Protein AF-0000000075077431 (afdb_homodimer)

Foldseek 3Di:
DPDFPFAEEEEAQALLRLLLQLVLLLLVGAYEYEDADFHHPCCLQQHVQLLVLLLVVLCVLLVQLLVVLVPDDDDDDDDDPVVSLVVSVVVSVVVSVVSVVSCVVSNYHYHHAHWADPELFWIDGVHDIGGYQAYEYEHAWFFDQDDAAASVQAAERSCVSPDPDQWQEEEEEAQALSRQSVLQSSVSVPHQYEYEYLAPWGHPPAAPVQRVLSVVLSVLSRYHYHYNKDFHYWDQDPQAIWTQIPVRDTDGTNHYYYHHDIAAPQPRRCCVVHVQDADPRQAGDADQLQATPSRRYGYFANSNPPPRDSVRSSVSSVQNSCCPSHPDRDGDDPAFPWDWRSGVQIKIKTFDHPVRCVVVDVAKWKFKDKAQPPSCVRSVDPRIKMKMWIARDVLQQTGMIIMTHPCNVVLVVVVSVCNVVGHGLVNLCPDQADPPDPSSCSSPGDDTPD/DPDFPFAEEEEAQALLRLLLQLVLLLLVGAYEYEDADFHHPCCLQQHVQLLVLLLVVLCVLLVQLLVVLVPDDDDDDDDDPVVSLVVSVVVSVVVSVVSVVSCVVSNYHYHHAHWADPELFWIDGVHDIGGYQAYEYEHAWFFDQDDAAASVQAAERSCVSPDPDQWQEEEEEAQALSRQSVLQSSVSVPHQYEYEYLAPWGHPPAAPVQRVLSVVLSVLSPYHYHYNKDFHYWDADPQAIWTQIPVRDTDGTNHYYYHHDIAAPQPRRCCVVHVQDADPRQAGDADQLQATPSRRYGYFANSNPPPRDSVRSSVSSVQNSCCPSHPDRDGDDPAFDWDWRSGVQIKIKTFDHPVRCVVVAVAKWKFKDKAQPPSCVRSVDPRIKMKMWIARDVLQQTGMIIMTHPCNVVLVVVVSVCNVVGHGLVNLCPDQADPPDPSSCSSPGDDTPD

Sequence (900 aa):
MTDYDFELFVIGAGSGGVRAARTAANLGIRVAIAEDRHLGGTCVNVGCVPKKLFVYASHFREDFEAAKGFGWSMTKPDFDWQRLLSQKDRELERLQGIYGSLLDKSGVTLIEGRATLLDAHTAQVGETRYRSERILIATGGKPFIPDFPGNEHVVNSDDMFALDNLPKRLLIVGGGYIAVEFAGIMHGLGVNTTLCYRGEQILRGFDHDIRAFADQEMRKKGIDILLNTNIKSVTRTENGCEAHTDRNQIIEADLILYATGRKPNTAGLGLSELGVALTENGEIVVDDRYQSNIPSIYALGDVTGGLNLTPVATAEAMALVNTLYTDKPTSVDYDYIPTAVFSQPNIGTVGLTESEAKERYSDIEIYKSVFTPMKHTLSGFDEKTMMKMIVRKSTDRVLGIHMVGPEAGEIIQGMAVAIRAGATKAVFDSTIGIHPTAAEELVTMRKSVGMTDYDFELFVIGAGSGGVRAARTAANLGIRVAIAEDRHLGGTCVNVGCVPKKLFVYASHFREDFEAAKGFGWSMTKPDFDWQRLLSQKDRELERLQGIYGSLLDKSGVTLIEGRATLLDAHTAQVGETRYRSERILIATGGKPFIPDFPGNEHVVNSDDMFALDNLPKRLLIVGGGYIAVEFAGIMHGLGVNTTLCYRGEQILRGFDHDIRAFADQEMRKKGIDILLNTNIKSVTRTENGCEAHTDRNQIIEADLILYATGRKPNTAGLGLSELGVALTENGEIVVDDRYQSNIPSIYALGDVTGGLNLTPVATAEAMALVNTLYTDKPTSVDYDYIPTAVFSQPNIGTVGLTESEAKERYSDIEIYKSVFTPMKHTLSGFDEKTMMKMIVRKSTDRVLGIHMVGPEAGEIIQGMAVAIRAGATKAVFDSTIGIHPTAAEELVTMRKSVG

Secondary structure (DSSP, 8-state):
----SEEEEEE--SHHHHHHHHHHHHTT--EEEEESS-TTHHHHHHSHHHHHHHHHHHHHHHHHHHHGGGTEE-PPPEE-HHHHHHHHHHHHHHHHHHHHHHHHHTT-EEEES-EEEEETTEEEETTEEEEEEEEEE---EEE-----TTGGG-B-GGGGGG-SS--SEEEEE--SHHHHHHHHHHHHTT-EEEEE-SSSSSSTTS-HHHHHHHHHHHHHHT-EEE-S--EEEEEEETTEEEEEETTS-EEEESEEEE---EEES-TTSSHHHHT--B-TTSPBP--TTSB-SSTTEEE-GGGGTS---HHHHHHHHHHHHHHHHSS-------TT--EEE--SS-EEEEE--HHHHHHH-S-EEEEEEEE--TTHHHH-----EEEEEEEETTTTEEEEEEEESTTHHHHHHHHHHHHHTT-BHHHHHHSPPPSS-SGGGGGT---B--/----SEEEEEE--SHHHHHHHHHHHHTT--EEEEESS-TTHHHHHHSHHHHHHHHHHHHHHHHHHHHHTTTEE-PPPEE-HHHHHHHHHHHHHHHHHHHHHHHHHTT-EEEES-EEEEETTEEEETTEEEEEEEEEE---EEE-----TTGGG-B-GGGGGG-SS--SEEEEE--SHHHHHHHHHHHHTT-EEEEE-SSSSSSTTS-HHHHHHHHHHHHHHT-EEE-S--EEEEEEETTEEEEEETTS-EEEESEEEE---EEES-TTSSHHHHT--B-TTSPBP--TTSB-SSTTEEE-GGGGTS---HHHHHHHHHHHHHHHHSS-------TT--EEE--SS-EEEEE--HHHHHHH-S-EEEEEEEE--TTHHHH-----EEEEEEEETTTTEEEEEEEESTTHHHHHHHHHHHHHTT-BHHHHHHSPPPSS-SGGGGGT---B--

Radius of gyration: 30.22 Å; Cα contacts (8 Å, |Δi|>4): 2165; chains: 2; bounding box: 62×102×77 Å

Structure (mmCIF, N/CA/C/O backbone):
data_AF-0000000075077431-model_v1
#
loop_
_entity.id
_entity.type
_entity.pdbx_description
1 polymer 'Glutathione reductase'
#
loop_
_atom_site.group_PDB
_atom_site.id
_atom_site.type_symbol
_atom_site.label_atom_id
_atom_site.label_alt_id
_atom_site.label_comp_id
_atom_site.label_asym_id
_atom_site.label_entity_id
_atom_site.label_seq_id
_atom_site.pdbx_PDB_ins_code
_atom_site.Cartn_x
_atom_site.Cartn_y
_atom_site.Cartn_z
_atom_site.occupancy
_atom_site.B_iso_or_equiv
_atom_site.auth_seq_id
_atom_site.auth_comp_id
_atom_site.auth_asym_id
_atom_site.auth_atom_id
_atom_site.pdbx_PDB_model_num
ATOM 1 N N . MET A 1 1 ? -14.953 -53.656 7.078 1 39.5 1 MET A N 1
ATOM 2 C CA . MET A 1 1 ? -14.445 -52.312 7.449 1 39.5 1 MET A CA 1
ATOM 3 C C . MET A 1 1 ? -13.289 -51.906 6.539 1 39.5 1 MET A C 1
ATOM 5 O O . MET A 1 1 ? -12.266 -52.594 6.477 1 39.5 1 MET A O 1
ATOM 9 N N . THR A 1 2 ? -13.555 -51.562 5.324 1 54.56 2 THR A N 1
ATOM 10 C CA . THR A 1 2 ? -12.555 -51.438 4.277 1 54.56 2 THR A CA 1
ATOM 11 C C . THR A 1 2 ? -11.289 -50.75 4.816 1 54.56 2 THR A C 1
ATOM 13 O O . THR A 1 2 ? -11.359 -49.75 5.527 1 54.56 2 THR A O 1
ATOM 16 N N . ASP A 1 3 ? -10.203 -51.5 4.953 1 83.12 3 ASP A N 1
ATOM 17 C CA . ASP A 1 3 ? -8.953 -51.188 5.629 1 83.12 3 ASP A CA 1
ATOM 18 C C . ASP A 1 3 ? -8.125 -50.188 4.789 1 83.12 3 ASP A C 1
ATOM 20 O O . ASP A 1 3 ? -7.578 -50.594 3.752 1 83.12 3 ASP A O 1
ATOM 24 N N . TYR A 1 4 ? -8.5 -48.969 4.801 1 96.38 4 TYR A N 1
ATOM 25 C CA . TYR A 1 4 ? -7.711 -47.938 4.125 1 96.38 4 TYR A CA 1
ATOM 26 C C . TYR A 1 4 ? -6.461 -47.594 4.93 1 96.38 4 TYR A C 1
ATOM 28 O O . TYR A 1 4 ? -6.508 -47.531 6.16 1 96.38 4 TYR A O 1
ATOM 36 N N . ASP A 1 5 ? -5.34 -47.531 4.203 1 98 5 ASP A N 1
ATOM 37 C CA . ASP A 1 5 ? -4.117 -47.062 4.832 1 98 5 ASP A CA 1
ATOM 38 C C . ASP A 1 5 ? -4.281 -45.625 5.328 1 98 5 ASP A C 1
ATOM 40 O O . ASP A 1 5 ? -3.77 -45.25 6.387 1 98 5 ASP A O 1
ATOM 44 N N . PHE A 1 6 ? -4.977 -44.844 4.555 1 98.56 6 PHE A N 1
ATOM 45 C CA . PHE A 1 6 ? -5.215 -43.438 4.852 1 98.56 6 PHE A CA 1
ATOM 46 C C . PHE A 1 6 ? -6.68 -43.062 4.637 1 98.56 6 PHE A C 1
ATOM 48 O O . PHE A 1 6 ? -7.387 -43.75 3.896 1 98.56 6 PHE A O 1
ATOM 55 N N . GLU A 1 7 ? -7.109 -42.094 5.34 1 98.5 7 GLU A N 1
ATOM 56 C CA . GLU A 1 7 ? -8.445 -41.531 5.105 1 98.5 7 GLU A CA 1
ATOM 57 C C . GLU A 1 7 ? -8.438 -40.531 3.959 1 98.5 7 GLU A C 1
ATOM 59 O O . GLU A 1 7 ? -9.438 -40.375 3.26 1 98.5 7 GLU A O 1
ATOM 64 N N . LEU A 1 8 ? -7.34 -39.844 3.795 1 98.75 8 LEU A N 1
ATOM 65 C CA . LEU A 1 8 ? -7.141 -38.906 2.701 1 98.75 8 LEU A CA 1
ATOM 66 C C . LEU A 1 8 ? -5.742 -39.031 2.113 1 98.75 8 LEU A C 1
ATOM 68 O O . LEU A 1 8 ? -4.75 -38.969 2.844 1 98.75 8 LEU A O 1
ATOM 72 N N . PHE A 1 9 ? -5.645 -39.312 0.849 1 98.88 9 PHE A N 1
ATOM 73 C CA . PHE A 1 9 ? -4.395 -39.312 0.097 1 98.88 9 PHE A CA 1
ATOM 74 C C . PHE A 1 9 ? -4.34 -38.156 -0.884 1 98.88 9 PHE A C 1
ATOM 76 O O . PHE A 1 9 ? -5.156 -38.062 -1.806 1 98.88 9 PHE A O 1
ATOM 83 N N . VAL A 1 10 ? -3.396 -37.25 -0.665 1 98.94 10 VAL A N 1
ATOM 84 C CA . VAL A 1 10 ? -3.26 -36.031 -1.493 1 98.94 10 VAL A CA 1
ATOM 85 C C . VAL A 1 10 ? -2.154 -36.25 -2.527 1 98.94 10 VAL A C 1
ATOM 87 O O . VAL A 1 10 ? -1.062 -36.719 -2.191 1 98.94 10 VAL A O 1
ATOM 90 N N . ILE A 1 11 ? -2.457 -36 -3.768 1 98.81 11 ILE A N 1
ATOM 91 C CA . ILE A 1 11 ? -1.461 -36.031 -4.832 1 98.81 11 ILE A CA 1
ATOM 92 C C . ILE A 1 11 ? -1.093 -34.594 -5.234 1 98.81 11 ILE A C 1
ATOM 94 O O . ILE A 1 11 ? -1.903 -33.906 -5.832 1 98.81 11 ILE A O 1
ATOM 98 N N . GLY A 1 12 ? 0.161 -34.219 -4.977 1 98.31 12 GLY A N 1
ATOM 99 C CA . GLY A 1 12 ? 0.636 -32.844 -5.211 1 98.31 12 GLY A CA 1
ATOM 100 C C . GLY A 1 12 ? 0.791 -32.062 -3.938 1 98.31 12 GLY A C 1
ATOM 101 O O . GLY A 1 12 ? -0.19 -31.781 -3.238 1 98.31 12 GLY A O 1
ATOM 102 N N . ALA A 1 13 ? 2.018 -31.625 -3.68 1 98.06 13 ALA A N 1
ATOM 103 C CA . ALA A 1 13 ? 2.314 -30.875 -2.463 1 98.06 13 ALA A CA 1
ATOM 104 C C . ALA A 1 13 ? 2.557 -29.406 -2.773 1 98.06 13 ALA A C 1
ATOM 106 O O . ALA A 1 13 ? 3.523 -28.812 -2.289 1 98.06 13 ALA A O 1
ATOM 107 N N . GLY A 1 14 ? 1.705 -28.875 -3.691 1 96.56 14 GLY A N 1
ATOM 108 C CA . GLY A 1 14 ? 1.629 -27.422 -3.863 1 96.56 14 GLY A CA 1
ATOM 109 C C . GLY A 1 14 ? 0.828 -26.734 -2.773 1 96.56 14 GLY A C 1
ATOM 110 O O . GLY A 1 14 ? 0.534 -27.344 -1.738 1 96.56 14 GLY A O 1
ATOM 111 N N . SER A 1 15 ? 0.446 -25.531 -3.002 1 95.62 15 SER A N 1
ATOM 112 C CA . SER A 1 15 ? -0.211 -24.719 -1.987 1 95.62 15 SER A CA 1
ATOM 113 C C . SER A 1 15 ? -1.521 -25.359 -1.528 1 95.62 15 SER A C 1
ATOM 115 O O . SER A 1 15 ? -1.75 -25.516 -0.328 1 95.62 15 SER A O 1
ATOM 117 N N . GLY A 1 16 ? -2.354 -25.688 -2.477 1 97.5 16 GLY A N 1
ATOM 118 C CA . GLY A 1 16 ? -3.629 -26.297 -2.135 1 97.5 16 GLY A CA 1
ATOM 119 C C . GLY A 1 16 ? -3.48 -27.656 -1.471 1 97.5 16 GLY A C 1
ATOM 120 O O . GLY A 1 16 ? -4.152 -27.938 -0.476 1 97.5 16 GLY A O 1
ATOM 121 N N . GLY A 1 17 ? -2.607 -28.484 -2.014 1 98.44 17 GLY A N 1
ATOM 122 C CA . GLY A 1 17 ? -2.395 -29.812 -1.467 1 98.44 17 GLY A CA 1
ATOM 123 C C . GLY A 1 17 ? -1.866 -29.797 -0.045 1 98.44 17 GLY A C 1
ATOM 124 O O . GLY A 1 17 ? -2.379 -30.5 0.822 1 98.44 17 GLY A O 1
ATOM 125 N N . VAL A 1 18 ? -0.861 -29 0.189 1 98.12 18 VAL A N 1
ATOM 126 C CA . VAL A 1 18 ? -0.259 -28.922 1.516 1 98.12 18 VAL A CA 1
ATOM 127 C C . VAL A 1 18 ? -1.282 -28.406 2.518 1 98.12 18 VAL A C 1
ATOM 129 O O . VAL A 1 18 ? -1.396 -28.922 3.631 1 98.12 18 VAL A O 1
ATOM 132 N N . ARG A 1 19 ? -2.004 -27.359 2.127 1 97.5 19 ARG A N 1
ATOM 133 C CA . ARG A 1 19 ? -3.023 -26.812 3.016 1 97.5 19 ARG A CA 1
ATOM 134 C C . ARG A 1 19 ? -4.07 -27.859 3.363 1 97.5 19 ARG A C 1
ATOM 136 O O . ARG A 1 19 ? -4.445 -28 4.531 1 97.5 19 ARG A O 1
ATOM 143 N N . ALA A 1 20 ? -4.547 -28.578 2.367 1 98.56 20 ALA A N 1
ATOM 144 C CA . ALA A 1 20 ? -5.555 -29.609 2.592 1 98.56 20 ALA A CA 1
ATOM 145 C C . ALA A 1 20 ? -5.023 -30.703 3.512 1 98.56 20 ALA A C 1
ATOM 147 O O . ALA A 1 20 ? -5.695 -31.094 4.473 1 98.56 20 ALA A O 1
ATOM 148 N N . ALA A 1 21 ? -3.844 -31.125 3.225 1 98.69 21 ALA A N 1
ATOM 149 C CA . ALA A 1 21 ? -3.236 -32.219 3.99 1 98.69 21 ALA A CA 1
ATOM 150 C C . ALA A 1 21 ? -3.053 -31.812 5.453 1 98.69 21 ALA A C 1
ATOM 152 O O . ALA A 1 21 ? -3.469 -32.562 6.355 1 98.69 21 ALA A O 1
ATOM 153 N N . ARG A 1 22 ? -2.463 -30.672 5.684 1 97.94 22 ARG A N 1
ATOM 154 C CA . ARG A 1 22 ? -2.168 -30.219 7.039 1 97.94 22 ARG A CA 1
ATOM 155 C C . ARG A 1 22 ? -3.453 -29.984 7.828 1 97.94 22 ARG A C 1
ATOM 157 O O . ARG A 1 22 ? -3.553 -30.359 8.992 1 97.94 22 ARG A O 1
ATOM 164 N N . THR A 1 23 ? -4.387 -29.297 7.176 1 97.06 23 THR A N 1
ATOM 165 C CA . THR A 1 23 ? -5.641 -28.984 7.852 1 97.06 23 THR A CA 1
ATOM 166 C C . THR A 1 23 ? -6.395 -30.25 8.219 1 97.06 23 THR A C 1
ATOM 168 O O . THR A 1 23 ? -6.91 -30.375 9.336 1 97.06 23 THR A O 1
ATOM 171 N N . ALA A 1 24 ? -6.488 -31.203 7.352 1 98.5 24 ALA A N 1
ATOM 172 C CA . ALA A 1 24 ? -7.152 -32.469 7.625 1 98.5 24 ALA A CA 1
ATOM 173 C C . ALA A 1 24 ? -6.445 -33.219 8.742 1 98.5 24 ALA A C 1
ATOM 175 O O . ALA A 1 24 ? -7.09 -33.75 9.664 1 98.5 24 ALA A O 1
ATOM 176 N N . ALA A 1 25 ? -5.137 -33.281 8.641 1 98.5 25 ALA A N 1
ATOM 177 C CA . ALA A 1 25 ? -4.359 -33.969 9.656 1 98.5 25 ALA A CA 1
ATOM 178 C C . ALA A 1 25 ? -4.574 -33.375 11.039 1 98.5 25 ALA A C 1
ATOM 180 O O . ALA A 1 25 ? -4.66 -34.094 12.031 1 98.5 25 ALA A O 1
ATOM 181 N N . ASN A 1 26 ? -4.629 -32.094 11.094 1 97.06 26 ASN A N 1
ATOM 182 C CA . ASN A 1 26 ? -4.855 -31.406 12.352 1 97.06 26 ASN A CA 1
ATOM 183 C C . ASN A 1 26 ? -6.219 -31.75 12.945 1 97.06 26 ASN A C 1
ATOM 185 O O . ASN A 1 26 ? -6.453 -31.531 14.141 1 97.06 26 ASN A O 1
ATOM 189 N N . LEU A 1 27 ? -7.145 -32.281 12.156 1 97.19 27 LEU A N 1
ATOM 190 C CA . LEU A 1 27 ? -8.461 -32.719 12.617 1 97.19 27 LEU A CA 1
ATOM 191 C C . LEU A 1 27 ? -8.438 -34.156 13.039 1 97.19 27 LEU A C 1
ATOM 193 O O . LEU A 1 27 ? -9.477 -34.75 13.375 1 97.19 27 LEU A O 1
ATOM 197 N N . GLY A 1 28 ? -7.27 -34.781 12.953 1 97.69 28 GLY A N 1
ATOM 198 C CA . GLY A 1 28 ? -7.129 -36.156 13.383 1 97.69 28 GLY A CA 1
ATOM 199 C C . GLY A 1 28 ? -7.27 -37.156 12.242 1 97.69 28 GLY A C 1
ATOM 200 O O . GLY A 1 28 ? -7.285 -38.375 12.477 1 97.69 28 GLY A O 1
ATOM 201 N N . ILE A 1 29 ? -7.352 -36.688 11.047 1 98.19 29 ILE A N 1
ATOM 202 C CA . ILE A 1 29 ? -7.5 -37.531 9.883 1 98.19 29 ILE A CA 1
ATOM 203 C C . ILE A 1 29 ? -6.145 -38.156 9.516 1 98.19 29 ILE A C 1
ATOM 205 O O . ILE A 1 29 ? -5.121 -37.469 9.531 1 98.19 29 ILE A O 1
ATOM 209 N N . ARG A 1 30 ? -6.105 -39.375 9.188 1 98.44 30 ARG A N 1
ATOM 210 C CA . ARG A 1 30 ? -4.887 -40 8.688 1 98.44 30 ARG A CA 1
ATOM 211 C C . ARG A 1 30 ? -4.625 -39.625 7.238 1 98.44 30 ARG A C 1
ATOM 213 O O . ARG A 1 30 ? -5.336 -40.062 6.336 1 98.44 30 ARG A O 1
ATOM 220 N N . VAL A 1 31 ? -3.586 -38.812 7.039 1 98.75 31 VAL A N 1
ATOM 221 C CA . VAL A 1 31 ? -3.381 -38.188 5.734 1 98.75 31 VAL A CA 1
ATOM 222 C C . VAL A 1 31 ? -1.997 -38.562 5.199 1 98.75 31 VAL A C 1
ATOM 224 O O . VAL A 1 31 ? -1.022 -38.594 5.957 1 98.75 31 VAL A O 1
ATOM 227 N N . ALA A 1 32 ? -1.892 -38.844 3.895 1 98.81 32 ALA A N 1
ATOM 228 C CA . ALA A 1 32 ? -0.637 -38.906 3.15 1 98.81 32 ALA A CA 1
ATOM 229 C C . ALA A 1 32 ? -0.63 -37.875 2.014 1 98.81 32 ALA A C 1
ATOM 231 O O . ALA A 1 32 ? -1.686 -37.531 1.484 1 98.81 32 ALA A O 1
ATOM 232 N N . ILE A 1 33 ? 0.506 -37.406 1.688 1 98.81 33 ILE A N 1
ATOM 233 C CA . ILE A 1 33 ? 0.683 -36.531 0.548 1 98.81 33 ILE A CA 1
ATOM 234 C C . ILE A 1 33 ? 1.872 -37 -0.29 1 98.81 33 ILE A C 1
ATOM 236 O O . ILE A 1 33 ? 2.947 -37.25 0.245 1 98.81 33 ILE A O 1
ATOM 240 N N . ALA A 1 34 ? 1.67 -37.156 -1.582 1 98.69 34 ALA A N 1
ATOM 241 C CA . ALA A 1 34 ? 2.725 -37.594 -2.502 1 98.69 34 ALA A CA 1
ATOM 242 C C . ALA A 1 34 ? 3.209 -36.406 -3.348 1 98.69 34 ALA A C 1
ATOM 244 O O . ALA A 1 34 ? 2.402 -35.625 -3.846 1 98.69 34 ALA A O 1
ATOM 245 N N . GLU A 1 35 ? 4.41 -36.219 -3.459 1 97.94 35 GLU A N 1
ATOM 246 C CA . GLU A 1 35 ? 5.039 -35.188 -4.281 1 97.94 35 GLU A CA 1
ATOM 247 C C . GLU A 1 35 ? 6.273 -35.719 -4.992 1 97.94 35 GLU A C 1
ATOM 249 O O . GLU A 1 35 ? 7.109 -36.406 -4.379 1 97.94 35 GLU A O 1
ATOM 254 N N . ASP A 1 36 ? 6.402 -35.5 -6.266 1 95.06 36 ASP A N 1
ATOM 255 C CA . ASP A 1 36 ? 7.52 -36.062 -7.02 1 95.06 36 ASP A CA 1
ATOM 256 C C . ASP A 1 36 ? 8.578 -35 -7.309 1 95.06 36 ASP A C 1
ATOM 258 O O . ASP A 1 36 ? 9.617 -35.312 -7.898 1 95.06 36 ASP A O 1
ATOM 262 N N . ARG A 1 37 ? 8.398 -33.75 -6.961 1 92.44 37 ARG A N 1
ATOM 263 C CA . ARG A 1 37 ? 9.359 -32.656 -7.172 1 92.44 37 ARG A CA 1
ATOM 264 C C . ARG A 1 37 ? 9.695 -31.969 -5.855 1 92.44 37 ARG A C 1
ATOM 266 O O . ARG A 1 37 ? 10.086 -32.625 -4.887 1 92.44 37 ARG A O 1
ATOM 273 N N . HIS A 1 38 ? 9.469 -30.641 -5.789 1 92.06 38 HIS A N 1
ATOM 274 C CA . HIS A 1 38 ? 9.766 -29.875 -4.586 1 92.06 38 HIS A CA 1
ATOM 275 C C . HIS A 1 38 ? 8.492 -29.5 -3.84 1 92.06 38 HIS A C 1
ATOM 277 O O . HIS A 1 38 ? 7.453 -29.25 -4.457 1 92.06 38 HIS A O 1
ATOM 283 N N . LEU A 1 39 ? 8.617 -29.531 -2.52 1 95 39 LEU A N 1
ATOM 284 C CA . LEU A 1 39 ? 7.488 -29.109 -1.691 1 95 39 LEU A CA 1
ATOM 285 C C . LEU A 1 39 ? 7.168 -27.641 -1.911 1 95 39 LEU A C 1
ATOM 287 O O . LEU A 1 39 ? 8.07 -26.828 -2.158 1 95 39 LEU A O 1
ATOM 291 N N . GLY A 1 40 ? 5.891 -27.312 -1.841 1 94 40 GLY A N 1
ATOM 292 C CA . GLY A 1 40 ? 5.465 -25.922 -1.962 1 94 40 GLY A CA 1
ATOM 293 C C . GLY A 1 40 ? 4.938 -25.594 -3.342 1 94 40 GLY A C 1
ATOM 294 O O . GLY A 1 40 ? 4.336 -24.531 -3.539 1 94 40 GLY A O 1
ATOM 295 N N . GLY A 1 41 ? 5.184 -26.5 -4.297 1 93.62 41 GLY A N 1
ATOM 296 C CA . GLY A 1 41 ? 4.613 -26.344 -5.625 1 93.62 41 GLY A CA 1
ATOM 297 C C . GLY A 1 41 ? 5.184 -25.172 -6.395 1 93.62 41 GLY A C 1
ATOM 298 O O . GLY A 1 41 ? 6.332 -24.781 -6.176 1 93.62 41 GLY A O 1
ATOM 299 N N . THR A 1 42 ? 4.453 -24.656 -7.367 1 91.31 42 THR A N 1
ATOM 300 C CA . THR A 1 42 ? 4.879 -23.578 -8.25 1 91.31 42 THR A CA 1
ATOM 301 C C . THR A 1 42 ? 5.156 -22.297 -7.457 1 91.31 42 THR A C 1
ATOM 303 O O . THR A 1 42 ? 6.195 -21.656 -7.641 1 91.31 42 THR A O 1
ATOM 306 N N . CYS A 1 43 ? 4.336 -21.969 -6.562 1 92.75 43 CYS A N 1
ATOM 307 C CA . CYS A 1 43 ? 4.418 -20.703 -5.848 1 92.75 43 CYS A CA 1
ATOM 308 C C . CYS A 1 43 ? 5.777 -20.547 -5.168 1 92.75 43 CYS A C 1
ATOM 310 O O . CYS A 1 43 ? 6.441 -19.516 -5.328 1 92.75 43 CYS A O 1
ATOM 312 N N . VAL A 1 44 ? 6.219 -21.516 -4.465 1 93.12 44 VAL A N 1
ATOM 313 C CA . VAL A 1 44 ? 7.445 -21.453 -3.674 1 93.12 44 VAL A CA 1
ATOM 314 C C . VAL A 1 44 ? 8.656 -21.578 -4.594 1 93.12 44 VAL A C 1
ATOM 316 O O . VAL A 1 44 ? 9.656 -20.875 -4.41 1 93.12 44 VAL A O 1
ATOM 319 N N . ASN A 1 45 ? 8.531 -22.344 -5.617 1 95.44 45 ASN A N 1
ATOM 320 C CA . ASN A 1 45 ? 9.727 -22.828 -6.297 1 95.44 45 ASN A CA 1
ATOM 321 C C . ASN A 1 45 ? 9.953 -22.109 -7.625 1 95.44 45 ASN A C 1
ATOM 323 O O . ASN A 1 45 ? 11.086 -21.781 -7.98 1 95.44 45 ASN A O 1
ATOM 327 N N . VAL A 1 46 ? 8.891 -21.828 -8.367 1 95.5 46 VAL A N 1
ATOM 328 C CA . VAL A 1 46 ? 9.062 -21.25 -9.703 1 95.5 46 VAL A CA 1
ATOM 329 C C . VAL A 1 46 ? 7.906 -20.297 -10 1 95.5 46 VAL A C 1
ATOM 331 O O . VAL A 1 46 ? 7.449 -20.219 -11.141 1 95.5 46 VAL A O 1
ATOM 334 N N . GLY A 1 47 ? 7.434 -19.672 -8.977 1 95.25 47 GLY A N 1
ATOM 335 C CA . GLY A 1 47 ? 6.285 -18.797 -9.156 1 95.25 47 GLY A CA 1
ATOM 336 C C . GLY A 1 47 ? 6.324 -17.578 -8.258 1 95.25 47 GLY A C 1
ATOM 337 O O . GLY A 1 47 ? 7.293 -16.812 -8.281 1 95.25 47 GLY A O 1
ATOM 338 N N . CYS A 1 48 ? 5.359 -17.5 -7.355 1 95.31 48 CYS A N 1
ATOM 339 C CA . CYS A 1 48 ? 5.047 -16.297 -6.59 1 95.31 48 CYS A CA 1
ATOM 340 C C . CYS A 1 48 ? 6.27 -15.797 -5.824 1 95.31 48 CYS A C 1
ATOM 342 O O . CYS A 1 48 ? 6.602 -14.617 -5.867 1 95.31 48 CYS A O 1
ATOM 344 N N . VAL A 1 49 ? 6.988 -16.656 -5.152 1 96.62 49 VAL A N 1
ATOM 345 C CA . VAL A 1 49 ? 8.031 -16.25 -4.219 1 96.62 49 VAL A CA 1
ATOM 346 C C . VAL A 1 49 ? 9.273 -15.805 -4.996 1 96.62 49 VAL A C 1
ATOM 348 O O . VAL A 1 49 ? 9.703 -14.656 -4.883 1 96.62 49 VAL A O 1
ATOM 351 N N . PRO A 1 50 ? 9.867 -16.688 -5.828 1 98.06 50 PRO A N 1
ATOM 352 C CA . PRO A 1 50 ? 11.055 -16.219 -6.555 1 98.06 50 PRO A CA 1
ATOM 353 C C . PRO A 1 50 ? 10.742 -15.047 -7.488 1 98.06 50 PRO A C 1
ATOM 355 O O . PRO A 1 50 ? 11.586 -14.172 -7.68 1 98.06 50 PRO A O 1
ATOM 358 N N . LYS A 1 51 ? 9.617 -15.094 -8.078 1 98 51 LYS A N 1
ATOM 359 C CA . LYS A 1 51 ? 9.234 -13.992 -8.953 1 98 51 LYS A CA 1
ATOM 360 C C . LYS A 1 51 ? 9.234 -12.664 -8.203 1 98 51 LYS A C 1
ATOM 362 O O . LYS A 1 51 ? 9.75 -11.664 -8.695 1 98 51 LYS A O 1
ATOM 367 N N . LYS A 1 52 ? 8.625 -12.617 -7.02 1 98.25 52 LYS A N 1
ATOM 368 C CA . LYS A 1 52 ? 8.57 -11.391 -6.234 1 98.25 52 LYS A CA 1
ATOM 369 C C . LYS A 1 52 ? 9.969 -10.953 -5.805 1 98.25 52 LYS A C 1
ATOM 371 O O . LYS A 1 52 ? 10.258 -9.758 -5.758 1 98.25 52 LYS A O 1
ATOM 376 N N . LEU A 1 53 ? 10.797 -11.859 -5.469 1 98.5 53 LEU A N 1
ATOM 377 C CA . LEU A 1 53 ? 12.18 -11.539 -5.145 1 98.5 53 LEU A CA 1
ATOM 378 C C . LEU A 1 53 ? 12.883 -10.891 -6.332 1 98.5 53 LEU A C 1
ATOM 380 O O . LEU A 1 53 ? 13.625 -9.922 -6.168 1 98.5 53 LEU A O 1
ATOM 384 N N . PHE A 1 54 ? 12.602 -11.414 -7.527 1 98.75 54 PHE A N 1
ATOM 385 C CA . PHE A 1 54 ? 13.188 -10.828 -8.727 1 98.75 54 PHE A CA 1
ATOM 386 C C . PHE A 1 54 ? 12.609 -9.445 -9 1 98.75 54 PHE A C 1
ATOM 388 O O . PHE A 1 54 ? 13.305 -8.562 -9.5 1 98.75 54 PHE A O 1
ATOM 395 N N . VAL A 1 55 ? 11.352 -9.289 -8.672 1 98.56 55 VAL A N 1
ATOM 396 C CA . VAL A 1 55 ? 10.734 -7.969 -8.789 1 98.56 55 VAL A CA 1
ATOM 397 C C . VAL A 1 55 ? 11.492 -6.965 -7.918 1 98.56 55 VAL A C 1
ATOM 399 O O . VAL A 1 55 ? 11.852 -5.879 -8.375 1 98.56 55 VAL A O 1
ATOM 402 N N . TYR A 1 56 ? 11.773 -7.355 -6.656 1 98.31 56 TYR A N 1
ATOM 403 C CA . TYR A 1 56 ? 12.539 -6.484 -5.762 1 98.31 56 TYR A CA 1
ATOM 404 C C . TYR A 1 56 ? 13.906 -6.172 -6.344 1 98.31 56 TYR A C 1
ATOM 406 O O . TYR A 1 56 ? 14.328 -5.016 -6.371 1 98.31 56 TYR A O 1
ATOM 414 N N . ALA A 1 57 ? 14.547 -7.203 -6.828 1 98.62 57 ALA A N 1
ATOM 415 C CA . ALA A 1 57 ? 15.883 -7.039 -7.383 1 98.62 57 ALA A CA 1
ATOM 416 C C . ALA A 1 57 ? 15.883 -6.039 -8.539 1 98.62 57 ALA A C 1
ATOM 418 O O . ALA A 1 57 ? 16.766 -5.184 -8.625 1 98.62 57 ALA A O 1
ATOM 419 N N . SER A 1 58 ? 14.891 -6.195 -9.359 1 98.31 58 SER A N 1
ATOM 420 C CA . SER A 1 58 ? 14.828 -5.395 -10.578 1 98.31 58 SER A CA 1
ATOM 421 C C . SER A 1 58 ? 14.461 -3.947 -10.266 1 98.31 58 SER A C 1
ATOM 423 O O . SER A 1 58 ? 14.812 -3.039 -11.016 1 98.31 58 SER A O 1
ATOM 425 N N . HIS A 1 59 ? 13.852 -3.729 -9.156 1 97.12 59 HIS A N 1
ATOM 426 C CA . HIS A 1 59 ? 13.359 -2.398 -8.812 1 97.12 59 HIS A CA 1
ATOM 427 C C . HIS A 1 59 ? 14.5 -1.491 -8.359 1 97.12 59 HIS A C 1
ATOM 429 O O . HIS A 1 59 ? 14.406 -0.266 -8.461 1 97.12 59 HIS A O 1
ATOM 435 N N . PHE A 1 60 ? 15.648 -2.023 -7.859 1 97.88 60 PHE A N 1
ATOM 436 C CA . PHE A 1 60 ? 16.734 -1.236 -7.301 1 97.88 60 PHE A CA 1
ATOM 437 C C . PHE A 1 60 ? 17.359 -0.336 -8.367 1 97.88 60 PHE A C 1
ATOM 439 O O . PHE A 1 60 ? 17.797 0.778 -8.07 1 97.88 60 PHE A O 1
ATOM 446 N N . ARG A 1 61 ? 17.359 -0.794 -9.578 1 96.25 61 ARG A N 1
ATOM 447 C CA . ARG A 1 61 ? 17.922 0.031 -10.641 1 96.25 61 ARG A CA 1
ATOM 448 C C . ARG A 1 61 ? 17.156 1.347 -10.773 1 96.25 61 ARG A C 1
ATOM 450 O O . ARG A 1 61 ? 17.766 2.408 -10.93 1 96.25 61 ARG A O 1
ATOM 457 N N . GLU A 1 62 ? 15.891 1.254 -10.695 1 95.38 62 GLU A N 1
ATOM 458 C CA . GLU A 1 62 ? 15.07 2.461 -10.719 1 95.38 62 GLU A CA 1
ATOM 459 C C . GLU A 1 62 ? 15.32 3.318 -9.484 1 95.38 62 GLU A C 1
ATOM 461 O O . GLU A 1 62 ? 15.312 4.547 -9.562 1 95.38 62 GLU A O 1
ATOM 466 N N . ASP A 1 63 ? 15.516 2.674 -8.352 1 96.75 63 ASP A N 1
ATOM 467 C CA . ASP A 1 63 ? 15.797 3.4 -7.117 1 96.75 63 ASP A CA 1
ATOM 468 C C . ASP A 1 63 ? 17.109 4.176 -7.23 1 96.75 63 ASP A C 1
ATOM 470 O O . ASP A 1 63 ? 17.203 5.32 -6.777 1 96.75 63 ASP A O 1
ATOM 474 N N . PHE A 1 64 ? 18.094 3.523 -7.84 1 97.31 64 PHE A N 1
ATOM 475 C CA . PHE A 1 64 ? 19.375 4.176 -8.031 1 97.31 64 PHE A CA 1
ATOM 476 C C . PHE A 1 64 ? 19.234 5.445 -8.859 1 97.31 64 PHE A C 1
ATOM 478 O O . PHE A 1 64 ? 19.797 6.484 -8.523 1 97.31 64 PHE A O 1
ATOM 485 N N . GLU A 1 65 ? 18.406 5.352 -9.859 1 96.38 65 GLU A N 1
ATOM 486 C CA . GLU A 1 65 ? 18.188 6.496 -10.742 1 96.38 65 GLU A CA 1
ATOM 487 C C . GLU A 1 65 ? 17.359 7.578 -10.047 1 96.38 65 GLU A C 1
ATOM 489 O O . GLU A 1 65 ? 17.672 8.766 -10.156 1 96.38 65 GLU A O 1
ATOM 494 N N . ALA A 1 66 ? 16.391 7.191 -9.328 1 97.31 66 ALA A N 1
ATOM 495 C CA . ALA A 1 66 ? 15.5 8.125 -8.641 1 97.31 66 ALA A CA 1
ATOM 496 C C . ALA A 1 66 ? 16.266 8.898 -7.562 1 97.31 66 ALA A C 1
ATOM 498 O O . ALA A 1 66 ? 15.969 10.07 -7.309 1 97.31 66 ALA A O 1
ATOM 499 N N . ALA A 1 67 ? 17.172 8.25 -6.918 1 98.06 67 ALA A N 1
ATOM 500 C CA . ALA A 1 67 ? 17.906 8.812 -5.785 1 98.06 67 ALA A CA 1
ATOM 501 C C . ALA A 1 67 ? 18.641 10.094 -6.184 1 98.06 67 ALA A C 1
ATOM 503 O O . ALA A 1 67 ? 18.812 10.992 -5.359 1 98.06 67 ALA A O 1
ATOM 504 N N . LYS A 1 68 ? 18.938 10.18 -7.457 1 97.38 68 LYS A N 1
ATOM 505 C CA . LYS A 1 68 ? 19.641 11.352 -7.953 1 97.38 68 LYS A CA 1
ATOM 506 C C . LYS A 1 68 ? 18.828 12.617 -7.75 1 97.38 68 LYS A C 1
ATOM 508 O O . LYS A 1 68 ? 19.359 13.664 -7.367 1 97.38 68 LYS A O 1
ATOM 513 N N . GLY A 1 69 ? 17.547 12.484 -7.949 1 97.88 69 GLY A N 1
ATOM 514 C CA . GLY A 1 69 ? 16.656 13.617 -7.777 1 97.88 69 GLY A CA 1
ATOM 515 C C . GLY A 1 69 ? 16.5 14.039 -6.328 1 97.88 69 GLY A C 1
ATOM 516 O O . GLY A 1 69 ? 16.016 15.141 -6.047 1 97.88 69 GLY A O 1
ATOM 517 N N . PHE A 1 70 ? 17.016 13.211 -5.41 1 98.56 70 PHE A N 1
ATOM 518 C CA . PHE A 1 70 ? 16.859 13.469 -3.986 1 98.56 70 PHE A CA 1
ATOM 519 C C . PHE A 1 70 ? 18.188 13.836 -3.354 1 98.56 70 PHE A C 1
ATOM 521 O O . PHE A 1 70 ? 18.328 13.859 -2.127 1 98.56 70 PHE A O 1
ATOM 528 N N . GLY A 1 71 ? 19.156 14.008 -4.164 1 98 71 GLY A N 1
ATOM 529 C CA . GLY A 1 71 ? 20.422 14.539 -3.682 1 98 71 GLY A CA 1
ATOM 530 C C . GLY A 1 71 ? 21.5 13.484 -3.541 1 98 71 GLY A C 1
ATOM 531 O O . GLY A 1 71 ? 22.594 13.773 -3.086 1 98 71 GLY A O 1
ATOM 532 N N . TRP A 1 72 ? 21.234 12.234 -3.99 1 98 72 TRP A N 1
ATOM 533 C CA . TRP A 1 72 ? 22.234 11.172 -3.92 1 98 72 TRP A CA 1
ATOM 534 C C . TRP A 1 72 ? 23 11.062 -5.227 1 98 72 TRP A C 1
ATOM 536 O O . TRP A 1 72 ? 22.453 11.305 -6.305 1 98 72 TRP A O 1
ATOM 546 N N . SER A 1 73 ? 24.234 10.727 -5.113 1 96.38 73 SER A N 1
ATOM 547 C CA . SER A 1 73 ? 25.078 10.461 -6.273 1 96.38 73 SER A CA 1
ATOM 548 C C . SER A 1 73 ? 25.938 9.211 -6.07 1 96.38 73 SER A C 1
ATOM 550 O O . SER A 1 73 ? 26.391 8.938 -4.957 1 96.38 73 SER A O 1
ATOM 552 N N . MET A 1 74 ? 26 8.445 -7.102 1 94.19 74 MET A N 1
ATOM 553 C CA . MET A 1 74 ? 26.812 7.234 -7.043 1 94.19 74 MET A CA 1
ATOM 554 C C . MET A 1 74 ? 27.328 6.848 -8.43 1 94.19 74 MET A C 1
ATOM 556 O O . MET A 1 74 ? 26.766 7.277 -9.438 1 94.19 74 MET A O 1
ATOM 560 N N . THR A 1 75 ? 28.391 6.082 -8.43 1 93.75 75 THR A N 1
ATOM 561 C CA . THR A 1 75 ? 28.797 5.445 -9.68 1 93.75 75 THR A CA 1
ATOM 562 C C . THR A 1 75 ? 27.812 4.363 -10.086 1 93.75 75 THR A C 1
ATOM 564 O O . THR A 1 75 ? 27.047 3.867 -9.25 1 93.75 75 THR A O 1
ATOM 567 N N . LYS A 1 76 ? 27.812 4.035 -11.336 1 92.62 76 LYS A N 1
ATOM 568 C CA . LYS A 1 76 ? 26.891 3.016 -11.836 1 92.62 76 LYS A CA 1
ATOM 569 C C . LYS A 1 76 ? 27.062 1.701 -11.078 1 92.62 76 LYS A C 1
ATOM 571 O O . LYS A 1 76 ? 28.156 1.123 -11.07 1 92.62 76 LYS A O 1
ATOM 576 N N . PRO A 1 77 ? 26 1.21 -10.477 1 95.88 77 PRO A N 1
ATOM 577 C CA . PRO A 1 77 ? 26.094 -0.052 -9.734 1 95.88 77 PRO A CA 1
ATOM 578 C C . PRO A 1 77 ? 26.281 -1.258 -10.656 1 95.88 77 PRO A C 1
ATOM 580 O O . PRO A 1 77 ? 25.812 -1.257 -11.789 1 95.88 77 PRO A O 1
ATOM 583 N N . ASP A 1 78 ? 26.969 -2.232 -10.125 1 96.69 78 ASP A N 1
ATOM 584 C CA . ASP A 1 78 ? 27.141 -3.506 -10.812 1 96.69 78 ASP A CA 1
ATOM 585 C C . ASP A 1 78 ? 26.109 -4.531 -10.336 1 96.69 78 ASP A C 1
ATOM 587 O O . ASP A 1 78 ? 25.75 -4.543 -9.156 1 96.69 78 ASP A O 1
ATOM 591 N N . PHE A 1 79 ? 25.766 -5.355 -11.281 1 97.69 79 PHE A N 1
ATOM 592 C CA . PHE A 1 79 ? 24.812 -6.395 -10.938 1 97.69 79 PHE A CA 1
ATOM 593 C C . PHE A 1 79 ? 25.406 -7.781 -11.148 1 97.69 79 PHE A C 1
ATOM 595 O O . PHE A 1 79 ? 25.938 -8.078 -12.219 1 97.69 79 PHE A O 1
ATOM 602 N N . ASP A 1 80 ? 25.25 -8.586 -10.07 1 98.25 80 ASP A N 1
ATOM 603 C CA . ASP A 1 80 ? 25.719 -9.969 -10.086 1 98.25 80 ASP A CA 1
ATOM 604 C C . ASP A 1 80 ? 24.547 -10.945 -10.102 1 98.25 80 ASP A C 1
ATOM 606 O O . ASP A 1 80 ? 23.984 -11.273 -9.055 1 98.25 80 ASP A O 1
ATOM 610 N N . TRP A 1 81 ? 24.281 -11.461 -11.297 1 98.19 81 TRP A N 1
ATOM 611 C CA . TRP A 1 81 ? 23.172 -12.375 -11.516 1 98.19 81 TRP A CA 1
ATOM 612 C C . TRP A 1 81 ? 23.344 -13.648 -10.695 1 98.19 81 TRP A C 1
ATOM 614 O O . TRP A 1 81 ? 22.406 -14.125 -10.062 1 98.19 81 TRP A O 1
ATOM 624 N N . GLN A 1 82 ? 24.516 -14.141 -10.609 1 98 82 GLN A N 1
ATOM 625 C CA . GLN A 1 82 ? 24.781 -15.383 -9.891 1 98 82 GLN A CA 1
ATOM 626 C C . GLN A 1 82 ? 24.562 -15.211 -8.391 1 98 82 GLN A C 1
ATOM 628 O O . GLN A 1 82 ? 24.094 -16.125 -7.719 1 98 82 GLN A O 1
ATOM 633 N N . ARG A 1 83 ? 24.938 -14.094 -7.973 1 97.62 83 ARG A N 1
ATOM 634 C CA . ARG A 1 83 ? 24.703 -13.82 -6.559 1 97.62 83 ARG A CA 1
ATOM 635 C C . ARG A 1 83 ? 23.203 -13.789 -6.246 1 97.62 83 ARG A C 1
ATOM 637 O O . ARG A 1 83 ? 22.766 -14.352 -5.242 1 97.62 83 ARG A O 1
ATOM 644 N N . LEU A 1 84 ? 22.406 -13.117 -7.059 1 98.31 84 LEU A N 1
ATOM 645 C CA . LEU A 1 84 ? 20.953 -13.117 -6.875 1 98.31 84 LEU A CA 1
ATOM 646 C C . LEU A 1 84 ? 20.406 -14.531 -6.859 1 98.31 84 LEU A C 1
ATOM 648 O O . LEU A 1 84 ? 19.625 -14.891 -5.98 1 98.31 84 LEU A O 1
ATOM 652 N N . LEU A 1 85 ? 20.844 -15.352 -7.805 1 98.25 85 LEU A N 1
ATOM 653 C CA . LEU A 1 85 ? 20.359 -16.719 -7.91 1 98.25 85 LEU A CA 1
ATOM 654 C C . LEU A 1 85 ? 20.703 -17.516 -6.652 1 98.25 85 LEU A C 1
ATOM 656 O O . LEU A 1 85 ? 19.859 -18.25 -6.125 1 98.25 85 LEU A O 1
ATOM 660 N N . SER A 1 86 ? 21.938 -17.328 -6.223 1 98 86 SER A N 1
ATOM 661 C CA . SER A 1 86 ? 22.391 -18.078 -5.051 1 98 86 SER A CA 1
ATOM 662 C C . SER A 1 86 ? 21.578 -17.703 -3.812 1 98 86 SER A C 1
ATOM 664 O O . SER A 1 86 ? 21.203 -18.562 -3.023 1 98 86 SER A O 1
ATOM 666 N N . GLN A 1 87 ? 21.359 -16.422 -3.615 1 97.75 87 GLN A N 1
ATOM 667 C CA . GLN A 1 87 ? 20.594 -15.953 -2.471 1 97.75 87 GLN A CA 1
ATOM 668 C C . GLN A 1 87 ? 19.141 -16.422 -2.555 1 97.75 87 GLN A C 1
ATOM 670 O O . GLN A 1 87 ? 18.562 -16.844 -1.552 1 97.75 87 GLN A O 1
ATOM 675 N N . LYS A 1 88 ? 18.547 -16.281 -3.74 1 97.94 88 LYS A N 1
ATOM 676 C CA . LYS A 1 88 ? 17.203 -16.781 -3.977 1 97.94 88 LYS A CA 1
ATOM 677 C C . LYS A 1 88 ? 17.094 -18.266 -3.666 1 97.94 88 LYS A C 1
ATOM 679 O O . LYS A 1 88 ? 16.172 -18.703 -2.982 1 97.94 88 LYS A O 1
ATOM 684 N N . ASP A 1 89 ? 18.047 -19.031 -4.141 1 97.75 89 ASP A N 1
ATOM 685 C CA . ASP A 1 89 ? 18.016 -20.484 -3.959 1 97.75 89 ASP A CA 1
ATOM 686 C C . ASP A 1 89 ? 18.125 -20.844 -2.482 1 97.75 89 ASP A C 1
ATOM 688 O O . ASP A 1 89 ? 17.469 -21.797 -2.025 1 97.75 89 ASP A O 1
ATOM 692 N N . ARG A 1 90 ? 18.922 -20.141 -1.769 1 97.19 90 ARG A N 1
ATOM 693 C CA . ARG A 1 90 ? 19.031 -20.375 -0.332 1 97.19 90 ARG A CA 1
ATOM 694 C C . ARG A 1 90 ? 17.703 -20.141 0.365 1 97.19 90 ARG A C 1
ATOM 696 O O . ARG A 1 90 ? 17.312 -20.922 1.235 1 97.19 90 ARG A O 1
ATOM 703 N N . GLU A 1 91 ? 17.078 -19.109 -0.031 1 96.56 91 GLU A N 1
ATOM 704 C CA . GLU A 1 91 ? 15.766 -18.812 0.55 1 96.56 91 GLU A CA 1
ATOM 705 C C . GLU A 1 91 ? 14.742 -19.875 0.188 1 96.56 91 GLU A C 1
ATOM 707 O O . GLU A 1 91 ? 13.93 -20.281 1.025 1 96.56 91 GLU A O 1
ATOM 712 N N . LEU A 1 92 ? 14.727 -20.344 -1.028 1 96.94 92 LEU A N 1
ATOM 713 C CA . LEU A 1 92 ? 13.789 -21.375 -1.464 1 96.94 92 LEU A CA 1
ATOM 714 C C . LEU A 1 92 ? 14.031 -22.672 -0.705 1 96.94 92 LEU A C 1
ATOM 716 O O . LEU A 1 92 ? 13.078 -23.359 -0.327 1 96.94 92 LEU A O 1
ATOM 720 N N . GLU A 1 93 ? 15.289 -22.969 -0.519 1 96.31 93 GLU A N 1
ATOM 721 C CA . GLU A 1 93 ? 15.625 -24.156 0.258 1 96.31 93 GLU A CA 1
ATOM 722 C C . GLU A 1 93 ? 15.086 -24.062 1.681 1 96.31 93 GLU A C 1
ATOM 724 O O . GLU A 1 93 ? 14.555 -25.031 2.217 1 96.31 93 GLU A O 1
ATOM 729 N N . ARG A 1 94 ? 15.281 -22.922 2.23 1 95.19 94 ARG A N 1
ATOM 730 C CA . ARG A 1 94 ? 14.734 -22.688 3.562 1 95.19 94 ARG A CA 1
ATOM 731 C C . ARG A 1 94 ? 13.227 -22.891 3.58 1 95.19 94 ARG A C 1
ATOM 733 O O . ARG A 1 94 ? 12.695 -23.562 4.469 1 95.19 94 ARG A O 1
ATOM 740 N N . LEU A 1 95 ? 12.531 -22.422 2.607 1 95.06 95 LEU A N 1
ATOM 741 C CA . LEU A 1 95 ? 11.078 -22.516 2.529 1 95.06 95 LEU A CA 1
ATOM 742 C C . LEU A 1 95 ? 10.641 -23.969 2.322 1 95.06 95 LEU A C 1
ATOM 744 O O . LEU A 1 95 ? 9.656 -24.406 2.916 1 95.06 95 LEU A O 1
ATOM 748 N N . GLN A 1 96 ? 11.32 -24.625 1.478 1 94.56 96 GLN A N 1
ATOM 749 C CA . GLN A 1 96 ? 11.031 -26.047 1.284 1 94.56 96 GLN A CA 1
ATOM 750 C C . GLN A 1 96 ? 11.148 -26.812 2.598 1 94.56 96 GLN A C 1
ATOM 752 O O . GLN A 1 96 ? 10.305 -27.672 2.896 1 94.56 96 GLN A O 1
ATOM 757 N N . GLY A 1 97 ? 12.195 -26.484 3.354 1 94 97 GLY A N 1
ATOM 758 C CA . GLY A 1 97 ? 12.352 -27.078 4.668 1 94 97 GLY A CA 1
ATOM 759 C C . GLY A 1 97 ? 11.203 -26.781 5.609 1 94 97 GLY A C 1
ATOM 760 O O . GLY A 1 97 ? 10.758 -27.656 6.352 1 94 97 GLY A O 1
ATOM 761 N N . ILE A 1 98 ? 10.758 -25.641 5.531 1 93.44 98 ILE A N 1
ATOM 762 C CA . ILE A 1 98 ? 9.641 -25.234 6.375 1 93.44 98 ILE A CA 1
ATOM 763 C C . ILE A 1 98 ? 8.391 -26.031 6.004 1 93.44 98 ILE A C 1
ATOM 765 O O . ILE A 1 98 ? 7.664 -26.5 6.883 1 93.44 98 ILE A O 1
ATOM 769 N N . TYR A 1 99 ? 8.125 -26.172 4.715 1 93.69 99 TYR A N 1
ATOM 770 C CA . TYR A 1 99 ? 6.992 -26.953 4.254 1 93.69 99 TYR A CA 1
ATOM 771 C C . TYR A 1 99 ? 7.102 -28.406 4.734 1 93.69 99 TYR A C 1
ATOM 773 O O . TYR A 1 99 ? 6.113 -29 5.172 1 93.69 99 TYR A O 1
ATOM 781 N N . GLY A 1 100 ? 8.25 -28.938 4.648 1 94.75 100 GLY A N 1
ATOM 782 C CA . GLY A 1 100 ? 8.469 -30.281 5.172 1 94.75 100 GLY A CA 1
ATOM 783 C C . GLY A 1 100 ? 8.188 -30.391 6.656 1 94.75 100 GLY A C 1
ATOM 784 O O . GLY A 1 100 ? 7.512 -31.328 7.098 1 94.75 100 GLY A O 1
ATOM 785 N N . SER A 1 101 ? 8.672 -29.438 7.379 1 95.44 101 SER A N 1
ATOM 786 C CA . SER A 1 101 ? 8.469 -29.406 8.82 1 95.44 101 SER A CA 1
ATOM 787 C C . SER A 1 101 ? 6.992 -29.266 9.172 1 95.44 101 SER A C 1
ATOM 789 O O . SER A 1 101 ? 6.508 -29.891 10.125 1 95.44 101 SER A O 1
ATOM 791 N N . LEU A 1 102 ? 6.324 -28.453 8.422 1 94.56 102 LEU A N 1
ATOM 792 C CA . LEU A 1 102 ? 4.895 -28.25 8.648 1 94.56 102 LEU A CA 1
ATOM 793 C C . LEU A 1 102 ? 4.121 -29.547 8.469 1 94.56 102 LEU A C 1
ATOM 795 O O . LEU A 1 102 ? 3.238 -29.859 9.266 1 94.56 102 LEU A O 1
ATOM 799 N N . LEU A 1 103 ? 4.402 -30.203 7.395 1 96.75 103 LEU A N 1
ATOM 800 C CA . LEU A 1 103 ? 3.748 -31.469 7.117 1 96.75 103 LEU A CA 1
ATOM 801 C C . LEU A 1 103 ? 4.059 -32.5 8.211 1 96.75 103 LEU A C 1
ATOM 803 O O . LEU A 1 103 ? 3.154 -33.156 8.727 1 96.75 103 LEU A O 1
ATOM 807 N N . ASP A 1 104 ? 5.301 -32.5 8.609 1 96.69 104 ASP A N 1
ATOM 808 C CA . ASP A 1 104 ? 5.738 -33.438 9.641 1 96.69 104 ASP A CA 1
ATOM 809 C C . ASP A 1 104 ? 5.059 -33.156 10.977 1 96.69 104 ASP A C 1
ATOM 811 O O . ASP A 1 104 ? 4.52 -34.062 11.617 1 96.69 104 ASP A O 1
ATOM 815 N N . LYS A 1 105 ? 5.059 -31.953 11.328 1 97.06 105 LYS A N 1
ATOM 816 C CA . LYS A 1 105 ? 4.5 -31.547 12.617 1 97.06 105 LYS A CA 1
ATOM 817 C C . LYS A 1 105 ? 2.994 -31.797 12.664 1 97.06 105 LYS A C 1
ATOM 819 O O . LYS A 1 105 ? 2.43 -32.031 13.734 1 97.06 105 LYS A O 1
ATOM 824 N N . SER A 1 106 ? 2.35 -31.781 11.523 1 97.56 106 SER A N 1
ATOM 825 C CA . SER A 1 106 ? 0.908 -31.984 11.453 1 97.56 106 SER A CA 1
ATOM 826 C C . SER A 1 106 ? 0.569 -33.469 11.453 1 97.56 106 SER A C 1
ATOM 828 O O . SER A 1 106 ? -0.604 -33.844 11.508 1 97.56 106 SER A O 1
ATOM 830 N N . GLY A 1 107 ? 1.588 -34.312 11.273 1 97.88 107 GLY A N 1
ATOM 831 C CA . GLY A 1 107 ? 1.36 -35.75 11.281 1 97.88 107 GLY A CA 1
ATOM 832 C C . GLY A 1 107 ? 1.035 -36.281 9.906 1 97.88 107 GLY A C 1
ATOM 833 O O . GLY A 1 107 ? 0.499 -37.406 9.789 1 97.88 107 GLY A O 1
ATOM 834 N N . VAL A 1 108 ? 1.321 -35.562 8.875 1 98.69 108 VAL A N 1
ATOM 835 C CA . VAL A 1 108 ? 1.077 -36 7.508 1 98.69 108 VAL A CA 1
ATOM 836 C C . VAL A 1 108 ? 2.193 -36.969 7.062 1 98.69 108 VAL A C 1
ATOM 838 O O . VAL A 1 108 ? 3.371 -36.719 7.332 1 98.69 108 VAL A O 1
ATOM 841 N N . THR A 1 109 ? 1.824 -38.094 6.469 1 98.5 109 THR A N 1
ATOM 842 C CA . THR A 1 109 ? 2.828 -38.969 5.875 1 98.5 109 THR A CA 1
ATOM 843 C C . THR A 1 109 ? 3.271 -38.438 4.516 1 98.5 109 THR A C 1
ATOM 845 O O . THR A 1 109 ? 2.484 -38.406 3.566 1 98.5 109 THR A O 1
ATOM 848 N N . LEU A 1 110 ? 4.469 -38 4.469 1 98.12 110 LEU A N 1
ATOM 849 C CA . LEU A 1 110 ? 5.023 -37.5 3.215 1 98.12 110 LEU A CA 1
ATOM 850 C C . LEU A 1 110 ? 5.617 -38.656 2.395 1 98.12 110 LEU A C 1
ATOM 852 O O . LEU A 1 110 ? 6.461 -39.406 2.887 1 98.12 110 LEU A O 1
ATOM 856 N N . ILE A 1 111 ? 5.152 -38.812 1.192 1 98.31 111 ILE A N 1
ATOM 857 C CA . ILE A 1 111 ? 5.637 -39.844 0.275 1 98.31 111 ILE A CA 1
ATOM 858 C C . ILE A 1 111 ? 6.316 -39.188 -0.923 1 98.31 111 ILE A C 1
ATOM 860 O O . ILE A 1 111 ? 5.684 -38.438 -1.678 1 98.31 111 ILE A O 1
ATOM 864 N N . GLU A 1 112 ? 7.57 -39.469 -1.124 1 96.81 112 GLU A N 1
ATOM 865 C CA . GLU A 1 112 ? 8.305 -38.906 -2.252 1 96.81 112 GLU A CA 1
ATOM 866 C C . GLU A 1 112 ? 8.141 -39.75 -3.504 1 96.81 112 GLU A C 1
ATOM 868 O O . GLU A 1 112 ? 8.484 -40.938 -3.504 1 96.81 112 GLU A O 1
ATOM 873 N N . GLY A 1 113 ? 7.59 -39.188 -4.504 1 97.5 113 GLY A N 1
ATOM 874 C CA . GLY A 1 113 ? 7.434 -39.875 -5.77 1 97.5 113 GLY A CA 1
ATOM 875 C C . GLY A 1 113 ? 6.168 -39.5 -6.512 1 97.5 113 GLY A C 1
ATOM 876 O O . GLY A 1 113 ? 5.293 -38.812 -5.957 1 97.5 113 GLY A O 1
ATOM 877 N N . ARG A 1 114 ? 6.141 -39.906 -7.758 1 97.31 114 ARG A N 1
ATOM 878 C CA . ARG A 1 114 ? 4.98 -39.656 -8.602 1 97.31 114 ARG A CA 1
ATOM 879 C C . ARG A 1 114 ? 3.867 -40.656 -8.32 1 97.31 114 ARG A C 1
ATOM 881 O O . ARG A 1 114 ? 4.086 -41.844 -8.375 1 97.31 114 ARG A O 1
ATOM 888 N N . ALA A 1 115 ? 2.73 -40.188 -8.016 1 98.19 115 ALA A N 1
ATOM 889 C CA . ALA A 1 115 ? 1.587 -41.031 -7.73 1 98.19 115 ALA A CA 1
ATOM 890 C C . ALA A 1 115 ? 0.766 -41.281 -8.992 1 98.19 115 ALA A C 1
ATOM 892 O O . ALA A 1 115 ? 0.584 -40.375 -9.812 1 98.19 115 ALA A O 1
ATOM 893 N N . THR A 1 116 ? 0.291 -42.5 -9.164 1 98.06 116 THR A N 1
ATOM 894 C CA . THR A 1 116 ? -0.643 -42.906 -10.211 1 98.06 116 THR A CA 1
ATOM 895 C C . THR A 1 116 ? -1.834 -43.625 -9.617 1 98.06 116 THR A C 1
ATOM 897 O O . THR A 1 116 ? -1.667 -44.469 -8.734 1 98.06 116 THR A O 1
ATOM 900 N N . LEU A 1 117 ? -2.992 -43.312 -10.125 1 98.5 117 LEU A N 1
ATOM 901 C CA . LEU A 1 117 ? -4.188 -43.969 -9.617 1 98.5 117 LEU A CA 1
ATOM 902 C C . LEU A 1 117 ? -4.426 -45.312 -10.344 1 98.5 117 LEU A C 1
ATOM 904 O O . LEU A 1 117 ? -4.445 -45.344 -11.578 1 98.5 117 LEU A O 1
ATOM 908 N N . LEU A 1 118 ? -4.629 -46.344 -9.57 1 97.88 118 LEU A N 1
ATOM 909 C CA . LEU A 1 118 ? -4.895 -47.656 -10.133 1 97.88 118 LEU A CA 1
ATOM 910 C C . LEU A 1 118 ? -6.391 -47.938 -10.148 1 97.88 118 LEU A C 1
ATOM 912 O O . LEU A 1 118 ? -6.871 -48.719 -10.992 1 97.88 118 LEU A O 1
ATOM 916 N N . ASP A 1 119 ? -7.082 -47.5 -9.219 1 97.25 119 ASP A N 1
ATOM 917 C CA . ASP A 1 119 ? -8.539 -47.562 -9.109 1 97.25 119 ASP A CA 1
ATOM 918 C C . ASP A 1 119 ? -9.062 -46.406 -8.234 1 97.25 119 ASP A C 1
ATOM 920 O O . ASP A 1 119 ? -8.328 -45.469 -7.926 1 97.25 119 ASP A O 1
ATOM 924 N N . ALA A 1 120 ? -10.281 -46.438 -7.867 1 97.75 120 ALA A N 1
ATOM 925 C CA . ALA A 1 120 ? -10.969 -45.312 -7.215 1 97.75 120 ALA A CA 1
ATOM 926 C C . ALA A 1 120 ? -10.398 -45.062 -5.824 1 97.75 120 ALA A C 1
ATOM 928 O O . ALA A 1 120 ? -10.641 -44.031 -5.23 1 97.75 120 ALA A O 1
ATOM 929 N N . HIS A 1 121 ? -9.648 -46 -5.234 1 98.31 121 HIS A N 1
ATOM 930 C CA . HIS A 1 121 ? -9.219 -45.875 -3.846 1 98.31 121 HIS A CA 1
ATOM 931 C C . HIS A 1 121 ? -7.746 -46.25 -3.691 1 98.31 121 HIS A C 1
ATOM 933 O O . HIS A 1 121 ? -7.254 -46.375 -2.572 1 98.31 121 HIS A O 1
ATOM 939 N N . THR A 1 122 ? -6.996 -46.406 -4.82 1 98.31 122 THR A N 1
ATOM 940 C CA . THR A 1 122 ? -5.621 -46.906 -4.715 1 98.31 122 THR A CA 1
ATOM 941 C C . THR A 1 122 ? -4.676 -46 -5.516 1 98.31 122 THR A C 1
ATOM 943 O O . THR A 1 122 ? -4.844 -45.844 -6.723 1 98.31 122 THR A O 1
ATOM 946 N N . ALA A 1 123 ? -3.707 -45.438 -4.84 1 98.38 123 ALA A N 1
ATOM 947 C CA . ALA A 1 123 ? -2.607 -44.719 -5.473 1 98.38 123 ALA A CA 1
ATOM 948 C C . ALA A 1 123 ? -1.309 -45.531 -5.395 1 98.38 123 ALA A C 1
ATOM 950 O O . ALA A 1 123 ? -1.017 -46.125 -4.371 1 98.38 123 ALA A O 1
ATOM 951 N N . GLN A 1 124 ? -0.612 -45.5 -6.445 1 98.44 124 GLN A N 1
ATOM 952 C CA . GLN A 1 124 ? 0.683 -46.156 -6.492 1 98.44 124 GLN A CA 1
ATOM 953 C C . GLN A 1 124 ? 1.82 -45.156 -6.621 1 98.44 124 GLN A C 1
ATOM 955 O O . GLN A 1 124 ? 1.764 -44.25 -7.453 1 98.44 124 GLN A O 1
ATOM 960 N N . VAL A 1 125 ? 2.793 -45.281 -5.762 1 98.31 125 VAL A N 1
ATOM 961 C CA . VAL A 1 125 ? 4.043 -44.531 -5.836 1 98.31 125 VAL A CA 1
ATOM 962 C C . VAL A 1 125 ? 5.223 -45.5 -5.875 1 98.31 125 VAL A C 1
ATOM 964 O O . VAL A 1 125 ? 5.48 -46.219 -4.902 1 98.31 125 VAL A O 1
ATOM 967 N N . GLY A 1 126 ? 5.922 -45.438 -6.977 1 96.62 126 GLY A N 1
ATOM 968 C CA . GLY A 1 126 ? 6.91 -46.5 -7.148 1 96.62 126 GLY A CA 1
ATOM 969 C C . GLY A 1 126 ? 6.301 -47.906 -7.156 1 96.62 126 GLY A C 1
ATOM 970 O O . GLY A 1 126 ? 5.379 -48.188 -7.926 1 96.62 126 GLY A O 1
ATOM 971 N N . GLU A 1 127 ? 6.781 -48.688 -6.203 1 96.69 127 GLU A N 1
ATOM 972 C CA . GLU A 1 127 ? 6.289 -50.062 -6.133 1 96.69 127 GLU A CA 1
ATOM 973 C C . GLU A 1 127 ? 5.262 -50.219 -5.016 1 96.69 127 GLU A C 1
ATOM 975 O O . GLU A 1 127 ? 4.672 -51.312 -4.855 1 96.69 127 GLU A O 1
ATOM 980 N N . THR A 1 128 ? 5.039 -49.188 -4.348 1 98.25 128 THR A N 1
ATOM 981 C CA . THR A 1 128 ? 4.168 -49.281 -3.18 1 98.25 128 THR A CA 1
ATOM 982 C C . THR A 1 128 ? 2.758 -48.812 -3.518 1 98.25 128 THR A C 1
ATOM 984 O O . THR A 1 128 ? 2.588 -47.781 -4.184 1 98.25 128 THR A O 1
ATOM 987 N N . ARG A 1 129 ? 1.803 -49.5 -3.107 1 98.25 129 ARG A N 1
ATOM 988 C CA . ARG A 1 129 ? 0.395 -49.156 -3.262 1 98.25 129 ARG A CA 1
ATOM 989 C C . ARG A 1 129 ? -0.193 -48.656 -1.941 1 98.25 129 ARG A C 1
ATOM 991 O O . ARG A 1 129 ? 0.089 -49.25 -0.883 1 98.25 129 ARG A O 1
ATOM 998 N N . TYR A 1 130 ? -0.921 -47.625 -2.012 1 98.31 130 TYR A N 1
ATOM 999 C CA . TYR A 1 130 ? -1.6 -47.062 -0.853 1 98.31 130 TYR A CA 1
ATOM 1000 C C . TYR A 1 130 ? -3.104 -46.969 -1.083 1 98.31 130 TYR A C 1
ATOM 1002 O O . TYR A 1 130 ? -3.561 -46.375 -2.057 1 98.31 130 TYR A O 1
ATOM 1010 N N . ARG A 1 131 ? -3.857 -47.594 -0.264 1 98.31 131 ARG A N 1
ATOM 1011 C CA . ARG A 1 131 ? -5.312 -47.5 -0.332 1 98.31 131 ARG A CA 1
ATOM 1012 C C . ARG A 1 131 ? -5.824 -46.375 0.58 1 98.31 131 ARG A C 1
ATOM 1014 O O . ARG A 1 131 ? -5.34 -46.219 1.702 1 98.31 131 ARG A O 1
ATOM 1021 N N . SER A 1 132 ? -6.723 -45.625 0.023 1 98.31 132 SER A N 1
ATOM 1022 C CA . SER A 1 132 ? -7.27 -44.531 0.804 1 98.31 132 SER A CA 1
ATOM 1023 C C . SER A 1 132 ? -8.773 -44.375 0.584 1 98.31 132 SER A C 1
ATOM 1025 O O . SER A 1 132 ? -9.289 -44.75 -0.47 1 98.31 132 SER A O 1
ATOM 1027 N N . GLU A 1 133 ? -9.453 -43.906 1.642 1 98.5 133 GLU A N 1
ATOM 1028 C CA . GLU A 1 133 ? -10.891 -43.656 1.547 1 98.5 133 GLU A CA 1
ATOM 1029 C C . GLU A 1 133 ? -11.203 -42.594 0.495 1 98.5 133 GLU A C 1
ATOM 1031 O O . GLU A 1 133 ? -12.156 -42.75 -0.278 1 98.5 133 GLU A O 1
ATOM 1036 N N . ARG A 1 134 ? -10.445 -41.531 0.504 1 98.75 134 ARG A N 1
ATOM 1037 C CA . ARG A 1 134 ? -10.586 -40.438 -0.442 1 98.75 134 ARG A CA 1
ATOM 1038 C C . ARG A 1 134 ? -9.227 -40.031 -1.01 1 98.75 134 ARG A C 1
ATOM 1040 O O . ARG A 1 134 ? -8.195 -40.188 -0.352 1 98.75 134 ARG A O 1
ATOM 1047 N N . ILE A 1 135 ? -9.258 -39.562 -2.221 1 98.88 135 ILE A N 1
ATOM 1048 C CA . ILE A 1 135 ? -8.062 -39.094 -2.908 1 98.88 135 ILE A CA 1
ATOM 1049 C C . ILE A 1 135 ? -8.281 -37.656 -3.377 1 98.88 135 ILE A C 1
ATOM 1051 O O . ILE A 1 135 ? -9.328 -37.312 -3.934 1 98.88 135 ILE A O 1
ATOM 1055 N N . LEU A 1 136 ? -7.363 -36.75 -3.066 1 98.94 136 LEU A N 1
ATOM 1056 C CA . LEU A 1 136 ? -7.379 -35.375 -3.547 1 98.94 136 LEU A CA 1
ATOM 1057 C C . LEU A 1 136 ? -6.262 -35.125 -4.559 1 98.94 136 LEU A C 1
ATOM 1059 O O . LEU A 1 136 ? -5.09 -35.375 -4.266 1 98.94 136 LEU A O 1
ATOM 1063 N N . ILE A 1 137 ? -6.668 -34.75 -5.723 1 98.88 137 ILE A N 1
ATOM 1064 C CA . ILE A 1 137 ? -5.703 -34.375 -6.758 1 98.88 137 ILE A CA 1
ATOM 1065 C C . ILE A 1 137 ? -5.48 -32.875 -6.758 1 98.88 137 ILE A C 1
ATOM 1067 O O . ILE A 1 137 ? -6.398 -32.094 -7.059 1 98.88 137 ILE A O 1
ATOM 1071 N N . ALA A 1 138 ? -4.309 -32.375 -6.426 1 98.62 138 ALA A N 1
ATOM 1072 C CA . ALA A 1 138 ? -3.895 -30.984 -6.391 1 98.62 138 ALA A CA 1
ATOM 1073 C C . ALA A 1 138 ? -2.539 -30.797 -7.066 1 98.62 138 ALA A C 1
ATOM 1075 O O . ALA A 1 138 ? -1.631 -30.188 -6.492 1 98.62 138 ALA A O 1
ATOM 1076 N N . THR A 1 139 ? -2.414 -31.25 -8.289 1 98.12 139 THR A N 1
ATOM 1077 C CA . THR A 1 139 ? -1.13 -31.375 -8.969 1 98.12 139 THR A CA 1
ATOM 1078 C C . THR A 1 139 ? -0.782 -30.078 -9.703 1 98.12 139 THR A C 1
ATOM 1080 O O . THR A 1 139 ? 0.317 -29.953 -10.242 1 98.12 139 THR A O 1
ATOM 1083 N N . GLY A 1 140 ? -1.695 -29.141 -9.734 1 96.88 140 GLY A N 1
ATOM 1084 C CA . GLY A 1 140 ? -1.433 -27.844 -10.328 1 96.88 140 GLY A CA 1
ATOM 1085 C C . GLY A 1 140 ? -1.295 -27.891 -11.836 1 96.88 140 GLY A C 1
ATOM 1086 O O . GLY A 1 140 ? -2.021 -28.625 -12.508 1 96.88 140 GLY A O 1
ATOM 1087 N N . GLY A 1 141 ? -0.551 -27.016 -12.367 1 95.88 141 GLY A N 1
ATOM 1088 C CA . GLY A 1 141 ? -0.336 -26.906 -13.797 1 95.88 141 GLY A CA 1
ATOM 1089 C C . GLY A 1 141 ? 1.12 -26.703 -14.172 1 95.88 141 GLY A C 1
ATOM 1090 O O . GLY A 1 141 ? 1.976 -26.547 -13.297 1 95.88 141 GLY A O 1
ATOM 1091 N N . LYS A 1 142 ? 1.398 -26.766 -15.398 1 95.38 142 LYS A N 1
ATOM 1092 C CA . LYS A 1 142 ? 2.74 -26.547 -15.938 1 95.38 142 LYS A CA 1
ATOM 1093 C C . LYS A 1 142 ? 2.711 -25.609 -17.141 1 95.38 142 LYS A C 1
ATOM 1095 O O . LYS A 1 142 ? 1.69 -25.5 -17.812 1 95.38 142 LYS A O 1
ATOM 1100 N N . PRO A 1 143 ? 3.842 -24.922 -17.422 1 96.62 143 PRO A N 1
ATOM 1101 C CA . PRO A 1 143 ? 3.865 -24.016 -18.578 1 96.62 143 PRO A CA 1
ATOM 1102 C C . PRO A 1 143 ? 3.619 -24.75 -19.891 1 96.62 143 PRO A C 1
ATOM 1104 O O . PRO A 1 143 ? 3.998 -25.906 -20.047 1 96.62 143 PRO A O 1
ATOM 1107 N N . PHE A 1 144 ? 3.018 -24.062 -20.828 1 95.69 144 PHE A N 1
ATOM 1108 C CA . PHE A 1 144 ? 2.689 -24.594 -22.141 1 95.69 144 PHE A CA 1
ATOM 1109 C C . PHE A 1 144 ? 3.475 -23.875 -23.234 1 95.69 144 PHE A C 1
ATOM 1111 O O . PHE A 1 144 ? 3.537 -22.641 -23.25 1 95.69 144 PHE A O 1
ATOM 1118 N N . ILE A 1 145 ? 4.188 -24.547 -24.047 1 97.5 145 ILE A N 1
ATOM 1119 C CA . ILE A 1 145 ? 4.812 -24.031 -25.266 1 97.5 145 ILE A CA 1
ATOM 1120 C C . ILE A 1 145 ? 4.137 -24.641 -26.484 1 97.5 145 ILE A C 1
ATOM 1122 O O . ILE A 1 145 ? 4.109 -25.859 -26.656 1 97.5 145 ILE A O 1
ATOM 1126 N N . PRO A 1 146 ? 3.574 -23.859 -27.344 1 96.94 146 PRO A N 1
ATOM 1127 C CA . PRO A 1 146 ? 2.953 -24.406 -28.562 1 96.94 146 PRO A CA 1
ATOM 1128 C C . PRO A 1 146 ? 3.965 -25.062 -29.5 1 96.94 146 PRO A C 1
ATOM 1130 O O . PRO A 1 146 ? 5.168 -24.828 -29.375 1 96.94 146 PRO A O 1
ATOM 1133 N N . ASP A 1 147 ? 3.367 -25.891 -30.344 1 96.62 147 ASP A N 1
ATOM 1134 C CA . ASP A 1 147 ? 4.203 -26.531 -31.375 1 96.62 147 ASP A CA 1
ATOM 1135 C C . ASP A 1 147 ? 4.406 -25.594 -32.562 1 96.62 147 ASP A C 1
ATOM 1137 O O . ASP A 1 147 ? 3.438 -25.078 -33.125 1 96.62 147 ASP A O 1
ATOM 1141 N N . PHE A 1 148 ? 5.625 -25.266 -32.906 1 97.31 148 PHE A N 1
ATOM 1142 C CA . PHE A 1 148 ? 6.02 -24.484 -34.094 1 97.31 148 PHE A CA 1
ATOM 1143 C C . PHE A 1 148 ? 7.477 -24.766 -34.438 1 97.31 148 PHE A C 1
ATOM 1145 O O . PHE A 1 148 ? 8.25 -25.234 -33.625 1 97.31 148 PHE A O 1
ATOM 1152 N N . PRO A 1 149 ? 7.848 -24.531 -35.719 1 98.12 149 PRO A N 1
ATOM 1153 C CA . PRO A 1 149 ? 9.242 -24.781 -36.094 1 98.12 149 PRO A CA 1
ATOM 1154 C C . PRO A 1 149 ? 10.234 -23.984 -35.219 1 98.12 149 PRO A C 1
ATOM 1156 O O . PRO A 1 149 ? 10.195 -22.75 -35.219 1 98.12 149 PRO A O 1
ATOM 1159 N N . GLY A 1 150 ? 11.07 -24.719 -34.5 1 98.12 150 GLY A N 1
ATOM 1160 C CA . GLY A 1 150 ? 12.109 -24.062 -33.688 1 98.12 150 GLY A CA 1
ATOM 1161 C C . GLY A 1 150 ? 11.727 -23.891 -32.25 1 98.12 150 GLY A C 1
ATOM 1162 O O . GLY A 1 150 ? 12.438 -23.234 -31.484 1 98.12 150 GLY A O 1
ATOM 1163 N N . ASN A 1 151 ? 10.57 -24.469 -31.766 1 97.75 151 ASN A N 1
ATOM 1164 C CA . ASN A 1 151 ? 10.109 -24.266 -30.391 1 97.75 151 ASN A CA 1
ATOM 1165 C C . ASN A 1 151 ? 11.039 -24.922 -29.375 1 97.75 151 ASN A C 1
ATOM 1167 O O . ASN A 1 151 ? 10.977 -24.625 -28.188 1 97.75 151 ASN A O 1
ATOM 1171 N N . GLU A 1 152 ? 11.984 -25.797 -29.812 1 97 152 GLU A N 1
ATOM 1172 C CA . GLU A 1 152 ? 12.969 -26.391 -28.922 1 97 152 GLU A CA 1
ATOM 1173 C C . GLU A 1 152 ? 13.992 -25.375 -28.438 1 97 152 GLU A C 1
ATOM 1175 O O . GLU A 1 152 ? 14.734 -25.625 -27.5 1 97 152 GLU A O 1
ATOM 1180 N N . HIS A 1 153 ? 14.008 -24.172 -29.125 1 97.62 153 HIS A N 1
ATOM 1181 C CA . HIS A 1 153 ? 15.023 -23.172 -28.828 1 97.62 153 HIS A CA 1
ATOM 1182 C C . HIS A 1 153 ? 14.508 -22.141 -27.828 1 97.62 153 HIS A C 1
ATOM 1184 O O . HIS A 1 153 ? 15.203 -21.172 -27.516 1 97.62 153 HIS A O 1
ATOM 1190 N N . VAL A 1 154 ? 13.297 -22.312 -27.312 1 98.31 154 VAL A N 1
ATOM 1191 C CA . VAL A 1 154 ? 12.703 -21.312 -26.422 1 98.31 154 VAL A CA 1
ATOM 1192 C C . VAL A 1 154 ? 12.625 -21.859 -25 1 98.31 154 VAL A C 1
ATOM 1194 O O . VAL A 1 154 ? 12.789 -23.047 -24.781 1 98.31 154 VAL A O 1
ATOM 1197 N N . VAL A 1 155 ? 12.492 -20.984 -24.047 1 98.12 155 VAL A N 1
ATOM 1198 C CA . VAL A 1 155 ? 12.336 -21.375 -22.656 1 98.12 155 VAL A CA 1
ATOM 1199 C C . VAL A 1 155 ? 10.93 -21.031 -22.172 1 98.12 155 VAL A C 1
ATOM 1201 O O . VAL A 1 155 ? 10.18 -20.344 -22.875 1 98.12 155 VAL A O 1
ATOM 1204 N N . ASN A 1 156 ? 10.5 -21.562 -21.062 1 97.88 156 ASN A N 1
ATOM 1205 C CA . ASN A 1 156 ? 9.242 -21.203 -20.422 1 97.88 156 ASN A CA 1
ATOM 1206 C C . ASN A 1 156 ? 9.477 -20.516 -19.062 1 97.88 156 ASN A C 1
ATOM 1208 O O . ASN A 1 156 ? 10.625 -20.25 -18.688 1 97.88 156 ASN A O 1
ATOM 1212 N N . SER A 1 157 ? 8.398 -20.219 -18.312 1 97.12 157 SER A N 1
ATOM 1213 C CA . SER A 1 157 ? 8.477 -19.422 -17.094 1 97.12 157 SER A CA 1
ATOM 1214 C C . SER A 1 157 ? 9.297 -20.125 -16.016 1 97.12 157 SER A C 1
ATOM 1216 O O . SER A 1 157 ? 10 -19.469 -15.234 1 97.12 157 SER A O 1
ATOM 1218 N N . ASP A 1 158 ? 9.219 -21.438 -15.906 1 96.69 158 ASP A N 1
ATOM 1219 C CA . ASP A 1 158 ? 9.945 -22.188 -14.883 1 96.69 158 ASP A CA 1
ATOM 1220 C C . ASP A 1 158 ? 11.453 -22.031 -15.047 1 96.69 158 ASP A C 1
ATOM 1222 O O . ASP A 1 158 ? 12.195 -22.078 -14.07 1 96.69 158 ASP A O 1
ATOM 1226 N N . ASP A 1 159 ? 11.891 -21.797 -16.281 1 97.44 159 ASP A N 1
ATOM 1227 C CA . ASP A 1 159 ? 13.312 -21.766 -16.609 1 97.44 159 ASP A CA 1
ATOM 1228 C C . ASP A 1 159 ? 13.922 -20.422 -16.203 1 97.44 159 ASP A C 1
ATOM 1230 O O . ASP A 1 159 ? 15.141 -20.312 -16.047 1 97.44 159 ASP A O 1
ATOM 1234 N N . MET A 1 160 ? 13.117 -19.453 -16.078 1 98.19 160 MET A N 1
ATOM 1235 C CA . MET A 1 160 ? 13.586 -18.062 -15.961 1 98.19 160 MET A CA 1
ATOM 1236 C C . MET A 1 160 ? 14.32 -17.844 -14.641 1 98.19 160 MET A C 1
ATOM 1238 O O . MET A 1 160 ? 15.133 -16.938 -14.523 1 98.19 160 MET A O 1
ATOM 1242 N N . PHE A 1 161 ? 14.055 -18.703 -13.648 1 97.5 161 PHE A N 1
ATOM 1243 C CA . PHE A 1 161 ? 14.594 -18.5 -12.312 1 97.5 161 PHE A CA 1
ATOM 1244 C C . PHE A 1 161 ? 15.938 -19.203 -12.148 1 97.5 161 PHE A C 1
ATOM 1246 O O . PHE A 1 161 ? 16.547 -19.172 -11.078 1 97.5 161 PHE A O 1
ATOM 1253 N N . ALA A 1 162 ? 16.375 -19.844 -13.25 1 96.75 162 ALA A N 1
ATOM 1254 C CA . ALA A 1 162 ? 17.609 -20.625 -13.148 1 96.75 162 ALA A CA 1
ATOM 1255 C C . ALA A 1 162 ? 18.469 -20.438 -14.398 1 96.75 162 ALA A C 1
ATOM 1257 O O . ALA A 1 162 ? 19.188 -21.359 -14.805 1 96.75 162 ALA A O 1
ATOM 1258 N N . LEU A 1 163 ? 18.344 -19.297 -15.039 1 97.88 163 LEU A N 1
ATOM 1259 C CA . LEU A 1 163 ? 19.172 -19.016 -16.203 1 97.88 163 LEU A CA 1
ATOM 1260 C C . LEU A 1 163 ? 20.641 -18.953 -15.836 1 97.88 163 LEU A C 1
ATOM 1262 O O . LEU A 1 163 ? 21 -18.344 -14.82 1 97.88 163 LEU A O 1
ATOM 1266 N N . ASP A 1 164 ? 21.438 -19.484 -16.641 1 96.56 164 ASP A N 1
ATOM 1267 C CA . ASP A 1 164 ? 22.875 -19.469 -16.359 1 96.56 164 ASP A CA 1
ATOM 1268 C C . ASP A 1 164 ? 23.422 -18.031 -16.391 1 96.56 164 ASP A C 1
ATOM 1270 O O . ASP A 1 164 ? 24.297 -17.688 -15.602 1 96.56 164 ASP A O 1
ATOM 1274 N N . ASN A 1 165 ? 22.953 -17.297 -17.375 1 96.62 165 ASN A N 1
ATOM 1275 C CA . ASN A 1 165 ? 23.344 -15.906 -17.531 1 96.62 165 ASN A CA 1
ATOM 1276 C C . ASN A 1 165 ? 22.156 -15.008 -17.828 1 96.62 165 ASN A C 1
ATOM 1278 O O . ASN A 1 165 ? 21.156 -15.469 -18.391 1 96.62 165 ASN A O 1
ATOM 1282 N N . LEU A 1 166 ? 22.328 -13.828 -17.438 1 97.25 166 LEU A N 1
ATOM 1283 C CA . LEU A 1 166 ? 21.359 -12.82 -17.844 1 97.25 166 LEU A CA 1
ATOM 1284 C C . LEU A 1 166 ? 21.516 -12.477 -19.312 1 97.25 166 LEU A C 1
ATOM 1286 O O . LEU A 1 166 ? 22.594 -12.086 -19.766 1 97.25 166 LEU A O 1
ATOM 1290 N N . PRO A 1 167 ? 20.484 -12.625 -20.094 1 98.06 167 PRO A N 1
ATOM 1291 C CA . PRO A 1 167 ? 20.625 -12.281 -21.5 1 98.06 167 PRO A CA 1
ATOM 1292 C C . PRO A 1 167 ? 20.734 -10.773 -21.734 1 98.06 167 PRO A C 1
ATOM 1294 O O . PRO A 1 167 ? 20.344 -9.984 -20.875 1 98.06 167 PRO A O 1
ATOM 1297 N N . LYS A 1 168 ? 21.328 -10.391 -22.938 1 98.06 168 LYS A N 1
ATOM 1298 C CA . LYS A 1 168 ? 21.359 -8.977 -23.312 1 98.06 168 LYS A CA 1
ATOM 1299 C C . LYS A 1 168 ? 20.047 -8.57 -24 1 98.06 168 LYS A C 1
ATOM 1301 O O . LYS A 1 168 ? 19.547 -7.469 -23.781 1 98.06 168 LYS A O 1
ATOM 1306 N N . ARG A 1 169 ? 19.703 -9.43 -24.922 1 98.38 169 ARG A N 1
ATOM 1307 C CA . ARG A 1 169 ? 18.453 -9.234 -25.672 1 98.38 169 ARG A CA 1
ATOM 1308 C C . ARG A 1 169 ? 17.453 -10.359 -25.375 1 98.38 169 ARG A C 1
ATOM 1310 O O . ARG A 1 169 ? 17.781 -11.531 -25.562 1 98.38 169 ARG A O 1
ATOM 1317 N N . LEU A 1 170 ? 16.062 -10.016 -24.812 1 98.81 170 LEU A N 1
ATOM 1318 C CA . LEU A 1 170 ? 15.023 -10.984 -24.469 1 98.81 170 LEU A CA 1
ATOM 1319 C C . LEU A 1 170 ? 13.758 -10.727 -25.281 1 98.81 170 LEU A C 1
ATOM 1321 O O . LEU A 1 170 ? 13.273 -9.594 -25.344 1 98.81 170 LEU A O 1
ATOM 1325 N N . LEU A 1 171 ? 13.297 -11.719 -25.953 1 98.81 171 LEU A N 1
ATOM 1326 C CA . LEU A 1 171 ? 11.961 -11.703 -26.531 1 98.81 171 LEU A CA 1
ATOM 1327 C C . LEU A 1 171 ? 10.984 -12.516 -25.703 1 98.81 171 LEU A C 1
ATOM 1329 O O . LEU A 1 171 ? 11.242 -13.68 -25.391 1 98.81 171 LEU A O 1
ATOM 1333 N N . ILE A 1 172 ? 9.945 -11.906 -25.25 1 98.88 172 ILE A N 1
ATOM 1334 C CA . ILE A 1 172 ? 8.875 -12.57 -24.516 1 98.88 172 ILE A CA 1
ATOM 1335 C C . ILE A 1 172 ? 7.645 -12.711 -25.406 1 98.88 172 ILE A C 1
ATOM 1337 O O . ILE A 1 172 ? 7.188 -11.727 -26 1 98.88 172 ILE A O 1
ATOM 1341 N N . VAL A 1 173 ? 7.16 -13.875 -25.516 1 98.75 173 VAL A N 1
ATOM 1342 C CA . VAL A 1 173 ? 5.945 -14.133 -26.281 1 98.75 173 VAL A CA 1
ATOM 1343 C C . VAL A 1 173 ? 4.789 -14.43 -25.328 1 98.75 173 VAL A C 1
ATOM 1345 O O . VAL A 1 173 ? 4.832 -15.398 -24.578 1 98.75 173 VAL A O 1
ATOM 1348 N N . GLY A 1 174 ? 3.74 -13.648 -25.359 1 98.19 174 GLY A N 1
ATOM 1349 C CA . GLY A 1 174 ? 2.584 -13.727 -24.484 1 98.19 174 GLY A CA 1
ATOM 1350 C C . GLY A 1 174 ? 2.127 -12.367 -23.984 1 98.19 174 GLY A C 1
ATOM 1351 O O . GLY A 1 174 ? 2.83 -11.367 -24.141 1 98.19 174 GLY A O 1
ATOM 1352 N N . GLY A 1 175 ? 0.969 -12.297 -23.391 1 97.81 175 GLY A N 1
ATOM 1353 C CA . GLY A 1 175 ? 0.438 -11.023 -22.953 1 97.81 175 GLY A CA 1
ATOM 1354 C C . GLY A 1 175 ? -0.239 -11.094 -21.594 1 97.81 175 GLY A C 1
ATOM 1355 O O . GLY A 1 175 ? -0.87 -10.133 -21.156 1 97.81 175 GLY A O 1
ATOM 1356 N N . GLY A 1 176 ? -0.127 -12.211 -20.891 1 96.75 176 GLY A N 1
ATOM 1357 C CA . GLY A 1 176 ? -0.747 -12.391 -19.578 1 96.75 176 GLY A CA 1
ATOM 1358 C C . GLY A 1 176 ? 0.146 -11.961 -18.438 1 96.75 176 GLY A C 1
ATOM 1359 O O . GLY A 1 176 ? 1.087 -11.188 -18.625 1 96.75 176 GLY A O 1
ATOM 1360 N N . TYR A 1 177 ? -0.131 -12.438 -17.188 1 93.81 177 TYR A N 1
ATOM 1361 C CA . TYR A 1 177 ? 0.568 -12.094 -15.953 1 93.81 177 TYR A CA 1
ATOM 1362 C C . TYR A 1 177 ? 2.066 -12.336 -16.094 1 93.81 177 TYR A C 1
ATOM 1364 O O . TYR A 1 177 ? 2.869 -11.43 -15.859 1 93.81 177 TYR A O 1
ATOM 1372 N N . ILE A 1 178 ? 2.301 -13.508 -16.469 1 97.12 178 ILE A N 1
ATOM 1373 C CA . ILE A 1 178 ? 3.684 -13.977 -16.469 1 97.12 178 ILE A CA 1
ATOM 1374 C C . ILE A 1 178 ? 4.504 -13.172 -17.469 1 97.12 178 ILE A C 1
ATOM 1376 O O . ILE A 1 178 ? 5.621 -12.742 -17.172 1 97.12 178 ILE A O 1
ATOM 1380 N N . ALA A 1 179 ? 3.902 -12.867 -18.625 1 98.5 179 ALA A N 1
ATOM 1381 C CA . ALA A 1 179 ? 4.594 -12.125 -19.672 1 98.5 179 ALA A CA 1
ATOM 1382 C C . ALA A 1 179 ? 4.934 -10.711 -19.219 1 98.5 179 ALA A C 1
ATOM 1384 O O . ALA A 1 179 ? 6.082 -10.281 -19.312 1 98.5 179 ALA A O 1
ATOM 1385 N N . VAL A 1 180 ? 4.004 -10.008 -18.672 1 98.56 180 VAL A N 1
ATOM 1386 C CA . VAL A 1 180 ? 4.195 -8.594 -18.344 1 98.56 180 VAL A CA 1
ATOM 1387 C C . VAL A 1 180 ? 5.078 -8.469 -17.109 1 98.56 180 VAL A C 1
ATOM 1389 O O . VAL A 1 180 ? 5.859 -7.523 -16.984 1 98.56 180 VAL A O 1
ATOM 1392 N N . GLU A 1 181 ? 4.938 -9.414 -16.156 1 98.56 181 GLU A N 1
ATOM 1393 C CA . GLU A 1 181 ? 5.785 -9.398 -14.969 1 98.56 181 GLU A CA 1
ATOM 1394 C C . GLU A 1 181 ? 7.254 -9.602 -15.336 1 98.56 181 GLU A C 1
ATOM 1396 O O . GLU A 1 181 ? 8.117 -8.836 -14.898 1 98.56 181 GLU A O 1
ATOM 1401 N N . PHE A 1 182 ? 7.52 -10.562 -16.188 1 98.81 182 PHE A N 1
ATOM 1402 C CA . PHE A 1 182 ? 8.906 -10.82 -16.562 1 98.81 182 PHE A CA 1
ATOM 1403 C C . PHE A 1 182 ? 9.438 -9.711 -17.469 1 98.81 182 PHE A C 1
ATOM 1405 O O . PHE A 1 182 ? 10.633 -9.406 -17.422 1 98.81 182 PHE A O 1
ATOM 1412 N N . ALA A 1 183 ? 8.531 -9.102 -18.281 1 98.88 183 ALA A N 1
ATOM 1413 C CA . ALA A 1 183 ? 8.984 -7.941 -19.047 1 98.88 183 ALA A CA 1
ATOM 1414 C C . ALA A 1 183 ? 9.531 -6.855 -18.125 1 98.88 183 ALA A C 1
ATOM 1416 O O . ALA A 1 183 ? 10.617 -6.312 -18.375 1 98.88 183 ALA A O 1
ATOM 1417 N N . GLY A 1 184 ? 8.836 -6.617 -17.062 1 98.56 184 GLY A N 1
ATOM 1418 C CA . GLY A 1 184 ? 9.281 -5.629 -16.094 1 98.56 184 GLY A CA 1
ATOM 1419 C C . GLY A 1 184 ? 10.539 -6.039 -15.352 1 98.56 184 GLY A C 1
ATOM 1420 O O . GLY A 1 184 ? 11.461 -5.234 -15.188 1 98.56 184 GLY A O 1
ATOM 1421 N N . ILE A 1 185 ? 10.578 -7.281 -14.898 1 98.69 185 ILE A N 1
ATOM 1422 C CA . ILE A 1 185 ? 11.711 -7.801 -14.133 1 98.69 185 ILE A CA 1
ATOM 1423 C C . ILE A 1 185 ? 12.984 -7.711 -14.969 1 98.69 185 ILE A C 1
ATOM 1425 O O . ILE A 1 185 ? 13.977 -7.113 -14.531 1 98.69 185 ILE A O 1
ATOM 1429 N N . MET A 1 186 ? 12.938 -8.25 -16.188 1 98.81 186 MET A N 1
ATOM 1430 C CA . MET A 1 186 ? 14.141 -8.367 -17 1 98.81 186 MET A CA 1
ATOM 1431 C C . MET A 1 186 ? 14.594 -7 -17.516 1 98.81 186 MET A C 1
ATOM 1433 O O . MET A 1 186 ? 15.781 -6.699 -17.516 1 98.81 186 MET A O 1
ATOM 1437 N N . HIS A 1 187 ? 13.625 -6.18 -17.906 1 98.69 187 HIS A N 1
ATOM 1438 C CA . HIS A 1 187 ? 13.984 -4.812 -18.266 1 98.69 187 HIS A CA 1
ATOM 1439 C C . HIS A 1 187 ? 14.633 -4.086 -17.094 1 98.69 187 HIS A C 1
ATOM 1441 O O . HIS A 1 187 ? 15.633 -3.385 -17.266 1 98.69 187 HIS A O 1
ATOM 1447 N N . GLY A 1 188 ? 14.062 -4.258 -15.922 1 97.94 188 GLY A N 1
ATOM 1448 C CA . GLY A 1 188 ? 14.578 -3.613 -14.727 1 97.94 188 GLY A CA 1
ATOM 1449 C C . GLY A 1 188 ? 15.984 -4.059 -14.375 1 97.94 188 GLY A C 1
ATOM 1450 O O . GLY A 1 188 ? 16.719 -3.328 -13.711 1 97.94 188 GLY A O 1
ATOM 1451 N N . LEU A 1 189 ? 16.312 -5.234 -14.797 1 98.25 189 LEU A N 1
ATOM 1452 C CA . LEU A 1 189 ? 17.641 -5.758 -14.523 1 98.25 189 LEU A CA 1
ATOM 1453 C C . LEU A 1 189 ? 18.625 -5.352 -15.625 1 98.25 189 LEU A C 1
ATOM 1455 O O . LEU A 1 189 ? 19.781 -5.758 -15.602 1 98.25 189 LEU A O 1
ATOM 1459 N N . GLY A 1 190 ? 18.141 -4.594 -16.641 1 97.31 190 GLY A N 1
ATOM 1460 C CA . GLY A 1 190 ? 19.031 -4.023 -17.656 1 97.31 190 GLY A CA 1
ATOM 1461 C C . GLY A 1 190 ? 18.969 -4.75 -18.984 1 97.31 190 GLY A C 1
ATOM 1462 O O . GLY A 1 190 ? 19.75 -4.473 -19.891 1 97.31 190 GLY A O 1
ATOM 1463 N N . VAL A 1 191 ? 18.062 -5.68 -19.141 1 98.5 191 VAL A N 1
ATOM 1464 C CA . VAL A 1 191 ? 17.938 -6.48 -20.359 1 98.5 191 VAL A CA 1
ATOM 1465 C C . VAL A 1 191 ? 17.125 -5.715 -21.391 1 98.5 191 VAL A C 1
ATOM 1467 O O . VAL A 1 191 ? 16.094 -5.102 -21.062 1 98.5 191 VAL A O 1
ATOM 1470 N N . ASN A 1 192 ? 17.625 -5.645 -22.641 1 98.69 192 ASN A N 1
ATOM 1471 C CA . ASN A 1 192 ? 16.797 -5.141 -23.734 1 98.69 192 ASN A CA 1
ATOM 1472 C C . ASN A 1 192 ? 15.617 -6.062 -24.016 1 98.69 192 ASN A C 1
ATOM 1474 O O . ASN A 1 192 ? 15.789 -7.145 -24.594 1 98.69 192 ASN A O 1
ATOM 1478 N N . THR A 1 193 ? 14.367 -5.648 -23.656 1 98.81 193 THR A N 1
ATOM 1479 C CA . THR A 1 193 ? 13.227 -6.551 -23.562 1 98.81 193 THR A CA 1
ATOM 1480 C C . THR A 1 193 ? 12.164 -6.184 -24.609 1 98.81 193 THR A C 1
ATOM 1482 O O . THR A 1 193 ? 11.75 -5.027 -24.688 1 98.81 193 THR A O 1
ATOM 1485 N N . THR A 1 194 ? 11.758 -7.121 -25.391 1 98.75 194 THR A N 1
ATOM 1486 C CA . THR A 1 194 ? 10.641 -7.016 -26.328 1 98.75 194 THR A CA 1
ATOM 1487 C C . THR A 1 194 ? 9.539 -8 -25.969 1 98.75 194 THR A C 1
ATOM 1489 O O . THR A 1 194 ? 9.805 -9.18 -25.734 1 98.75 194 THR A O 1
ATOM 1492 N N . LEU A 1 195 ? 8.359 -7.508 -25.828 1 98.75 195 LEU A N 1
ATOM 1493 C CA . LEU A 1 195 ? 7.176 -8.336 -25.594 1 98.75 195 LEU A CA 1
ATOM 1494 C C . LEU A 1 195 ? 6.316 -8.422 -26.859 1 98.75 195 LEU A C 1
ATOM 1496 O O . LEU A 1 195 ? 5.895 -7.402 -27.391 1 98.75 195 LEU A O 1
ATOM 1500 N N . CYS A 1 196 ? 6.152 -9.617 -27.359 1 98.25 196 CYS A N 1
ATOM 1501 C CA . CYS A 1 196 ? 5.328 -9.898 -28.531 1 98.25 196 CYS A CA 1
ATOM 1502 C C . CYS A 1 196 ? 4.031 -10.594 -28.141 1 98.25 196 CYS A C 1
ATOM 1504 O O . CYS A 1 196 ? 4.059 -11.625 -27.453 1 98.25 196 CYS A O 1
ATOM 1506 N N . TYR A 1 197 ? 2.941 -10.055 -28.562 1 98.12 197 TYR A N 1
ATOM 1507 C CA . TYR A 1 197 ? 1.639 -10.594 -28.203 1 98.12 197 TYR A CA 1
ATOM 1508 C C . TYR A 1 197 ? 0.712 -10.656 -29.406 1 98.12 197 TYR A C 1
ATOM 1510 O O . TYR A 1 197 ? 0.593 -9.68 -30.156 1 98.12 197 TYR A O 1
ATOM 1518 N N . ARG A 1 198 ? 0.079 -11.734 -29.547 1 96.94 198 ARG A N 1
ATOM 1519 C CA . ARG A 1 198 ? -0.761 -11.969 -30.719 1 96.94 198 ARG A CA 1
ATOM 1520 C C . ARG A 1 198 ? -2.029 -11.125 -30.656 1 96.94 198 ARG A C 1
ATOM 1522 O O . ARG A 1 198 ? -2.674 -10.898 -31.688 1 96.94 198 ARG A O 1
ATOM 1529 N N . GLY A 1 199 ? -2.418 -10.703 -29.469 1 96.81 199 GLY A N 1
ATOM 1530 C CA . GLY A 1 199 ? -3.662 -9.969 -29.312 1 96.81 199 GLY A CA 1
ATOM 1531 C C . GLY A 1 199 ? -3.496 -8.469 -29.5 1 96.81 199 GLY A C 1
ATOM 1532 O O . GLY A 1 199 ? -2.398 -7.996 -29.797 1 96.81 199 GLY A O 1
ATOM 1533 N N . GLU A 1 200 ? -4.629 -7.703 -29.312 1 97.38 200 GLU A N 1
ATOM 1534 C CA . GLU A 1 200 ? -4.668 -6.27 -29.562 1 97.38 200 GLU A CA 1
ATOM 1535 C C . GLU A 1 200 ? -4.184 -5.473 -28.359 1 97.38 200 GLU A C 1
ATOM 1537 O O . GLU A 1 200 ? -3.814 -4.305 -28.484 1 97.38 200 GLU A O 1
ATOM 1542 N N . GLN A 1 201 ? -4.27 -6.109 -27.172 1 97.69 201 GLN A N 1
ATOM 1543 C CA . GLN A 1 201 ? -3.881 -5.461 -25.938 1 97.69 201 GLN A CA 1
ATOM 1544 C C . GLN A 1 201 ? -3.473 -6.488 -24.875 1 97.69 201 GLN A C 1
ATOM 1546 O O . GLN A 1 201 ? -4.098 -7.543 -24.766 1 97.69 201 GLN A O 1
ATOM 1551 N N . ILE A 1 202 ? -2.41 -6.258 -24.219 1 98.31 202 ILE A N 1
ATOM 1552 C CA . ILE A 1 202 ? -1.935 -7.172 -23.188 1 98.31 202 ILE A CA 1
ATOM 1553 C C . ILE A 1 202 ? -2.951 -7.242 -22.047 1 98.31 202 ILE A C 1
ATOM 1555 O O . ILE A 1 202 ? -3.83 -6.383 -21.938 1 98.31 202 ILE A O 1
ATOM 1559 N N . LEU A 1 203 ? -2.879 -8.297 -21.219 1 98.12 203 LEU A N 1
ATOM 1560 C CA . LEU A 1 203 ? -3.619 -8.484 -19.984 1 98.12 203 LEU A CA 1
ATOM 1561 C C . LEU A 1 203 ? -5.113 -8.633 -20.25 1 98.12 203 LEU A C 1
ATOM 1563 O O . LEU A 1 203 ? -5.934 -7.973 -19.609 1 98.12 203 LEU A O 1
ATOM 1567 N N . ARG A 1 204 ? -5.352 -9.469 -21.172 1 96.19 204 ARG A N 1
ATOM 1568 C CA . ARG A 1 204 ? -6.742 -9.805 -21.438 1 96.19 204 ARG A CA 1
ATOM 1569 C C . ARG A 1 204 ? -7.473 -10.188 -20.156 1 96.19 204 ARG A C 1
ATOM 1571 O O . ARG A 1 204 ? -6.93 -10.922 -19.328 1 96.19 204 ARG A O 1
ATOM 1578 N N . GLY A 1 205 ? -8.664 -9.68 -19.969 1 94.62 205 GLY A N 1
ATOM 1579 C CA . GLY A 1 205 ? -9.461 -9.977 -18.797 1 94.62 205 GLY A CA 1
ATOM 1580 C C . GLY A 1 205 ? -9.453 -8.852 -17.766 1 94.62 205 GLY A C 1
ATOM 1581 O O . GLY A 1 205 ? -10.32 -8.797 -16.906 1 94.62 205 GLY A O 1
ATOM 1582 N N . PHE A 1 206 ? -8.477 -7.953 -17.828 1 97.75 206 PHE A N 1
ATOM 1583 C CA . PHE A 1 206 ? -8.43 -6.793 -16.938 1 97.75 206 PHE A CA 1
ATOM 1584 C C . PHE A 1 206 ? -9.211 -5.629 -17.531 1 97.75 206 PHE A C 1
ATOM 1586 O O . PHE A 1 206 ? -9.609 -5.668 -18.688 1 97.75 206 PHE A O 1
ATOM 1593 N N . ASP A 1 207 ? -9.492 -4.645 -16.734 1 98.5 207 ASP A N 1
ATOM 1594 C CA . ASP A 1 207 ? -10.188 -3.439 -17.172 1 98.5 207 ASP A CA 1
ATOM 1595 C C . ASP A 1 207 ? -9.43 -2.76 -18.312 1 98.5 207 ASP A C 1
ATOM 1597 O O . ASP A 1 207 ? -8.211 -2.623 -18.266 1 98.5 207 ASP A O 1
ATOM 1601 N N . HIS A 1 208 ? -10.18 -2.336 -19.266 1 98.06 208 HIS A N 1
ATOM 1602 C CA . HIS A 1 208 ? -9.594 -1.816 -20.484 1 98.06 208 HIS A CA 1
ATOM 1603 C C . HIS A 1 208 ? -8.68 -0.632 -20.203 1 98.06 208 HIS A C 1
ATOM 1605 O O . HIS A 1 208 ? -7.586 -0.539 -20.781 1 98.06 208 HIS A O 1
ATOM 1611 N N . ASP A 1 209 ? -9.07 0.334 -19.406 1 98.31 209 ASP A N 1
ATOM 1612 C CA . ASP A 1 209 ? -8.258 1.504 -19.094 1 98.31 209 ASP A CA 1
ATOM 1613 C C . ASP A 1 209 ? -6.949 1.098 -18.422 1 98.31 209 ASP A C 1
ATOM 1615 O O . ASP A 1 209 ? -5.898 1.678 -18.688 1 98.31 209 ASP A O 1
ATOM 1619 N N . ILE A 1 210 ? -7.043 0.094 -17.578 1 98.38 210 ILE A N 1
ATOM 1620 C CA . ILE A 1 210 ? -5.887 -0.392 -16.844 1 98.38 210 ILE A CA 1
ATOM 1621 C C . ILE A 1 210 ? -4.891 -1.038 -17.797 1 98.38 210 ILE A C 1
ATOM 1623 O O . ILE A 1 210 ? -3.684 -0.8 -17.703 1 98.38 210 ILE A O 1
ATOM 1627 N N . ARG A 1 211 ? -5.395 -1.838 -18.703 1 98.44 211 ARG A N 1
ATOM 1628 C CA . ARG A 1 211 ? -4.555 -2.508 -19.703 1 98.44 211 ARG A CA 1
ATOM 1629 C C . ARG A 1 211 ? -3.824 -1.495 -20.578 1 98.44 211 ARG A C 1
ATOM 1631 O O . ARG A 1 211 ? -2.607 -1.585 -20.75 1 98.44 211 ARG A O 1
ATOM 1638 N N . ALA A 1 212 ? -4.555 -0.525 -21.047 1 98.62 212 ALA A N 1
ATOM 1639 C CA . ALA A 1 212 ? -3.996 0.503 -21.922 1 98.62 212 ALA A CA 1
ATOM 1640 C C . ALA A 1 212 ? -2.961 1.346 -21.188 1 98.62 212 ALA A C 1
ATOM 1642 O O . ALA A 1 212 ? -1.898 1.653 -21.734 1 98.62 212 ALA A O 1
ATOM 1643 N N . PHE A 1 213 ? -3.314 1.717 -20.016 1 98.75 213 PHE A N 1
ATOM 1644 C CA . PHE A 1 213 ? -2.426 2.555 -19.219 1 98.75 213 PHE A CA 1
ATOM 1645 C C . PHE A 1 213 ? -1.137 1.812 -18.891 1 98.75 213 PHE A C 1
ATOM 1647 O O . PHE A 1 213 ? -0.047 2.383 -18.969 1 98.75 213 PHE A O 1
ATOM 1654 N N . ALA A 1 214 ? -1.252 0.536 -18.469 1 98.62 214 ALA A N 1
ATOM 1655 C CA . ALA A 1 214 ? -0.076 -0.281 -18.172 1 98.62 214 ALA A CA 1
ATOM 1656 C C . ALA A 1 214 ? 0.825 -0.396 -19.406 1 98.62 214 ALA A C 1
ATOM 1658 O O . ALA A 1 214 ? 2.045 -0.245 -19.297 1 98.62 214 ALA A O 1
ATOM 1659 N N . ASP A 1 215 ? 0.198 -0.67 -20.531 1 98.5 215 ASP A N 1
ATOM 1660 C CA . ASP A 1 215 ? 0.915 -0.743 -21.797 1 98.5 215 ASP A CA 1
ATOM 1661 C C . ASP A 1 215 ? 1.709 0.536 -22.047 1 98.5 215 ASP A C 1
ATOM 1663 O O . ASP A 1 215 ? 2.902 0.481 -22.359 1 98.5 215 ASP A O 1
ATOM 1667 N N . GLN A 1 216 ? 1.084 1.66 -21.859 1 98.5 216 GLN A N 1
ATOM 1668 C CA . GLN A 1 216 ? 1.693 2.965 -22.094 1 98.5 216 GLN A CA 1
ATOM 1669 C C . GLN A 1 216 ? 2.875 3.195 -21.156 1 98.5 216 GLN A C 1
ATOM 1671 O O . GLN A 1 216 ? 3.947 3.621 -21.594 1 98.5 216 GLN A O 1
ATOM 1676 N N . GLU A 1 217 ? 2.688 2.924 -19.922 1 98.56 217 GLU A N 1
ATOM 1677 C CA . GLU A 1 217 ? 3.73 3.189 -18.938 1 98.56 217 GLU A CA 1
ATOM 1678 C C . GLU A 1 217 ? 4.91 2.24 -19.109 1 98.56 217 GLU A C 1
ATOM 1680 O O . GLU A 1 217 ? 6.059 2.619 -18.875 1 98.56 217 GLU A O 1
ATOM 1685 N N . MET A 1 218 ? 4.676 0.976 -19.516 1 98.38 218 MET A N 1
ATOM 1686 C CA . MET A 1 218 ? 5.75 0.024 -19.781 1 98.38 218 MET A CA 1
ATOM 1687 C C . MET A 1 218 ? 6.59 0.47 -20.969 1 98.38 218 MET A C 1
ATOM 1689 O O . MET A 1 218 ? 7.82 0.393 -20.938 1 98.38 218 MET A O 1
ATOM 1693 N N . ARG A 1 219 ? 5.906 0.955 -22.016 1 98.38 219 ARG A N 1
ATOM 1694 C CA . ARG A 1 219 ? 6.617 1.472 -23.188 1 98.38 219 ARG A CA 1
ATOM 1695 C C . ARG A 1 219 ? 7.465 2.684 -22.812 1 98.38 219 ARG A C 1
ATOM 1697 O O . ARG A 1 219 ? 8.602 2.82 -23.281 1 98.38 219 ARG A O 1
ATOM 1704 N N . LYS A 1 220 ? 6.906 3.553 -21.984 1 97.25 220 LYS A N 1
ATOM 1705 C CA . LYS A 1 220 ? 7.621 4.742 -21.531 1 97.25 220 LYS A CA 1
ATOM 1706 C C . LYS A 1 220 ? 8.922 4.367 -20.828 1 97.25 220 LYS A C 1
ATOM 1708 O O . LYS A 1 220 ? 9.906 5.102 -20.891 1 97.25 220 LYS A O 1
ATOM 1713 N N . LYS A 1 221 ? 8.953 3.205 -20.188 1 95.94 221 LYS A N 1
ATOM 1714 C CA . LYS A 1 221 ? 10.125 2.752 -19.453 1 95.94 221 LYS A CA 1
ATOM 1715 C C . LYS A 1 221 ? 11.18 2.174 -20.375 1 95.94 221 LYS A C 1
ATOM 1717 O O . LYS A 1 221 ? 12.344 2.025 -19.984 1 95.94 221 LYS A O 1
ATOM 1722 N N . GLY A 1 222 ? 10.719 1.775 -21.578 1 97.38 222 GLY A N 1
ATOM 1723 C CA . GLY A 1 222 ? 11.703 1.3 -22.531 1 97.38 222 GLY A CA 1
ATOM 1724 C C . GLY A 1 222 ? 11.445 -0.125 -23 1 97.38 222 GLY A C 1
ATOM 1725 O O . GLY A 1 222 ? 12.266 -0.706 -23.719 1 97.38 222 GLY A O 1
ATOM 1726 N N . ILE A 1 223 ? 10.344 -0.742 -22.625 1 98.56 223 ILE A N 1
ATOM 1727 C CA . ILE A 1 223 ? 9.984 -2.078 -23.078 1 98.56 223 ILE A CA 1
ATOM 1728 C C . ILE A 1 223 ? 9.289 -1.987 -24.438 1 98.56 223 ILE A C 1
ATOM 1730 O O . ILE A 1 223 ? 8.32 -1.24 -24.594 1 98.56 223 ILE A O 1
ATOM 1734 N N . ASP A 1 224 ? 9.789 -2.646 -25.406 1 98.5 224 ASP A N 1
ATOM 1735 C CA . ASP A 1 224 ? 9.141 -2.705 -26.703 1 98.5 224 ASP A CA 1
ATOM 1736 C C . ASP A 1 224 ? 7.98 -3.705 -26.688 1 98.5 224 ASP A C 1
ATOM 1738 O O . ASP A 1 224 ? 8.172 -4.883 -26.391 1 98.5 224 ASP A O 1
ATOM 1742 N N . ILE A 1 225 ? 6.809 -3.227 -27 1 98.69 225 ILE A N 1
ATOM 1743 C CA . ILE A 1 225 ? 5.633 -4.09 -27 1 98.69 225 ILE A CA 1
ATOM 1744 C C . ILE A 1 225 ? 5.059 -4.164 -28.422 1 98.69 225 ILE A C 1
ATOM 1746 O O . ILE A 1 225 ? 4.617 -3.15 -28.969 1 98.69 225 ILE A O 1
ATOM 1750 N N . LEU A 1 226 ? 5.125 -5.34 -29 1 98.38 226 LEU A N 1
ATOM 1751 C CA . LEU A 1 226 ? 4.586 -5.602 -30.328 1 98.38 226 LEU A CA 1
ATOM 1752 C C . LEU A 1 226 ? 3.252 -6.336 -30.234 1 98.38 226 LEU A C 1
ATOM 1754 O O . LEU A 1 226 ? 3.217 -7.539 -29.969 1 98.38 226 LEU A O 1
ATOM 1758 N N . LEU A 1 227 ? 2.195 -5.656 -30.547 1 98.19 227 LEU A N 1
ATOM 1759 C CA . LEU A 1 227 ? 0.859 -6.242 -30.531 1 98.19 227 LEU A CA 1
ATOM 1760 C C . LEU A 1 227 ? 0.486 -6.805 -31.891 1 98.19 227 LEU A C 1
ATOM 1762 O O . LEU A 1 227 ? 1.16 -6.527 -32.875 1 98.19 227 LEU A O 1
ATOM 1766 N N . ASN A 1 228 ? -0.51 -7.633 -31.891 1 97.81 228 ASN A N 1
ATOM 1767 C CA . ASN A 1 228 ? -0.979 -8.25 -33.125 1 97.81 228 ASN A CA 1
ATOM 1768 C C . ASN A 1 228 ? 0.165 -8.914 -33.875 1 97.81 228 ASN A C 1
ATOM 1770 O O . ASN A 1 228 ? 0.264 -8.773 -35.125 1 97.81 228 ASN A O 1
ATOM 1774 N N . THR A 1 229 ? 1.054 -9.5 -33.188 1 97.19 229 THR A N 1
ATOM 1775 C CA . THR A 1 229 ? 2.248 -10.125 -33.75 1 97.19 229 THR A CA 1
ATOM 1776 C C . THR A 1 229 ? 2.459 -11.508 -33.156 1 97.19 229 THR A C 1
ATOM 1778 O O . THR A 1 229 ? 2.432 -11.68 -31.922 1 97.19 229 THR A O 1
ATOM 1781 N N . ASN A 1 230 ? 2.586 -12.469 -33.938 1 95.94 230 ASN A N 1
ATOM 1782 C CA . ASN A 1 230 ? 2.848 -13.836 -33.531 1 95.94 230 ASN A CA 1
ATOM 1783 C C . ASN A 1 230 ? 4.148 -14.375 -34.125 1 95.94 230 ASN A C 1
ATOM 1785 O O . ASN A 1 230 ? 4.598 -13.898 -35.156 1 95.94 230 ASN A O 1
ATOM 1789 N N . ILE A 1 231 ? 4.738 -15.352 -33.469 1 97.88 231 ILE A N 1
ATOM 1790 C CA . ILE A 1 231 ? 5.98 -15.953 -33.938 1 97.88 231 ILE A CA 1
ATOM 1791 C C . ILE A 1 231 ? 5.66 -17.172 -34.812 1 97.88 231 ILE A C 1
ATOM 1793 O O . ILE A 1 231 ? 4.914 -18.062 -34.375 1 97.88 231 ILE A O 1
ATOM 1797 N N . LYS A 1 232 ? 6.293 -17.281 -35.906 1 97.94 232 LYS A N 1
ATOM 1798 C CA . LYS A 1 232 ? 6.074 -18.391 -36.844 1 97.94 232 LYS A CA 1
ATOM 1799 C C . LYS A 1 232 ? 7.16 -19.453 -36.688 1 97.94 232 LYS A C 1
ATOM 1801 O O . LYS A 1 232 ? 6.895 -20.656 -36.812 1 97.94 232 LYS A O 1
ATOM 1806 N N . SER A 1 233 ? 8.281 -19 -36.5 1 98.25 233 SER A N 1
ATOM 1807 C CA . SER A 1 233 ? 9.414 -19.922 -36.344 1 98.25 233 SER A CA 1
ATOM 1808 C C . SER A 1 233 ? 10.578 -19.25 -35.625 1 98.25 233 SER A C 1
ATOM 1810 O O . SER A 1 233 ? 10.648 -18.016 -35.562 1 98.25 233 SER A O 1
ATOM 1812 N N . VAL A 1 234 ? 11.422 -20.047 -35.062 1 98.5 234 VAL A N 1
ATOM 1813 C CA . VAL A 1 234 ? 12.641 -19.594 -34.406 1 98.5 234 VAL A CA 1
ATOM 1814 C C . VAL A 1 234 ? 13.844 -20.375 -34.938 1 98.5 234 VAL A C 1
ATOM 1816 O O . VAL A 1 234 ? 13.781 -21.594 -35.094 1 98.5 234 VAL A O 1
ATOM 1819 N N . THR A 1 235 ? 14.844 -19.703 -35.312 1 97.81 235 THR A N 1
ATOM 1820 C CA . THR A 1 235 ? 16.078 -20.344 -35.719 1 97.81 235 THR A CA 1
ATOM 1821 C C . THR A 1 235 ? 17.234 -19.953 -34.812 1 97.81 235 THR A C 1
ATOM 1823 O O . THR A 1 235 ? 17.344 -18.797 -34.406 1 97.81 235 THR A O 1
ATOM 1826 N N . ARG A 1 236 ? 18.016 -20.969 -34.469 1 97 236 ARG A N 1
ATOM 1827 C CA . ARG A 1 236 ? 19.234 -20.688 -33.688 1 97 236 ARG A CA 1
ATOM 1828 C C . ARG A 1 236 ? 20.344 -20.188 -34.594 1 97 236 ARG A C 1
ATOM 1830 O O . ARG A 1 236 ? 20.531 -20.688 -35.719 1 97 236 ARG A O 1
ATOM 1837 N N . THR A 1 237 ? 20.953 -19.125 -34.156 1 95.38 237 THR A N 1
ATOM 1838 C CA . THR A 1 237 ? 22.078 -18.578 -34.906 1 95.38 237 THR A CA 1
ATOM 1839 C C . THR A 1 237 ? 23.328 -18.516 -34 1 95.38 237 THR A C 1
ATOM 1841 O O . THR A 1 237 ? 23.297 -18.953 -32.844 1 95.38 237 THR A O 1
ATOM 1844 N N . GLU A 1 238 ? 24.469 -18.047 -34.531 1 92.31 238 GLU A N 1
ATOM 1845 C CA . GLU A 1 238 ? 25.719 -17.906 -33.781 1 92.31 238 GLU A CA 1
ATOM 1846 C C . GLU A 1 238 ? 25.562 -16.844 -32.688 1 92.31 238 GLU A C 1
ATOM 1848 O O . GLU A 1 238 ? 26.234 -16.938 -31.641 1 92.31 238 GLU A O 1
ATOM 1853 N N . ASN A 1 239 ? 24.688 -15.945 -32.875 1 91.5 239 ASN A N 1
ATOM 1854 C CA . ASN A 1 239 ? 24.562 -14.797 -31.969 1 91.5 239 ASN A CA 1
ATOM 1855 C C . ASN A 1 239 ? 23.297 -14.883 -31.125 1 91.5 239 ASN A C 1
ATOM 1857 O O . ASN A 1 239 ? 22.891 -13.898 -30.5 1 91.5 239 ASN A O 1
ATOM 1861 N N . GLY A 1 240 ? 22.656 -16.031 -31.078 1 95 240 GLY A N 1
ATOM 1862 C CA . GLY A 1 240 ? 21.422 -16.172 -30.328 1 95 240 GLY A CA 1
ATOM 1863 C C . GLY A 1 240 ? 20.328 -16.859 -31.125 1 95 240 GLY A C 1
ATOM 1864 O O . GLY A 1 240 ? 20.516 -17.969 -31.641 1 95 240 GLY A O 1
ATOM 1865 N N . CYS A 1 241 ? 19.078 -16.172 -31.156 1 97.69 241 CYS A N 1
ATOM 1866 C CA . CYS A 1 241 ? 17.922 -16.688 -31.875 1 97.69 241 CYS A CA 1
ATOM 1867 C C . CYS A 1 241 ? 17.344 -15.633 -32.781 1 97.69 241 CYS A C 1
ATOM 1869 O O . CYS A 1 241 ? 17.422 -14.438 -32.5 1 97.69 241 CYS A O 1
ATOM 1871 N N . GLU A 1 242 ? 16.875 -16.094 -33.906 1 98.06 242 GLU A N 1
ATOM 1872 C CA . GLU A 1 242 ? 16.047 -15.273 -34.812 1 98.06 242 GLU A CA 1
ATOM 1873 C C . GLU A 1 242 ? 14.594 -15.742 -34.781 1 98.06 242 GLU A C 1
ATOM 1875 O O . GLU A 1 242 ? 14.305 -16.875 -35.156 1 98.06 242 GLU A O 1
ATOM 1880 N N . ALA A 1 243 ? 13.742 -14.875 -34.312 1 98.38 243 ALA A N 1
ATOM 1881 C CA . ALA A 1 243 ? 12.312 -15.156 -34.344 1 98.38 243 ALA A CA 1
ATOM 1882 C C . ALA A 1 243 ? 11.648 -14.523 -35.562 1 98.38 243 ALA A C 1
ATOM 1884 O O . ALA A 1 243 ? 11.773 -13.32 -35.781 1 98.38 243 ALA A O 1
ATOM 1885 N N . HIS A 1 244 ? 11.031 -15.328 -36.344 1 98.25 244 HIS A N 1
ATOM 1886 C CA . HIS A 1 244 ? 10.305 -14.852 -37.5 1 98.25 244 HIS A CA 1
ATOM 1887 C C . HIS A 1 244 ? 8.828 -14.641 -37.188 1 98.25 244 HIS A C 1
ATOM 1889 O O . HIS A 1 244 ? 8.125 -15.586 -36.812 1 98.25 244 HIS A O 1
ATOM 1895 N N . THR A 1 245 ? 8.398 -13.383 -37.438 1 97.81 245 THR A N 1
ATOM 1896 C CA . THR A 1 245 ? 7.027 -13.055 -37.062 1 97.81 245 THR A CA 1
ATOM 1897 C C . THR A 1 245 ? 6.094 -13.266 -38.25 1 97.81 245 THR A C 1
ATOM 1899 O O . THR A 1 245 ? 6.551 -13.469 -39.375 1 97.81 245 THR A O 1
ATOM 1902 N N . ASP A 1 246 ? 4.805 -13.297 -38 1 96.94 246 ASP A N 1
ATOM 1903 C CA . ASP A 1 246 ? 3.795 -13.414 -39.031 1 96.94 246 ASP A CA 1
ATOM 1904 C C . ASP A 1 246 ? 3.625 -12.094 -39.781 1 96.94 246 ASP A C 1
ATOM 1906 O O . ASP A 1 246 ? 2.787 -11.992 -40.688 1 96.94 246 ASP A O 1
ATOM 1910 N N . ARG A 1 247 ? 4.398 -11.117 -39.406 1 94.94 247 ARG A N 1
ATOM 1911 C CA . ARG A 1 247 ? 4.395 -9.828 -40.125 1 94.94 247 ARG A CA 1
ATOM 1912 C C . ARG A 1 247 ? 5.684 -9.625 -40.906 1 94.94 247 ARG A C 1
ATOM 1914 O O . ARG A 1 247 ? 6.066 -8.492 -41.188 1 94.94 247 ARG A O 1
ATOM 1921 N N . ASN A 1 248 ? 6.383 -10.609 -41.062 1 93.44 248 ASN A N 1
ATOM 1922 C CA . ASN A 1 248 ? 7.605 -10.648 -41.875 1 93.44 248 ASN A CA 1
ATOM 1923 C C . ASN A 1 248 ? 8.727 -9.836 -41.219 1 93.44 248 ASN A C 1
ATOM 1925 O O . ASN A 1 248 ? 9.523 -9.203 -41.906 1 93.44 248 ASN A O 1
ATOM 1929 N N . GLN A 1 249 ? 8.609 -9.773 -39.969 1 95.94 249 GLN A N 1
ATOM 1930 C CA . GLN A 1 249 ? 9.688 -9.164 -39.188 1 95.94 249 GLN A CA 1
ATOM 1931 C C . GLN A 1 249 ? 10.555 -10.219 -38.531 1 95.94 249 GLN A C 1
ATOM 1933 O O . GLN A 1 249 ? 10.07 -11.289 -38.156 1 95.94 249 GLN A O 1
ATOM 1938 N N . ILE A 1 250 ? 11.836 -9.906 -38.5 1 97.44 250 ILE A N 1
ATOM 1939 C CA . ILE A 1 250 ? 12.773 -10.766 -37.781 1 97.44 250 ILE A CA 1
ATOM 1940 C C . ILE A 1 250 ? 13.234 -10.07 -36.5 1 97.44 250 ILE A C 1
ATOM 1942 O O . ILE A 1 250 ? 13.695 -8.93 -36.531 1 97.44 250 ILE A O 1
ATOM 1946 N N . ILE A 1 251 ? 13.039 -10.727 -35.406 1 97.75 251 ILE A N 1
ATOM 1947 C CA . ILE A 1 251 ? 13.477 -10.203 -34.125 1 97.75 251 ILE A CA 1
ATOM 1948 C C . ILE A 1 251 ? 14.648 -11.039 -33.594 1 97.75 251 ILE A C 1
ATOM 1950 O O . ILE A 1 251 ? 14.516 -12.25 -33.406 1 97.75 251 ILE A O 1
ATOM 1954 N N . GLU A 1 252 ? 15.766 -10.438 -33.406 1 97.88 252 GLU A N 1
ATOM 1955 C CA . GLU A 1 252 ? 16.922 -11.102 -32.812 1 97.88 252 GLU A CA 1
ATOM 1956 C C . GLU A 1 252 ? 16.906 -11.016 -31.297 1 97.88 252 GLU A C 1
ATOM 1958 O O . GLU A 1 252 ? 16.578 -9.977 -30.719 1 97.88 252 GLU A O 1
ATOM 1963 N N . ALA A 1 253 ? 17.188 -12.164 -30.609 1 98.25 253 ALA A N 1
ATOM 1964 C CA . ALA A 1 253 ? 17.234 -12.211 -29.156 1 98.25 253 ALA A CA 1
ATOM 1965 C C . ALA A 1 253 ? 18.219 -13.266 -28.672 1 98.25 253 ALA A C 1
ATOM 1967 O O . ALA A 1 253 ? 18.547 -14.203 -29.406 1 98.25 253 ALA A O 1
ATOM 1968 N N . ASP A 1 254 ? 18.781 -13.07 -27.516 1 98.38 254 ASP A N 1
ATOM 1969 C CA . ASP A 1 254 ? 19.641 -14.07 -26.891 1 98.38 254 ASP A CA 1
ATOM 1970 C C . ASP A 1 254 ? 18.797 -15.18 -26.25 1 98.38 254 ASP A C 1
ATOM 1972 O O . ASP A 1 254 ? 19.25 -16.312 -26.125 1 98.38 254 ASP A O 1
ATOM 1976 N N . LEU A 1 255 ? 17.641 -14.836 -25.844 1 98.31 255 LEU A N 1
ATOM 1977 C CA . LEU A 1 255 ? 16.703 -15.734 -25.172 1 98.31 255 LEU A CA 1
ATOM 1978 C C . LEU A 1 255 ? 15.266 -15.43 -25.578 1 98.31 255 LEU A C 1
ATOM 1980 O O . LEU A 1 255 ? 14.906 -14.266 -25.766 1 98.31 255 LEU A O 1
ATOM 1984 N N . ILE A 1 256 ? 14.469 -16.406 -25.781 1 98.75 256 ILE A N 1
ATOM 1985 C CA . ILE A 1 256 ? 13.055 -16.25 -26.094 1 98.75 256 ILE A CA 1
ATOM 1986 C C . ILE A 1 256 ? 12.219 -16.984 -25.031 1 98.75 256 ILE A C 1
ATOM 1988 O O . ILE A 1 256 ? 12.32 -18.203 -24.875 1 98.75 256 ILE A O 1
ATOM 1992 N N . LEU A 1 257 ? 11.438 -16.25 -24.25 1 98.81 257 LEU A N 1
ATOM 1993 C CA . LEU A 1 257 ? 10.523 -16.797 -23.25 1 98.81 257 LEU A CA 1
ATOM 1994 C C . LEU A 1 257 ? 9.117 -16.953 -23.812 1 98.81 257 LEU A C 1
ATOM 1996 O O . LEU A 1 257 ? 8.531 -15.984 -24.312 1 98.81 257 LEU A O 1
ATOM 2000 N N . TYR A 1 258 ? 8.648 -18.109 -23.781 1 98.69 258 TYR A N 1
ATOM 2001 C CA . TYR A 1 258 ? 7.242 -18.312 -24.094 1 98.69 258 TYR A CA 1
ATOM 2002 C C . TYR A 1 258 ? 6.402 -18.344 -22.812 1 98.69 258 TYR A C 1
ATOM 2004 O O . TYR A 1 258 ? 6.477 -19.297 -22.031 1 98.69 258 TYR A O 1
ATOM 2012 N N . ALA A 1 259 ? 5.648 -17.312 -22.625 1 98 259 ALA A N 1
ATOM 2013 C CA . ALA A 1 259 ? 4.684 -17.156 -21.547 1 98 259 ALA A CA 1
ATOM 2014 C C . ALA A 1 259 ? 3.252 -17.203 -22.078 1 98 259 ALA A C 1
ATOM 2016 O O . ALA A 1 259 ? 2.496 -16.25 -21.922 1 98 259 ALA A O 1
ATOM 2017 N N . THR A 1 260 ? 2.881 -18.328 -22.594 1 96.31 260 THR A N 1
ATOM 2018 C CA . THR A 1 260 ? 1.643 -18.438 -23.359 1 96.31 260 THR A CA 1
ATOM 2019 C C . THR A 1 260 ? 0.612 -19.266 -22.594 1 96.31 260 THR A C 1
ATOM 2021 O O . THR A 1 260 ? -0.307 -19.828 -23.203 1 96.31 260 THR A O 1
ATOM 2024 N N . GLY A 1 261 ? 0.813 -19.375 -21.328 1 94.06 261 GLY A N 1
ATOM 2025 C CA . GLY A 1 261 ? -0.179 -20.047 -20.516 1 94.06 261 GLY A CA 1
ATOM 2026 C C . GLY A 1 261 ? 0.35 -21.312 -19.859 1 94.06 261 GLY A C 1
ATOM 2027 O O . GLY A 1 261 ? 1.531 -21.641 -20 1 94.06 261 GLY A O 1
ATOM 2028 N N . ARG A 1 262 ? -0.521 -21.922 -19.062 1 95.31 262 ARG A N 1
ATOM 2029 C CA . ARG A 1 262 ? -0.235 -23.172 -18.359 1 95.31 262 ARG A CA 1
ATOM 2030 C C . ARG A 1 262 ? -1.318 -24.203 -18.609 1 95.31 262 ARG A C 1
ATOM 2032 O O . ARG A 1 262 ? -2.445 -23.859 -18.969 1 95.31 262 ARG A O 1
ATOM 2039 N N . LYS A 1 263 ? -0.979 -25.453 -18.516 1 96.19 263 LYS A N 1
ATOM 2040 C CA . LYS A 1 263 ? -1.907 -26.562 -18.641 1 96.19 263 LYS A CA 1
ATOM 2041 C C . LYS A 1 263 ? -1.938 -27.406 -17.359 1 96.19 263 LYS A C 1
ATOM 2043 O O . LYS A 1 263 ? -0.924 -27.516 -16.672 1 96.19 263 LYS A O 1
ATOM 2048 N N . PRO A 1 264 ? -3.131 -28 -17.047 1 97.5 264 PRO A N 1
ATOM 2049 C CA . PRO A 1 264 ? -3.215 -28.828 -15.852 1 97.5 264 PRO A CA 1
ATOM 2050 C C . PRO A 1 264 ? -2.285 -30.031 -15.898 1 97.5 264 PRO A C 1
ATOM 2052 O O . PRO A 1 264 ? -2.115 -30.641 -16.953 1 97.5 264 PRO A O 1
ATOM 2055 N N . ASN A 1 265 ? -1.691 -30.375 -14.75 1 96.75 265 ASN A N 1
ATOM 2056 C CA . ASN A 1 265 ? -0.84 -31.547 -14.617 1 96.75 265 ASN A CA 1
ATOM 2057 C C . ASN A 1 265 ? -1.662 -32.812 -14.391 1 96.75 265 ASN A C 1
ATOM 2059 O O . ASN A 1 265 ? -1.64 -33.375 -13.297 1 96.75 265 ASN A O 1
ATOM 2063 N N . THR A 1 266 ? -2.275 -33.312 -15.469 1 97.56 266 THR A N 1
ATOM 2064 C CA . THR A 1 266 ? -3.152 -34.469 -15.328 1 97.56 266 THR A CA 1
ATOM 2065 C C . THR A 1 266 ? -2.551 -35.688 -16.016 1 97.56 266 THR A C 1
ATOM 2067 O O . THR A 1 266 ? -3.004 -36.812 -15.805 1 97.56 266 THR A O 1
ATOM 2070 N N . ALA A 1 267 ? -1.557 -35.5 -16.797 1 95.06 267 ALA A N 1
ATOM 2071 C CA . ALA A 1 267 ? -0.967 -36.562 -17.594 1 95.06 267 ALA A CA 1
ATOM 2072 C C . ALA A 1 267 ? -0.316 -37.625 -16.672 1 95.06 267 ALA A C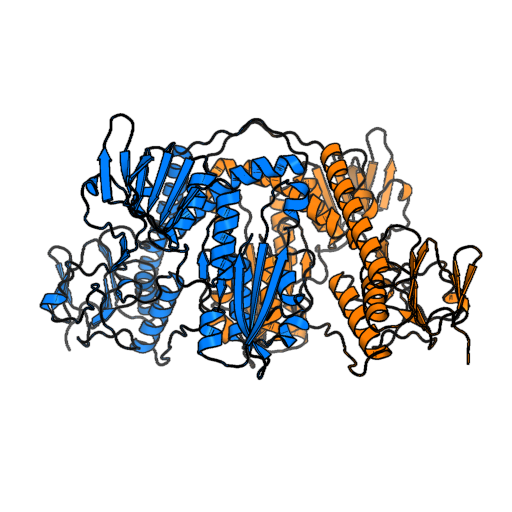 1
ATOM 2074 O O . ALA A 1 267 ? 0.402 -37.25 -15.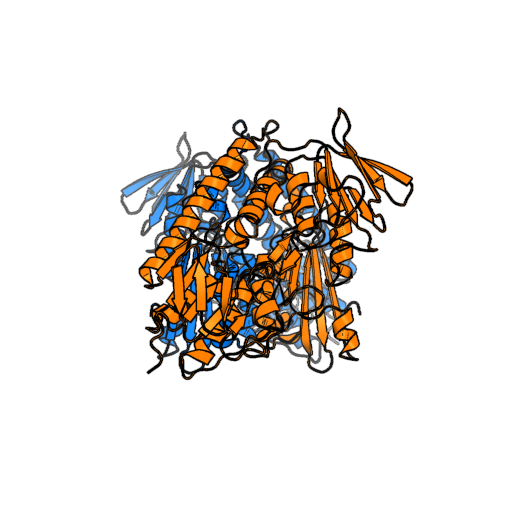742 1 95.06 267 ALA A O 1
ATOM 2075 N N . GLY A 1 268 ? -0.582 -38.812 -16.969 1 94.88 268 GLY A N 1
ATOM 2076 C CA . GLY A 1 268 ? 0.105 -39.906 -16.281 1 94.88 268 GLY A CA 1
ATOM 2077 C C . GLY A 1 268 ? -0.473 -40.219 -14.922 1 94.88 268 GLY A C 1
ATOM 2078 O O . GLY A 1 268 ? 0.058 -41.062 -14.195 1 94.88 268 GLY A O 1
ATOM 2079 N N . LEU A 1 269 ? -1.635 -39.688 -14.516 1 97.44 269 LEU A N 1
ATOM 2080 C CA . LEU A 1 269 ? -2.209 -39.875 -13.18 1 97.44 269 LEU A CA 1
ATOM 2081 C C . LEU A 1 269 ? -3.158 -41.062 -13.156 1 97.44 269 LEU A C 1
ATOM 2083 O O . LEU A 1 269 ? -3.607 -41.469 -12.094 1 97.44 269 LEU A O 1
ATOM 2087 N N . GLY A 1 270 ? -3.402 -41.656 -14.305 1 96.94 270 GLY A N 1
ATOM 2088 C CA . GLY A 1 270 ? -4.336 -42.781 -14.375 1 96.94 270 GLY A CA 1
ATOM 2089 C C . GLY A 1 270 ? -5.785 -42.344 -14.414 1 96.94 270 GLY A C 1
ATOM 2090 O O . GLY A 1 270 ? -6.688 -43.125 -14.109 1 96.94 270 GLY A O 1
ATOM 2091 N N . LEU A 1 271 ? -6.051 -41.125 -14.766 1 97.88 271 LEU A N 1
ATOM 2092 C CA . LEU A 1 271 ? -7.391 -40.562 -14.703 1 97.88 271 LEU A CA 1
ATOM 2093 C C . LEU A 1 271 ? -8.266 -41.094 -15.828 1 97.88 271 LEU A C 1
ATOM 2095 O O . LEU A 1 271 ? -9.422 -41.438 -15.602 1 97.88 271 LEU A O 1
ATOM 2099 N N . SER A 1 272 ? -7.68 -41.094 -17.031 1 94.5 272 SER A N 1
ATOM 2100 C CA . SER A 1 272 ? -8.43 -41.562 -18.188 1 94.5 272 SER A CA 1
ATOM 2101 C C . SER A 1 272 ? -8.844 -43.031 -18.016 1 94.5 272 SER A C 1
ATOM 2103 O O . SER A 1 272 ? -9.984 -43.406 -18.312 1 94.5 272 SER A O 1
ATOM 2105 N N . GLU A 1 273 ? -7.949 -43.844 -17.531 1 95.06 273 GLU A N 1
ATOM 2106 C CA . GLU A 1 273 ? -8.211 -45.25 -17.312 1 95.06 273 GLU A CA 1
ATOM 2107 C C . GLU A 1 273 ? -9.328 -45.469 -16.297 1 95.06 273 GLU A C 1
ATOM 2109 O O . GLU A 1 273 ? -10.102 -46.438 -16.406 1 95.06 273 GLU A O 1
ATOM 2114 N N . LEU A 1 274 ? -9.422 -44.562 -15.398 1 96.94 274 LEU A N 1
ATOM 2115 C CA . LEU A 1 274 ? -10.398 -44.656 -14.32 1 96.94 274 LEU A CA 1
ATOM 2116 C C . LEU A 1 274 ? -11.727 -44.062 -14.734 1 96.94 274 LEU A C 1
ATOM 2118 O O . LEU A 1 274 ? -12.742 -44.25 -14.047 1 96.94 274 LEU A O 1
ATOM 2122 N N . GLY A 1 275 ? -11.672 -43.344 -15.859 1 97.56 275 GLY A N 1
ATOM 2123 C CA . GLY A 1 275 ? -12.891 -42.719 -16.344 1 97.56 275 GLY A CA 1
ATOM 2124 C C . GLY A 1 275 ? -13.18 -41.375 -15.672 1 97.56 275 GLY A C 1
ATOM 2125 O O . GLY A 1 275 ? -14.336 -40.938 -15.609 1 97.56 275 GLY A O 1
ATOM 2126 N N . VAL A 1 276 ? -12.195 -40.812 -15.055 1 98.38 276 VAL A N 1
ATOM 2127 C CA . VAL A 1 276 ? -12.375 -39.469 -14.5 1 98.38 276 VAL A CA 1
ATOM 2128 C C . VAL A 1 276 ? -12.617 -38.469 -15.625 1 98.38 276 VAL A C 1
ATOM 2130 O O . VAL A 1 276 ? -11.891 -38.438 -16.609 1 98.38 276 VAL A O 1
ATOM 2133 N N . ALA A 1 277 ? -13.617 -37.594 -15.484 1 98.38 277 ALA A N 1
ATOM 2134 C CA . ALA A 1 277 ? -13.992 -36.656 -16.516 1 98.38 277 ALA A CA 1
ATOM 2135 C C . ALA A 1 277 ? -12.977 -35.5 -16.594 1 98.38 277 ALA A C 1
ATOM 2137 O O . ALA A 1 277 ? -12.648 -34.906 -15.578 1 98.38 277 ALA A O 1
ATOM 2138 N N . LEU A 1 278 ? -12.477 -35.219 -17.75 1 98.06 278 LEU A N 1
ATOM 2139 C CA . LEU A 1 278 ? -11.578 -34.125 -18.047 1 98.06 278 LEU A CA 1
ATOM 2140 C C . LEU A 1 278 ? -12.164 -33.219 -19.109 1 98.06 278 LEU A C 1
ATOM 2142 O O . LEU A 1 278 ? -12.891 -33.656 -20 1 98.06 278 LEU A O 1
ATOM 2146 N N . THR A 1 279 ? -11.883 -31.922 -19.016 1 97.44 279 THR A N 1
ATOM 2147 C CA . THR A 1 279 ? -12.234 -31 -20.109 1 97.44 279 THR A CA 1
ATOM 2148 C C . THR A 1 279 ? -11.32 -31.219 -21.312 1 97.44 279 THR A C 1
ATOM 2150 O O . THR A 1 279 ? -10.367 -32 -21.234 1 97.44 279 THR A O 1
ATOM 2153 N N . GLU A 1 280 ? -11.609 -30.484 -22.375 1 95 280 GLU A N 1
ATOM 2154 C CA . GLU A 1 280 ? -10.789 -30.562 -23.578 1 95 280 GLU A CA 1
ATOM 2155 C C . GLU A 1 280 ? -9.367 -30.078 -23.312 1 95 280 GLU A C 1
ATOM 2157 O O . GLU A 1 280 ? -8.422 -30.531 -23.953 1 95 280 GLU A O 1
ATOM 2162 N N . ASN A 1 281 ? -9.242 -29.234 -22.328 1 94.12 281 ASN A N 1
ATOM 2163 C CA . ASN A 1 281 ? -7.941 -28.672 -21.984 1 94.12 281 ASN A CA 1
ATOM 2164 C C . ASN A 1 281 ? -7.211 -29.531 -20.969 1 94.12 281 ASN A C 1
ATOM 2166 O O . ASN A 1 281 ? -6.094 -29.203 -20.562 1 94.12 281 ASN A O 1
ATOM 2170 N N . GLY A 1 282 ? -7.863 -30.578 -20.5 1 96.31 282 GLY A N 1
ATOM 2171 C CA . GLY A 1 282 ? -7.223 -31.516 -19.594 1 96.31 282 GLY A CA 1
ATOM 2172 C C . GLY A 1 282 ? -7.512 -31.203 -18.125 1 96.31 282 GLY A C 1
ATOM 2173 O O . GLY A 1 282 ? -6.887 -31.781 -17.234 1 96.31 282 GLY A O 1
ATOM 2174 N N . GLU A 1 283 ? -8.414 -30.297 -17.828 1 98.12 283 GLU A N 1
ATOM 2175 C CA . GLU A 1 283 ? -8.781 -29.969 -16.453 1 98.12 283 GLU A CA 1
ATOM 2176 C C . GLU A 1 283 ? -9.703 -31.031 -15.859 1 98.12 283 GLU A C 1
ATOM 2178 O O . GLU A 1 283 ? -10.594 -31.547 -16.547 1 98.12 283 GLU A O 1
ATOM 2183 N N . ILE A 1 284 ? -9.508 -31.328 -14.625 1 98.69 284 ILE A N 1
ATOM 2184 C CA . ILE A 1 284 ? -10.406 -32.281 -13.961 1 98.69 284 ILE A CA 1
ATOM 2185 C C . ILE A 1 284 ? -11.758 -31.609 -13.703 1 98.69 284 ILE A C 1
ATOM 2187 O O . ILE A 1 284 ? -11.82 -30.547 -13.086 1 98.69 284 ILE A O 1
ATOM 2191 N N . VAL A 1 285 ? -12.805 -32.219 -14.203 1 98.62 285 VAL A N 1
ATOM 2192 C CA . VAL A 1 285 ? -14.148 -31.688 -13.992 1 98.62 285 VAL A CA 1
ATOM 2193 C C . VAL A 1 285 ? -14.625 -32.031 -12.578 1 98.62 285 VAL A C 1
ATOM 2195 O O . VAL A 1 285 ? -14.648 -33.188 -12.195 1 98.62 285 VAL A O 1
ATOM 2198 N N . VAL A 1 286 ? -14.977 -31.062 -11.781 1 98.44 286 VAL A N 1
ATOM 2199 C CA . VAL A 1 286 ? -15.453 -31.281 -10.43 1 98.44 286 VAL A CA 1
ATOM 2200 C C . VAL A 1 286 ? -16.734 -30.5 -10.195 1 98.44 286 VAL A C 1
ATOM 2202 O O . VAL A 1 286 ? -17.062 -29.578 -10.961 1 98.44 286 VAL A O 1
ATOM 2205 N N . ASP A 1 287 ? -17.516 -30.875 -9.195 1 97.44 287 ASP A N 1
ATOM 2206 C CA . ASP A 1 287 ? -18.703 -30.125 -8.805 1 97.44 287 ASP A CA 1
ATOM 2207 C C . ASP A 1 287 ? -18.344 -29.016 -7.82 1 97.44 287 ASP A C 1
ATOM 2209 O O . ASP A 1 287 ? -17.172 -28.656 -7.676 1 97.44 287 ASP A O 1
ATOM 2213 N N . ASP A 1 288 ? -19.297 -28.391 -7.156 1 95 288 ASP A N 1
ATOM 2214 C CA . ASP A 1 288 ? -19.094 -27.234 -6.273 1 95 288 ASP A CA 1
ATOM 2215 C C . ASP A 1 288 ? -18.453 -27.672 -4.957 1 95 288 ASP A C 1
ATOM 2217 O O . ASP A 1 288 ? -18.078 -26.828 -4.133 1 95 288 ASP A O 1
ATOM 2221 N N . ARG A 1 289 ? -18.297 -28.984 -4.773 1 95.31 289 ARG A N 1
ATOM 2222 C CA . ARG A 1 289 ? -17.656 -29.5 -3.574 1 95.31 289 ARG A CA 1
ATOM 2223 C C . ARG A 1 289 ? -16.312 -30.141 -3.906 1 95.31 289 ARG A C 1
ATOM 2225 O O . ARG A 1 289 ? -15.766 -30.906 -3.109 1 95.31 289 ARG A O 1
ATOM 2232 N N . TYR A 1 290 ? -15.852 -29.875 -5.141 1 98.31 290 TYR A N 1
ATOM 2233 C CA . TYR A 1 290 ? -14.531 -30.266 -5.617 1 98.31 290 TYR A CA 1
ATOM 2234 C C . TYR A 1 290 ? -14.445 -31.781 -5.809 1 98.31 290 TYR A C 1
ATOM 2236 O O . TYR A 1 290 ? -13.352 -32.375 -5.746 1 98.31 290 TYR A O 1
ATOM 2244 N N . GLN A 1 291 ? -15.648 -32.375 -5.941 1 98.56 291 GLN A N 1
ATOM 2245 C CA . GLN A 1 291 ? -15.742 -33.812 -6.16 1 98.56 291 GLN A CA 1
ATOM 2246 C C . GLN A 1 291 ? -15.852 -34.156 -7.648 1 98.56 291 GLN A C 1
ATOM 2248 O O . GLN A 1 291 ? -16.609 -33.5 -8.375 1 98.56 291 GLN A O 1
ATOM 2253 N N . SER A 1 292 ? -15.016 -35.156 -8.117 1 98.69 292 SER A N 1
ATOM 2254 C CA . SER A 1 292 ? -15.094 -35.625 -9.5 1 98.69 292 SER A CA 1
ATOM 2255 C C . SER A 1 292 ? -16.281 -36.562 -9.703 1 98.69 292 SER A C 1
ATOM 2257 O O . SER A 1 292 ? -17.078 -36.781 -8.789 1 98.69 292 SER A O 1
ATOM 2259 N N . ASN A 1 293 ? -16.422 -37.062 -11.008 1 98.56 293 ASN A N 1
ATOM 2260 C CA . ASN A 1 293 ? -17.484 -38.031 -11.297 1 98.56 293 ASN A CA 1
ATOM 2261 C C . ASN A 1 293 ? -17.234 -39.344 -10.609 1 98.56 293 ASN A C 1
ATOM 2263 O O . ASN A 1 293 ? -18.125 -40.188 -10.539 1 98.56 293 ASN A O 1
ATOM 2267 N N . ILE A 1 294 ? -15.984 -39.625 -10.141 1 98.44 294 ILE A N 1
ATOM 2268 C CA . ILE A 1 294 ? -15.68 -40.75 -9.281 1 98.44 294 ILE A CA 1
ATOM 2269 C C . ILE A 1 294 ? -15.789 -40.344 -7.812 1 98.44 294 ILE A C 1
ATOM 2271 O O . ILE A 1 294 ? -14.969 -39.562 -7.328 1 98.44 294 ILE A O 1
ATOM 2275 N N . PRO A 1 295 ? -16.688 -40.844 -7.039 1 98.19 295 PRO A N 1
ATOM 2276 C CA . PRO A 1 295 ? -17.078 -40.312 -5.723 1 98.19 295 PRO A CA 1
ATOM 2277 C C . PRO A 1 295 ? -15.891 -40.188 -4.77 1 98.19 295 PRO A C 1
ATOM 2279 O O . PRO A 1 295 ? -15.867 -39.281 -3.93 1 98.19 295 PRO A O 1
ATOM 2282 N N . SER A 1 296 ? -14.914 -41 -4.852 1 98.44 296 SER A N 1
ATOM 2283 C CA . SER A 1 296 ? -13.805 -41 -3.902 1 98.44 296 SER A CA 1
ATOM 2284 C C . SER A 1 296 ? -12.703 -40.031 -4.34 1 98.44 296 SER A C 1
ATOM 2286 O O . SER A 1 296 ? -11.734 -39.812 -3.611 1 98.44 296 SER A O 1
ATOM 2288 N N . ILE A 1 297 ? -12.812 -39.438 -5.547 1 98.81 297 ILE A N 1
ATOM 2289 C CA . ILE A 1 297 ? -11.727 -38.625 -6.113 1 98.81 297 ILE A CA 1
ATOM 2290 C C . ILE A 1 297 ? -12.133 -37.156 -6.16 1 98.81 297 ILE A C 1
ATOM 2292 O O . ILE A 1 297 ? -13.148 -36.812 -6.773 1 98.81 297 ILE A O 1
ATOM 2296 N N . TYR A 1 298 ? -11.359 -36.312 -5.492 1 98.88 298 TYR A N 1
ATOM 2297 C CA . TYR A 1 298 ? -11.523 -34.875 -5.441 1 98.88 298 TYR A CA 1
ATOM 2298 C C . TYR A 1 298 ? -10.367 -34.156 -6.141 1 98.88 298 TYR A C 1
ATOM 2300 O O . TYR A 1 298 ? -9.312 -34.75 -6.363 1 98.88 298 TYR A O 1
ATOM 2308 N N . ALA A 1 299 ? -10.57 -32.938 -6.586 1 98.88 299 ALA A N 1
ATOM 2309 C CA . ALA A 1 299 ? -9.508 -32.125 -7.184 1 98.88 299 ALA A CA 1
ATOM 2310 C C . ALA A 1 299 ? -9.734 -30.641 -6.898 1 98.88 299 ALA A C 1
ATOM 2312 O O . ALA A 1 299 ? -10.875 -30.188 -6.789 1 98.88 299 ALA A O 1
ATOM 2313 N N . LEU A 1 300 ? -8.68 -29.891 -6.738 1 98.38 300 LEU A N 1
ATOM 2314 C CA . LEU A 1 300 ? -8.797 -28.453 -6.523 1 98.38 300 LEU A CA 1
ATOM 2315 C C . LEU A 1 300 ? -7.551 -27.734 -7.027 1 98.38 300 LEU A C 1
ATOM 2317 O O . LEU A 1 300 ? -6.539 -28.359 -7.336 1 98.38 300 LEU A O 1
ATOM 2321 N N . GLY A 1 301 ? -7.652 -26.391 -7.141 1 97.62 301 GLY A N 1
ATOM 2322 C CA . GLY A 1 301 ? -6.547 -25.562 -7.609 1 97.62 301 GLY A CA 1
ATOM 2323 C C . GLY A 1 301 ? -6.441 -25.516 -9.125 1 97.62 301 GLY A C 1
ATOM 2324 O O . GLY A 1 301 ? -7.445 -25.641 -9.828 1 97.62 301 GLY A O 1
ATOM 2325 N N . ASP A 1 302 ? -5.242 -25.359 -9.57 1 97.25 302 ASP A N 1
ATOM 2326 C CA . ASP A 1 302 ? -5.012 -25.094 -10.984 1 97.25 302 ASP A CA 1
ATOM 2327 C C . ASP A 1 302 ? -5.426 -26.281 -11.844 1 97.25 302 ASP A C 1
ATOM 2329 O O . ASP A 1 302 ? -5.805 -26.109 -13 1 97.25 302 ASP A O 1
ATOM 2333 N N . VAL A 1 303 ? -5.402 -27.469 -11.289 1 98.38 303 VAL A N 1
ATOM 2334 C CA . VAL A 1 303 ? -5.656 -28.688 -12.062 1 98.38 303 VAL A CA 1
ATOM 2335 C C . VAL A 1 303 ? -7.121 -28.719 -12.5 1 98.38 303 VAL A C 1
ATOM 2337 O O . VAL A 1 303 ? -7.484 -29.469 -13.406 1 98.38 303 VAL A O 1
ATOM 2340 N N . THR A 1 304 ? -7.973 -27.906 -11.867 1 97.94 304 THR A N 1
ATOM 2341 C CA . THR A 1 304 ? -9.398 -27.891 -12.172 1 97.94 304 THR A CA 1
ATOM 2342 C C . THR A 1 304 ? -9.742 -26.734 -13.102 1 97.94 304 THR A C 1
ATOM 2344 O O . THR A 1 304 ? -10.906 -26.547 -13.469 1 97.94 304 THR A O 1
ATOM 2347 N N . GLY A 1 305 ? -8.805 -25.891 -13.5 1 93.06 305 GLY A N 1
ATOM 2348 C CA . GLY A 1 305 ? -8.984 -24.844 -14.5 1 93.06 305 GLY A CA 1
ATOM 2349 C C . GLY A 1 305 ? -9.617 -23.578 -13.945 1 93.06 305 GLY A C 1
ATOM 2350 O O . GLY A 1 305 ? -9.93 -22.656 -14.695 1 93.06 305 GLY A O 1
ATOM 2351 N N . GLY A 1 306 ? -9.844 -23.344 -12.695 1 89.31 306 GLY A N 1
ATOM 2352 C CA . GLY A 1 306 ? -10.359 -22.125 -12.102 1 89.31 306 GLY A CA 1
ATOM 2353 C C . GLY A 1 306 ? -9.328 -21.031 -12.008 1 89.31 306 GLY A C 1
ATOM 2354 O O . GLY A 1 306 ? -8.43 -20.938 -12.852 1 89.31 306 GLY A O 1
ATOM 2355 N N . LEU A 1 307 ? -9.523 -20.062 -11.203 1 89.88 307 LEU A N 1
ATOM 2356 C CA . LEU A 1 307 ? -8.562 -18.969 -11 1 89.88 307 LEU A CA 1
ATOM 2357 C C . LEU A 1 307 ? -7.246 -19.516 -10.453 1 89.88 307 LEU A C 1
ATOM 2359 O O . LEU A 1 307 ? -7.207 -20.078 -9.359 1 89.88 307 LEU A O 1
ATOM 2363 N N . ASN A 1 308 ? -6.32 -19.344 -11.195 1 92.19 308 ASN A N 1
ATOM 2364 C CA . ASN A 1 308 ? -5.02 -19.922 -10.859 1 92.19 308 ASN A CA 1
ATOM 2365 C C . ASN A 1 308 ? -4.227 -18.984 -9.938 1 92.19 308 ASN A C 1
ATOM 2367 O O . ASN A 1 308 ? -3.205 -18.438 -10.344 1 92.19 308 ASN A O 1
ATOM 2371 N N . LEU A 1 309 ? -4.672 -18.828 -8.719 1 93.75 309 LEU A N 1
ATOM 2372 C CA . LEU A 1 309 ? -4.051 -18.047 -7.664 1 93.75 309 LEU A CA 1
ATOM 2373 C C . LEU A 1 309 ? -3.82 -18.891 -6.418 1 93.75 309 LEU A C 1
ATOM 2375 O O . LEU A 1 309 ? -4.711 -19.625 -5.992 1 93.75 309 LEU A O 1
ATOM 2379 N N . THR A 1 310 ? -2.68 -18.734 -5.852 1 94.5 310 THR A N 1
ATOM 2380 C CA . THR A 1 310 ? -2.295 -19.484 -4.668 1 94.5 310 THR A CA 1
ATOM 2381 C C . THR A 1 310 ? -3.346 -19.344 -3.57 1 94.5 310 THR A C 1
ATOM 2383 O O . THR A 1 310 ? -3.822 -20.344 -3.025 1 94.5 310 THR A O 1
ATOM 2386 N N . PRO A 1 311 ? -3.773 -18.125 -3.316 1 95.31 311 PRO A N 1
ATOM 2387 C CA . PRO A 1 311 ? -4.738 -17.984 -2.225 1 95.31 311 PRO A CA 1
ATOM 2388 C C . PRO A 1 311 ? -6.09 -18.625 -2.553 1 95.31 311 PRO A C 1
ATOM 2390 O O . PRO A 1 311 ? -6.816 -19.047 -1.647 1 95.31 311 PRO A O 1
ATOM 2393 N N . VAL A 1 312 ? -6.422 -18.734 -3.791 1 96.5 312 VAL A N 1
ATOM 2394 C CA . VAL A 1 312 ? -7.66 -19.406 -4.176 1 96.5 312 VAL A CA 1
ATOM 2395 C C . VAL A 1 312 ? -7.535 -20.906 -3.902 1 96.5 312 VAL A C 1
ATOM 2397 O O . VAL A 1 312 ? -8.438 -21.5 -3.311 1 96.5 312 VAL A O 1
ATOM 2400 N N . ALA A 1 313 ? -6.406 -21.453 -4.305 1 97.38 313 ALA A N 1
ATOM 2401 C CA . ALA A 1 313 ? -6.168 -22.875 -4.066 1 97.38 313 ALA A CA 1
ATOM 2402 C C . ALA A 1 313 ? -6.227 -23.188 -2.574 1 97.38 313 ALA A C 1
ATOM 2404 O O . ALA A 1 313 ? -6.789 -24.219 -2.174 1 97.38 313 ALA A O 1
ATOM 2405 N N . THR A 1 314 ? -5.652 -22.375 -1.759 1 96.81 314 THR A N 1
ATOM 2406 C CA . THR A 1 314 ? -5.652 -22.609 -0.319 1 96.81 314 THR A CA 1
ATOM 2407 C C . THR A 1 314 ? -7.059 -22.469 0.253 1 96.81 314 THR A C 1
ATOM 2409 O O . THR A 1 314 ? -7.441 -23.219 1.153 1 96.81 314 THR A O 1
ATOM 2412 N N . ALA A 1 315 ? -7.801 -21.5 -0.264 1 96.69 315 ALA A N 1
ATOM 2413 C CA . ALA A 1 315 ? -9.188 -21.344 0.172 1 96.69 315 ALA A CA 1
ATOM 2414 C C . ALA A 1 315 ? -10.023 -22.578 -0.201 1 96.69 315 ALA A C 1
ATOM 2416 O O . ALA A 1 315 ? -10.852 -23.031 0.587 1 96.69 315 ALA A O 1
ATOM 2417 N N . GLU A 1 316 ? -9.82 -23.062 -1.359 1 97.88 316 GLU A N 1
ATOM 2418 C CA . GLU A 1 316 ? -10.523 -24.25 -1.815 1 97.88 316 GLU A CA 1
ATOM 2419 C C . GLU A 1 316 ? -10.172 -25.469 -0.95 1 97.88 316 GLU A C 1
ATOM 2421 O O . GLU A 1 316 ? -11.047 -26.281 -0.636 1 97.88 316 GLU A O 1
ATOM 2426 N N . ALA A 1 317 ? -8.914 -25.562 -0.598 1 98.19 317 ALA A N 1
ATOM 2427 C CA . ALA A 1 317 ? -8.469 -26.625 0.291 1 98.19 317 ALA A CA 1
ATOM 2428 C C . ALA A 1 317 ? -9.211 -26.578 1.625 1 98.19 317 ALA A C 1
ATOM 2430 O O . ALA A 1 317 ? -9.695 -27.594 2.117 1 98.19 317 ALA A O 1
ATOM 2431 N N . MET A 1 318 ? -9.312 -25.406 2.168 1 96.69 318 MET A N 1
ATOM 2432 C CA . MET A 1 318 ? -10.016 -25.234 3.436 1 96.69 318 MET A CA 1
ATOM 2433 C C . MET A 1 318 ? -11.484 -25.609 3.299 1 96.69 318 MET A C 1
ATOM 2435 O O . MET A 1 318 ? -12.039 -26.297 4.164 1 96.69 318 MET A O 1
ATOM 2439 N N . ALA A 1 319 ? -12.078 -25.125 2.232 1 97.12 319 ALA A N 1
ATOM 2440 C CA . ALA A 1 319 ? -13.492 -25.422 1.987 1 97.12 319 ALA A CA 1
ATOM 2441 C C . ALA A 1 319 ? -13.719 -26.938 1.876 1 97.12 319 ALA A C 1
ATOM 2443 O O . ALA A 1 319 ? -14.648 -27.469 2.475 1 97.12 319 ALA A O 1
ATOM 2444 N N . LEU A 1 320 ? -12.883 -27.594 1.174 1 98.19 320 LEU A N 1
ATOM 2445 C CA . LEU A 1 320 ? -13.008 -29.031 0.977 1 98.19 320 LEU A CA 1
ATOM 2446 C C . LEU A 1 320 ? -12.891 -29.781 2.305 1 98.19 320 LEU A C 1
ATOM 2448 O O . LEU A 1 320 ? -13.75 -30.594 2.643 1 98.19 320 LEU A O 1
ATOM 2452 N N . VAL A 1 321 ? -11.828 -29.5 3.049 1 98.12 321 VAL A N 1
ATOM 2453 C CA . VAL A 1 321 ? -11.547 -30.234 4.281 1 98.12 321 VAL A CA 1
ATOM 2454 C C . VAL A 1 321 ? -12.664 -29.984 5.293 1 98.12 321 VAL A C 1
ATOM 2456 O O . VAL A 1 321 ? -13.125 -30.938 5.949 1 98.12 321 VAL A O 1
ATOM 2459 N N . ASN A 1 322 ? -13.078 -28.75 5.371 1 96.56 322 ASN A N 1
ATOM 2460 C CA . ASN A 1 322 ? -14.164 -28.453 6.297 1 96.56 322 ASN A CA 1
ATOM 2461 C C . ASN A 1 322 ? -15.445 -29.188 5.914 1 96.56 322 ASN A C 1
ATOM 2463 O O . ASN A 1 322 ? -16.172 -29.672 6.785 1 96.56 322 ASN A O 1
ATOM 2467 N N . THR A 1 323 ? -15.75 -29.219 4.672 1 96.62 323 THR A N 1
ATOM 2468 C CA . THR A 1 323 ? -16.969 -29.859 4.188 1 96.62 323 THR A CA 1
ATOM 2469 C C . THR A 1 323 ? -16.891 -31.375 4.406 1 96.62 323 THR A C 1
ATOM 2471 O O . THR A 1 323 ? -17.891 -32 4.785 1 96.62 323 THR A O 1
ATOM 2474 N N . LEU A 1 324 ? -15.734 -32 4.242 1 97.38 324 LEU A N 1
ATOM 2475 C CA . LEU A 1 324 ? -15.578 -33.438 4.32 1 97.38 324 LEU A CA 1
ATOM 2476 C C . LEU A 1 324 ? -15.5 -33.906 5.77 1 97.38 324 LEU A C 1
ATOM 2478 O O . LEU A 1 324 ? -15.969 -35 6.105 1 97.38 324 LEU A O 1
ATOM 2482 N N . TYR A 1 325 ? -14.906 -33.125 6.645 1 97.44 325 TYR A N 1
ATOM 2483 C CA . TYR A 1 325 ? -14.469 -33.719 7.898 1 97.44 325 TYR A CA 1
ATOM 2484 C C . TYR A 1 325 ? -14.992 -32.938 9.094 1 97.44 325 TYR A C 1
ATOM 2486 O O . TYR A 1 325 ? -14.711 -33.281 10.242 1 97.44 325 TYR A O 1
ATOM 2494 N N . THR A 1 326 ? -15.602 -31.828 8.852 1 96.25 326 THR A N 1
ATOM 2495 C CA . THR A 1 326 ? -16.188 -31.062 9.953 1 96.25 326 THR A CA 1
ATOM 2496 C C . THR A 1 326 ? -17.688 -30.891 9.742 1 96.25 326 THR A C 1
ATOM 2498 O O . THR A 1 326 ? -18.234 -31.312 8.719 1 96.25 326 THR A O 1
ATOM 2501 N N . ASP A 1 327 ? -18.391 -30.344 10.773 1 93.69 327 ASP A N 1
ATOM 2502 C CA . ASP A 1 327 ? -19.828 -30.062 10.703 1 93.69 327 ASP A CA 1
ATOM 2503 C C . ASP A 1 327 ? -20.094 -28.641 10.219 1 93.69 327 ASP A C 1
ATOM 2505 O O . ASP A 1 327 ? -21.172 -28.094 10.445 1 93.69 327 ASP A O 1
ATOM 2509 N N . LYS A 1 328 ? -19.047 -28.031 9.547 1 88 328 LYS A N 1
ATOM 2510 C CA . LYS A 1 328 ? -19.141 -26.656 9.094 1 88 328 LYS A CA 1
ATOM 2511 C C . LYS A 1 328 ? -18.781 -26.531 7.613 1 88 328 LYS A C 1
ATOM 2513 O O . LYS A 1 328 ? -17.766 -25.938 7.262 1 88 328 LYS A O 1
ATOM 2518 N N . PRO A 1 329 ? -19.703 -27.094 6.844 1 88.38 329 PRO A N 1
ATOM 2519 C CA . PRO A 1 329 ? -19.406 -26.953 5.418 1 88.38 329 PRO A CA 1
ATOM 2520 C C . PRO A 1 329 ? -19.203 -25.5 5.004 1 88.38 329 PRO A C 1
ATOM 2522 O O . PRO A 1 329 ? -19.906 -24.609 5.496 1 88.38 329 PRO A O 1
ATOM 2525 N N . THR A 1 330 ? -18.125 -25.25 4.273 1 89.88 330 THR A N 1
ATOM 2526 C CA . THR A 1 330 ? -17.75 -23.906 3.838 1 89.88 330 THR A CA 1
ATOM 2527 C C . THR A 1 330 ? -17.594 -23.859 2.32 1 89.88 330 THR A C 1
ATOM 2529 O O . THR A 1 330 ? -17.312 -24.875 1.686 1 89.88 330 THR A O 1
ATOM 2532 N N . SER A 1 331 ? -17.969 -22.75 1.711 1 92.75 331 SER A N 1
ATOM 2533 C CA . SER A 1 331 ? -17.766 -22.516 0.285 1 92.75 331 SER A CA 1
ATOM 2534 C C . SER A 1 331 ? -16.859 -21.312 0.043 1 92.75 331 SER A C 1
ATOM 2536 O O . SER A 1 331 ? -16.719 -20.438 0.908 1 92.75 331 SER A O 1
ATOM 2538 N N . VAL A 1 332 ? -16.188 -21.391 -1.049 1 94.44 332 VAL A N 1
ATOM 2539 C CA . VAL A 1 332 ? -15.352 -20.25 -1.456 1 94.44 332 VAL A CA 1
ATOM 2540 C C . VAL A 1 332 ? -16.203 -19.25 -2.236 1 94.44 332 VAL A C 1
ATOM 2542 O O . VAL A 1 332 ? -16.953 -19.625 -3.135 1 94.44 332 VAL A O 1
ATOM 2545 N N . ASP A 1 333 ? -16.141 -18.047 -1.771 1 91.62 333 ASP A N 1
ATOM 2546 C CA . ASP A 1 333 ? -16.75 -16.969 -2.535 1 91.62 333 ASP A CA 1
ATOM 2547 C C . ASP A 1 333 ? -15.797 -16.438 -3.609 1 91.62 333 ASP A C 1
ATOM 2549 O O . ASP A 1 333 ? -14.797 -15.789 -3.295 1 91.62 333 ASP A O 1
ATOM 2553 N N . TYR A 1 334 ? -16.141 -16.703 -4.867 1 93.31 334 TYR A N 1
ATOM 2554 C CA . TYR A 1 334 ? -15.242 -16.375 -5.965 1 93.31 334 TYR A CA 1
ATOM 2555 C C . TYR A 1 334 ? -15.477 -14.953 -6.461 1 93.31 334 TYR A C 1
ATOM 2557 O O . TYR A 1 334 ? -14.828 -14.5 -7.406 1 93.31 334 TYR A O 1
ATOM 2565 N N . ASP A 1 335 ? -16.406 -14.258 -5.746 1 90.31 335 ASP A N 1
ATOM 2566 C CA . ASP A 1 335 ? -16.641 -12.867 -6.109 1 90.31 335 ASP A CA 1
ATOM 2567 C C . ASP A 1 335 ? -15.602 -11.945 -5.469 1 90.31 335 ASP A C 1
ATOM 2569 O O . ASP A 1 335 ? -15.141 -12.203 -4.355 1 90.31 335 ASP A O 1
ATOM 2573 N N . TYR A 1 336 ? -15.195 -10.953 -6.16 1 94.56 336 TYR A N 1
ATOM 2574 C CA . TYR A 1 336 ? -14.344 -9.875 -5.656 1 94.56 336 TYR A CA 1
ATOM 2575 C C . TYR A 1 336 ? -13 -10.414 -5.184 1 94.56 336 TYR A C 1
ATOM 2577 O O . TYR A 1 336 ? -12.508 -10.031 -4.121 1 94.56 336 TYR A O 1
ATOM 2585 N N . ILE A 1 337 ? -12.5 -11.43 -5.855 1 97.25 337 ILE A N 1
ATOM 2586 C CA . ILE A 1 337 ? -11.148 -11.898 -5.578 1 97.25 337 ILE A CA 1
ATOM 2587 C C . ILE A 1 337 ? -10.141 -10.844 -6.023 1 97.25 337 ILE A C 1
ATOM 2589 O O . ILE A 1 337 ? -10.031 -10.547 -7.215 1 97.25 337 ILE A O 1
ATOM 2593 N N . PRO A 1 338 ? -9.438 -10.227 -5.012 1 98.31 338 PRO A N 1
ATOM 2594 C CA . PRO A 1 338 ? -8.422 -9.25 -5.418 1 98.31 338 PRO A CA 1
ATOM 2595 C C . PRO A 1 338 ? -7.223 -9.898 -6.105 1 98.31 338 PRO A C 1
ATOM 2597 O O . PRO A 1 338 ? -6.836 -11.016 -5.758 1 98.31 338 PRO A O 1
ATOM 2600 N N . THR A 1 339 ? -6.672 -9.188 -7.062 1 96.81 339 THR A N 1
ATOM 2601 C CA . THR A 1 339 ? -5.574 -9.711 -7.871 1 96.81 339 THR A CA 1
ATOM 2602 C C . THR A 1 339 ? -4.516 -8.641 -8.109 1 96.81 339 THR A C 1
ATOM 2604 O O . THR A 1 339 ? -4.844 -7.465 -8.297 1 96.81 339 THR A O 1
ATOM 2607 N N . ALA A 1 340 ? -3.299 -9.094 -8.07 1 97.88 340 ALA A N 1
ATOM 2608 C CA . ALA A 1 340 ? -2.199 -8.188 -8.398 1 97.88 340 ALA A CA 1
ATOM 2609 C C . ALA A 1 340 ? -1.348 -8.75 -9.531 1 97.88 340 ALA A C 1
ATOM 2611 O O . ALA A 1 340 ? -1.194 -9.969 -9.656 1 97.88 340 ALA A O 1
ATOM 2612 N N . VAL A 1 341 ? -0.928 -7.938 -10.43 1 98.25 341 VAL A N 1
ATOM 2613 C CA . VAL A 1 341 ? 0.146 -8.195 -11.383 1 98.25 341 VAL A CA 1
ATOM 2614 C C . VAL A 1 341 ? 1.395 -7.414 -10.977 1 98.25 341 VAL A C 1
ATOM 2616 O O . VAL A 1 341 ? 1.405 -6.184 -11.031 1 98.25 341 VAL A O 1
ATOM 2619 N N . PHE A 1 342 ? 2.395 -8.125 -10.594 1 98.06 342 PHE A N 1
ATOM 2620 C CA . PHE A 1 342 ? 3.582 -7.449 -10.086 1 98.06 342 PHE A CA 1
ATOM 2621 C C . PHE A 1 342 ? 4.488 -7.02 -11.234 1 98.06 342 PHE A C 1
ATOM 2623 O O . PHE A 1 342 ? 5.691 -7.293 -11.219 1 98.06 342 PHE A O 1
ATOM 2630 N N . SER A 1 343 ? 3.855 -6.449 -12.219 1 98 343 SER A N 1
ATOM 2631 C CA . SER A 1 343 ? 4.551 -5.75 -13.289 1 98 343 SER A CA 1
ATOM 2632 C C . SER A 1 343 ? 5.152 -4.434 -12.797 1 98 343 SER A C 1
ATOM 2634 O O . SER A 1 343 ? 5.02 -4.086 -11.625 1 98 343 SER A O 1
ATOM 2636 N N . GLN A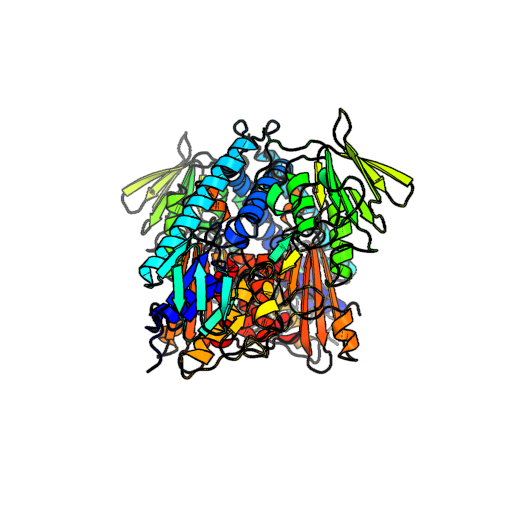 1 344 ? 5.891 -3.789 -13.688 1 96.81 344 GLN A N 1
ATOM 2637 C CA . GLN A 1 344 ? 6.445 -2.471 -13.398 1 96.81 344 GLN A CA 1
ATOM 2638 C C . GLN A 1 344 ? 6.004 -1.445 -14.438 1 96.81 344 GLN A C 1
ATOM 2640 O O . GLN A 1 344 ? 6.594 -1.357 -15.516 1 96.81 344 GLN A O 1
ATOM 2645 N N . PRO A 1 345 ? 4.922 -0.695 -14.078 1 97.5 345 PRO A N 1
ATOM 2646 C CA . PRO A 1 345 ? 4.332 -0.5 -12.75 1 97.5 345 PRO A CA 1
ATOM 2647 C C . PRO A 1 345 ? 3.395 -1.637 -12.344 1 97.5 345 PRO A C 1
ATOM 2649 O O . PRO A 1 345 ? 2.9 -2.367 -13.211 1 97.5 345 PRO A O 1
ATOM 2652 N N . ASN A 1 346 ? 3.102 -1.696 -10.969 1 98.12 346 ASN A N 1
ATOM 2653 C CA . ASN A 1 346 ? 2.225 -2.703 -10.375 1 98.12 346 ASN A CA 1
ATOM 2654 C C . ASN A 1 346 ? 0.767 -2.477 -10.773 1 98.12 346 ASN A C 1
ATOM 2656 O O . ASN A 1 346 ? 0.365 -1.347 -11.055 1 98.12 346 ASN A O 1
ATOM 2660 N N . ILE A 1 347 ? 0.062 -3.543 -10.852 1 98.75 347 ILE A N 1
ATOM 2661 C CA . ILE A 1 347 ? -1.376 -3.48 -11.086 1 98.75 347 ILE A CA 1
ATOM 2662 C C . ILE A 1 347 ? -2.121 -4.16 -9.945 1 98.75 347 ILE A C 1
ATOM 2664 O O . ILE A 1 347 ? -1.692 -5.207 -9.453 1 98.75 347 ILE A O 1
ATOM 2668 N N . GLY A 1 348 ? -3.148 -3.576 -9.43 1 98.69 348 GLY A N 1
ATOM 2669 C CA . GLY A 1 348 ? -4.074 -4.168 -8.477 1 98.69 348 GLY A CA 1
ATOM 2670 C C . GLY A 1 348 ? -5.531 -3.973 -8.859 1 98.69 348 GLY A C 1
ATOM 2671 O O . GLY A 1 348 ? -5.93 -2.877 -9.266 1 98.69 348 GLY A O 1
ATOM 2672 N N . THR A 1 349 ? -6.305 -5.027 -8.812 1 98.5 349 THR A N 1
ATOM 2673 C CA . THR A 1 349 ? -7.707 -4.934 -9.203 1 98.5 349 THR A CA 1
ATOM 2674 C C . THR A 1 349 ? -8.586 -5.77 -8.273 1 98.5 349 THR A C 1
ATOM 2676 O O . THR A 1 349 ? -8.125 -6.754 -7.695 1 98.5 349 THR A O 1
ATOM 2679 N N . VAL A 1 350 ? -9.766 -5.379 -8.141 1 98.69 350 VAL A N 1
ATOM 2680 C CA . VAL A 1 350 ? -10.797 -6.156 -7.449 1 98.69 350 VAL A CA 1
ATOM 2681 C C . VAL A 1 350 ? -12.172 -5.801 -8 1 98.69 350 VAL A C 1
ATOM 2683 O O . VAL A 1 350 ? -12.445 -4.633 -8.297 1 98.69 350 VAL A O 1
ATOM 2686 N N . GLY A 1 351 ? -12.969 -6.844 -8.219 1 98.31 351 GLY A N 1
ATOM 2687 C CA . GLY A 1 351 ? -14.344 -6.629 -8.641 1 98.31 351 GLY A CA 1
ATOM 2688 C C . GLY A 1 351 ? -14.508 -6.559 -10.148 1 98.31 351 GLY A C 1
ATOM 2689 O O . GLY A 1 351 ? -13.664 -7.078 -10.891 1 98.31 351 GLY A O 1
ATOM 2690 N N . LEU A 1 352 ? -15.586 -5.977 -10.594 1 98.25 352 LEU A N 1
ATOM 2691 C CA . LEU A 1 352 ? -15.961 -5.988 -12.008 1 98.25 352 LEU A CA 1
ATOM 2692 C C . LEU A 1 352 ? -15.164 -4.949 -12.789 1 98.25 352 LEU A C 1
ATOM 2694 O O . LEU A 1 352 ? -14.906 -3.855 -12.281 1 98.25 352 LEU A O 1
ATOM 2698 N N . THR A 1 353 ? -14.82 -5.309 -13.969 1 98.25 353 THR A N 1
ATOM 2699 C CA . THR A 1 353 ? -14.367 -4.305 -14.93 1 98.25 353 THR A CA 1
ATOM 2700 C C . THR A 1 353 ? -15.539 -3.439 -15.391 1 98.25 353 THR A C 1
ATOM 2702 O O . THR A 1 353 ? -16.703 -3.775 -15.148 1 98.25 353 THR A O 1
ATOM 2705 N N . GLU A 1 354 ? -15.148 -2.328 -16.016 1 98.44 354 GLU A N 1
ATOM 2706 C CA . GLU A 1 354 ? -16.203 -1.474 -16.547 1 98.44 354 GLU A CA 1
ATOM 2707 C C . GLU A 1 354 ? -17.094 -2.238 -17.516 1 98.44 354 GLU A C 1
ATOM 2709 O O . GLU A 1 354 ? -18.328 -2.148 -17.438 1 98.44 354 GLU A O 1
ATOM 2714 N N . SER A 1 355 ? -16.5 -3.041 -18.406 1 98.06 355 SER A N 1
ATOM 2715 C CA . SER A 1 355 ? -17.25 -3.803 -19.391 1 98.06 355 SER A CA 1
ATOM 2716 C C . SER A 1 355 ? -18.172 -4.82 -18.734 1 98.06 355 SER A C 1
ATOM 2718 O O . SER A 1 355 ? -19.344 -4.934 -19.094 1 98.06 355 SER A O 1
ATOM 2720 N N . GLU A 1 356 ? -17.719 -5.559 -17.781 1 97.88 356 GLU A N 1
ATOM 2721 C CA . GLU A 1 356 ? -18.531 -6.535 -17.062 1 97.88 356 GLU A CA 1
ATOM 2722 C C . GLU A 1 356 ? -19.688 -5.855 -16.328 1 97.88 356 GLU A C 1
ATOM 2724 O O . GLU A 1 356 ? -20.797 -6.379 -16.312 1 97.88 356 GLU A O 1
ATOM 2729 N N . ALA A 1 357 ? -19.391 -4.711 -15.688 1 98.25 357 ALA A N 1
ATOM 2730 C CA . ALA A 1 357 ? -20.422 -3.984 -14.953 1 98.25 357 ALA A CA 1
ATOM 2731 C C . ALA A 1 357 ? -21.531 -3.516 -15.883 1 98.25 357 ALA A C 1
ATOM 2733 O O . ALA A 1 357 ? -22.719 -3.662 -15.57 1 98.25 357 ALA A O 1
ATOM 2734 N N . LYS A 1 358 ? -21.156 -2.988 -17.016 1 97.69 358 LYS A N 1
ATOM 2735 C CA . LYS A 1 358 ? -22.125 -2.461 -17.969 1 97.69 358 LYS A CA 1
ATOM 2736 C C . LYS A 1 358 ? -22.953 -3.584 -18.578 1 97.69 358 LYS A C 1
ATOM 2738 O O . LYS A 1 358 ? -24.109 -3.365 -18.984 1 97.69 358 LYS A O 1
ATOM 2743 N N . GLU A 1 359 ? -22.406 -4.758 -18.688 1 97.81 359 GLU A N 1
ATOM 2744 C CA . GLU A 1 359 ? -23.141 -5.918 -19.156 1 97.81 359 GLU A CA 1
ATOM 2745 C C . GLU A 1 359 ? -24.188 -6.352 -18.141 1 97.81 359 GLU A C 1
ATOM 2747 O O . GLU A 1 359 ? -25.266 -6.836 -18.5 1 97.81 359 GLU A O 1
ATOM 2752 N N . ARG A 1 360 ? -23.953 -6.184 -16.906 1 97.12 360 ARG A N 1
ATOM 2753 C CA . ARG A 1 360 ? -24.797 -6.688 -15.82 1 97.12 360 ARG A CA 1
ATOM 2754 C C . ARG A 1 360 ? -25.812 -5.629 -15.383 1 97.12 360 ARG A C 1
ATOM 2756 O O . ARG A 1 360 ? -26.891 -5.965 -14.914 1 97.12 360 ARG A O 1
ATOM 2763 N N . TYR A 1 361 ? -25.391 -4.398 -15.461 1 97.44 361 TYR A N 1
ATOM 2764 C CA . TYR A 1 361 ? -26.219 -3.324 -14.914 1 97.44 361 TYR A CA 1
ATOM 2765 C C . TYR A 1 361 ? -26.328 -2.176 -15.914 1 97.44 361 TYR A C 1
ATOM 2767 O O . TYR A 1 361 ? -25.375 -1.861 -16.625 1 97.44 361 TYR A O 1
ATOM 2775 N N . SER A 1 362 ? -27.469 -1.401 -15.852 1 96.94 362 SER A N 1
ATOM 2776 C CA . SER A 1 362 ? -27.734 -0.314 -16.781 1 96.94 362 SER A CA 1
ATOM 2777 C C . SER A 1 362 ? -27.344 1.034 -16.188 1 96.94 362 SER A C 1
ATOM 2779 O O . SER A 1 362 ? -27.25 2.035 -16.906 1 96.94 362 SER A O 1
ATOM 2781 N N . ASP A 1 363 ? -27.078 1.163 -14.961 1 97.44 363 ASP A N 1
ATOM 2782 C CA . ASP A 1 363 ? -26.844 2.436 -14.289 1 97.44 363 ASP A CA 1
ATOM 2783 C C . ASP A 1 363 ? -25.469 2.455 -13.625 1 97.44 363 ASP A C 1
ATOM 2785 O O . ASP A 1 363 ? -25.375 2.518 -12.398 1 97.44 363 ASP A O 1
ATOM 2789 N N . ILE A 1 364 ? -24.469 2.459 -14.422 1 98 364 ILE A N 1
ATOM 2790 C CA . ILE A 1 364 ? -23.078 2.436 -13.953 1 98 364 ILE A CA 1
ATOM 2791 C C . ILE A 1 364 ? -22.484 3.842 -14.016 1 98 364 ILE A C 1
ATOM 2793 O O . ILE A 1 364 ? -22.734 4.582 -14.977 1 98 364 ILE A O 1
ATOM 2797 N N . GLU A 1 365 ? -21.703 4.219 -13.008 1 98.12 365 GLU A N 1
ATOM 2798 C CA . GLU A 1 365 ? -20.906 5.441 -12.953 1 98.12 365 GLU A CA 1
ATOM 2799 C C . GLU A 1 365 ? -19.422 5.129 -12.781 1 98.12 365 GLU A C 1
ATOM 2801 O O . GLU A 1 365 ? -19.047 4.23 -12.023 1 98.12 365 GLU A O 1
ATOM 2806 N N . ILE A 1 366 ? -18.594 5.859 -13.516 1 98.62 366 ILE A N 1
ATOM 2807 C CA . ILE A 1 366 ? -17.156 5.605 -13.508 1 98.62 366 ILE A CA 1
ATOM 2808 C C . ILE A 1 366 ? -16.438 6.801 -12.891 1 98.62 366 ILE A C 1
ATOM 2810 O O . ILE A 1 366 ? -16.703 7.949 -13.242 1 98.62 366 ILE A O 1
ATOM 2814 N N . TYR A 1 367 ? -15.586 6.551 -11.969 1 98.62 367 TYR A N 1
ATOM 2815 C CA . TYR A 1 367 ? -14.633 7.523 -11.445 1 98.62 367 TYR A CA 1
ATOM 2816 C C . TYR A 1 367 ? -13.203 7.148 -11.82 1 98.62 367 TYR A C 1
ATOM 2818 O O . TYR A 1 367 ? -12.836 5.973 -11.781 1 98.62 367 TYR A O 1
ATOM 2826 N N . LYS A 1 368 ? -12.414 8.055 -12.258 1 98.19 368 LYS A N 1
ATOM 2827 C CA . LYS A 1 368 ? -11.055 7.797 -12.719 1 98.19 368 LYS A CA 1
ATOM 2828 C C . LYS A 1 368 ? -10.125 8.953 -12.359 1 98.19 368 LYS A C 1
ATOM 2830 O O . LYS A 1 368 ? -10.523 10.117 -12.414 1 98.19 368 LYS A O 1
ATOM 2835 N N . SER A 1 369 ? -8.945 8.656 -11.93 1 97.94 369 SER A N 1
ATOM 2836 C CA . SER A 1 369 ? -7.926 9.656 -11.617 1 97.94 369 SER A CA 1
ATOM 2837 C C . SER A 1 369 ? -6.559 9.227 -12.141 1 97.94 369 SER A C 1
ATOM 2839 O O . SER A 1 369 ? -6.207 8.047 -12.078 1 97.94 369 SER A O 1
ATOM 2841 N N . VAL A 1 370 ? -5.801 10.086 -12.75 1 98.12 370 VAL A N 1
ATOM 2842 C CA . VAL A 1 370 ? -4.414 9.906 -13.156 1 98.12 370 VAL A CA 1
ATOM 2843 C C . VAL A 1 370 ? -3.543 10.984 -12.516 1 98.12 370 VAL A C 1
ATOM 2845 O O . VAL A 1 370 ? -3.844 12.172 -12.609 1 98.12 370 VAL A O 1
ATOM 2848 N N . PHE A 1 371 ? -2.475 10.617 -11.836 1 97.12 371 PHE A N 1
ATOM 2849 C CA . PHE A 1 371 ? -1.667 11.602 -11.125 1 97.12 371 PHE A CA 1
ATOM 2850 C C . PHE A 1 371 ? -0.217 11.148 -11.023 1 97.12 371 PHE A C 1
ATOM 2852 O O . PHE A 1 371 ? 0.09 9.977 -11.273 1 97.12 371 PHE A O 1
ATOM 2859 N N . THR A 1 372 ? 0.664 12.078 -10.719 1 96.94 372 THR A N 1
ATOM 2860 C CA . THR A 1 372 ? 2.074 11.797 -10.477 1 96.94 372 THR A CA 1
ATOM 2861 C C . THR A 1 372 ? 2.301 11.414 -9.016 1 96.94 372 THR A C 1
ATOM 2863 O O . THR A 1 372 ? 1.999 12.195 -8.109 1 96.94 372 THR A O 1
ATOM 2866 N N . PRO A 1 373 ? 2.803 10.188 -8.805 1 96.06 373 PRO A N 1
ATOM 2867 C CA . PRO A 1 373 ? 3.156 9.883 -7.418 1 96.06 373 PRO A CA 1
ATOM 2868 C C . PRO A 1 373 ? 4.16 10.875 -6.832 1 96.06 373 PRO A C 1
ATOM 2870 O O . PRO A 1 373 ? 5.07 11.32 -7.531 1 96.06 373 PRO A O 1
ATOM 2873 N N . MET A 1 374 ? 4.008 11.133 -5.562 1 95.81 374 MET A N 1
ATOM 2874 C CA . MET A 1 374 ? 4.797 12.18 -4.914 1 95.81 374 MET A CA 1
ATOM 2875 C C . MET A 1 374 ? 6.289 11.914 -5.074 1 95.81 374 MET A C 1
ATOM 2877 O O . MET A 1 374 ? 7.07 12.844 -5.273 1 95.81 374 MET A O 1
ATOM 2881 N N . LYS A 1 375 ? 6.699 10.711 -4.949 1 96.62 375 LYS A N 1
ATOM 2882 C CA . LYS A 1 375 ? 8.109 10.367 -5.082 1 96.62 375 LYS A CA 1
ATOM 2883 C C . LYS A 1 375 ? 8.672 10.859 -6.414 1 96.62 375 LYS A C 1
ATOM 2885 O O . LYS A 1 375 ? 9.836 11.266 -6.492 1 96.62 375 LYS A O 1
ATOM 2890 N N . HIS A 1 376 ? 7.867 10.859 -7.48 1 96.75 376 HIS A N 1
ATOM 2891 C CA . HIS A 1 376 ? 8.344 11.156 -8.828 1 96.75 376 HIS A CA 1
ATOM 2892 C C . HIS A 1 376 ? 8.414 12.656 -9.07 1 96.75 376 HIS A C 1
ATOM 2894 O O . HIS A 1 376 ? 8.93 13.094 -10.102 1 96.75 376 HIS A O 1
ATOM 2900 N N . THR A 1 377 ? 7.949 13.406 -8.086 1 95.69 377 THR A N 1
ATOM 2901 C CA . THR A 1 377 ? 8.078 14.852 -8.219 1 95.69 377 THR A CA 1
ATOM 2902 C C . THR A 1 377 ? 9.539 15.273 -8.172 1 95.69 377 THR A C 1
ATOM 2904 O O . THR A 1 377 ? 9.914 16.297 -8.75 1 95.69 377 THR A O 1
ATOM 2907 N N . LEU A 1 378 ? 10.336 14.438 -7.457 1 97.25 378 LEU A N 1
ATOM 2908 C CA . LEU A 1 378 ? 11.742 14.805 -7.375 1 97.25 378 LEU A CA 1
ATOM 2909 C C . LEU A 1 378 ? 12.609 13.812 -8.141 1 97.25 378 LEU A C 1
ATOM 2911 O O . LEU A 1 378 ? 13.758 14.109 -8.469 1 97.25 378 LEU A O 1
ATOM 2915 N N . SER A 1 379 ? 12.125 12.578 -8.383 1 95.56 379 SER A N 1
ATOM 2916 C CA . SER A 1 379 ? 12.953 11.547 -9.008 1 95.56 379 SER A CA 1
ATOM 2917 C C . SER A 1 379 ? 13.234 11.883 -10.469 1 95.56 379 SER A C 1
ATOM 2919 O O . SER A 1 379 ? 14.203 11.375 -11.047 1 95.56 379 SER A O 1
ATOM 2921 N N . GLY A 1 380 ? 12.273 12.641 -11.125 1 93 380 GLY A N 1
ATOM 2922 C CA . GLY A 1 380 ? 12.391 12.953 -12.539 1 93 380 GLY A CA 1
ATOM 2923 C C . GLY A 1 380 ? 11.664 11.961 -13.43 1 93 380 GLY A C 1
ATOM 2924 O O . GLY A 1 380 ? 11.633 12.133 -14.648 1 93 380 GLY A O 1
ATOM 2925 N N . PHE A 1 381 ? 11.109 10.945 -12.852 1 95 381 PHE A N 1
ATOM 2926 C CA . PHE A 1 381 ? 10.383 9.969 -13.656 1 95 381 PHE A CA 1
ATOM 2927 C C . PHE A 1 381 ? 9.031 10.523 -14.102 1 95 381 PHE A C 1
ATOM 2929 O O . PHE A 1 381 ? 8.375 11.242 -13.344 1 95 381 PHE A O 1
ATOM 2936 N N . ASP A 1 382 ? 8.633 10.195 -15.266 1 95.06 382 ASP A N 1
ATOM 2937 C CA . ASP A 1 382 ? 7.348 10.625 -15.812 1 95.06 382 ASP A CA 1
ATOM 2938 C C . ASP A 1 382 ? 6.273 9.562 -15.609 1 95.06 382 ASP A C 1
ATOM 2940 O O . ASP A 1 382 ? 5.152 9.703 -16.094 1 95.06 382 ASP A O 1
ATOM 2944 N N . GLU A 1 383 ? 6.574 8.508 -14.922 1 96.69 383 GLU A N 1
ATOM 2945 C CA . GLU A 1 383 ? 5.605 7.453 -14.656 1 96.69 383 GLU A CA 1
ATOM 2946 C C . GLU A 1 383 ? 4.438 7.973 -13.828 1 96.69 383 GLU A C 1
ATOM 2948 O O . GLU A 1 383 ? 4.637 8.672 -12.828 1 96.69 383 GLU A O 1
ATOM 2953 N N . LYS A 1 384 ? 3.23 7.688 -14.234 1 98.25 384 LYS A N 1
ATOM 2954 C CA . LYS A 1 384 ? 2.031 8.141 -13.539 1 98.25 384 LYS A CA 1
ATOM 2955 C C . LYS A 1 384 ? 1.298 6.969 -12.891 1 98.25 384 LYS A C 1
ATOM 2957 O O . LYS A 1 384 ? 1.686 5.812 -13.07 1 98.25 384 LYS A O 1
ATOM 2962 N N . THR A 1 385 ? 0.357 7.285 -12.031 1 98.56 385 THR A N 1
ATOM 2963 C CA . THR A 1 385 ? -0.559 6.336 -11.414 1 98.56 385 THR A CA 1
ATOM 2964 C C . THR A 1 385 ? -1.984 6.555 -11.914 1 98.56 385 THR A C 1
ATOM 2966 O O . THR A 1 385 ? -2.418 7.691 -12.094 1 98.56 385 THR A O 1
ATOM 2969 N N . MET A 1 386 ? -2.684 5.492 -12.156 1 98.81 386 MET A N 1
ATOM 2970 C CA . MET A 1 386 ? -4.094 5.57 -12.531 1 98.81 386 MET A CA 1
ATOM 2971 C C . MET A 1 386 ? -4.953 4.738 -11.586 1 98.81 386 MET A C 1
ATOM 2973 O O . MET A 1 386 ? -4.586 3.621 -11.227 1 98.81 386 MET A O 1
ATOM 2977 N N . MET A 1 387 ? -6.043 5.277 -11.141 1 98.88 387 MET A N 1
ATOM 2978 C CA . MET A 1 387 ? -7.035 4.582 -10.328 1 98.88 387 MET A CA 1
ATOM 2979 C C . MET A 1 387 ? -8.43 4.727 -10.93 1 98.88 387 MET A C 1
ATOM 2981 O O . MET A 1 387 ? -8.766 5.777 -11.477 1 98.88 387 MET A O 1
ATOM 2985 N N . LYS A 1 388 ? -9.18 3.695 -10.898 1 98.75 388 LYS A N 1
ATOM 2986 C CA . LYS A 1 388 ? -10.516 3.662 -11.477 1 98.75 388 LYS A CA 1
ATOM 2987 C C . LYS A 1 388 ? -11.5 2.959 -10.547 1 98.75 388 LYS A C 1
ATOM 2989 O O . LYS A 1 388 ? -11.188 1.914 -9.977 1 98.75 388 LYS A O 1
ATOM 2994 N N . MET A 1 389 ? -12.617 3.529 -10.344 1 98.88 389 MET A N 1
ATOM 2995 C CA . MET A 1 389 ? -13.688 2.988 -9.5 1 98.88 389 MET A CA 1
ATOM 2996 C C . MET A 1 389 ? -14.984 2.855 -10.289 1 98.88 389 MET A C 1
ATOM 2998 O O . MET A 1 389 ? -15.359 3.766 -11.031 1 98.88 389 MET A O 1
ATOM 3002 N N . ILE A 1 390 ? -15.609 1.735 -10.203 1 98.81 390 ILE A N 1
ATOM 3003 C CA . ILE A 1 390 ? -16.875 1.451 -10.859 1 98.81 390 ILE A CA 1
ATOM 3004 C C . ILE A 1 390 ? -18 1.406 -9.82 1 98.81 390 ILE A C 1
ATOM 3006 O O . ILE A 1 390 ? -17.938 0.619 -8.867 1 98.81 390 ILE A O 1
ATOM 3010 N N . VAL A 1 391 ? -19.078 2.199 -10 1 98.75 391 VAL A N 1
ATOM 3011 C CA . VAL A 1 391 ? -20.156 2.332 -9.008 1 98.75 391 VAL A CA 1
ATOM 3012 C C . VAL A 1 391 ? -21.5 2.094 -9.672 1 98.75 391 VAL A C 1
ATOM 3014 O O . VAL A 1 391 ? -21.734 2.541 -10.805 1 98.75 391 VAL A O 1
ATOM 3017 N N . ARG A 1 392 ? -22.375 1.325 -9.047 1 98.5 392 ARG A N 1
ATOM 3018 C CA . ARG A 1 392 ? -23.766 1.225 -9.477 1 98.5 392 ARG A CA 1
ATOM 3019 C C . ARG A 1 392 ? -24.594 2.381 -8.93 1 98.5 392 ARG A C 1
ATOM 3021 O O . ARG A 1 392 ? -24.75 2.52 -7.719 1 98.5 392 ARG A O 1
ATOM 3028 N N . LYS A 1 393 ? -25.203 3.168 -9.711 1 97.19 393 LYS A N 1
ATOM 3029 C CA . LYS A 1 393 ? -25.828 4.434 -9.352 1 97.19 393 LYS A CA 1
ATOM 3030 C C . LYS A 1 393 ? -27.016 4.207 -8.414 1 97.19 393 LYS A C 1
ATOM 3032 O O . LYS A 1 393 ? -27.125 4.867 -7.379 1 97.19 393 LYS A O 1
ATOM 3037 N N . SER A 1 394 ? -27.844 3.289 -8.672 1 97.75 394 SER A N 1
ATOM 3038 C CA . SER A 1 394 ? -29.109 3.096 -7.953 1 97.75 394 SER A CA 1
ATOM 3039 C C . SER A 1 394 ? -28.859 2.656 -6.512 1 97.75 394 SER A C 1
ATOM 3041 O O . SER A 1 394 ? -29.625 3.008 -5.609 1 97.75 394 SER A O 1
ATOM 3043 N N . THR A 1 395 ? -27.797 1.906 -6.309 1 97.69 395 THR A N 1
ATOM 3044 C CA . THR A 1 395 ? -27.547 1.372 -4.973 1 97.69 395 THR A CA 1
ATOM 3045 C C . THR A 1 395 ? -26.344 2.057 -4.332 1 97.69 395 THR A C 1
ATOM 3047 O O . THR A 1 395 ? -26.094 1.894 -3.137 1 97.69 395 THR A O 1
ATOM 3050 N N . ASP A 1 396 ? -25.562 2.775 -5.102 1 98.25 396 ASP A N 1
ATOM 3051 C CA . ASP A 1 396 ? -24.359 3.467 -4.676 1 98.25 396 ASP A CA 1
ATOM 3052 C C . ASP A 1 396 ? -23.25 2.475 -4.316 1 98.25 396 ASP A C 1
ATOM 3054 O O . ASP A 1 396 ? -22.25 2.848 -3.711 1 98.25 396 ASP A O 1
ATOM 3058 N N . ARG A 1 397 ? -23.438 1.21 -4.727 1 98.38 397 ARG A N 1
ATOM 3059 C CA . ARG A 1 397 ? -22.484 0.162 -4.402 1 98.38 397 ARG A CA 1
ATOM 3060 C C . ARG A 1 397 ? -21.25 0.247 -5.301 1 98.38 397 ARG A C 1
ATOM 3062 O O . ARG A 1 397 ? -21.375 0.451 -6.508 1 98.38 397 ARG A O 1
ATOM 3069 N N . VAL A 1 398 ? -20.109 0.15 -4.664 1 98.75 398 VAL A N 1
ATOM 3070 C CA . VAL A 1 398 ? -18.875 0.059 -5.441 1 98.75 398 VAL A CA 1
ATOM 3071 C C . VAL A 1 398 ? -18.688 -1.371 -5.945 1 98.75 398 VAL A C 1
ATOM 3073 O O . VAL A 1 398 ? -18.656 -2.314 -5.152 1 98.75 398 VAL A O 1
ATOM 3076 N N . LEU A 1 399 ? -18.547 -1.502 -7.285 1 98.56 399 LEU A N 1
ATOM 3077 C CA . LEU A 1 399 ? -18.547 -2.816 -7.918 1 98.56 399 LEU A CA 1
ATOM 3078 C C . LEU A 1 399 ? -17.141 -3.264 -8.258 1 98.56 399 LEU A C 1
ATOM 3080 O O . LEU A 1 399 ? -16.891 -4.453 -8.461 1 98.56 399 LEU A O 1
ATOM 3084 N N . GLY A 1 400 ? -16.25 -2.332 -8.422 1 98.69 400 GLY A N 1
ATOM 3085 C CA . GLY A 1 400 ? -14.875 -2.652 -8.773 1 98.69 400 GLY A CA 1
ATOM 3086 C C . GLY A 1 400 ? -13.922 -1.495 -8.555 1 98.69 400 GLY A C 1
ATOM 3087 O O . GLY A 1 400 ? -14.312 -0.331 -8.672 1 98.69 400 GLY A O 1
ATOM 3088 N N . ILE A 1 401 ? -12.711 -1.798 -8.219 1 98.94 401 ILE A N 1
ATOM 3089 C CA . ILE A 1 401 ? -11.617 -0.846 -8.078 1 98.94 401 ILE A CA 1
ATOM 3090 C C . ILE A 1 401 ? -10.367 -1.395 -8.766 1 98.94 401 ILE A C 1
ATOM 3092 O O . ILE A 1 401 ? -9.969 -2.539 -8.531 1 98.94 401 ILE A O 1
ATOM 3096 N N . HIS A 1 402 ? -9.758 -0.584 -9.609 1 98.88 402 HIS A N 1
ATOM 3097 C CA . HIS A 1 402 ? -8.586 -0.961 -10.391 1 98.88 402 HIS A CA 1
ATOM 3098 C C . HIS A 1 402 ? -7.52 0.134 -10.359 1 98.88 402 HIS A C 1
ATOM 3100 O O . HIS A 1 402 ? -7.848 1.322 -10.383 1 98.88 402 HIS A O 1
ATOM 3106 N N . MET A 1 403 ? -6.273 -0.274 -10.281 1 98.75 403 MET A N 1
ATOM 3107 C CA . MET A 1 403 ? -5.238 0.756 -10.281 1 98.75 403 MET A CA 1
ATOM 3108 C C . MET A 1 403 ? -3.951 0.238 -10.914 1 98.75 403 MET A C 1
ATOM 3110 O O . MET A 1 403 ? -3.715 -0.971 -10.953 1 98.75 403 MET A O 1
ATOM 3114 N N . VAL A 1 404 ? -3.201 1.09 -11.523 1 98.81 404 VAL A N 1
ATOM 3115 C CA . VAL A 1 404 ? -1.823 0.914 -11.969 1 98.81 404 VAL A CA 1
ATOM 3116 C C . VAL A 1 404 ? -0.917 1.921 -11.266 1 98.81 404 VAL A C 1
ATOM 3118 O O . VAL A 1 404 ? -1.146 3.131 -11.344 1 98.81 404 VAL A O 1
ATOM 3121 N N . GLY A 1 405 ? 0.049 1.423 -10.594 1 98.25 405 GLY A N 1
ATOM 3122 C CA . GLY A 1 405 ? 0.973 2.301 -9.891 1 98.25 405 GLY A CA 1
ATOM 3123 C C . GLY A 1 405 ? 1.654 1.633 -8.711 1 98.25 405 GLY A C 1
ATOM 3124 O O . GLY A 1 405 ? 1.415 0.455 -8.438 1 98.25 405 GLY A O 1
ATOM 3125 N N . PRO A 1 406 ? 2.455 2.375 -8.039 1 95.88 406 PRO A N 1
ATOM 3126 C CA . PRO A 1 406 ? 3.193 1.797 -6.914 1 95.88 406 PRO A CA 1
ATOM 3127 C C . PRO A 1 406 ? 2.275 1.269 -5.816 1 95.88 406 PRO A C 1
ATOM 3129 O O . PRO A 1 406 ? 1.235 1.87 -5.535 1 95.88 406 PRO A O 1
ATOM 3132 N N . GLU A 1 407 ? 2.578 0.117 -5.238 1 97.19 407 GLU A N 1
ATOM 3133 C CA . GLU A 1 407 ? 1.957 -0.493 -4.066 1 97.19 407 GLU A CA 1
ATOM 3134 C C . GLU A 1 407 ? 0.526 -0.932 -4.367 1 97.19 407 GLU A C 1
ATOM 3136 O O . GLU A 1 407 ? -0.299 -1.043 -3.457 1 97.19 407 GLU A O 1
ATOM 3141 N N . ALA A 1 408 ? 0.236 -1.062 -5.672 1 98.56 408 ALA A N 1
ATOM 3142 C CA . ALA A 1 408 ? -1.124 -1.427 -6.062 1 98.56 408 ALA A CA 1
ATOM 3143 C C . ALA A 1 408 ? -1.577 -2.697 -5.348 1 98.56 408 ALA A C 1
ATOM 3145 O O . ALA A 1 408 ? -2.697 -2.766 -4.836 1 98.56 408 ALA A O 1
ATOM 3146 N N . GLY A 1 409 ? -0.694 -3.719 -5.301 1 97.88 409 GLY A N 1
ATOM 3147 C CA . GLY A 1 409 ? -1.038 -4.969 -4.645 1 97.88 409 GLY A CA 1
ATOM 3148 C C . GLY A 1 409 ? -1.374 -4.801 -3.176 1 97.88 409 GLY A C 1
ATOM 3149 O O . GLY A 1 409 ? -2.289 -5.453 -2.664 1 97.88 409 GLY A O 1
ATOM 3150 N N . GLU A 1 410 ? -0.695 -3.918 -2.461 1 98.62 410 GLU A N 1
ATOM 3151 C CA . GLU A 1 410 ? -0.932 -3.646 -1.047 1 98.62 410 GLU A CA 1
ATOM 3152 C C . GLU A 1 410 ? -2.213 -2.84 -0.847 1 98.62 410 GLU A C 1
ATOM 3154 O O . GLU A 1 410 ? -3.008 -3.139 0.047 1 98.62 410 GLU A O 1
ATOM 3159 N N . ILE A 1 411 ? -2.41 -1.847 -1.708 1 98.81 411 ILE A N 1
ATOM 3160 C CA . ILE A 1 411 ? -3.512 -0.899 -1.581 1 98.81 411 ILE A CA 1
ATOM 3161 C C . ILE A 1 411 ? -4.836 -1.61 -1.844 1 98.81 411 ILE A C 1
ATOM 3163 O O . ILE A 1 411 ? -5.809 -1.424 -1.104 1 98.81 411 ILE A O 1
ATOM 3167 N N . ILE A 1 412 ? -4.867 -2.506 -2.805 1 98.81 412 ILE A N 1
ATOM 3168 C CA . ILE A 1 412 ? -6.113 -3.086 -3.287 1 98.81 412 ILE A CA 1
ATOM 3169 C C . ILE A 1 412 ? -6.641 -4.098 -2.27 1 98.81 412 ILE A C 1
ATOM 3171 O O . ILE A 1 412 ? -7.848 -4.344 -2.201 1 98.81 412 ILE A O 1
ATOM 3175 N N . GLN A 1 413 ? -5.77 -4.707 -1.476 1 98.75 413 GLN A N 1
ATOM 3176 C CA . GLN A 1 413 ? -6.203 -5.711 -0.512 1 98.75 413 GLN A CA 1
ATOM 3177 C C . GLN A 1 413 ? -7.289 -5.16 0.407 1 98.75 413 GLN A C 1
ATOM 3179 O O . GLN A 1 413 ? -8.328 -5.797 0.602 1 98.75 413 GLN A O 1
ATOM 3184 N N . GLY A 1 414 ? -7.031 -3.934 0.982 1 98.69 414 GLY A N 1
ATOM 3185 C CA . GLY A 1 414 ? -8.031 -3.332 1.849 1 98.69 414 GLY A CA 1
ATOM 3186 C C . GLY A 1 414 ? -9.312 -2.969 1.121 1 98.69 414 GLY A C 1
ATOM 3187 O O . GLY A 1 414 ? -10.406 -3.078 1.682 1 98.69 414 GLY A O 1
ATOM 3188 N N . MET A 1 415 ? -9.195 -2.568 -0.116 1 98.88 415 MET A N 1
ATOM 3189 C CA . MET A 1 415 ? -10.359 -2.229 -0.927 1 98.88 415 MET A CA 1
ATOM 3190 C C . MET A 1 415 ? -11.234 -3.457 -1.174 1 98.88 415 MET A C 1
ATOM 3192 O O . MET A 1 415 ? -12.453 -3.352 -1.242 1 98.88 415 MET A O 1
ATOM 3196 N N . ALA A 1 416 ? -10.547 -4.605 -1.316 1 98.75 416 ALA A N 1
ATOM 3197 C CA . ALA A 1 416 ? -11.281 -5.852 -1.494 1 98.75 416 ALA A CA 1
ATOM 3198 C C . ALA A 1 416 ? -12.148 -6.156 -0.274 1 98.75 416 ALA A C 1
ATOM 3200 O O . ALA A 1 416 ? -13.305 -6.559 -0.411 1 98.75 416 ALA A O 1
ATOM 3201 N N . VAL A 1 417 ? -11.625 -5.938 0.922 1 98.69 417 VAL A N 1
ATOM 3202 C CA . VAL A 1 417 ? -12.398 -6.145 2.141 1 98.69 417 VAL A CA 1
ATOM 3203 C C . VAL A 1 417 ? -13.586 -5.18 2.174 1 98.69 417 VAL A C 1
ATOM 3205 O O . VAL A 1 417 ? -14.703 -5.57 2.516 1 98.69 417 VAL A O 1
ATOM 3208 N N . ALA A 1 418 ? -13.32 -3.912 1.806 1 98.75 418 ALA A N 1
ATOM 3209 C CA . ALA A 1 418 ? -14.352 -2.877 1.821 1 98.75 418 ALA A CA 1
ATOM 3210 C C . ALA A 1 418 ? -15.5 -3.234 0.888 1 98.75 418 ALA A C 1
ATOM 3212 O O . ALA A 1 418 ? -16.672 -3.148 1.273 1 98.75 418 ALA A O 1
ATOM 3213 N N . ILE A 1 419 ? -15.141 -3.652 -0.312 1 98.12 419 ILE A N 1
ATOM 3214 C CA . ILE A 1 419 ? -16.156 -3.984 -1.312 1 98.12 419 ILE A CA 1
ATOM 3215 C C . ILE A 1 419 ? -16.969 -5.188 -0.845 1 98.12 419 ILE A C 1
ATOM 3217 O O . ILE A 1 419 ? -18.188 -5.211 -0.982 1 98.12 419 ILE A O 1
ATOM 3221 N N . ARG A 1 420 ? -16.328 -6.18 -0.31 1 97.31 420 ARG A N 1
ATOM 3222 C CA . ARG A 1 420 ? -17.016 -7.355 0.203 1 97.31 420 ARG A CA 1
ATOM 3223 C C . ARG A 1 420 ? -17.938 -6.992 1.363 1 97.31 420 ARG A C 1
ATOM 3225 O O . ARG A 1 420 ? -18.984 -7.613 1.551 1 97.31 420 ARG A O 1
ATOM 3232 N N . ALA A 1 421 ? -17.547 -5.973 2.107 1 97.56 421 ALA A N 1
ATOM 3233 C CA . ALA A 1 421 ? -18.359 -5.5 3.23 1 97.56 421 ALA A CA 1
ATOM 3234 C C . ALA A 1 421 ? -19.516 -4.645 2.744 1 97.56 421 ALA A C 1
ATOM 3236 O O . ALA A 1 421 ? -20.312 -4.152 3.551 1 97.56 421 ALA A O 1
ATOM 3237 N N . GLY A 1 422 ? -19.562 -4.398 1.434 1 97.25 422 GLY A N 1
ATOM 3238 C CA . GLY A 1 422 ? -20.688 -3.674 0.864 1 97.25 422 GLY A CA 1
ATOM 3239 C C . GLY A 1 422 ? -20.484 -2.172 0.835 1 97.25 422 GLY A C 1
ATOM 3240 O O . GLY A 1 422 ? -21.438 -1.406 0.833 1 97.25 422 GLY A O 1
ATOM 3241 N N . ALA A 1 423 ? -19.281 -1.732 0.799 1 98.44 423 ALA A N 1
ATOM 3242 C CA . ALA A 1 423 ? -19 -0.302 0.824 1 98.44 423 ALA A CA 1
ATOM 3243 C C . ALA A 1 423 ? -19.641 0.411 -0.361 1 98.44 423 ALA A C 1
ATOM 3245 O O . ALA A 1 423 ? -19.625 -0.097 -1.484 1 98.44 423 ALA A O 1
ATOM 3246 N N . THR A 1 424 ? -20.234 1.554 -0.074 1 98.5 424 THR A N 1
ATOM 3247 C CA . THR A 1 424 ? -20.844 2.418 -1.081 1 98.5 424 THR A CA 1
ATOM 3248 C C . THR A 1 424 ? -19.922 3.586 -1.416 1 98.5 424 THR A C 1
ATOM 3250 O O . THR A 1 424 ? -18.922 3.812 -0.726 1 98.5 424 THR A O 1
ATOM 3253 N N . LYS A 1 425 ? -20.234 4.246 -2.521 1 98.44 425 LYS A N 1
ATOM 3254 C CA . LYS A 1 425 ? -19.5 5.457 -2.867 1 98.44 425 LYS A CA 1
ATOM 3255 C C . LYS A 1 425 ? -19.562 6.484 -1.74 1 98.44 425 LYS A C 1
ATOM 3257 O O . LYS A 1 425 ? -18.594 7.195 -1.484 1 98.44 425 LYS A O 1
ATOM 3262 N N . ALA A 1 426 ? -20.672 6.57 -1.044 1 96.62 426 ALA A N 1
ATOM 3263 C CA . ALA A 1 426 ? -20.844 7.48 0.085 1 96.62 426 ALA A CA 1
ATOM 3264 C C . ALA A 1 426 ? -19.875 7.129 1.217 1 96.62 426 ALA A C 1
ATOM 3266 O O . ALA A 1 426 ? -19.328 8.016 1.879 1 96.62 426 ALA A O 1
ATOM 3267 N N . VAL A 1 427 ? -19.672 5.855 1.455 1 97.44 427 VAL A N 1
ATOM 3268 C CA . VAL A 1 427 ? -18.734 5.406 2.482 1 97.44 427 VAL A CA 1
ATOM 3269 C C . VAL A 1 427 ? -17.312 5.824 2.105 1 97.44 427 VAL A C 1
ATOM 3271 O O . VAL A 1 427 ? -16.578 6.359 2.936 1 97.44 427 VAL A O 1
ATOM 3274 N N . PHE A 1 428 ? -16.953 5.582 0.826 1 98.12 428 PHE A N 1
ATOM 3275 C CA . PHE A 1 428 ? -15.656 6.027 0.356 1 98.12 428 PHE A CA 1
ATOM 3276 C C . PHE A 1 428 ? -15.5 7.535 0.537 1 98.12 428 PHE A C 1
ATOM 3278 O O . PHE A 1 428 ? -14.492 8 1.081 1 98.12 428 PHE A O 1
ATOM 3285 N N . ASP A 1 429 ? -16.531 8.258 0.162 1 95.56 429 ASP A N 1
ATOM 3286 C CA . ASP A 1 429 ? -16.453 9.719 0.172 1 95.56 429 ASP A CA 1
ATOM 3287 C C . ASP A 1 429 ? -16.406 10.258 1.6 1 95.56 429 ASP A C 1
ATOM 3289 O O . ASP A 1 429 ? -15.859 11.336 1.841 1 95.56 429 ASP A O 1
ATOM 3293 N N . SER A 1 430 ? -16.938 9.508 2.549 1 95.12 430 SER A N 1
ATOM 3294 C CA . SER A 1 430 ? -16.984 9.984 3.928 1 95.12 430 SER A CA 1
ATOM 3295 C C . SER A 1 430 ? -15.773 9.516 4.719 1 95.12 430 SER A C 1
ATOM 3297 O O . SER A 1 430 ? -15.586 9.906 5.871 1 95.12 430 SER A O 1
ATOM 3299 N N . THR A 1 431 ? -14.992 8.641 4.113 1 97.44 431 THR A N 1
ATOM 3300 C CA . THR A 1 431 ? -13.766 8.195 4.766 1 97.44 431 THR A CA 1
ATOM 3301 C C . THR A 1 431 ? -12.656 9.234 4.602 1 97.44 431 THR A C 1
ATOM 3303 O O . THR A 1 431 ? -12.344 9.633 3.48 1 97.44 431 THR A O 1
ATOM 3306 N N . ILE A 1 432 ? -12.055 9.68 5.746 1 97.81 432 ILE A N 1
ATOM 3307 C CA . ILE A 1 432 ? -10.977 10.664 5.707 1 97.81 432 ILE A CA 1
ATOM 3308 C C . ILE A 1 432 ? -9.719 10.016 5.129 1 97.81 432 ILE A C 1
ATOM 3310 O O . ILE A 1 432 ? -9.383 8.883 5.465 1 97.81 432 ILE A O 1
ATOM 3314 N N . GLY A 1 433 ? -9.047 10.672 4.254 1 97.75 433 GLY A N 1
ATOM 3315 C CA . GLY A 1 433 ? -7.844 10.148 3.631 1 97.75 433 GLY A CA 1
ATOM 3316 C C . GLY A 1 433 ? -6.609 10.273 4.508 1 97.75 433 GLY A C 1
ATOM 3317 O O . GLY A 1 433 ? -6.555 11.141 5.387 1 97.75 433 GLY A O 1
ATOM 3318 N N . ILE A 1 434 ? -5.641 9.398 4.289 1 98.06 434 ILE A N 1
ATOM 3319 C CA . ILE A 1 434 ? -4.297 9.57 4.832 1 98.06 434 ILE A CA 1
ATOM 3320 C C . ILE A 1 434 ? -3.449 10.391 3.861 1 98.06 434 ILE A C 1
ATOM 3322 O O . ILE A 1 434 ? -3.18 9.953 2.74 1 98.06 434 ILE A O 1
ATOM 3326 N N . HIS A 1 435 ? -3.014 11.547 4.332 1 96.75 435 HIS A N 1
ATOM 3327 C CA . HIS A 1 435 ? -2.264 12.445 3.463 1 96.75 435 HIS A CA 1
ATOM 3328 C C . HIS A 1 435 ? -0.814 12.578 3.922 1 96.75 435 HIS A C 1
ATOM 3330 O O . HIS A 1 435 ? -0.549 12.766 5.109 1 96.75 435 HIS A O 1
ATOM 3336 N N . PRO A 1 436 ? 0.157 12.492 3.094 1 96.06 436 PRO A N 1
ATOM 3337 C CA . PRO A 1 436 ? -0.023 12.148 1.68 1 96.06 436 PRO A CA 1
ATOM 3338 C C . PRO A 1 436 ? 0.19 10.664 1.399 1 96.06 436 PRO A C 1
ATOM 3340 O O . PRO A 1 436 ? 1.2 10.094 1.815 1 96.06 436 PRO A O 1
ATOM 3343 N N . THR A 1 437 ? -0.704 10.023 0.756 1 97.62 437 THR A N 1
ATOM 3344 C CA . THR A 1 437 ? -0.58 8.68 0.201 1 97.62 437 THR A CA 1
ATOM 3345 C C . THR A 1 437 ? -1.245 8.594 -1.17 1 97.62 437 THR A C 1
ATOM 3347 O O . THR A 1 437 ? -2.076 9.438 -1.514 1 97.62 437 THR A O 1
ATOM 3350 N N . ALA A 1 438 ? -0.879 7.621 -1.932 1 97.94 438 ALA A N 1
ATOM 3351 C CA . ALA A 1 438 ? -1.578 7.379 -3.191 1 97.94 438 ALA A CA 1
ATOM 3352 C C . ALA A 1 438 ? -3.006 6.898 -2.941 1 97.94 438 ALA A C 1
ATOM 3354 O O . ALA A 1 438 ? -3.938 7.316 -3.635 1 97.94 438 ALA A O 1
ATOM 3355 N N . ALA A 1 439 ? -3.178 6.074 -1.945 1 98.5 439 ALA A N 1
ATOM 3356 C CA . ALA A 1 439 ? -4.453 5.426 -1.654 1 98.5 439 ALA A CA 1
ATOM 3357 C C . ALA A 1 439 ? -5.523 6.457 -1.304 1 98.5 439 ALA A C 1
ATOM 3359 O O . ALA A 1 439 ? -6.719 6.184 -1.427 1 98.5 439 ALA A O 1
ATOM 3360 N N . GLU A 1 440 ? -5.074 7.645 -0.836 1 97.81 440 GLU A N 1
ATOM 3361 C CA . GLU A 1 440 ? -6.035 8.68 -0.463 1 97.81 440 GLU A CA 1
ATOM 3362 C C . GLU A 1 440 ? -6.895 9.086 -1.656 1 97.81 440 GLU A C 1
ATOM 3364 O O . GLU A 1 440 ? -8.031 9.539 -1.485 1 97.81 440 GLU A O 1
ATOM 3369 N N . GLU A 1 441 ? -6.352 8.875 -2.852 1 97.88 441 GLU A N 1
ATOM 3370 C CA . GLU A 1 441 ? -7.066 9.25 -4.066 1 97.88 441 GLU A CA 1
ATOM 3371 C C . GLU A 1 441 ? -8.391 8.508 -4.18 1 97.88 441 GLU A C 1
ATOM 3373 O O . GLU A 1 441 ? -9.367 9.047 -4.703 1 97.88 441 GLU A O 1
ATOM 3378 N N . LEU A 1 442 ? -8.461 7.297 -3.658 1 98.56 442 LEU A N 1
ATOM 3379 C CA . LEU A 1 442 ? -9.641 6.453 -3.777 1 98.56 442 LEU A CA 1
ATOM 3380 C C . LEU A 1 442 ? -10.773 6.98 -2.902 1 98.56 442 LEU A C 1
ATOM 3382 O O . LEU A 1 442 ? -11.938 6.605 -3.088 1 98.56 442 LEU A O 1
ATOM 3386 N N . VAL A 1 443 ? -10.461 7.859 -1.921 1 98 443 VAL A N 1
ATOM 3387 C CA . VAL A 1 443 ? -11.516 8.391 -1.061 1 98 443 VAL A CA 1
ATOM 3388 C C . VAL A 1 443 ? -11.719 9.883 -1.354 1 98 443 VAL A C 1
ATOM 3390 O O . VAL A 1 443 ? -12.508 10.547 -0.682 1 98 443 VAL A O 1
ATOM 3393 N N . THR A 1 444 ? -10.992 10.43 -2.354 1 96 444 THR A N 1
ATOM 3394 C CA . THR A 1 444 ? -11.133 11.844 -2.672 1 96 444 THR A CA 1
ATOM 3395 C C . THR A 1 444 ? -11.602 12.031 -4.109 1 96 444 THR A C 1
ATOM 3397 O O . THR A 1 444 ? -11.805 13.164 -4.562 1 96 444 THR A O 1
ATOM 3400 N N . MET A 1 445 ? -11.758 10.93 -4.824 1 95 445 MET A N 1
ATOM 3401 C CA . MET A 1 445 ? -12.281 11 -6.184 1 95 445 MET A CA 1
ATOM 3402 C C . MET A 1 445 ? -13.773 11.328 -6.18 1 95 445 MET A C 1
ATOM 3404 O O . MET A 1 445 ? -14.602 10.469 -5.875 1 95 445 MET A O 1
ATOM 3408 N N . ARG A 1 446 ? -14.141 12.57 -6.676 1 91.69 446 ARG A N 1
ATOM 3409 C CA . ARG A 1 446 ? -15.516 13.016 -6.473 1 91.69 446 ARG A CA 1
ATOM 3410 C C . ARG A 1 446 ? -16.234 13.203 -7.809 1 91.69 446 ARG A C 1
ATOM 3412 O O . ARG A 1 446 ? -17.469 13.18 -7.871 1 91.69 446 ARG A O 1
ATOM 3419 N N . LYS A 1 447 ? -15.508 13.344 -8.883 1 92.31 447 LYS A N 1
ATOM 3420 C CA . LYS A 1 447 ? -16.141 13.664 -10.156 1 92.31 447 LYS A CA 1
ATOM 3421 C C . LYS A 1 447 ? -16.219 12.43 -11.055 1 92.31 447 LYS A C 1
ATOM 3423 O O . LYS A 1 447 ? -15.203 11.828 -11.391 1 92.31 447 LYS A O 1
ATOM 3428 N N . SER A 1 448 ? -17.438 12.047 -11.438 1 95.5 448 SER A N 1
ATOM 3429 C CA . SER A 1 448 ? -17.641 10.938 -12.367 1 95.5 448 SER A CA 1
ATOM 3430 C C . SER A 1 448 ? -17.203 11.312 -13.781 1 95.5 448 SER A C 1
ATOM 3432 O O . SER A 1 448 ? -17.391 12.453 -14.211 1 95.5 448 SER A O 1
ATOM 3434 N N . VAL A 1 449 ? -16.641 10.453 -14.469 1 94.44 449 VAL A N 1
ATOM 3435 C CA . VAL A 1 449 ? -16.188 10.711 -15.828 1 94.44 449 VAL A CA 1
ATOM 3436 C C . VAL A 1 449 ? -17.062 9.93 -16.812 1 94.44 449 VAL A C 1
ATOM 3438 O O . VAL A 1 449 ? -16.781 9.914 -18.016 1 94.44 449 VAL A O 1
ATOM 3441 N N . GLY A 1 450 ? -18.062 9.227 -16.406 1 86.81 450 GLY A N 1
ATOM 3442 C CA . GLY A 1 450 ? -18.969 8.469 -17.25 1 86.81 450 GLY A CA 1
ATOM 3443 C C . GLY A 1 450 ? -19.953 7.617 -16.453 1 86.81 450 GLY A C 1
ATOM 3444 O O . GLY A 1 450 ? -19.734 7.359 -15.266 1 86.81 450 GLY A O 1
ATOM 3445 N N . MET B 1 1 ? -29.625 47.031 3.91 1 39.5 1 MET B N 1
ATOM 3446 C CA . MET B 1 1 ? -29.031 45.875 3.244 1 39.5 1 MET B CA 1
ATOM 3447 C C . MET B 1 1 ? -27.531 45.812 3.508 1 39.5 1 MET B C 1
ATOM 3449 O O . MET B 1 1 ? -26.781 46.719 3.121 1 39.5 1 MET B O 1
ATOM 3453 N N . THR B 1 2 ? -27.109 45.469 4.699 1 54.25 2 THR B N 1
ATOM 3454 C CA . THR B 1 2 ? -25.75 45.656 5.188 1 54.25 2 THR B CA 1
ATOM 3455 C C . THR B 1 2 ? -24.734 45.312 4.109 1 54.25 2 THR B C 1
ATOM 3457 O O . THR B 1 2 ? -24.859 44.281 3.455 1 54.25 2 THR B O 1
ATOM 3460 N N . ASP B 1 3 ? -24.078 46.312 3.537 1 83.06 3 ASP B N 1
ATOM 3461 C CA . ASP B 1 3 ? -23.219 46.25 2.361 1 83.06 3 ASP B CA 1
ATOM 3462 C C . ASP B 1 3 ? -21.875 45.594 2.693 1 83.06 3 ASP B C 1
ATOM 3464 O O . ASP B 1 3 ? -21.062 46.156 3.416 1 83.06 3 ASP B O 1
ATOM 3468 N N . TYR B 1 4 ? -21.875 44.312 2.783 1 96.38 4 TYR B N 1
ATOM 3469 C CA . TYR B 1 4 ? -20.641 43.562 2.982 1 96.38 4 TYR B CA 1
ATOM 3470 C C . TYR B 1 4 ? -19.828 43.5 1.694 1 96.38 4 TYR B C 1
ATOM 3472 O O . TYR B 1 4 ? -20.391 43.344 0.607 1 96.38 4 TYR B O 1
ATOM 3480 N N . ASP B 1 5 ? -18.531 43.781 1.842 1 98 5 ASP B N 1
ATOM 3481 C CA . ASP B 1 5 ? -17.625 43.594 0.712 1 98 5 ASP B CA 1
ATOM 3482 C C . ASP B 1 5 ? -17.609 42.125 0.261 1 98 5 ASP B C 1
ATOM 3484 O O . ASP B 1 5 ? -17.547 41.844 -0.937 1 98 5 ASP B O 1
ATOM 3488 N N . PHE B 1 6 ? -17.688 41.219 1.215 1 98.56 6 PHE B N 1
ATOM 3489 C CA . PHE B 1 6 ? -17.656 39.781 0.97 1 98.56 6 PHE B CA 1
ATOM 3490 C C . PHE B 1 6 ? -18.719 39.094 1.785 1 98.56 6 PHE B C 1
ATOM 3492 O O . PHE B 1 6 ? -19.188 39.625 2.799 1 98.56 6 PHE B O 1
ATOM 3499 N N . GLU B 1 7 ? -19.141 37.969 1.28 1 98.5 7 GLU B N 1
ATOM 3500 C CA . GLU B 1 7 ? -20.047 37.125 2.043 1 98.5 7 GLU B CA 1
ATOM 3501 C C . GLU B 1 7 ? -19.281 36.219 3.006 1 98.5 7 GLU B C 1
ATOM 3503 O O . GLU B 1 7 ? -19.797 35.844 4.062 1 98.5 7 GLU B O 1
ATOM 3508 N N . LEU B 1 8 ? -18.094 35.875 2.623 1 98.75 8 LEU B N 1
ATOM 3509 C CA . LEU B 1 8 ? -17.188 35.062 3.461 1 98.75 8 LEU B CA 1
ATOM 3510 C C . LEU B 1 8 ? -15.766 35.594 3.377 1 98.75 8 LEU B C 1
ATOM 3512 O O . LEU B 1 8 ? -15.211 35.75 2.283 1 98.75 8 LEU B O 1
ATOM 3516 N N . PHE B 1 9 ? -15.195 35.969 4.48 1 98.88 9 PHE B N 1
ATOM 3517 C CA . PHE B 1 9 ? -13.797 36.344 4.605 1 98.88 9 PHE B CA 1
ATOM 3518 C C . PHE B 1 9 ? -13.016 35.281 5.391 1 98.88 9 PHE B C 1
ATOM 3520 O O . PHE B 1 9 ? -13.297 35.062 6.57 1 98.88 9 PHE B O 1
ATOM 3527 N N . VAL B 1 10 ? -12.055 34.625 4.727 1 98.94 10 VAL B N 1
ATOM 3528 C CA . VAL B 1 10 ? -11.266 33.562 5.336 1 98.94 10 VAL B CA 1
ATOM 3529 C C . VAL B 1 10 ? -9.922 34.125 5.793 1 98.94 10 VAL B C 1
ATOM 3531 O O . VAL B 1 10 ? -9.242 34.844 5.039 1 98.94 10 VAL B O 1
ATOM 3534 N N . ILE B 1 11 ? -9.57 33.875 7.031 1 98.81 11 ILE B N 1
ATOM 3535 C CA . ILE B 1 11 ? -8.25 34.25 7.551 1 98.81 11 ILE B CA 1
ATOM 3536 C C . ILE B 1 11 ? -7.391 32.969 7.668 1 98.81 11 ILE B C 1
ATOM 3538 O O . ILE B 1 11 ? -7.637 32.125 8.523 1 98.81 11 ILE B O 1
ATOM 3542 N N . GLY B 1 12 ? -6.316 32.906 6.855 1 98.31 12 GLY B N 1
ATOM 3543 C CA . GLY B 1 12 ? -5.457 31.734 6.777 1 98.31 12 GLY B CA 1
ATOM 3544 C C . GLY B 1 12 ? -5.676 30.906 5.516 1 98.31 12 GLY B C 1
ATOM 3545 O O . GLY B 1 12 ? -6.762 30.359 5.309 1 98.31 12 GLY B O 1
ATOM 3546 N N . ALA B 1 13 ? -4.633 30.812 4.723 1 98.12 13 ALA B N 1
ATOM 3547 C CA . ALA B 1 13 ? -4.715 30.094 3.457 1 98.12 13 ALA B CA 1
ATOM 3548 C C . ALA B 1 13 ? -3.992 28.75 3.539 1 98.12 13 ALA B C 1
ATOM 3550 O O . ALA B 1 13 ? -3.219 28.391 2.645 1 98.12 13 ALA B O 1
ATOM 3551 N N . GLY B 1 14 ? -4.188 28.062 4.707 1 96.56 14 GLY B N 1
ATOM 3552 C CA . GLY B 1 14 ? -3.805 26.656 4.805 1 96.56 14 GLY B CA 1
ATOM 3553 C C . GLY B 1 14 ? -4.793 25.719 4.137 1 96.56 14 GLY B C 1
ATOM 3554 O O . GLY B 1 14 ? -5.66 26.172 3.377 1 96.56 14 GLY B O 1
ATOM 3555 N N . SER B 1 15 ? -4.715 24.484 4.438 1 95.69 15 SER B N 1
ATOM 3556 C CA . SER B 1 15 ? -5.516 23.469 3.764 1 95.69 15 SER B CA 1
ATOM 3557 C C . SER B 1 15 ? -7.008 23.703 3.969 1 95.69 15 SER B C 1
ATOM 3559 O O . SER B 1 15 ? -7.773 23.734 3.006 1 95.69 15 SER B O 1
ATOM 3561 N N . GLY B 1 16 ? -7.391 23.875 5.199 1 97.5 16 GLY B N 1
ATOM 3562 C CA . GLY B 1 16 ? -8.797 24.109 5.492 1 97.5 16 GLY B CA 1
ATOM 3563 C C . GLY B 1 16 ? -9.312 25.422 4.918 1 97.5 16 GLY B C 1
ATOM 3564 O O . GLY B 1 16 ? -10.398 25.453 4.34 1 97.5 16 GLY B O 1
ATOM 3565 N N . GLY B 1 17 ? -8.539 26.469 5.07 1 98.44 17 GLY B N 1
ATOM 3566 C CA . GLY B 1 17 ? -8.938 27.781 4.566 1 98.44 17 GLY B CA 1
ATOM 3567 C C . GLY B 1 17 ? -9.102 27.812 3.059 1 98.44 17 GLY B C 1
ATOM 3568 O O . GLY B 1 17 ? -10.109 28.312 2.553 1 98.44 17 GLY B O 1
ATOM 3569 N N . VAL B 1 18 ? -8.141 27.297 2.359 1 98.19 18 VAL B N 1
ATOM 3570 C CA . VAL B 1 18 ? -8.188 27.297 0.901 1 98.19 18 VAL B CA 1
ATOM 3571 C C . VAL B 1 18 ? -9.367 26.453 0.421 1 98.19 18 VAL B C 1
ATOM 3573 O O . VAL B 1 18 ? -10.086 26.859 -0.497 1 98.19 18 VAL B O 1
ATOM 3576 N N . ARG B 1 19 ? -9.555 25.297 1.03 1 97.56 19 ARG B N 1
ATOM 3577 C CA . ARG B 1 19 ? -10.68 24.438 0.651 1 97.56 19 ARG B CA 1
ATOM 3578 C C . ARG B 1 19 ? -12.008 25.172 0.861 1 97.56 19 ARG B C 1
ATOM 3580 O O . ARG B 1 19 ? -12.883 25.125 -0.004 1 97.56 19 ARG B O 1
ATOM 3587 N N . ALA B 1 20 ? -12.156 25.797 2.004 1 98.56 20 ALA B N 1
ATOM 3588 C CA . ALA B 1 20 ? -13.391 26.516 2.307 1 98.56 20 ALA B CA 1
ATOM 3589 C C . ALA B 1 20 ? -13.617 27.656 1.313 1 98.56 20 ALA B C 1
ATOM 3591 O O . ALA B 1 20 ? -14.719 27.812 0.772 1 98.56 20 ALA B O 1
ATOM 3592 N N . ALA B 1 21 ? -12.586 28.391 1.076 1 98.69 21 ALA B N 1
ATOM 3593 C CA . ALA B 1 21 ? -12.68 29.547 0.189 1 98.69 21 ALA B CA 1
ATOM 3594 C C . ALA B 1 21 ? -13.062 29.125 -1.227 1 98.69 21 ALA B C 1
ATOM 3596 O O . ALA B 1 21 ? -14.008 29.672 -1.811 1 98.69 21 ALA B O 1
ATOM 3597 N N . ARG B 1 22 ? -12.359 28.156 -1.761 1 98 22 ARG B N 1
ATOM 3598 C CA . ARG B 1 22 ? -12.586 27.719 -3.135 1 98 22 ARG B CA 1
ATOM 3599 C C . ARG B 1 22 ? -13.977 27.094 -3.289 1 98 22 ARG B C 1
ATOM 3601 O O . ARG B 1 22 ? -14.672 27.375 -4.27 1 98 22 ARG B O 1
ATOM 3608 N N . THR B 1 23 ? -14.312 26.25 -2.338 1 97.06 23 THR B N 1
ATOM 3609 C CA . THR B 1 23 ? -15.609 25.578 -2.408 1 97.06 23 THR B CA 1
ATOM 3610 C C . THR B 1 23 ? -16.75 26.578 -2.334 1 97.06 23 THR B C 1
ATOM 3612 O O . THR B 1 23 ? -17.719 26.5 -3.1 1 97.06 23 THR B O 1
ATOM 3615 N N . ALA B 1 24 ? -16.688 27.531 -1.456 1 98.5 24 ALA B N 1
ATOM 3616 C CA . ALA B 1 24 ? -17.703 28.562 -1.333 1 98.5 24 ALA B CA 1
ATOM 3617 C C . ALA B 1 24 ? -17.781 29.406 -2.602 1 98.5 24 ALA B C 1
ATOM 3619 O O . ALA B 1 24 ? -18.875 29.672 -3.111 1 98.5 24 ALA B O 1
ATOM 3620 N N . ALA B 1 25 ? -16.625 29.797 -3.078 1 98.5 25 ALA B N 1
ATOM 3621 C CA . ALA B 1 25 ? -16.594 30.609 -4.285 1 98.5 25 ALA B CA 1
ATOM 3622 C C . ALA B 1 25 ? -17.219 29.891 -5.465 1 98.5 25 ALA B C 1
ATOM 3624 O O . ALA B 1 25 ? -17.922 30.5 -6.277 1 98.5 25 ALA B O 1
ATOM 3625 N N . ASN B 1 26 ? -16.969 28.656 -5.57 1 97.06 26 ASN B N 1
ATOM 3626 C CA . ASN B 1 26 ? -17.531 27.844 -6.645 1 97.06 26 ASN B CA 1
ATOM 3627 C C . ASN B 1 26 ? -19.062 27.781 -6.551 1 97.06 26 ASN B C 1
ATOM 3629 O O . ASN B 1 26 ? -19.734 27.453 -7.531 1 97.06 26 ASN B O 1
ATOM 3633 N N . LEU B 1 27 ? -19.641 28.109 -5.402 1 97.19 27 LEU B N 1
ATOM 3634 C CA . LEU B 1 27 ? -21.094 28.156 -5.207 1 97.19 27 LEU B CA 1
ATOM 3635 C C . LEU B 1 27 ? -21.641 29.547 -5.508 1 97.19 27 LEU B C 1
ATOM 3637 O O . LEU B 1 27 ? -22.828 29.812 -5.316 1 97.19 27 LEU B O 1
ATOM 3641 N N . GLY B 1 28 ? -20.75 30.438 -5.91 1 97.69 28 GLY B N 1
ATOM 3642 C CA . GLY B 1 28 ? -21.172 31.781 -6.277 1 97.69 28 GLY B CA 1
ATOM 3643 C C . GLY B 1 28 ? -21.047 32.781 -5.137 1 97.69 28 GLY B C 1
ATOM 3644 O O . GLY B 1 28 ? -21.484 33.938 -5.258 1 97.69 28 GLY B O 1
ATOM 3645 N N . ILE B 1 29 ? -20.453 32.375 -4.059 1 98.19 29 ILE B N 1
ATOM 3646 C CA . ILE B 1 29 ? -20.297 33.25 -2.898 1 98.19 29 ILE B CA 1
ATOM 3647 C C . ILE B 1 29 ? -19.125 34.188 -3.127 1 98.19 29 ILE B C 1
ATOM 3649 O O . ILE B 1 29 ? -18.078 33.781 -3.637 1 98.19 29 ILE B O 1
ATOM 3653 N N . ARG B 1 30 ? -19.266 35.406 -2.779 1 98.44 30 ARG B N 1
ATOM 3654 C CA . ARG B 1 30 ? -18.156 36.344 -2.83 1 98.44 30 ARG B CA 1
ATOM 3655 C C . ARG B 1 30 ? -17.203 36.125 -1.668 1 98.44 30 ARG B C 1
ATOM 3657 O O . ARG B 1 30 ? -17.531 36.438 -0.518 1 98.44 30 ARG B O 1
ATOM 3664 N N . VAL B 1 31 ? -16.016 35.625 -1.993 1 98.75 31 VAL B N 1
ATOM 3665 C CA . VAL B 1 31 ? -15.102 35.156 -0.95 1 98.75 31 VAL B CA 1
ATOM 3666 C C . VAL B 1 31 ? -13.773 35.906 -1.059 1 98.75 31 VAL B C 1
ATOM 3668 O O . VAL B 1 31 ? -13.273 36.156 -2.162 1 98.75 31 VAL B O 1
ATOM 3671 N N . ALA B 1 32 ? -13.188 36.312 0.085 1 98.81 32 ALA B N 1
ATOM 3672 C CA . ALA B 1 32 ? -11.789 36.719 0.204 1 98.81 32 ALA B CA 1
ATOM 3673 C C . ALA B 1 32 ? -11.023 35.812 1.159 1 98.81 32 ALA B C 1
ATOM 3675 O O . ALA B 1 32 ? -11.609 35.25 2.08 1 98.81 32 ALA B O 1
ATOM 3676 N N . ILE B 1 33 ? -9.781 35.656 0.923 1 98.81 33 ILE B N 1
ATOM 3677 C CA . ILE B 1 33 ? -8.891 34.938 1.813 1 98.81 33 ILE B CA 1
ATOM 3678 C C . ILE B 1 33 ? -7.621 35.719 2.07 1 98.81 33 ILE B C 1
ATOM 3680 O O . ILE B 1 33 ? -7.004 36.25 1.134 1 98.81 33 ILE B O 1
ATOM 3684 N N . ALA B 1 34 ? -7.27 35.938 3.326 1 98.69 34 ALA B N 1
ATOM 3685 C CA . ALA B 1 34 ? -6.062 36.656 3.711 1 98.69 34 ALA B CA 1
ATOM 3686 C C . ALA B 1 34 ? -4.973 35.719 4.184 1 98.69 34 ALA B C 1
ATOM 3688 O O . ALA B 1 34 ? -5.246 34.781 4.938 1 98.69 34 ALA B O 1
ATOM 3689 N N . GLU B 1 35 ? -3.838 35.844 3.746 1 98 35 GLU B N 1
ATOM 3690 C CA . GLU B 1 35 ? -2.67 35.062 4.141 1 98 35 GLU B CA 1
ATOM 3691 C C . GLU B 1 35 ? -1.434 35.938 4.273 1 98 35 GLU B C 1
ATOM 3693 O O . GLU B 1 35 ? -1.158 36.75 3.396 1 98 35 GLU B O 1
ATOM 3698 N N . ASP B 1 36 ? -0.708 35.812 5.348 1 95 36 ASP B N 1
ATOM 3699 C CA . ASP B 1 36 ? 0.437 36.688 5.566 1 95 36 ASP B CA 1
ATOM 3700 C C . ASP B 1 36 ? 1.75 35.969 5.301 1 95 36 ASP B C 1
ATOM 3702 O O . ASP B 1 36 ? 2.828 36.562 5.414 1 95 36 ASP B O 1
ATOM 3706 N N . ARG B 1 37 ? 1.759 34.688 4.988 1 92.56 37 ARG B N 1
ATOM 3707 C CA . ARG B 1 37 ? 2.951 33.906 4.688 1 92.56 37 ARG B CA 1
ATOM 3708 C C . ARG B 1 37 ? 2.84 33.219 3.318 1 92.56 37 ARG B C 1
ATOM 3710 O O . ARG B 1 37 ? 2.578 33.906 2.316 1 92.56 37 ARG B O 1
ATOM 3717 N N . HIS B 1 38 ? 2.967 31.891 3.285 1 92.06 38 HIS B N 1
ATOM 3718 C CA . HIS B 1 38 ? 2.896 31.156 2.029 1 92.06 38 HIS B CA 1
ATOM 3719 C C . HIS B 1 38 ? 1.568 30.422 1.897 1 92.06 38 HIS B C 1
ATOM 3721 O O . HIS B 1 38 ? 1.011 29.953 2.895 1 92.06 38 HIS B O 1
ATOM 3727 N N . LEU B 1 39 ? 1.085 30.406 0.655 1 95.06 39 LEU B N 1
ATOM 3728 C CA . LEU B 1 39 ? -0.143 29.656 0.384 1 95.06 39 LEU B CA 1
ATOM 3729 C C . LEU B 1 39 ? 0.057 28.172 0.628 1 95.06 39 LEU B C 1
ATOM 3731 O O . LEU B 1 39 ? 1.145 27.641 0.393 1 95.06 39 LEU B O 1
ATOM 3735 N N . GLY B 1 40 ? -0.99 27.531 1.124 1 94.06 40 GLY B N 1
ATOM 3736 C CA . GLY B 1 40 ? -0.952 26.078 1.329 1 94.06 40 GLY B CA 1
ATOM 3737 C C . GLY B 1 40 ? -0.711 25.688 2.775 1 94.06 40 GLY B C 1
ATOM 3738 O O . GLY B 1 40 ? -0.869 24.531 3.145 1 94.06 40 GLY B O 1
ATOM 3739 N N . GLY B 1 41 ? -0.311 26.688 3.58 1 93.69 41 GLY B N 1
ATOM 3740 C CA . GLY B 1 41 ? -0.185 26.469 5.012 1 93.69 41 GLY B CA 1
ATOM 3741 C C . GLY B 1 41 ? 0.954 25.547 5.379 1 93.69 41 GLY B C 1
ATOM 3742 O O . GLY B 1 41 ? 1.947 25.453 4.656 1 93.69 41 GLY B O 1
ATOM 3743 N N . THR B 1 42 ? 0.878 24.906 6.531 1 91.25 42 THR B N 1
ATOM 3744 C CA . THR B 1 42 ? 1.915 24.031 7.07 1 91.25 42 THR B CA 1
ATOM 3745 C C . THR B 1 42 ? 2.137 22.828 6.16 1 91.25 42 THR B C 1
ATOM 3747 O O . THR B 1 42 ? 3.275 22.5 5.828 1 91.25 42 THR B O 1
ATOM 3750 N N . CYS B 1 43 ? 1.126 22.234 5.699 1 92.75 43 CYS B N 1
ATOM 3751 C CA . CYS B 1 43 ? 1.214 21 4.938 1 92.75 43 CYS B CA 1
ATOM 3752 C C . CYS B 1 43 ? 2.125 21.156 3.729 1 92.75 43 CYS B C 1
ATOM 3754 O O . CYS B 1 43 ? 3.035 20.359 3.52 1 92.75 43 CYS B O 1
ATOM 3756 N N . VAL B 1 44 ? 1.932 22.188 2.959 1 93.12 44 VAL B N 1
ATOM 3757 C CA . VAL B 1 44 ? 2.658 22.391 1.712 1 93.12 44 VAL B CA 1
ATOM 3758 C C . VAL B 1 44 ? 4.074 22.875 2.014 1 93.12 44 VAL B C 1
ATOM 3760 O O . VAL B 1 44 ? 5.035 22.453 1.372 1 93.12 44 VAL B O 1
ATOM 3763 N N . ASN B 1 45 ? 4.219 23.656 3.031 1 95.5 45 ASN B N 1
ATOM 3764 C CA . ASN B 1 45 ? 5.422 24.469 3.146 1 95.5 45 ASN B CA 1
ATOM 3765 C C . ASN B 1 45 ? 6.383 23.906 4.191 1 95.5 45 ASN B C 1
ATOM 3767 O O . ASN B 1 45 ? 7.598 23.922 3.99 1 95.5 45 ASN B O 1
ATOM 3771 N N . VAL B 1 46 ? 5.867 23.406 5.309 1 95.44 46 VAL B N 1
ATOM 3772 C CA . VAL B 1 46 ? 6.746 22.984 6.391 1 95.44 46 VAL B CA 1
ATOM 3773 C C . VAL B 1 46 ? 6.137 21.781 7.109 1 95.44 46 VAL B C 1
ATOM 3775 O O . VAL B 1 46 ? 6.273 21.641 8.328 1 95.44 46 VAL B O 1
ATOM 3778 N N . GLY B 1 47 ? 5.438 20.984 6.367 1 95.19 47 GLY B N 1
ATOM 3779 C CA . GLY B 1 47 ? 4.754 19.859 6.977 1 95.19 47 GLY B CA 1
ATOM 3780 C C . GLY B 1 47 ? 4.711 18.625 6.086 1 95.19 47 GLY B C 1
ATOM 3781 O O . GLY B 1 47 ? 5.75 18.141 5.645 1 95.19 47 GLY B O 1
ATOM 3782 N N . CYS B 1 48 ? 3.508 18.25 5.695 1 95.31 48 CYS B N 1
ATOM 3783 C CA . CYS B 1 48 ? 3.213 16.969 5.078 1 95.31 48 CYS B CA 1
ATOM 3784 C C . CYS B 1 48 ? 4.055 16.75 3.824 1 95.31 48 CYS B C 1
ATOM 3786 O O . CYS B 1 48 ? 4.656 15.695 3.645 1 95.31 48 CYS B O 1
ATOM 3788 N N . VAL B 1 49 ? 4.164 17.734 2.961 1 96.69 49 VAL B N 1
ATOM 3789 C CA . VAL B 1 49 ? 4.758 17.547 1.641 1 96.69 49 VAL B CA 1
ATOM 3790 C C . VAL B 1 49 ? 6.281 17.484 1.766 1 96.69 49 VAL B C 1
ATOM 3792 O O . VAL B 1 49 ? 6.895 16.484 1.411 1 96.69 49 VAL B O 1
ATOM 3795 N N . PRO B 1 50 ? 6.934 18.547 2.303 1 98.12 50 PRO B N 1
ATOM 3796 C CA . PRO B 1 50 ? 8.391 18.438 2.41 1 98.12 50 PRO B CA 1
ATOM 3797 C C . PRO B 1 50 ? 8.836 17.281 3.309 1 98.12 50 PRO B C 1
ATOM 3799 O O . PRO B 1 50 ? 9.867 16.672 3.057 1 98.12 50 PRO B O 1
ATOM 3802 N N . LYS B 1 51 ? 8.109 17.078 4.328 1 98 51 LYS B N 1
ATOM 3803 C CA . LYS B 1 51 ? 8.445 15.961 5.215 1 98 51 LYS B CA 1
ATOM 3804 C C . LYS B 1 51 ? 8.453 14.641 4.461 1 98 51 LYS B C 1
ATOM 3806 O O . LYS B 1 51 ? 9.375 13.836 4.621 1 98 51 LYS B O 1
ATOM 3811 N N . LYS B 1 52 ? 7.426 14.367 3.672 1 98.25 52 LYS B N 1
ATOM 3812 C CA . LYS B 1 52 ? 7.352 13.117 2.916 1 98.25 52 LYS B CA 1
ATOM 3813 C C . LYS B 1 52 ? 8.477 13.031 1.891 1 98.25 52 LYS B C 1
ATOM 3815 O O . LYS B 1 52 ? 9.016 11.945 1.646 1 98.25 52 LYS B O 1
ATOM 3820 N N . LEU B 1 53 ? 8.805 14.102 1.28 1 98.5 53 LEU B N 1
ATOM 3821 C CA . LEU B 1 53 ? 9.93 14.125 0.359 1 98.5 53 LEU B CA 1
ATOM 3822 C C . LEU B 1 53 ? 11.227 13.75 1.076 1 98.5 53 LEU B C 1
ATOM 3824 O O . LEU B 1 53 ? 12.039 13 0.542 1 98.5 53 LEU B O 1
ATOM 3828 N N . PHE B 1 54 ? 11.375 14.258 2.307 1 98.75 54 PHE B N 1
ATOM 3829 C CA . PHE B 1 54 ? 12.562 13.914 3.09 1 98.75 54 PHE B CA 1
ATOM 3830 C C . PHE B 1 54 ? 12.539 12.453 3.502 1 98.75 54 PHE B C 1
ATOM 3832 O O . PHE B 1 54 ? 13.586 11.805 3.59 1 98.75 54 PHE B O 1
ATOM 3839 N N . VAL B 1 55 ? 11.344 11.953 3.75 1 98.56 55 VAL B N 1
ATOM 3840 C CA . VAL B 1 55 ? 11.219 10.531 4.043 1 98.56 55 VAL B CA 1
ATOM 3841 C C . VAL B 1 55 ? 11.742 9.711 2.869 1 98.56 55 VAL B C 1
ATOM 3843 O O . VAL B 1 55 ? 12.531 8.781 3.055 1 98.56 55 VAL B O 1
ATOM 3846 N N . TYR B 1 56 ? 11.328 10.078 1.647 1 98.31 56 TYR B N 1
ATOM 3847 C CA . TYR B 1 56 ? 11.812 9.383 0.462 1 98.31 56 TYR B CA 1
ATOM 3848 C C . TYR B 1 56 ? 13.328 9.469 0.358 1 98.31 56 TYR B C 1
ATOM 3850 O O . TYR B 1 56 ? 14 8.461 0.126 1 98.31 56 TYR B O 1
ATOM 3858 N N . ALA B 1 57 ? 13.828 10.664 0.574 1 98.62 57 ALA B N 1
ATOM 3859 C CA . ALA B 1 57 ? 15.266 10.883 0.47 1 98.62 57 ALA B CA 1
ATOM 3860 C C . ALA B 1 57 ? 16.031 9.984 1.442 1 98.62 57 ALA B C 1
ATOM 3862 O O . ALA B 1 57 ? 17.047 9.398 1.081 1 98.62 57 ALA B O 1
ATOM 3863 N N . SER B 1 58 ? 15.5 9.93 2.623 1 98.31 58 SER B N 1
ATOM 3864 C CA . SER B 1 58 ? 16.188 9.211 3.693 1 98.31 58 SER B CA 1
ATOM 3865 C C . SER B 1 58 ? 16.109 7.703 3.488 1 98.31 58 SER B C 1
ATOM 3867 O O . SER B 1 58 ? 16.969 6.957 3.959 1 98.31 58 SER B O 1
ATOM 3869 N N . HIS B 1 59 ? 15.148 7.266 2.75 1 97.12 59 HIS B N 1
ATOM 3870 C CA . HIS B 1 59 ? 14.914 5.836 2.574 1 97.12 59 HIS B CA 1
ATOM 3871 C C . HIS B 1 59 ? 15.93 5.227 1.615 1 97.12 59 HIS B C 1
ATOM 3873 O O . HIS B 1 59 ? 16.203 4.023 1.674 1 97.12 59 HIS B O 1
ATOM 3879 N N . PHE B 1 60 ? 16.547 6.004 0.695 1 97.88 60 PHE B N 1
ATOM 3880 C CA . PHE B 1 60 ? 17.453 5.492 -0.333 1 97.88 60 PHE B CA 1
ATOM 3881 C C . PHE B 1 60 ? 18.688 4.844 0.296 1 97.88 60 PHE B C 1
ATOM 3883 O O . PHE B 1 60 ? 19.203 3.865 -0.231 1 97.88 60 PHE B O 1
ATOM 3890 N N . ARG B 1 61 ? 19.109 5.367 1.406 1 96.25 61 ARG B N 1
ATOM 3891 C CA . ARG B 1 61 ? 20.266 4.777 2.064 1 96.25 61 ARG B CA 1
ATOM 3892 C C . ARG B 1 61 ? 20 3.32 2.432 1 96.25 61 ARG B C 1
ATOM 3894 O O . ARG B 1 61 ? 20.875 2.463 2.24 1 96.25 61 A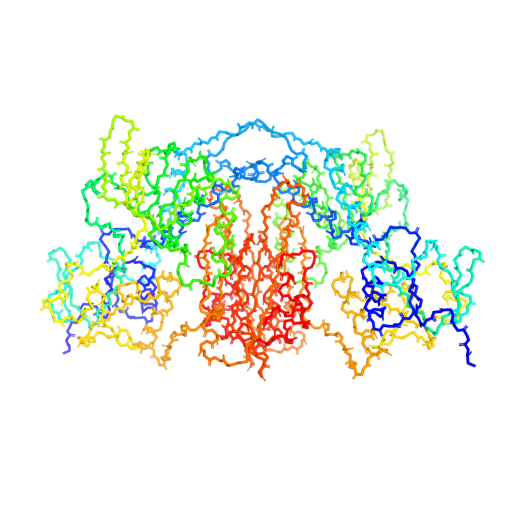RG B O 1
ATOM 3901 N N . GLU B 1 62 ? 18.859 3.076 2.932 1 95.44 62 GLU B N 1
ATOM 3902 C CA . GLU B 1 62 ? 18.469 1.701 3.236 1 95.44 62 GLU B CA 1
ATOM 3903 C C . GLU B 1 62 ? 18.359 0.864 1.966 1 95.44 62 GLU B C 1
ATOM 3905 O O . GLU B 1 62 ? 18.703 -0.318 1.962 1 95.44 62 GLU B O 1
ATOM 3910 N N . ASP B 1 63 ? 17.859 1.473 0.906 1 96.75 63 ASP B N 1
ATOM 3911 C CA . ASP B 1 63 ? 17.75 0.771 -0.369 1 96.75 63 ASP B CA 1
ATOM 3912 C C . ASP B 1 63 ? 19.125 0.367 -0.893 1 96.75 63 ASP B C 1
ATOM 3914 O O . ASP B 1 63 ? 19.297 -0.74 -1.407 1 96.75 63 ASP B O 1
ATOM 3918 N N . PHE B 1 64 ? 20.078 1.285 -0.736 1 97.31 64 PHE B N 1
ATOM 3919 C CA . PHE B 1 64 ? 21.438 0.997 -1.173 1 97.31 64 PHE B CA 1
ATOM 3920 C C . PHE B 1 64 ? 22 -0.218 -0.441 1 97.31 64 PHE B C 1
ATOM 3922 O O . PHE B 1 64 ? 22.594 -1.096 -1.058 1 97.31 64 PHE B O 1
ATOM 3929 N N . GLU B 1 65 ? 21.703 -0.277 0.826 1 96.38 65 GLU B N 1
ATOM 3930 C CA . GLU B 1 65 ? 22.188 -1.383 1.641 1 96.38 65 GLU B CA 1
ATOM 3931 C C . GLU B 1 65 ? 21.453 -2.68 1.317 1 96.38 65 GLU B C 1
ATOM 3933 O O . GLU B 1 65 ? 22.078 -3.74 1.205 1 96.38 65 GLU B O 1
ATOM 3938 N N . ALA B 1 66 ? 20.203 -2.607 1.123 1 97.31 66 ALA B N 1
ATOM 3939 C CA . ALA B 1 66 ? 19.391 -3.779 0.833 1 97.31 66 ALA B CA 1
ATOM 3940 C C . ALA B 1 66 ? 19.766 -4.395 -0.511 1 97.31 66 ALA B C 1
ATOM 3942 O O . ALA B 1 66 ? 19.703 -5.613 -0.683 1 97.31 66 ALA B O 1
ATOM 3943 N N . ALA B 1 67 ? 20.109 -3.566 -1.448 1 98.12 67 ALA B N 1
ATOM 3944 C CA . ALA B 1 67 ? 20.375 -3.988 -2.818 1 98.12 67 ALA B CA 1
ATOM 3945 C C . ALA B 1 67 ? 21.516 -5.016 -2.855 1 98.12 67 ALA B C 1
ATOM 3947 O O . ALA B 1 67 ? 21.531 -5.887 -3.73 1 98.12 67 ALA B O 1
ATOM 3948 N N . LYS B 1 68 ? 22.359 -4.938 -1.854 1 97.38 68 LYS B N 1
ATOM 3949 C CA . LYS B 1 68 ? 23.484 -5.863 -1.79 1 97.38 68 LYS B CA 1
ATOM 3950 C C . LYS B 1 68 ? 23 -7.309 -1.684 1 97.38 68 LYS B C 1
ATOM 3952 O O . LYS B 1 68 ? 23.562 -8.203 -2.324 1 97.38 68 LYS B O 1
ATOM 3957 N N . GLY B 1 69 ? 21.969 -7.492 -0.937 1 97.88 69 GLY B N 1
ATOM 3958 C CA . GLY B 1 69 ? 21.406 -8.828 -0.768 1 97.88 69 GLY B CA 1
ATOM 3959 C C . GLY B 1 69 ? 20.75 -9.367 -2.025 1 97.88 69 GLY B C 1
ATOM 3960 O O . GLY B 1 69 ? 20.5 -10.562 -2.133 1 97.88 69 GLY B O 1
ATOM 3961 N N . PHE B 1 70 ? 20.562 -8.492 -3.02 1 98.56 70 PHE B N 1
ATOM 3962 C CA . PHE B 1 70 ? 19.875 -8.867 -4.246 1 98.56 70 PHE B CA 1
ATOM 3963 C C . PHE B 1 70 ? 20.844 -8.914 -5.422 1 98.56 70 PHE B C 1
ATOM 3965 O O . PHE B 1 70 ? 20.422 -8.984 -6.578 1 98.56 70 PHE B O 1
ATOM 3972 N N . GLY B 1 71 ? 22.078 -8.773 -5.125 1 98 71 GLY B N 1
ATOM 3973 C CA . GLY B 1 71 ? 23.094 -8.992 -6.145 1 98 71 GLY B CA 1
ATOM 3974 C C . GLY B 1 71 ? 23.688 -7.707 -6.68 1 98 71 GLY B C 1
ATOM 3975 O O . GLY B 1 71 ? 24.516 -7.73 -7.59 1 98 71 GLY B O 1
ATOM 3976 N N . TRP B 1 72 ? 23.328 -6.547 -6.098 1 98 72 TRP B N 1
ATOM 3977 C CA . TRP B 1 72 ? 23.875 -5.266 -6.531 1 98 72 TRP B CA 1
ATOM 3978 C C . TRP B 1 72 ? 25.094 -4.883 -5.691 1 98 72 TRP B C 1
ATOM 3980 O O . TRP B 1 72 ? 25.156 -5.188 -4.5 1 98 72 TRP B O 1
ATOM 3990 N N . SER B 1 73 ? 26.016 -4.242 -6.312 1 96.44 73 SER B N 1
ATOM 3991 C CA . SER B 1 73 ? 27.188 -3.703 -5.629 1 96.44 73 SER B CA 1
ATOM 3992 C C . SER B 1 73 ? 27.516 -2.293 -6.113 1 96.44 73 SER B C 1
ATOM 3994 O O . SER B 1 73 ? 27.328 -1.98 -7.293 1 96.44 73 SER B O 1
ATOM 3996 N N . MET B 1 74 ? 27.828 -1.469 -5.188 1 94.25 74 MET B N 1
ATOM 3997 C CA . MET B 1 74 ? 28.188 -0.096 -5.527 1 94.25 74 MET B CA 1
ATOM 3998 C C . MET B 1 74 ? 29.141 0.492 -4.488 1 94.25 74 MET B C 1
ATOM 4000 O O . MET B 1 74 ? 29.219 -0.003 -3.363 1 94.25 74 MET B O 1
ATOM 4004 N N . THR B 1 75 ? 29.859 1.504 -4.91 1 93.81 75 THR B N 1
ATOM 4005 C CA . THR B 1 75 ? 30.594 2.299 -3.934 1 93.81 75 THR B CA 1
ATOM 4006 C C . THR B 1 75 ? 29.641 3.107 -3.062 1 93.81 75 THR B C 1
ATOM 4008 O O . THR B 1 75 ? 28.5 3.34 -3.443 1 93.81 75 THR B O 1
ATOM 4011 N N . LYS B 1 76 ? 30.125 3.498 -1.924 1 92.69 76 LYS B N 1
ATOM 4012 C CA . LYS B 1 76 ? 29.297 4.273 -1.005 1 92.69 76 LYS B CA 1
ATOM 4013 C C . LYS B 1 76 ? 28.766 5.539 -1.675 1 92.69 76 LYS B C 1
ATOM 4015 O O . LYS B 1 76 ? 29.547 6.379 -2.129 1 92.69 76 LYS B O 1
ATOM 4020 N N . PRO B 1 77 ? 27.453 5.695 -1.717 1 95.88 77 PRO B N 1
ATOM 4021 C CA . PRO B 1 77 ? 26.891 6.895 -2.34 1 95.88 77 PRO B CA 1
ATOM 4022 C C . PRO B 1 77 ? 27.141 8.164 -1.527 1 95.88 77 PRO B C 1
ATOM 4024 O O . PRO B 1 77 ? 27.234 8.102 -0.299 1 95.88 77 PRO B O 1
ATOM 4027 N N . ASP B 1 78 ? 27.25 9.25 -2.244 1 96.69 78 ASP B N 1
ATOM 4028 C CA . ASP B 1 78 ? 27.375 10.562 -1.619 1 96.69 78 ASP B CA 1
ATOM 4029 C C . ASP B 1 78 ? 26.016 11.266 -1.534 1 96.69 78 ASP B C 1
ATOM 4031 O O . ASP B 1 78 ? 25.172 11.109 -2.424 1 96.69 78 ASP B O 1
ATOM 4035 N N . PHE B 1 79 ? 25.922 12.031 -0.487 1 97.69 79 PHE B N 1
ATOM 4036 C CA . PHE B 1 79 ? 24.672 12.766 -0.303 1 97.69 79 PHE B CA 1
ATOM 4037 C C . PHE B 1 79 ? 24.922 14.266 -0.3 1 97.69 79 PHE B C 1
ATOM 4039 O O . PHE B 1 79 ? 25.781 14.758 0.45 1 97.69 79 PHE B O 1
ATOM 4046 N N . ASP B 1 80 ? 24.109 14.93 -1.141 1 98.19 80 ASP B N 1
ATOM 4047 C CA . ASP B 1 80 ? 24.156 16.375 -1.249 1 98.19 80 ASP B CA 1
ATOM 4048 C C . ASP B 1 80 ? 22.906 17.016 -0.66 1 98.19 80 ASP B C 1
ATOM 4050 O O . ASP B 1 80 ? 21.875 17.141 -1.339 1 98.19 80 ASP B O 1
ATOM 4054 N N . TRP B 1 81 ? 23.078 17.531 0.557 1 98.19 81 TRP B N 1
ATOM 4055 C CA . TRP B 1 81 ? 21.984 18.141 1.294 1 98.19 81 TRP B CA 1
ATOM 4056 C C . TRP B 1 81 ? 21.438 19.359 0.559 1 98.19 81 TRP B C 1
ATOM 4058 O O . TRP B 1 81 ? 20.234 19.547 0.437 1 98.19 81 TRP B O 1
ATOM 4068 N N . GLN B 1 82 ? 22.281 20.141 0.008 1 98 82 GLN B N 1
ATOM 4069 C CA . GLN B 1 82 ? 21.875 21.359 -0.681 1 98 82 GLN B CA 1
ATOM 4070 C C . GLN B 1 82 ? 21.078 21.047 -1.939 1 98 82 GLN B C 1
ATOM 4072 O O . GLN B 1 82 ? 20.141 21.781 -2.287 1 98 82 GLN B O 1
ATOM 4077 N N . ARG B 1 83 ? 21.5 20.047 -2.547 1 97.62 83 ARG B N 1
ATOM 4078 C CA . ARG B 1 83 ? 20.734 19.641 -3.73 1 97.62 83 ARG B CA 1
ATOM 4079 C C . ARG B 1 83 ? 19.328 19.203 -3.359 1 97.62 83 ARG B C 1
ATOM 4081 O O . ARG B 1 83 ? 18.359 19.562 -4.035 1 97.62 83 ARG B O 1
ATOM 4088 N N . LEU B 1 84 ? 19.172 18.391 -2.318 1 98.31 84 LEU B N 1
ATOM 4089 C CA . LEU B 1 84 ? 17.844 18.016 -1.851 1 98.31 84 LEU B CA 1
ATOM 4090 C C . LEU B 1 84 ? 17 19.234 -1.532 1 98.31 84 LEU B C 1
ATOM 4092 O O . LEU B 1 84 ? 15.844 19.328 -1.953 1 98.31 84 LEU B O 1
ATOM 4096 N N . LEU B 1 85 ? 17.578 20.188 -0.83 1 98.25 85 LEU B N 1
ATOM 4097 C CA . LEU B 1 85 ? 16.859 21.406 -0.44 1 98.25 85 LEU B CA 1
ATOM 4098 C C . LEU B 1 85 ? 16.406 22.172 -1.668 1 98.25 85 LEU B C 1
ATOM 4100 O O . LEU B 1 85 ? 15.258 22.625 -1.728 1 98.25 85 LEU B O 1
ATOM 4104 N N . SER B 1 86 ? 17.312 22.297 -2.605 1 98 86 SER B N 1
ATOM 4105 C CA . SER B 1 86 ? 17 23.047 -3.811 1 98 86 SER B CA 1
ATOM 4106 C C . SER B 1 86 ? 15.859 22.406 -4.586 1 98 86 SER B C 1
ATOM 4108 O O . SER B 1 86 ? 14.961 23.094 -5.074 1 98 86 SER B O 1
ATOM 4110 N N . GLN B 1 87 ? 15.906 21.109 -4.742 1 97.75 87 GLN B N 1
ATOM 4111 C CA . GLN B 1 87 ? 14.859 20.391 -5.461 1 97.75 87 GLN B CA 1
ATOM 4112 C C . GLN B 1 87 ? 13.531 20.469 -4.719 1 97.75 87 GLN B C 1
ATOM 4114 O O . GLN B 1 87 ? 12.477 20.672 -5.336 1 97.75 87 GLN B O 1
ATOM 4119 N N . LYS B 1 88 ? 13.578 20.266 -3.408 1 97.94 88 LYS B N 1
ATOM 4120 C CA . LYS B 1 88 ? 12.383 20.406 -2.572 1 97.94 88 LYS B CA 1
ATOM 4121 C C . LYS B 1 88 ? 11.773 21.797 -2.713 1 97.94 88 LYS B C 1
ATOM 4123 O O . LYS B 1 88 ? 10.562 21.938 -2.891 1 97.94 88 LYS B O 1
ATOM 4128 N N . ASP B 1 89 ? 12.609 22.812 -2.66 1 97.75 89 ASP B N 1
ATOM 4129 C CA . ASP B 1 89 ? 12.133 24.188 -2.723 1 97.75 89 ASP B CA 1
ATOM 4130 C C . ASP B 1 89 ? 11.477 24.484 -4.07 1 97.75 89 ASP B C 1
ATOM 4132 O O . ASP B 1 89 ? 10.469 25.188 -4.137 1 97.75 89 ASP B O 1
ATOM 4136 N N . ARG B 1 90 ? 12.039 23.953 -5.109 1 97.25 90 ARG B N 1
ATOM 4137 C CA . ARG B 1 90 ? 11.445 24.125 -6.434 1 97.25 90 ARG B CA 1
ATOM 4138 C C . ARG B 1 90 ? 10.047 23.516 -6.484 1 97.25 90 ARG B C 1
ATOM 4140 O O . ARG B 1 90 ? 9.125 24.109 -7.047 1 97.25 90 ARG B O 1
ATOM 4147 N N . GLU B 1 91 ? 9.945 22.375 -5.914 1 96.69 91 GLU B N 1
ATOM 4148 C CA . GLU B 1 91 ? 8.648 21.719 -5.883 1 96.69 91 GLU B CA 1
ATOM 4149 C C . GLU B 1 91 ? 7.648 22.516 -5.043 1 96.69 91 GLU B C 1
ATOM 4151 O O . GLU B 1 91 ? 6.477 22.625 -5.41 1 96.69 91 GLU B O 1
ATOM 4156 N N . LEU B 1 92 ? 8.047 23.016 -3.916 1 96.94 92 LEU B N 1
ATOM 4157 C CA . LEU B 1 92 ? 7.168 23.797 -3.053 1 96.94 92 LEU B CA 1
ATOM 4158 C C . LEU B 1 92 ? 6.703 25.062 -3.756 1 96.94 92 LEU B C 1
ATOM 4160 O O . LEU B 1 92 ? 5.539 25.453 -3.635 1 96.94 92 LEU B O 1
ATOM 4164 N N . GLU B 1 93 ? 7.625 25.656 -4.465 1 96.38 93 GLU B N 1
ATOM 4165 C CA . GLU B 1 93 ? 7.27 26.844 -5.238 1 96.38 93 GLU B CA 1
ATOM 4166 C C . GLU B 1 93 ? 6.203 26.531 -6.281 1 96.38 93 GLU B C 1
ATOM 4168 O O . GLU B 1 93 ? 5.258 27.297 -6.469 1 96.38 93 GLU B O 1
ATOM 4173 N N . ARG B 1 94 ? 6.418 25.453 -6.926 1 95.25 94 ARG B N 1
ATOM 4174 C CA . ARG B 1 94 ? 5.422 25.016 -7.895 1 95.25 94 ARG B CA 1
ATOM 4175 C C . ARG B 1 94 ? 4.062 24.812 -7.23 1 95.25 94 ARG B C 1
ATOM 4177 O O . ARG B 1 94 ? 3.043 25.281 -7.754 1 95.25 94 ARG B O 1
ATOM 4184 N N . LEU B 1 95 ? 4.016 24.234 -6.09 1 95.19 95 LEU B N 1
ATOM 4185 C CA . LEU B 1 95 ? 2.773 23.969 -5.375 1 95.19 95 LEU B CA 1
ATOM 4186 C C . LEU B 1 95 ? 2.117 25.266 -4.906 1 95.19 95 LEU B C 1
ATOM 4188 O O . LEU B 1 95 ? 0.894 25.406 -4.977 1 95.19 95 LEU B O 1
ATOM 4192 N N . GLN B 1 96 ? 2.91 26.125 -4.41 1 94.62 96 GLN B N 1
ATOM 4193 C CA . GLN B 1 96 ? 2.383 27.438 -4.023 1 94.62 96 GLN B CA 1
ATOM 4194 C C . GLN B 1 96 ? 1.703 28.125 -5.203 1 94.62 96 GLN B C 1
ATOM 4196 O O . GLN B 1 96 ? 0.633 28.719 -5.051 1 94.62 96 GLN B O 1
ATOM 4201 N N . GLY B 1 97 ? 2.361 28.016 -6.355 1 94 97 GLY B N 1
ATOM 4202 C CA . GLY B 1 97 ? 1.77 28.562 -7.566 1 94 97 GLY B CA 1
ATOM 4203 C C . GLY B 1 97 ? 0.443 27.922 -7.926 1 94 97 GLY B C 1
ATOM 4204 O O . GLY B 1 97 ? -0.494 28.594 -8.336 1 94 97 GLY B O 1
ATOM 4205 N N . ILE B 1 98 ? 0.374 26.719 -7.727 1 93.5 98 ILE B N 1
ATOM 4206 C CA . ILE B 1 98 ? -0.855 25.984 -8.016 1 93.5 98 ILE B CA 1
ATOM 4207 C C . ILE B 1 98 ? -1.97 26.469 -7.086 1 93.5 98 ILE B C 1
ATOM 4209 O O . ILE B 1 98 ? -3.104 26.672 -7.523 1 93.5 98 ILE B O 1
ATOM 4213 N N . TYR B 1 99 ? -1.658 26.594 -5.805 1 93.69 99 TYR B N 1
ATOM 4214 C CA . TYR B 1 99 ? -2.637 27.094 -4.844 1 93.69 99 TYR B CA 1
ATOM 4215 C C . TYR B 1 99 ? -3.123 28.484 -5.234 1 93.69 99 TYR B C 1
ATOM 4217 O O . TYR B 1 99 ? -4.316 28.781 -5.156 1 93.69 99 TYR B O 1
ATOM 4225 N N . GLY B 1 100 ? -2.234 29.312 -5.637 1 94.88 100 GLY B N 1
ATOM 4226 C CA . GLY B 1 100 ? -2.621 30.625 -6.121 1 94.88 100 GLY B CA 1
ATOM 4227 C C . GLY B 1 100 ? -3.549 30.578 -7.32 1 94.88 100 GLY B C 1
ATOM 4228 O O . GLY B 1 100 ? -4.562 31.266 -7.363 1 94.88 100 GLY B O 1
ATOM 4229 N N . SER B 1 101 ? -3.209 29.734 -8.242 1 95.56 101 SER B N 1
ATOM 4230 C CA . SER B 1 101 ? -4.012 29.562 -9.453 1 95.56 101 SER B CA 1
ATOM 4231 C C . SER B 1 101 ? -5.398 29.016 -9.125 1 95.56 101 SER B C 1
ATOM 4233 O O . SER B 1 101 ? -6.391 29.422 -9.727 1 95.56 101 SER B O 1
ATOM 4235 N N . LEU B 1 102 ? -5.434 28.109 -8.203 1 94.56 102 LEU B N 1
ATOM 4236 C CA . LEU B 1 102 ? -6.707 27.531 -7.793 1 94.56 102 LEU B CA 1
ATOM 4237 C C . LEU B 1 102 ? -7.629 28.594 -7.211 1 94.56 102 LEU B C 1
ATOM 4239 O O . LEU B 1 102 ? -8.82 28.625 -7.516 1 94.56 102 LEU B O 1
ATOM 4243 N N . LEU B 1 103 ? -7.074 29.359 -6.332 1 96.88 103 LEU B N 1
ATOM 4244 C CA . LEU B 1 103 ? -7.848 30.438 -5.723 1 96.88 103 LEU B CA 1
ATOM 4245 C C . LEU B 1 103 ? -8.32 31.438 -6.773 1 96.88 103 LEU B C 1
ATOM 4247 O O . LEU B 1 103 ? -9.5 31.797 -6.801 1 96.88 103 LEU B O 1
ATOM 4251 N N . ASP B 1 104 ? -7.441 31.75 -7.676 1 96.75 104 ASP B N 1
ATOM 4252 C CA . ASP B 1 104 ? -7.758 32.719 -8.734 1 96.75 104 ASP B CA 1
ATOM 4253 C C . ASP B 1 104 ? -8.852 32.156 -9.648 1 96.75 104 ASP B C 1
ATOM 4255 O O . ASP B 1 104 ? -9.836 32.844 -9.938 1 96.75 104 ASP B O 1
ATOM 4259 N N . LYS B 1 105 ? -8.703 31 -10.047 1 97.12 105 LYS B N 1
ATOM 4260 C CA . LYS B 1 105 ? -9.641 30.375 -10.977 1 97.12 105 LYS B CA 1
ATOM 4261 C C . LYS B 1 105 ? -11.023 30.219 -10.344 1 97.12 105 LYS B C 1
ATOM 4263 O O . LYS B 1 105 ? -12.031 30.234 -11.039 1 97.12 105 LYS B O 1
ATOM 4268 N N . SER B 1 106 ? -11.07 30.109 -9.031 1 97.56 106 SER B N 1
ATOM 4269 C CA . SER B 1 106 ? -12.336 29.953 -8.32 1 97.56 106 SER B CA 1
ATOM 4270 C C . SER B 1 106 ? -13.008 31.297 -8.078 1 97.56 106 SER B C 1
ATOM 4272 O O . SER B 1 106 ? -14.141 31.359 -7.594 1 97.56 106 SER B O 1
ATOM 4274 N N . GLY B 1 107 ? -12.266 32.375 -8.32 1 97.88 107 GLY B N 1
ATOM 4275 C CA . GLY B 1 107 ? -12.828 33.688 -8.141 1 97.88 107 GLY B CA 1
ATOM 4276 C C . GLY B 1 107 ? -12.648 34.219 -6.73 1 97.88 107 GLY B C 1
ATOM 4277 O O . GLY B 1 107 ? -13.344 35.156 -6.324 1 97.88 107 GLY B O 1
ATOM 4278 N N . VAL B 1 108 ? -11.766 33.656 -5.984 1 98.69 108 VAL B N 1
ATOM 4279 C CA . VAL B 1 108 ? -11.484 34.094 -4.625 1 98.69 108 VAL B CA 1
ATOM 4280 C C . VAL B 1 108 ? -10.57 35.344 -4.656 1 98.69 108 VAL B C 1
ATOM 4282 O O . VAL B 1 108 ? -9.609 35.375 -5.43 1 98.69 108 VAL B O 1
ATOM 4285 N N . THR B 1 109 ? -10.922 36.375 -3.896 1 98.5 109 THR B N 1
ATOM 4286 C CA . THR B 1 109 ? -10.023 37.5 -3.752 1 98.5 109 THR B CA 1
ATOM 4287 C C . THR B 1 109 ? -8.906 37.188 -2.76 1 98.5 109 THR B C 1
ATOM 4289 O O . THR B 1 109 ? -9.156 37.031 -1.564 1 98.5 109 THR B O 1
ATOM 4292 N N . LEU B 1 110 ? -7.738 37.094 -3.266 1 98.19 110 LEU B N 1
ATOM 4293 C CA . LEU B 1 110 ? -6.582 36.812 -2.414 1 98.19 110 LEU B CA 1
ATOM 4294 C C . LEU B 1 110 ? -6.004 38.125 -1.872 1 98.19 110 LEU B C 1
ATOM 4296 O O . LEU B 1 110 ? -5.68 39.031 -2.641 1 98.19 110 LEU B O 1
ATOM 4300 N N . ILE B 1 111 ? -5.922 38.25 -0.59 1 98.31 111 ILE B N 1
ATOM 4301 C CA . ILE B 1 111 ? -5.367 39.438 0.082 1 98.31 111 ILE B CA 1
ATOM 4302 C C . ILE B 1 111 ? -4.086 39.031 0.817 1 98.31 111 ILE B C 1
ATOM 4304 O O . ILE B 1 111 ? -4.109 38.219 1.727 1 98.31 111 ILE B O 1
ATOM 4308 N N . GLU B 1 112 ? -2.986 39.625 0.468 1 96.88 112 GLU B N 1
ATOM 4309 C CA . GLU B 1 112 ? -1.714 39.344 1.123 1 96.88 112 GLU B CA 1
ATOM 4310 C C . GLU B 1 112 ? -1.531 40.219 2.369 1 96.88 112 GLU B C 1
ATOM 4312 O O . GLU B 1 112 ? -1.535 41.438 2.287 1 96.88 112 GLU B O 1
ATOM 4317 N N . GLY B 1 113 ? -1.416 39.562 3.467 1 97.44 113 GLY B N 1
ATOM 4318 C CA . GLY B 1 113 ? -1.179 40.281 4.711 1 97.44 113 GLY B CA 1
ATOM 4319 C C . GLY B 1 113 ? -1.844 39.625 5.91 1 97.44 113 GLY B C 1
ATOM 4320 O O . GLY B 1 113 ? -2.672 38.75 5.754 1 97.44 113 GLY B O 1
ATOM 4321 N N . ARG B 1 114 ? -1.431 40.094 7.059 1 97.25 114 ARG B N 1
ATOM 4322 C CA . ARG B 1 114 ? -1.993 39.594 8.312 1 97.25 114 ARG B CA 1
ATOM 4323 C C . ARG B 1 114 ? -3.334 40.281 8.609 1 97.25 114 ARG B C 1
ATOM 4325 O O . ARG B 1 114 ? -3.434 41.5 8.625 1 97.25 114 ARG B O 1
ATOM 4332 N N . ALA B 1 115 ? -4.324 39.5 8.805 1 98.19 115 ALA B N 1
ATOM 4333 C CA . ALA B 1 115 ? -5.652 40.031 9.109 1 98.19 115 ALA B CA 1
ATOM 4334 C C . ALA B 1 115 ? -5.871 40.125 10.617 1 98.19 115 ALA B C 1
ATOM 4336 O O . ALA B 1 115 ? -5.43 39.281 11.375 1 98.19 115 ALA B O 1
ATOM 4337 N N . THR B 1 116 ? -6.512 41.188 11.055 1 98.06 116 THR B N 1
ATOM 4338 C CA . THR B 1 116 ? -6.957 41.375 12.43 1 98.06 116 THR B CA 1
ATOM 4339 C C . THR B 1 116 ? -8.43 41.781 12.469 1 98.06 116 THR B C 1
ATOM 4341 O O . THR B 1 116 ? -8.898 42.562 11.656 1 98.06 116 THR B O 1
ATOM 4344 N N . LEU B 1 117 ? -9.117 41.188 13.406 1 98.5 117 LEU B N 1
ATOM 4345 C CA . LEU B 1 117 ? -10.547 41.5 13.516 1 98.5 117 LEU B CA 1
ATOM 4346 C C . LEU B 1 117 ? -10.773 42.75 14.352 1 98.5 117 LEU B C 1
ATOM 4348 O O . LEU B 1 117 ? -10.25 42.875 15.461 1 98.5 117 LEU B O 1
ATOM 4352 N N . LEU B 1 118 ? -11.562 43.656 13.805 1 97.88 118 LEU B N 1
ATOM 4353 C CA . LEU B 1 118 ? -11.891 44.875 14.5 1 97.88 118 LEU B CA 1
ATOM 4354 C C . LEU B 1 118 ? -13.242 44.781 15.188 1 97.88 118 LEU B C 1
ATOM 4356 O O . LEU B 1 118 ? -13.477 45.438 16.203 1 97.88 118 LEU B O 1
ATOM 4360 N N . ASP B 1 119 ? -14.141 44.125 14.633 1 97.25 119 ASP B N 1
ATOM 4361 C CA . ASP B 1 119 ? -15.453 43.781 15.18 1 97.25 119 ASP B CA 1
ATOM 4362 C C . ASP B 1 119 ? -16 42.5 14.562 1 97.25 119 ASP B C 1
ATOM 4364 O O . ASP B 1 119 ? -15.258 41.75 13.906 1 97.25 119 ASP B O 1
ATOM 4368 N N . ALA B 1 120 ? -17.203 42.188 14.766 1 97.81 120 ALA B N 1
ATOM 4369 C CA . ALA B 1 120 ? -17.797 40.906 14.422 1 97.81 120 ALA B CA 1
ATOM 4370 C C . ALA B 1 120 ? -17.859 40.719 12.906 1 97.81 120 ALA B C 1
ATOM 4372 O O . ALA B 1 120 ? -18.047 39.594 12.422 1 97.81 120 ALA B O 1
ATOM 4373 N N . HIS B 1 121 ? -17.703 41.781 12.109 1 98.25 121 HIS B N 1
ATOM 4374 C CA . HIS B 1 121 ? -17.922 41.688 10.664 1 98.25 121 HIS B CA 1
ATOM 4375 C C . HIS B 1 121 ? -16.797 42.375 9.898 1 98.25 121 HIS B C 1
ATOM 4377 O O . HIS B 1 121 ? -16.906 42.594 8.688 1 98.25 121 HIS B O 1
ATOM 4383 N N . THR B 1 122 ? -15.695 42.812 10.594 1 98.31 122 THR B N 1
ATOM 4384 C CA . THR B 1 122 ? -14.688 43.625 9.922 1 98.31 122 THR B CA 1
ATOM 4385 C C . THR B 1 122 ? -13.289 43.062 10.164 1 98.31 122 THR B C 1
ATOM 4387 O O . THR B 1 122 ? -12.859 42.938 11.312 1 98.31 122 THR B O 1
ATOM 4390 N N . ALA B 1 123 ? -12.609 42.719 9.102 1 98.31 123 ALA B N 1
ATOM 4391 C CA . ALA B 1 123 ? -11.195 42.344 9.141 1 98.31 123 ALA B CA 1
ATOM 4392 C C . ALA B 1 123 ? -10.32 43.438 8.555 1 98.31 123 ALA B C 1
ATOM 4394 O O . ALA B 1 123 ? -10.68 44.062 7.547 1 98.31 123 ALA B O 1
ATOM 4395 N N . GLN B 1 124 ? -9.25 43.688 9.195 1 98.44 124 GLN B N 1
ATOM 4396 C CA . GLN B 1 124 ? -8.289 44.656 8.711 1 98.44 124 GLN B CA 1
ATOM 4397 C C . GLN B 1 124 ? -6.992 44 8.258 1 98.44 124 GLN B C 1
ATOM 4399 O O . GLN B 1 124 ? -6.441 43.156 8.977 1 98.44 124 GLN B O 1
ATOM 4404 N N . VAL B 1 125 ? -6.562 44.312 7.07 1 98.25 125 VAL B N 1
ATOM 4405 C CA . VAL B 1 125 ? -5.262 43.906 6.543 1 98.25 125 VAL B CA 1
ATOM 4406 C C . VAL B 1 125 ? -4.477 45.156 6.117 1 98.25 125 VAL B C 1
ATOM 4408 O O . VAL B 1 125 ? -4.863 45.844 5.172 1 98.25 125 VAL B O 1
ATOM 4411 N N . GLY B 1 126 ? -3.379 45.344 6.789 1 96.56 126 GLY B N 1
ATOM 4412 C CA . GLY B 1 126 ? -2.727 46.625 6.57 1 96.56 126 GLY B CA 1
ATOM 4413 C C . GLY B 1 126 ? -3.604 47.812 6.93 1 96.56 126 GLY B C 1
ATOM 4414 O O . GLY B 1 126 ? -4.125 47.906 8.047 1 96.56 126 GLY B O 1
ATOM 4415 N N . GLU B 1 127 ? -3.818 48.656 5.918 1 96.69 127 GLU B N 1
ATOM 4416 C CA . GLU B 1 127 ? -4.625 49.844 6.156 1 96.69 127 GLU B CA 1
ATOM 4417 C C . GLU B 1 127 ? -6.039 49.656 5.609 1 96.69 127 GLU B C 1
ATOM 4419 O O . GLU B 1 127 ? -6.891 50.531 5.789 1 96.69 127 GLU B O 1
ATOM 4424 N N . THR B 1 128 ? -6.262 48.562 5.059 1 98.25 128 THR B N 1
ATOM 4425 C CA . THR B 1 128 ? -7.547 48.344 4.402 1 98.25 128 THR B CA 1
ATOM 4426 C C . THR B 1 128 ? -8.484 47.531 5.293 1 98.25 128 THR B C 1
ATOM 4428 O O . THR B 1 128 ? -8.078 46.562 5.91 1 98.25 128 THR B O 1
ATOM 4431 N N . ARG B 1 129 ? -9.688 47.969 5.383 1 98.19 129 ARG B N 1
ATOM 4432 C CA . ARG B 1 129 ? -10.742 47.281 6.117 1 98.19 129 ARG B CA 1
ATOM 4433 C C . ARG B 1 129 ? -11.695 46.562 5.164 1 98.19 129 ARG B C 1
ATOM 4435 O O . ARG B 1 129 ? -12.07 47.125 4.129 1 98.19 129 ARG B O 1
ATOM 4442 N N . TYR B 1 130 ? -12.016 45.375 5.484 1 98.31 130 TYR B N 1
ATOM 4443 C CA . TYR B 1 130 ? -12.961 44.562 4.711 1 98.31 130 TYR B CA 1
ATOM 4444 C C . TYR B 1 130 ? -14.133 44.125 5.574 1 98.31 130 TYR B C 1
ATOM 4446 O O . TYR B 1 130 ? -13.945 43.469 6.609 1 98.31 130 TYR B O 1
ATOM 4454 N N . ARG B 1 131 ? -15.305 44.469 5.207 1 98.31 131 ARG B N 1
ATOM 4455 C CA . ARG B 1 131 ? -16.5 44 5.902 1 98.31 131 ARG B CA 1
ATOM 4456 C C . ARG B 1 131 ? -17.062 42.75 5.238 1 98.31 131 ARG B C 1
ATOM 4458 O O . ARG B 1 131 ? -17.094 42.656 4.012 1 98.31 131 ARG B O 1
ATOM 4465 N N . SER B 1 132 ? -17.391 41.812 6.082 1 98.31 132 SER B N 1
ATOM 4466 C CA . SER B 1 132 ? -17.922 40.562 5.551 1 98.31 132 SER B CA 1
ATOM 4467 C C . SER B 1 132 ? -19.078 40.062 6.398 1 98.31 132 SER B C 1
ATOM 4469 O O . SER B 1 132 ? -19.156 40.344 7.594 1 98.31 132 SER B O 1
ATOM 4471 N N . GLU B 1 133 ? -20 39.344 5.727 1 98.5 133 GLU B N 1
ATOM 4472 C CA . GLU B 1 133 ? -21.141 38.75 6.43 1 98.5 133 GLU B CA 1
ATOM 4473 C C . GLU B 1 133 ? -20.672 37.719 7.445 1 98.5 133 GLU B C 1
ATOM 4475 O O . GLU B 1 133 ? -21.188 37.656 8.562 1 98.5 133 GLU B O 1
ATOM 4480 N N . ARG B 1 134 ? -19.75 36.906 7.047 1 98.75 134 ARG B N 1
ATOM 4481 C CA . ARG B 1 134 ? -19.172 35.844 7.891 1 98.75 134 ARG B CA 1
ATOM 4482 C C . ARG B 1 134 ? -17.656 35.844 7.777 1 98.75 134 ARG B C 1
ATOM 4484 O O . ARG B 1 134 ? -17.094 36.219 6.746 1 98.75 134 ARG B O 1
ATOM 4491 N N . ILE B 1 135 ? -17.031 35.469 8.844 1 98.88 135 ILE B N 1
ATOM 4492 C CA . ILE B 1 135 ? -15.57 35.344 8.906 1 98.88 135 ILE B CA 1
ATOM 4493 C C . ILE B 1 135 ? -15.18 33.938 9.336 1 98.88 135 ILE B C 1
ATOM 4495 O O . ILE B 1 135 ? -15.758 33.375 10.273 1 98.88 135 ILE B O 1
ATOM 4499 N N . LEU B 1 136 ? -14.289 33.281 8.602 1 98.94 136 LEU B N 1
ATOM 4500 C CA . LEU B 1 136 ? -13.734 31.984 8.961 1 98.94 136 LEU B CA 1
ATOM 4501 C C . LEU B 1 136 ? -12.266 32.094 9.359 1 98.94 136 LEU B C 1
ATOM 4503 O O . LEU B 1 136 ? -11.453 32.625 8.594 1 98.94 136 LEU B O 1
ATOM 4507 N N . ILE B 1 137 ? -12 31.703 10.555 1 98.88 137 ILE B N 1
ATOM 4508 C CA . ILE B 1 137 ? -10.625 31.672 11.031 1 98.88 137 ILE B CA 1
ATOM 4509 C C . ILE B 1 137 ? -10.047 30.266 10.844 1 98.88 137 ILE B C 1
ATOM 4511 O O . ILE B 1 137 ? -10.5 29.312 11.477 1 98.88 137 ILE B O 1
ATOM 4515 N N . ALA B 1 138 ? -9.062 30.078 10 1 98.62 138 ALA B N 1
ATOM 4516 C CA . ALA B 1 138 ? -8.359 28.828 9.703 1 98.62 138 ALA B CA 1
ATOM 4517 C C . ALA B 1 138 ? -6.848 29.047 9.703 1 98.62 138 ALA B C 1
ATOM 4519 O O . ALA B 1 138 ? -6.164 28.656 8.75 1 98.62 138 ALA B O 1
ATOM 4520 N N . THR B 1 139 ? -6.324 29.594 10.766 1 98.19 139 THR B N 1
ATOM 4521 C CA . THR B 1 139 ? -4.949 30.078 10.812 1 98.19 139 THR B CA 1
ATOM 4522 C C . THR B 1 139 ? -3.996 28.969 11.25 1 98.19 139 THR B C 1
ATOM 4524 O O . THR B 1 139 ? -2.777 29.156 11.242 1 98.19 139 THR B O 1
ATOM 4527 N N . GLY B 1 140 ? -4.527 27.844 11.625 1 96.88 140 GLY B N 1
ATOM 4528 C CA . GLY B 1 140 ? -3.709 26.688 11.953 1 96.88 140 GLY B CA 1
ATOM 4529 C C . GLY B 1 140 ? -2.938 26.859 13.25 1 96.88 140 GLY B C 1
ATOM 4530 O O . GLY B 1 140 ? -3.453 27.422 14.219 1 96.88 140 GLY B O 1
ATOM 4531 N N . GLY B 1 141 ? -1.834 26.219 13.336 1 95.94 141 GLY B N 1
ATOM 4532 C CA . GLY B 1 141 ? -0.993 26.266 14.523 1 95.94 141 GLY B CA 1
ATOM 4533 C C . GLY B 1 141 ? 0.477 26.469 14.211 1 95.94 141 GLY B C 1
ATOM 4534 O O . GLY B 1 141 ? 0.867 26.484 13.039 1 95.94 141 GLY B O 1
ATOM 4535 N N . LYS B 1 142 ? 1.237 26.672 15.188 1 95.38 142 LYS B N 1
ATOM 4536 C CA . LYS B 1 142 ? 2.682 26.844 15.078 1 95.38 142 LYS B CA 1
ATOM 4537 C C . LYS B 1 142 ? 3.426 26.016 16.109 1 95.38 142 LYS B C 1
ATOM 4539 O O . LYS B 1 142 ? 2.875 25.672 17.156 1 95.38 142 LYS B O 1
ATOM 4544 N N . PRO B 1 143 ? 4.707 25.656 15.828 1 96.62 143 PRO B N 1
ATOM 4545 C CA . PRO B 1 143 ? 5.465 24.859 16.797 1 96.62 143 PRO B CA 1
ATOM 4546 C C . PRO B 1 143 ? 5.648 25.578 18.125 1 96.62 143 PRO B C 1
ATOM 4548 O O . PRO B 1 143 ? 5.734 26.812 18.172 1 96.62 143 PRO B O 1
ATOM 4551 N N . PHE B 1 144 ? 5.711 24.812 19.203 1 95.69 144 PHE B N 1
ATOM 4552 C CA . PHE B 1 144 ? 5.871 25.328 20.562 1 95.69 144 PHE B CA 1
ATOM 4553 C C . PHE B 1 144 ? 7.211 24.891 21.141 1 95.69 144 PHE B C 1
ATOM 4555 O O . PHE B 1 144 ? 7.586 23.719 21.047 1 95.69 144 PHE B O 1
ATOM 4562 N N . ILE B 1 145 ? 8.016 25.781 21.594 1 97.44 145 ILE B N 1
ATOM 4563 C CA . ILE B 1 145 ? 9.219 25.516 22.375 1 97.44 145 ILE B CA 1
ATOM 4564 C C . ILE B 1 145 ? 9.016 25.984 23.812 1 97.44 145 ILE B C 1
ATOM 4566 O O . ILE B 1 145 ? 8.758 27.172 24.047 1 97.44 145 ILE B O 1
ATOM 4570 N N . PRO B 1 146 ?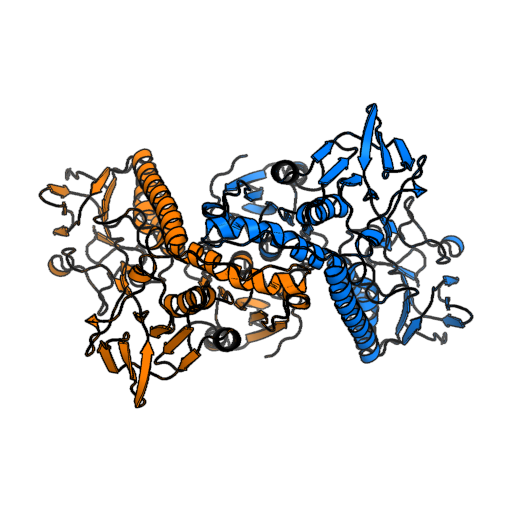 9.117 25.156 24.781 1 96.94 146 PRO B N 1
ATOM 4571 C CA . PRO B 1 146 ? 8.977 25.594 26.172 1 96.94 146 PRO B CA 1
ATOM 4572 C C . PRO B 1 146 ? 10.086 26.547 26.594 1 96.94 146 PRO B C 1
ATOM 4574 O O . PRO B 1 146 ? 11.125 26.625 25.938 1 96.94 146 PRO B O 1
ATOM 4577 N N . ASP B 1 147 ? 9.742 27.234 27.688 1 96.56 147 ASP B N 1
ATOM 4578 C CA . ASP B 1 147 ? 10.742 28.125 28.266 1 96.56 147 ASP B CA 1
ATOM 4579 C C . ASP B 1 147 ? 11.688 27.359 29.188 1 96.56 147 ASP B C 1
ATOM 4581 O O . ASP B 1 147 ? 11.234 26.656 30.094 1 96.56 147 ASP B O 1
ATOM 4585 N N . PHE B 1 148 ? 12.977 27.375 28.953 1 97.25 148 PHE B N 1
ATOM 4586 C CA . PHE B 1 148 ? 14.039 26.812 29.781 1 97.25 148 PHE B CA 1
ATOM 4587 C C . PHE B 1 148 ? 15.375 27.469 29.469 1 97.25 148 PHE B C 1
ATOM 4589 O O . PHE B 1 148 ? 15.547 28.078 28.406 1 97.25 148 PHE B O 1
ATOM 4596 N N . PRO B 1 149 ? 16.312 27.438 30.438 1 98.12 149 PRO B N 1
ATOM 4597 C CA . PRO B 1 149 ? 17.609 28.062 30.156 1 98.12 149 PRO B CA 1
ATOM 4598 C C . PRO B 1 149 ? 18.281 27.484 28.922 1 98.12 149 PRO B C 1
ATOM 4600 O O . PRO B 1 149 ? 18.578 26.281 28.859 1 98.12 149 PRO B O 1
ATOM 4603 N N . GLY B 1 150 ? 18.5 28.359 27.922 1 98.12 150 GLY B N 1
ATOM 4604 C CA . GLY B 1 150 ? 19.203 27.938 26.719 1 98.12 150 GLY B CA 1
ATOM 4605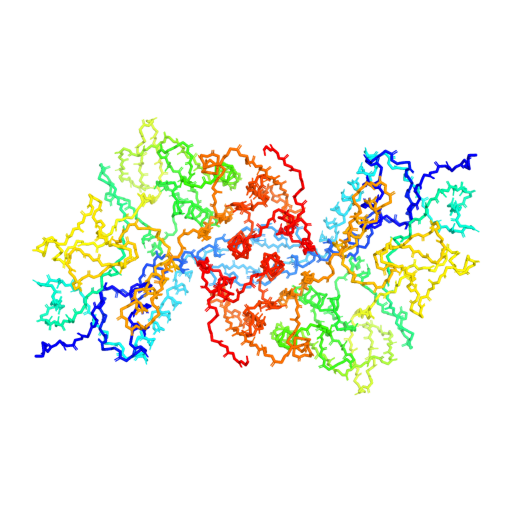 C C . GLY B 1 150 ? 18.281 27.578 25.578 1 98.12 150 GLY B C 1
ATOM 4606 O O . GLY B 1 150 ? 18.734 27.078 24.547 1 98.12 150 GLY B O 1
ATOM 4607 N N . ASN B 1 151 ? 16.922 27.812 25.688 1 97.69 151 ASN B N 1
ATOM 4608 C CA . ASN B 1 151 ? 15.977 27.406 24.641 1 97.69 151 ASN B CA 1
ATOM 4609 C C . ASN B 1 151 ? 16.156 28.219 23.375 1 97.69 151 ASN B C 1
ATOM 4611 O O . ASN B 1 151 ? 15.664 27.844 22.312 1 97.69 151 ASN B O 1
ATOM 4615 N N . GLU B 1 152 ? 16.953 29.328 23.391 1 96.94 152 GLU B N 1
ATOM 4616 C CA . GLU B 1 152 ? 17.25 30.109 22.203 1 96.94 152 GLU B CA 1
ATOM 4617 C C . GLU B 1 152 ? 18.188 29.359 21.266 1 96.94 152 GLU B C 1
ATOM 4619 O O . GLU B 1 152 ? 18.344 29.734 20.094 1 96.94 152 GLU B O 1
ATOM 4624 N N . HIS B 1 153 ? 18.812 28.25 21.797 1 97.62 153 HIS B N 1
ATOM 4625 C CA . HIS B 1 153 ? 19.812 27.516 21.031 1 97.62 153 HIS B CA 1
ATOM 4626 C C . HIS B 1 153 ? 19.188 26.328 20.297 1 97.62 153 HIS B C 1
ATOM 4628 O O . HIS B 1 153 ? 19.891 25.562 19.656 1 97.62 153 HIS B O 1
ATOM 4634 N N . VAL B 1 154 ? 17.859 26.156 20.375 1 98.31 154 VAL B N 1
ATOM 4635 C CA . VAL B 1 154 ? 17.234 24.984 19.781 1 98.31 154 VAL B CA 1
ATOM 4636 C C . VAL B 1 154 ? 16.391 25.391 18.578 1 98.31 154 VAL B C 1
ATOM 4638 O O . VAL B 1 154 ? 16.125 26.578 18.375 1 98.31 154 VAL B O 1
ATOM 4641 N N . VAL B 1 155 ? 16.078 24.469 17.75 1 98.19 155 VAL B N 1
ATOM 4642 C CA . VAL B 1 155 ? 15.234 24.719 16.578 1 98.19 155 VAL B CA 1
ATOM 4643 C C . VAL B 1 155 ? 13.898 23.984 16.75 1 98.19 155 VAL B C 1
ATOM 4645 O O . VAL B 1 155 ? 13.734 23.172 17.656 1 98.19 155 VAL B O 1
ATOM 4648 N N . ASN B 1 156 ? 12.914 24.328 15.961 1 97.88 156 ASN B N 1
ATOM 4649 C CA . ASN B 1 156 ? 11.641 23.609 15.914 1 97.88 156 ASN B CA 1
ATOM 4650 C C . ASN B 1 156 ? 11.422 22.938 14.562 1 97.88 156 ASN B C 1
ATOM 4652 O O . ASN B 1 156 ? 12.312 22.938 13.711 1 97.88 156 ASN B O 1
ATOM 4656 N N . SER B 1 157 ? 10.242 22.328 14.328 1 97.19 157 SER B N 1
ATOM 4657 C CA . SER B 1 157 ? 9.984 21.5 13.156 1 97.19 157 SER B CA 1
ATOM 4658 C C . SER B 1 157 ? 10.031 22.328 11.875 1 97.19 157 SER B C 1
ATOM 4660 O O . SER B 1 157 ? 10.461 21.828 10.828 1 97.19 157 SER B O 1
ATOM 4662 N N . ASP B 1 158 ? 9.578 23.562 11.898 1 96.69 158 ASP B N 1
ATOM 4663 C CA . ASP B 1 158 ? 9.562 24.406 10.711 1 96.69 158 ASP B CA 1
ATOM 4664 C C . ASP B 1 158 ? 10.977 24.656 10.188 1 96.69 158 ASP B C 1
ATOM 4666 O O . ASP B 1 158 ? 11.18 24.812 8.977 1 96.69 158 ASP B O 1
ATOM 4670 N N . ASP B 1 159 ? 11.945 24.625 11.078 1 97.5 159 ASP B N 1
ATOM 4671 C CA . ASP B 1 159 ? 13.32 24.969 10.75 1 97.5 159 ASP B CA 1
ATOM 4672 C C . ASP B 1 159 ? 14.023 23.812 10.047 1 97.5 159 ASP B C 1
ATOM 4674 O O . ASP B 1 159 ? 15.023 24.016 9.359 1 97.5 159 ASP B O 1
ATOM 4678 N N . MET B 1 160 ? 13.523 22.656 10.227 1 98.19 160 MET B N 1
ATOM 4679 C CA . MET B 1 160 ? 14.227 21.438 9.836 1 98.19 160 MET B CA 1
ATOM 4680 C C . MET B 1 160 ? 14.336 21.328 8.312 1 98.19 160 MET B C 1
ATOM 4682 O O . MET B 1 160 ? 15.227 20.656 7.797 1 98.19 160 MET B O 1
ATOM 4686 N N . PHE B 1 161 ? 13.445 22.031 7.598 1 97.5 161 PHE B N 1
ATOM 4687 C CA . PHE B 1 161 ? 13.375 21.891 6.148 1 97.5 161 PHE B CA 1
ATOM 4688 C C . PHE B 1 161 ? 14.273 22.906 5.461 1 97.5 161 PHE B C 1
ATOM 4690 O O . PHE B 1 161 ? 14.328 22.969 4.23 1 97.5 161 PHE B O 1
ATOM 4697 N N . ALA B 1 162 ? 14.969 23.719 6.285 1 96.75 162 ALA B N 1
ATOM 4698 C CA . ALA B 1 162 ? 15.789 24.766 5.703 1 96.75 162 ALA B CA 1
ATOM 4699 C C . ALA B 1 162 ? 17.125 24.891 6.43 1 96.75 162 ALA B C 1
ATOM 4701 O O . ALA B 1 162 ? 17.703 25.984 6.523 1 96.75 162 ALA B O 1
ATOM 4702 N N . LEU B 1 163 ? 17.594 23.797 6.988 1 97.88 163 LEU B N 1
ATOM 4703 C CA . LEU B 1 163 ? 18.891 23.797 7.656 1 97.88 163 LEU B CA 1
ATOM 4704 C C . LEU B 1 163 ? 20 24.078 6.66 1 97.88 163 LEU B C 1
ATOM 4706 O O . LEU B 1 163 ? 20.016 23.531 5.559 1 97.88 163 LEU B O 1
ATOM 4710 N N . ASP B 1 164 ? 20.922 24.844 7.062 1 96.5 164 ASP B N 1
ATOM 4711 C CA . ASP B 1 164 ? 22.031 25.172 6.184 1 96.5 164 ASP B CA 1
ATOM 4712 C C . ASP B 1 164 ? 22.891 23.953 5.887 1 96.5 164 ASP B C 1
ATOM 4714 O O . ASP B 1 164 ? 23.375 23.781 4.77 1 96.5 164 ASP B O 1
ATOM 4718 N N . ASN B 1 165 ? 23.094 23.188 6.938 1 96.56 165 ASN B N 1
ATOM 4719 C CA . ASN B 1 165 ? 23.875 21.953 6.82 1 96.56 165 ASN B CA 1
ATOM 4720 C C . ASN B 1 165 ? 23.219 20.797 7.57 1 96.56 165 ASN B C 1
ATOM 4722 O O . ASN B 1 165 ? 22.484 21.016 8.531 1 96.56 165 ASN B O 1
ATOM 4726 N N . LEU B 1 166 ? 23.5 19.688 7.066 1 97.19 166 LEU B N 1
ATOM 4727 C CA . LEU B 1 166 ? 23.094 18.484 7.793 1 97.19 166 LEU B CA 1
ATOM 4728 C C . LEU B 1 166 ? 23.953 18.281 9.031 1 97.19 166 LEU B C 1
ATOM 4730 O O . LEU B 1 166 ? 25.188 18.203 8.93 1 97.19 166 LEU B O 1
ATOM 4734 N N . PRO B 1 167 ? 23.375 18.219 10.18 1 98.06 167 PRO B N 1
ATOM 4735 C CA . PRO B 1 167 ? 24.203 18 11.367 1 98.06 167 PRO B CA 1
ATOM 4736 C C . PRO B 1 167 ? 24.797 16.594 11.438 1 98.06 167 PRO B C 1
ATOM 4738 O O . PRO B 1 167 ? 24.266 15.68 10.805 1 98.06 167 PRO B O 1
ATOM 4741 N N . LYS B 1 168 ? 25.938 16.453 12.227 1 98 168 LYS B N 1
ATOM 4742 C CA . LYS B 1 168 ? 26.484 15.117 12.477 1 98 168 LYS B CA 1
ATOM 4743 C C . LYS B 1 168 ? 25.766 14.438 13.633 1 98 168 LYS B C 1
ATOM 4745 O O . LYS B 1 168 ? 25.516 13.227 13.594 1 98 168 LYS B O 1
ATOM 4750 N N . ARG B 1 169 ? 25.641 15.234 14.664 1 98.38 169 ARG B N 1
ATOM 4751 C CA . ARG B 1 169 ? 24.938 14.773 15.859 1 98.38 169 ARG B CA 1
ATOM 4752 C C . ARG B 1 169 ? 23.672 15.578 16.109 1 98.38 169 ARG B C 1
ATOM 4754 O O . ARG B 1 169 ? 23.719 16.812 16.203 1 98.38 169 ARG B O 1
ATOM 4761 N N . LEU B 1 170 ? 22.312 14.859 16.188 1 98.81 170 LEU B N 1
ATOM 4762 C CA . LEU B 1 170 ? 21.016 15.5 16.391 1 98.81 170 LEU B CA 1
ATOM 4763 C C . LEU B 1 170 ? 20.344 14.977 17.656 1 98.81 170 LEU B C 1
ATOM 4765 O O . LEU B 1 170 ? 20.25 13.766 17.859 1 98.81 170 LEU B O 1
ATOM 4769 N N . LEU B 1 171 ? 19.984 15.852 18.531 1 98.81 171 LEU B N 1
ATOM 4770 C CA . LEU B 1 171 ? 19.109 15.531 19.641 1 98.81 171 LEU B CA 1
ATOM 4771 C C . LEU B 1 171 ? 17.688 16.016 19.375 1 98.81 171 LEU B C 1
ATOM 4773 O O . LEU B 1 171 ? 17.469 17.188 19.047 1 98.81 171 LEU B O 1
ATOM 4777 N N . ILE B 1 172 ? 16.75 15.133 19.391 1 98.88 172 ILE B N 1
ATOM 4778 C CA . ILE B 1 172 ? 15.328 15.453 19.25 1 98.88 172 ILE B CA 1
ATOM 4779 C C . ILE B 1 172 ? 14.633 15.328 20.594 1 98.88 172 ILE B C 1
ATOM 4781 O O . ILE B 1 172 ? 14.75 14.297 21.266 1 98.88 172 ILE B O 1
ATOM 4785 N N . VAL B 1 173 ? 13.961 16.328 20.969 1 98.75 173 VAL B N 1
ATOM 4786 C CA . VAL B 1 173 ? 13.188 16.312 22.203 1 98.75 173 VAL B CA 1
ATOM 4787 C C . VAL B 1 173 ? 11.695 16.234 21.875 1 98.75 173 VAL B C 1
ATOM 4789 O O . VAL B 1 173 ? 11.148 17.141 21.234 1 98.75 173 VAL B O 1
ATOM 4792 N N . GLY B 1 174 ? 11.008 15.227 22.312 1 98.19 174 GLY B N 1
ATOM 4793 C CA . GLY B 1 174 ? 9.609 14.953 22.031 1 98.19 174 GLY B CA 1
ATOM 4794 C C . GLY B 1 174 ? 9.344 13.492 21.703 1 98.19 174 GLY B C 1
ATOM 4795 O O . GLY B 1 174 ? 10.273 12.719 21.469 1 98.19 174 GLY B O 1
ATOM 4796 N N . GLY B 1 175 ? 8.109 13.094 21.672 1 97.75 175 GLY B N 1
ATOM 4797 C CA . GLY B 1 175 ? 7.781 11.695 21.422 1 97.75 175 GLY B CA 1
ATOM 4798 C C . GLY B 1 175 ? 6.582 11.508 20.516 1 97.75 175 GLY B C 1
ATOM 4799 O O . GLY B 1 175 ? 6.094 10.391 20.344 1 97.75 175 GLY B O 1
ATOM 4800 N N . GLY B 1 176 ? 6.078 12.578 19.906 1 96.75 176 GLY B N 1
ATOM 4801 C CA . GLY B 1 176 ? 4.926 12.508 19.016 1 96.75 176 GLY B CA 1
ATOM 4802 C C . GLY B 1 176 ? 5.301 12.258 17.578 1 96.75 176 GLY B C 1
ATOM 4803 O O . GLY B 1 176 ? 6.391 11.766 17.281 1 96.75 176 GLY B O 1
ATOM 4804 N N . TYR B 1 177 ? 4.395 12.586 16.609 1 93.88 177 TYR B N 1
ATOM 4805 C CA . TYR B 1 177 ? 4.543 12.367 15.172 1 93.88 177 TYR B CA 1
ATOM 4806 C C . TYR B 1 177 ? 5.84 12.984 14.656 1 93.88 177 TYR B C 1
ATOM 4808 O O . TYR B 1 177 ? 6.66 12.289 14.047 1 93.88 177 TYR B O 1
ATOM 4816 N N . ILE B 1 178 ? 5.906 14.188 14.961 1 97.12 178 ILE B N 1
ATOM 4817 C CA . ILE B 1 178 ? 6.977 14.992 14.383 1 97.12 178 ILE B CA 1
ATOM 4818 C C . ILE B 1 178 ? 8.328 14.484 14.875 1 97.12 178 ILE B C 1
ATOM 4820 O O . ILE B 1 178 ? 9.266 14.336 14.086 1 97.12 178 ILE B O 1
ATOM 4824 N N . ALA B 1 179 ? 8.398 14.109 16.156 1 98.5 179 ALA B N 1
ATOM 4825 C CA . ALA B 1 179 ? 9.641 13.641 16.75 1 98.5 179 ALA B CA 1
ATOM 4826 C C . ALA B 1 179 ? 10.094 12.328 16.109 1 98.5 179 ALA B C 1
ATOM 4828 O O . ALA B 1 179 ? 11.242 12.211 15.672 1 98.5 179 ALA B O 1
ATOM 4829 N N . VAL B 1 180 ? 9.234 11.375 15.984 1 98.56 180 VAL B N 1
ATOM 4830 C CA . VAL B 1 180 ? 9.617 10.047 15.523 1 98.56 180 VAL B CA 1
ATOM 4831 C C . VAL B 1 180 ? 9.867 10.078 14.016 1 98.56 180 VAL B C 1
ATOM 4833 O O . VAL B 1 180 ? 10.734 9.359 13.508 1 98.56 180 VAL B O 1
ATOM 4836 N N . GLU B 1 181 ? 9.078 10.891 13.281 1 98.56 181 GLU B N 1
ATOM 4837 C CA . GLU B 1 181 ? 9.297 11.016 11.844 1 98.56 181 GLU B CA 1
ATOM 4838 C C . GLU B 1 181 ? 10.672 11.609 11.547 1 98.56 181 GLU B C 1
ATOM 4840 O O . GLU B 1 181 ? 11.422 11.07 10.727 1 98.56 181 GLU B O 1
ATOM 4845 N N . PHE B 1 182 ? 11.031 12.664 12.258 1 98.81 182 PHE B N 1
ATOM 4846 C CA . PHE B 1 182 ? 12.32 13.289 12 1 98.81 182 PHE B CA 1
ATOM 4847 C C . PHE B 1 182 ? 13.461 12.406 12.5 1 98.81 182 PHE B C 1
ATOM 4849 O O . PHE B 1 182 ? 14.555 12.414 11.922 1 98.81 182 PHE B O 1
ATOM 4856 N N . ALA B 1 183 ? 13.203 11.633 13.602 1 98.88 183 ALA B N 1
ATOM 4857 C CA . ALA B 1 183 ? 14.219 10.68 14.016 1 98.88 183 ALA B CA 1
ATOM 4858 C C . ALA B 1 183 ? 14.57 9.719 12.883 1 98.88 183 ALA B C 1
ATOM 4860 O O . ALA B 1 183 ? 15.742 9.484 12.602 1 98.88 183 ALA B O 1
ATOM 4861 N N . GLY B 1 184 ? 13.562 9.242 12.219 1 98.56 184 GLY B N 1
ATOM 4862 C CA . GLY B 1 184 ? 13.781 8.344 11.094 1 98.56 184 GLY B CA 1
ATOM 4863 C C . GLY B 1 184 ? 14.43 9.023 9.906 1 98.56 184 GLY B C 1
ATOM 4864 O O . GLY B 1 184 ? 15.359 8.477 9.305 1 98.56 184 GLY B O 1
ATOM 4865 N N . ILE B 1 185 ? 13.945 10.195 9.547 1 98.69 185 ILE B N 1
ATOM 4866 C CA . ILE B 1 185 ? 14.445 10.945 8.398 1 98.69 185 ILE B CA 1
ATOM 4867 C C . ILE B 1 185 ? 15.938 11.234 8.578 1 98.69 185 ILE B C 1
ATOM 4869 O O . ILE B 1 185 ? 16.75 10.891 7.723 1 98.69 185 ILE B O 1
ATOM 4873 N N . MET B 1 186 ? 16.281 11.82 9.734 1 98.81 186 MET B N 1
ATOM 4874 C CA . MET B 1 186 ? 17.656 12.297 9.938 1 98.81 186 MET B CA 1
ATOM 4875 C C . MET B 1 186 ? 18.609 11.125 10.117 1 98.81 186 MET B C 1
ATOM 4877 O O . MET B 1 186 ? 19.719 11.141 9.578 1 98.81 186 MET B O 1
ATOM 4881 N N . HIS B 1 187 ? 18.172 10.109 10.844 1 98.69 187 HIS B N 1
ATOM 4882 C CA . HIS B 1 187 ? 18.984 8.906 10.93 1 98.69 187 HIS B CA 1
ATOM 4883 C C . HIS B 1 187 ? 19.219 8.297 9.555 1 98.69 187 HIS B C 1
ATOM 4885 O O . HIS B 1 187 ? 20.344 7.895 9.234 1 98.69 187 HIS B O 1
ATOM 4891 N N . GLY B 1 188 ? 18.172 8.25 8.766 1 97.94 188 GLY B N 1
ATOM 4892 C CA . GLY B 1 188 ? 18.266 7.684 7.426 1 97.94 188 GLY B CA 1
ATOM 4893 C C . GLY B 1 188 ? 19.203 8.453 6.516 1 97.94 188 GLY B C 1
ATOM 4894 O O . GLY B 1 188 ? 19.734 7.895 5.559 1 97.94 188 GLY B O 1
ATOM 4895 N N . LEU B 1 189 ? 19.359 9.703 6.82 1 98.25 189 LEU B N 1
ATOM 4896 C CA . LEU B 1 189 ? 20.25 10.531 6.023 1 98.25 189 LEU B CA 1
ATOM 4897 C C . LEU B 1 189 ? 21.688 10.461 6.555 1 98.25 189 LEU B C 1
ATOM 4899 O O . LEU B 1 189 ? 22.578 11.141 6.051 1 98.25 189 LEU B O 1
ATOM 4903 N N . GLY B 1 190 ? 21.922 9.672 7.641 1 97.31 190 GLY B N 1
ATOM 4904 C CA . GLY B 1 190 ? 23.266 9.406 8.125 1 97.31 190 GLY B CA 1
ATOM 4905 C C . GLY B 1 190 ? 23.594 10.18 9.391 1 97.31 190 GLY B C 1
ATOM 4906 O O . GLY B 1 190 ? 24.75 10.172 9.836 1 97.31 190 GLY B O 1
ATOM 4907 N N . VAL B 1 191 ? 22.656 10.844 9.977 1 98.56 191 VAL B N 1
ATOM 4908 C CA . VAL B 1 191 ? 22.875 11.656 11.172 1 98.56 191 VAL B CA 1
ATOM 4909 C C . VAL B 1 191 ? 22.828 10.773 12.414 1 98.56 191 VAL B C 1
ATOM 4911 O O . VAL B 1 191 ? 21.953 9.906 12.531 1 98.56 191 VAL B O 1
ATOM 4914 N N . ASN B 1 192 ? 23.828 10.906 13.312 1 98.69 192 ASN B N 1
ATOM 4915 C CA . ASN B 1 192 ? 23.719 10.281 14.617 1 98.69 192 ASN B CA 1
ATOM 4916 C C . ASN B 1 192 ? 22.594 10.883 15.445 1 98.69 192 ASN B C 1
ATOM 4918 O O . ASN B 1 192 ? 22.719 12 15.945 1 98.69 192 ASN B O 1
ATOM 4922 N N . THR B 1 193 ? 21.469 10.133 15.641 1 98.81 193 THR B N 1
ATOM 4923 C CA . THR B 1 193 ? 20.219 10.711 16.125 1 98.81 193 THR B CA 1
ATOM 4924 C C . THR B 1 193 ? 19.859 10.148 17.5 1 98.81 193 THR B C 1
ATOM 4926 O O . THR B 1 193 ? 19.828 8.93 17.688 1 98.81 193 THR B O 1
ATOM 4929 N N . THR B 1 194 ? 19.609 11 18.438 1 98.75 194 THR B N 1
ATOM 4930 C CA . THR B 1 194 ? 19.078 10.664 19.75 1 98.75 194 THR B CA 1
ATOM 4931 C C . THR B 1 194 ? 17.719 11.305 19.969 1 98.75 194 THR B C 1
ATOM 4933 O O . THR B 1 194 ? 17.547 12.5 19.719 1 98.75 194 THR B O 1
ATOM 4936 N N . LEU B 1 195 ? 16.766 10.523 20.328 1 98.75 195 LEU B N 1
ATOM 4937 C CA . LEU B 1 195 ? 15.445 11 20.688 1 98.75 195 LEU B CA 1
ATOM 4938 C C . LEU B 1 195 ? 15.227 10.945 22.203 1 98.75 195 LEU B C 1
ATOM 4940 O O . LEU B 1 195 ? 15.367 9.883 22.812 1 98.75 195 LEU B O 1
ATOM 4944 N N . CYS B 1 196 ? 15 12.086 22.797 1 98.25 196 CYS B N 1
ATOM 4945 C CA . CYS B 1 196 ? 14.734 12.211 24.234 1 98.25 196 CYS B CA 1
ATOM 4946 C C . CYS B 1 196 ? 13.266 12.523 24.484 1 98.25 196 CYS B C 1
ATOM 4948 O O . CYS B 1 196 ? 12.727 13.477 23.922 1 98.25 196 CYS B O 1
ATOM 4950 N N . TYR B 1 197 ? 12.656 11.742 25.312 1 98.12 197 TYR B N 1
ATOM 4951 C CA . TYR B 1 197 ? 11.234 11.906 25.594 1 98.12 197 TYR B CA 1
ATOM 4952 C C . TYR B 1 197 ? 10.953 11.797 27.094 1 98.12 197 TYR B C 1
ATOM 4954 O O . TYR B 1 197 ? 11.43 10.875 27.75 1 98.12 197 TYR B O 1
ATOM 4962 N N . ARG B 1 198 ? 10.195 12.688 27.547 1 96.88 198 ARG B N 1
ATOM 4963 C CA . ARG B 1 198 ? 9.93 12.766 28.984 1 96.88 198 ARG B CA 1
ATOM 4964 C C . ARG B 1 198 ? 9.031 11.625 29.438 1 96.88 198 ARG B C 1
ATOM 4966 O O . ARG B 1 198 ? 8.992 11.297 30.625 1 96.88 198 ARG B O 1
ATOM 4973 N N . GLY B 1 199 ? 8.281 11.039 28.516 1 96.75 199 GLY B N 1
ATOM 4974 C CA . GLY B 1 199 ? 7.332 10 28.891 1 96.75 199 GLY B CA 1
ATOM 4975 C C . GLY B 1 199 ? 7.941 8.609 28.891 1 96.75 199 GLY B C 1
ATOM 4976 O O . GLY B 1 199 ? 9.141 8.453 28.641 1 96.75 199 GLY B O 1
ATOM 4977 N N . GLU B 1 200 ? 7.086 7.582 29.156 1 97.31 200 GLU B N 1
ATOM 4978 C CA . GLU B 1 200 ? 7.535 6.203 29.328 1 97.31 200 GLU B CA 1
ATOM 4979 C C . GLU B 1 200 ? 7.621 5.488 27.984 1 97.31 200 GLU B C 1
ATOM 4981 O O . GLU B 1 200 ? 8.297 4.461 27.859 1 97.31 200 GLU B O 1
ATOM 4986 N N . GLN B 1 201 ? 6.867 5.996 27 1 97.69 201 GLN B N 1
ATOM 4987 C CA . GLN B 1 201 ? 6.816 5.395 25.672 1 97.69 201 GLN B CA 1
ATOM 4988 C C . GLN B 1 201 ? 6.441 6.43 24.625 1 97.69 201 GLN B C 1
ATOM 4990 O O . GLN B 1 201 ? 5.582 7.281 24.859 1 97.69 201 GLN B O 1
ATOM 4995 N N . ILE B 1 202 ? 7.109 6.434 23.531 1 98.31 202 ILE B N 1
ATOM 4996 C CA . ILE B 1 202 ? 6.836 7.379 22.453 1 98.31 202 ILE B CA 1
ATOM 4997 C C . ILE B 1 202 ? 5.441 7.121 21.891 1 98.31 202 ILE B C 1
ATOM 4999 O O . ILE B 1 202 ? 4.852 6.066 22.125 1 98.31 202 ILE B O 1
ATOM 5003 N N . LEU B 1 203 ? 4.867 8.102 21.188 1 98.12 203 LEU B N 1
ATOM 5004 C CA . LEU B 1 203 ? 3.637 8.023 20.406 1 98.12 203 LEU B CA 1
ATOM 5005 C C . LEU B 1 203 ? 2.432 7.801 21.312 1 98.12 203 LEU B C 1
ATOM 5007 O O . LEU B 1 203 ? 1.618 6.91 21.062 1 98.12 203 LEU B O 1
ATOM 5011 N N . ARG B 1 204 ? 2.406 8.609 22.297 1 96.19 204 ARG B N 1
ATOM 5012 C CA . ARG B 1 204 ? 1.236 8.594 23.156 1 96.19 204 ARG B CA 1
ATOM 5013 C C . ARG B 1 204 ? -0.052 8.688 22.359 1 96.19 204 ARG B C 1
ATOM 5015 O O . ARG B 1 204 ? -0.142 9.477 21.406 1 96.19 204 ARG B O 1
ATOM 5022 N N . GLY B 1 205 ? -1.021 7.867 22.688 1 94.62 205 GLY B N 1
ATOM 5023 C CA . GLY B 1 205 ? -2.299 7.871 21.984 1 94.62 205 GLY B CA 1
ATOM 5024 C C . GLY B 1 205 ? -2.449 6.727 21 1 94.62 205 GLY B C 1
ATOM 5025 O O . GLY B 1 205 ? -3.564 6.391 20.594 1 94.62 205 GLY B O 1
ATOM 5026 N N . PHE B 1 206 ? -1.358 6.113 20.578 1 97.81 206 PHE B 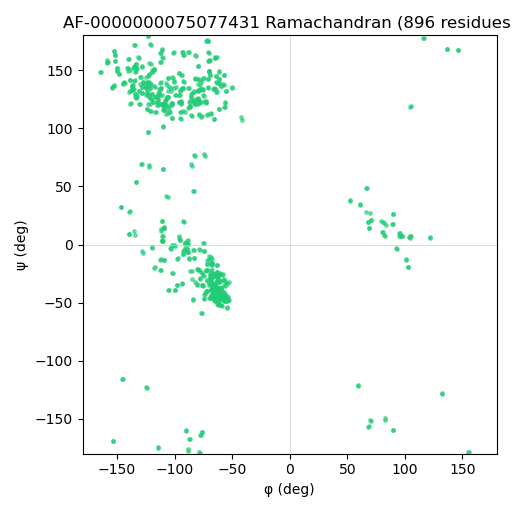N 1
ATOM 5027 C CA . PHE B 1 206 ? -1.403 4.953 19.688 1 97.81 206 PHE B CA 1
ATOM 5028 C C . PHE B 1 206 ? -1.52 3.666 20.5 1 97.81 206 PHE B C 1
ATOM 5030 O O . PHE B 1 206 ? -1.361 3.674 21.719 1 97.81 206 PHE B O 1
ATOM 5037 N N . ASP B 1 207 ? -1.855 2.602 19.844 1 98.5 207 ASP B N 1
ATOM 5038 C CA . ASP B 1 207 ? -1.948 1.291 20.484 1 98.5 207 ASP B CA 1
ATOM 5039 C C . ASP B 1 207 ? -0.622 0.9 21.125 1 98.5 207 ASP B C 1
ATOM 5041 O O . ASP B 1 207 ? 0.443 1.083 20.531 1 98.5 207 ASP B O 1
ATOM 5045 N N . HIS B 1 208 ? -0.735 0.351 22.281 1 98.06 208 HIS B N 1
ATOM 5046 C CA . HIS B 1 208 ? 0.441 0.075 23.094 1 98.06 208 HIS B CA 1
ATOM 5047 C C . HIS B 1 208 ? 1.414 -0.847 22.359 1 98.06 208 HIS B C 1
ATOM 5049 O O . HIS B 1 208 ? 2.625 -0.623 22.391 1 98.06 208 HIS B O 1
ATOM 5055 N N . ASP B 1 209 ? 0.968 -1.93 21.766 1 98.38 209 ASP B N 1
ATOM 5056 C CA . ASP B 1 209 ? 1.832 -2.867 21.047 1 98.38 209 ASP B CA 1
ATOM 5057 C C . ASP B 1 209 ? 2.555 -2.176 19.891 1 98.38 209 ASP B C 1
ATOM 5059 O O . ASP B 1 209 ? 3.729 -2.447 19.641 1 98.38 209 ASP B O 1
ATOM 5063 N N . ILE B 1 210 ? 1.848 -1.283 19.25 1 98.38 210 ILE B N 1
ATOM 5064 C CA . ILE B 1 210 ? 2.391 -0.56 18.094 1 98.38 210 ILE B CA 1
ATOM 5065 C C . ILE B 1 210 ? 3.504 0.378 18.562 1 98.38 210 ILE B C 1
ATOM 5067 O O . ILE B 1 210 ? 4.562 0.453 17.938 1 98.38 210 ILE B O 1
ATOM 5071 N N . ARG B 1 211 ? 3.264 1.077 19.641 1 98.5 211 ARG B N 1
ATOM 5072 C CA . ARG B 1 211 ? 4.246 2 20.203 1 98.5 211 ARG B CA 1
ATOM 5073 C C . ARG B 1 211 ? 5.523 1.265 20.609 1 98.5 211 ARG B C 1
ATOM 5075 O O . ARG B 1 211 ? 6.625 1.677 20.234 1 98.5 211 ARG B O 1
ATOM 5082 N N . ALA B 1 212 ? 5.355 0.166 21.297 1 98.62 212 ALA B N 1
ATOM 5083 C CA . ALA B 1 212 ? 6.484 -0.627 21.766 1 98.62 212 ALA B CA 1
ATOM 5084 C C . ALA B 1 212 ? 7.27 -1.219 20.609 1 98.62 212 ALA B C 1
ATOM 5086 O O . ALA B 1 212 ? 8.5 -1.21 20.609 1 98.62 212 ALA B O 1
ATOM 5087 N N . PHE B 1 213 ? 6.543 -1.744 19.688 1 98.75 213 PHE B N 1
ATOM 5088 C CA . PHE B 1 213 ? 7.172 -2.371 18.531 1 98.75 213 PHE B CA 1
ATOM 5089 C C . PHE B 1 213 ? 7.945 -1.344 17.719 1 98.75 213 PHE B C 1
ATOM 5091 O O . PHE B 1 213 ? 9.07 -1.608 17.281 1 98.75 213 PHE B O 1
ATOM 5098 N N . ALA B 1 214 ? 7.34 -0.165 17.469 1 98.62 214 ALA B N 1
ATOM 5099 C CA . ALA B 1 214 ? 8.016 0.91 16.734 1 98.62 214 ALA B CA 1
ATOM 5100 C C . ALA B 1 214 ? 9.297 1.327 17.453 1 98.62 214 ALA B C 1
ATOM 5102 O O . ALA B 1 214 ? 10.344 1.49 16.812 1 98.62 214 ALA B O 1
ATOM 5103 N N . ASP B 1 215 ? 9.18 1.498 18.75 1 98.5 215 ASP B N 1
ATOM 5104 C CA . ASP B 1 215 ? 10.328 1.831 19.578 1 98.5 215 ASP B CA 1
ATOM 5105 C C . ASP B 1 215 ? 11.461 0.818 19.391 1 98.5 215 ASP B C 1
ATOM 5107 O O . ASP B 1 215 ? 12.602 1.196 19.125 1 98.5 215 ASP B O 1
ATOM 5111 N N . GLN B 1 216 ? 11.133 -0.439 19.422 1 98.5 216 GLN B N 1
ATOM 5112 C CA . GLN B 1 216 ? 12.094 -1.526 19.281 1 98.5 216 GLN B CA 1
ATOM 5113 C C . GLN B 1 216 ? 12.758 -1.5 17.922 1 98.5 216 GLN B C 1
ATOM 5115 O O . GLN B 1 216 ? 13.984 -1.607 17.812 1 98.5 216 GLN B O 1
ATOM 5120 N N . GLU B 1 217 ? 11.984 -1.359 16.906 1 98.56 217 GLU B N 1
ATOM 5121 C CA . GLU B 1 217 ? 12.516 -1.407 15.547 1 98.56 217 GLU B CA 1
ATOM 5122 C C . GLU B 1 217 ? 13.367 -0.177 15.242 1 98.56 217 GLU B C 1
ATOM 5124 O O . GLU B 1 217 ? 14.344 -0.26 14.5 1 98.56 217 GLU B O 1
ATOM 5129 N N . MET B 1 218 ? 13.008 1.007 15.781 1 98.44 218 MET B N 1
ATOM 5130 C CA . MET B 1 218 ? 13.805 2.217 15.602 1 98.44 218 MET B CA 1
ATOM 5131 C C . MET B 1 218 ? 15.172 2.076 16.266 1 98.44 218 MET B C 1
ATOM 5133 O O . MET B 1 218 ? 16.188 2.465 15.703 1 98.44 218 MET B O 1
ATOM 5137 N N . ARG B 1 219 ? 15.164 1.501 17.484 1 98.38 219 ARG B N 1
ATOM 5138 C CA . ARG B 1 219 ? 16.422 1.256 18.188 1 98.38 219 ARG B CA 1
ATOM 5139 C C . ARG B 1 219 ? 17.297 0.28 17.406 1 98.38 219 ARG B C 1
ATOM 5141 O O . ARG B 1 219 ? 18.516 0.469 17.312 1 98.38 219 ARG B O 1
ATOM 5148 N N . LYS B 1 220 ? 16.688 -0.758 16.875 1 97.25 220 LYS B N 1
ATOM 5149 C CA . LYS B 1 220 ? 17.406 -1.751 16.078 1 97.25 220 LYS B CA 1
ATOM 5150 C C . LYS B 1 220 ? 18.109 -1.099 14.891 1 97.25 220 LYS B C 1
ATOM 5152 O O . LYS B 1 220 ? 19.188 -1.552 14.477 1 97.25 220 LYS B O 1
ATOM 5157 N N . LYS B 1 221 ? 17.562 -0.01 14.383 1 96 221 LYS B N 1
ATOM 5158 C CA . LYS B 1 221 ? 18.125 0.68 13.219 1 96 221 LYS B CA 1
ATOM 5159 C C . LYS B 1 221 ? 19.297 1.566 13.625 1 96 221 LYS B C 1
ATOM 5161 O O . LYS B 1 221 ? 20.078 1.985 12.773 1 96 221 LYS B O 1
ATOM 5166 N N . GLY B 1 222 ? 19.328 1.916 14.922 1 97.38 222 GLY B N 1
ATOM 5167 C CA . GLY B 1 222 ? 20.469 2.684 15.383 1 97.38 222 GLY B CA 1
ATOM 5168 C C . GLY B 1 222 ? 20.094 4.02 15.992 1 97.38 222 GLY B C 1
ATOM 5169 O O . GLY B 1 222 ? 20.953 4.836 16.312 1 97.38 222 GLY B O 1
ATOM 5170 N N . ILE B 1 223 ? 18.812 4.305 16.172 1 98.56 223 ILE B N 1
ATOM 5171 C CA . ILE B 1 223 ? 18.359 5.531 16.828 1 98.56 223 ILE B CA 1
ATOM 5172 C C . ILE B 1 223 ? 18.391 5.348 18.344 1 98.56 223 ILE B C 1
ATOM 5174 O O . ILE B 1 223 ? 17.828 4.387 18.875 1 98.56 223 ILE B O 1
ATOM 5178 N N . ASP B 1 224 ? 19.062 6.172 19.031 1 98.5 224 ASP B N 1
ATOM 5179 C CA . ASP B 1 224 ? 19.062 6.141 20.484 1 98.5 224 ASP B CA 1
ATOM 5180 C C . ASP B 1 224 ? 17.812 6.809 21.047 1 98.5 224 ASP B C 1
ATOM 5182 O O . ASP B 1 224 ? 17.531 7.977 20.766 1 98.5 224 ASP B O 1
ATOM 5186 N N . ILE B 1 225 ? 17.062 6.07 21.797 1 98.69 225 ILE B N 1
ATOM 5187 C CA . ILE B 1 225 ? 15.828 6.605 22.375 1 98.69 225 ILE B CA 1
ATOM 5188 C C . ILE B 1 225 ? 15.938 6.613 23.891 1 98.69 225 ILE B C 1
ATOM 5190 O O . ILE B 1 225 ? 16.062 5.559 24.516 1 98.69 225 ILE B O 1
ATOM 5194 N N . LEU B 1 226 ? 15.945 7.797 24.469 1 98.38 226 LEU B N 1
ATOM 5195 C CA . LEU B 1 226 ? 15.992 7.992 25.906 1 98.38 226 LEU B CA 1
ATOM 5196 C C . LEU B 1 226 ? 14.617 8.352 26.453 1 98.38 226 LEU B C 1
ATOM 5198 O O . LEU B 1 226 ? 14.164 9.484 26.312 1 98.38 226 LEU B O 1
ATOM 5202 N N . LEU B 1 227 ? 14.023 7.445 27.156 1 98.12 227 LEU B N 1
ATOM 5203 C CA . LEU B 1 227 ? 12.711 7.664 27.75 1 98.12 227 LEU B CA 1
ATOM 5204 C C . LEU B 1 227 ? 12.844 8.195 29.172 1 98.12 227 LEU B C 1
ATOM 5206 O O . LEU B 1 227 ? 13.938 8.156 29.75 1 98.12 227 LEU B O 1
ATOM 5210 N N . ASN B 1 228 ? 11.781 8.734 29.656 1 97.75 228 ASN B N 1
ATOM 5211 C CA . ASN B 1 228 ? 11.758 9.289 31.016 1 97.75 228 ASN B CA 1
ATOM 5212 C C . ASN B 1 228 ? 12.906 10.266 31.234 1 97.75 228 ASN B C 1
ATOM 5214 O O . ASN B 1 228 ? 13.57 10.227 32.281 1 97.75 228 ASN B O 1
ATOM 5218 N N . THR B 1 229 ? 13.203 11.031 30.25 1 97.19 229 THR B N 1
ATOM 5219 C CA . THR B 1 229 ? 14.312 11.977 30.266 1 97.19 229 THR B CA 1
ATOM 5220 C C . THR B 1 229 ? 13.867 13.328 29.719 1 97.19 229 THR B C 1
ATOM 5222 O O . THR B 1 229 ? 13.258 13.406 28.656 1 97.19 229 THR B O 1
ATOM 5225 N N . ASN B 1 230 ? 14.094 14.328 30.438 1 95.75 230 ASN B N 1
ATOM 5226 C CA . ASN B 1 230 ? 13.781 15.688 30.016 1 95.75 230 ASN B CA 1
ATOM 5227 C C . ASN B 1 230 ? 15.023 16.578 30.016 1 95.75 230 ASN B C 1
ATOM 5229 O O . ASN B 1 230 ? 15.992 16.297 30.734 1 95.75 230 ASN B O 1
ATOM 5233 N N . ILE B 1 231 ? 15 17.625 29.234 1 97.81 231 ILE B N 1
ATOM 5234 C CA . ILE B 1 231 ? 16.125 18.562 29.156 1 97.81 231 ILE B CA 1
ATOM 5235 C C . ILE B 1 231 ? 15.898 19.703 30.125 1 97.81 231 ILE B C 1
ATOM 5237 O O . ILE B 1 231 ? 14.844 20.344 30.125 1 97.81 231 ILE B O 1
ATOM 5241 N N . LYS B 1 232 ? 16.891 20.047 30.859 1 97.94 232 LYS B N 1
ATOM 5242 C CA . LYS B 1 232 ? 16.812 21.125 31.844 1 97.94 232 LYS B CA 1
ATOM 5243 C C . LYS B 1 232 ? 17.406 22.406 31.297 1 97.94 232 LYS B C 1
ATOM 5245 O O . LYS B 1 232 ? 16.938 23.5 31.609 1 97.94 232 LYS B O 1
ATOM 5250 N N . SER B 1 233 ? 18.422 22.25 30.609 1 98.25 233 SER B N 1
ATOM 5251 C CA . SER B 1 233 ? 19.094 23.422 30.047 1 98.25 233 SER B CA 1
ATOM 5252 C C . SER B 1 233 ? 19.969 23.031 28.844 1 98.25 233 SER B C 1
ATOM 5254 O O . SER B 1 233 ? 20.297 21.859 28.672 1 98.25 233 SER B O 1
ATOM 5256 N N . VAL B 1 234 ? 20.234 23.984 28.016 1 98.5 234 VAL B N 1
ATOM 5257 C CA . VAL B 1 234 ? 21.109 23.812 26.859 1 98.5 234 VAL B CA 1
ATOM 5258 C C . VAL B 1 234 ? 22.188 24.906 26.859 1 98.5 234 VAL B C 1
ATOM 5260 O O . VAL B 1 234 ? 21.875 26.078 27.094 1 98.5 234 VAL B O 1
ATOM 5263 N N . THR B 1 235 ? 23.375 24.547 26.719 1 97.81 235 THR B N 1
ATOM 5264 C CA . THR B 1 235 ? 24.469 25.5 26.594 1 97.81 235 THR B CA 1
ATOM 5265 C C . THR B 1 235 ? 25.156 25.359 25.234 1 97.81 235 THR B C 1
ATOM 5267 O O . THR B 1 235 ? 25.375 24.25 24.75 1 97.81 235 THR B O 1
ATOM 5270 N N . ARG B 1 236 ? 25.406 26.516 24.641 1 97 236 ARG B N 1
ATOM 5271 C CA . ARG B 1 236 ? 26.188 26.516 23.406 1 97 236 ARG B CA 1
ATOM 5272 C C . ARG B 1 236 ? 27.672 26.359 23.688 1 97 236 ARG B C 1
ATOM 5274 O O . ARG B 1 236 ? 28.203 26.969 24.641 1 97 236 ARG B O 1
ATOM 5281 N N . THR B 1 237 ? 28.281 25.484 22.969 1 95.38 237 THR B N 1
ATOM 5282 C CA . THR B 1 237 ? 29.719 25.281 23.094 1 95.38 237 THR B CA 1
ATOM 5283 C C . THR B 1 237 ? 30.422 25.484 21.75 1 95.38 237 THR B C 1
ATOM 5285 O O . THR B 1 237 ? 29.766 25.828 20.75 1 95.38 237 THR B O 1
ATOM 5288 N N . GLU B 1 238 ? 31.75 25.359 21.672 1 92.44 238 GLU B N 1
ATOM 5289 C CA . GLU B 1 238 ? 32.531 25.484 20.438 1 92.44 238 GLU B CA 1
ATOM 5290 C C . GLU B 1 238 ? 32.188 24.375 19.453 1 92.44 238 GLU B C 1
ATOM 5292 O O . GLU B 1 238 ? 32.281 24.562 18.25 1 92.44 238 GLU B O 1
ATOM 5297 N N . ASN B 1 239 ? 31.734 23.297 19.969 1 91.5 239 ASN B N 1
ATOM 5298 C CA . ASN B 1 239 ? 31.531 22.109 19.141 1 91.5 239 ASN B CA 1
ATOM 5299 C C . ASN B 1 239 ? 30.047 21.812 18.953 1 91.5 239 ASN B C 1
ATOM 5301 O O . ASN B 1 239 ? 29.672 20.719 18.516 1 91.5 239 ASN B O 1
ATOM 5305 N N . GLY B 1 240 ? 29.188 22.75 19.266 1 95.06 240 GLY B N 1
ATOM 5306 C CA . GLY B 1 240 ? 27.766 22.531 19.141 1 95.06 240 GLY B CA 1
ATOM 5307 C C . GLY B 1 240 ? 26.984 22.953 20.375 1 95.06 240 GLY B C 1
ATOM 5308 O O . GLY B 1 240 ? 27.094 24.094 20.812 1 95.06 240 GLY B O 1
ATOM 5309 N N . CYS B 1 241 ? 26.109 21.969 20.922 1 97.69 241 CYS B N 1
ATOM 5310 C CA . CYS B 1 241 ? 25.297 22.219 22.109 1 97.69 241 CYS B CA 1
ATOM 5311 C C . CYS B 1 241 ? 25.469 21.094 23.125 1 97.69 241 CYS B C 1
ATOM 5313 O O . CYS B 1 241 ? 25.734 19.953 22.766 1 97.69 241 CYS B O 1
ATOM 5315 N N . GLU B 1 242 ? 25.438 21.484 24.359 1 98.06 242 GLU B N 1
ATOM 5316 C CA . GLU B 1 242 ? 25.328 20.531 25.469 1 98.06 242 GLU B CA 1
ATOM 5317 C C . GLU B 1 242 ? 23.953 20.609 26.125 1 98.06 242 GLU B C 1
ATOM 5319 O O . GLU B 1 242 ? 23.562 21.672 26.641 1 98.06 242 GLU B O 1
ATOM 5324 N N . ALA B 1 243 ? 23.234 19.531 26.031 1 98.38 243 ALA B N 1
ATOM 5325 C CA . ALA B 1 243 ? 21.938 19.438 26.703 1 98.38 243 ALA B CA 1
ATOM 5326 C C . ALA B 1 243 ? 22.078 18.734 28.047 1 98.38 243 ALA B C 1
ATOM 5328 O O . ALA B 1 243 ? 22.594 17.625 28.125 1 98.38 243 ALA B O 1
ATOM 5329 N N . HIS B 1 244 ? 21.672 19.406 29.047 1 98.25 244 HIS B N 1
ATOM 5330 C CA . HIS B 1 244 ? 21.672 18.828 30.391 1 98.25 244 HIS B CA 1
ATOM 5331 C C . HIS B 1 244 ? 20.328 18.234 30.734 1 98.25 244 HIS B C 1
ATOM 5333 O O . HIS B 1 244 ? 19.312 18.938 30.766 1 98.25 244 HIS B O 1
ATOM 5339 N N . THR B 1 245 ? 20.391 16.922 31.062 1 97.81 245 THR B N 1
ATOM 5340 C CA . THR B 1 245 ? 19.141 16.234 31.328 1 97.81 245 THR B CA 1
ATOM 5341 C C . THR B 1 245 ? 18.797 16.266 32.812 1 97.81 245 THR B C 1
ATOM 5343 O O . THR B 1 245 ? 19.641 16.641 33.625 1 97.81 245 THR B O 1
ATOM 5346 N N . ASP B 1 246 ? 17.562 15.945 33.125 1 96.81 246 ASP B N 1
ATOM 5347 C CA . ASP B 1 246 ? 17.125 15.859 34.531 1 96.81 246 ASP B CA 1
ATOM 5348 C C . ASP B 1 246 ? 17.656 14.594 35.188 1 96.81 246 ASP B C 1
ATOM 5350 O O . ASP B 1 246 ? 17.359 14.336 36.375 1 96.81 246 ASP B O 1
ATOM 5354 N N . ARG B 1 247 ? 18.406 13.828 34.469 1 94.81 247 ARG B N 1
ATOM 5355 C CA . ARG B 1 247 ? 19.047 12.633 35.031 1 94.81 247 ARG B CA 1
ATOM 5356 C C . ARG B 1 247 ? 20.547 12.82 35.156 1 94.81 247 ARG B C 1
ATOM 5358 O O . ARG B 1 247 ? 21.297 11.844 35.188 1 94.81 247 ARG B O 1
ATOM 5365 N N . ASN B 1 248 ? 20.953 13.977 35.062 1 93.31 248 ASN B N 1
ATOM 5366 C CA . ASN B 1 248 ? 22.344 14.383 35.219 1 93.31 248 ASN B CA 1
ATOM 5367 C C . ASN B 1 248 ? 23.234 13.852 34.125 1 93.31 248 ASN B C 1
ATOM 5369 O O . ASN B 1 248 ? 24.391 13.5 34.344 1 93.31 248 ASN B O 1
ATOM 5373 N N . GLN B 1 249 ? 22.609 13.672 33.031 1 95.88 249 GLN B N 1
ATOM 5374 C CA . GLN B 1 249 ? 23.359 13.312 31.844 1 95.88 249 GLN B CA 1
ATOM 5375 C C . GLN B 1 249 ? 23.547 14.516 30.922 1 95.88 249 GLN B C 1
ATOM 5377 O O . GLN B 1 249 ? 22.703 15.406 30.891 1 95.88 249 GLN B O 1
ATOM 5382 N N . ILE B 1 250 ? 24.719 14.531 30.312 1 97.38 250 ILE B N 1
ATOM 5383 C CA . ILE B 1 250 ? 24.984 15.555 29.297 1 97.38 250 ILE B CA 1
ATOM 5384 C C . ILE B 1 250 ? 25 14.922 27.906 1 97.38 250 ILE B C 1
ATOM 5386 O O . ILE B 1 250 ? 25.703 13.938 27.672 1 97.38 250 ILE B O 1
ATOM 5390 N N . ILE B 1 251 ? 24.172 15.422 27.062 1 97.75 251 ILE B N 1
ATOM 5391 C CA . ILE B 1 251 ? 24.125 14.953 25.672 1 97.75 251 ILE B CA 1
ATOM 5392 C C . ILE B 1 251 ? 24.688 16.016 24.75 1 97.75 251 ILE B C 1
ATOM 5394 O O . ILE B 1 251 ? 24.172 17.141 24.703 1 97.75 251 ILE B O 1
ATOM 5398 N N . GLU B 1 252 ? 25.719 15.719 24.031 1 97.88 252 GLU B N 1
ATOM 5399 C CA . GLU B 1 252 ? 26.281 16.625 23.047 1 97.88 252 GLU B CA 1
ATOM 5400 C C . GLU B 1 252 ? 25.625 16.453 21.688 1 97.88 252 GLU B C 1
ATOM 5402 O O . GLU B 1 252 ? 25.359 15.32 21.266 1 97.88 252 GLU B O 1
ATOM 5407 N N . ALA B 1 253 ? 25.281 17.578 21.031 1 98.25 253 ALA B N 1
ATOM 5408 C CA . ALA B 1 253 ? 24.672 17.547 19.703 1 98.25 253 ALA B CA 1
ATOM 5409 C C . ALA B 1 253 ? 25.031 18.797 18.906 1 98.25 253 ALA B C 1
ATOM 5411 O O . ALA B 1 253 ? 25.391 19.828 19.469 1 98.25 253 ALA B O 1
ATOM 5412 N N . ASP B 1 254 ? 25.062 18.672 17.609 1 98.38 254 ASP B N 1
ATOM 5413 C CA . ASP B 1 254 ? 25.25 19.828 16.734 1 98.38 254 ASP B CA 1
ATOM 5414 C C . ASP B 1 254 ? 23.969 20.625 16.594 1 98.38 254 ASP B C 1
ATOM 5416 O O . ASP B 1 254 ? 24.016 21.844 16.359 1 98.38 254 ASP B O 1
ATOM 5420 N N . LEU B 1 255 ? 22.875 19.984 16.703 1 98.31 255 LEU B N 1
ATOM 5421 C CA . LEU B 1 255 ? 21.547 20.562 16.562 1 98.31 255 LEU B CA 1
ATOM 5422 C C . LEU B 1 255 ? 20.578 19.922 17.547 1 98.31 255 LEU B C 1
ATOM 5424 O O . LEU B 1 255 ? 20.641 18.719 17.812 1 98.31 255 LEU B O 1
ATOM 5428 N N . ILE B 1 256 ? 19.719 20.672 18.156 1 98.75 256 ILE B N 1
ATOM 5429 C CA . ILE B 1 256 ? 18.672 20.188 19.031 1 98.75 256 ILE B CA 1
ATOM 5430 C C . ILE B 1 256 ? 17.312 20.609 18.5 1 98.75 256 ILE B C 1
ATOM 5432 O O . ILE B 1 256 ? 17.016 21.797 18.391 1 98.75 256 ILE B O 1
ATOM 5436 N N . LEU B 1 257 ? 16.469 19.656 18.094 1 98.81 257 LEU B N 1
ATOM 5437 C CA . LEU B 1 257 ? 15.109 19.875 17.625 1 98.81 257 LEU B CA 1
ATOM 5438 C C . LEU B 1 257 ? 14.109 19.703 18.766 1 98.81 257 LEU B C 1
ATOM 5440 O O . LEU B 1 257 ? 14.078 18.656 19.406 1 98.81 257 LEU B O 1
ATOM 5444 N N . TYR B 1 258 ? 13.398 20.688 19.016 1 98.62 258 TYR B N 1
ATOM 5445 C CA . TYR B 1 258 ? 12.266 20.547 19.922 1 98.62 258 TYR B CA 1
ATOM 5446 C C . TYR B 1 258 ? 10.977 20.281 19.141 1 98.62 258 TYR B C 1
ATOM 5448 O O . TYR B 1 258 ? 10.461 21.172 18.469 1 98.62 258 TYR B O 1
ATOM 5456 N N . ALA B 1 259 ? 10.516 19.078 19.234 1 98 259 ALA B N 1
ATOM 5457 C CA . ALA B 1 259 ? 9.242 18.625 18.672 1 98 259 ALA B CA 1
ATOM 5458 C C . ALA B 1 259 ? 8.234 18.328 19.781 1 98 259 ALA B C 1
ATOM 5460 O O . ALA B 1 259 ? 7.77 17.203 19.938 1 98 259 ALA B O 1
ATOM 5461 N N . THR B 1 260 ? 7.852 19.344 20.484 1 96.31 260 THR B N 1
ATOM 5462 C CA . THR B 1 260 ? 7.094 19.188 21.719 1 96.31 260 THR B CA 1
ATOM 5463 C C . THR B 1 260 ? 5.66 19.688 21.547 1 96.31 260 THR B C 1
ATOM 5465 O O . THR B 1 260 ? 4.996 20.031 22.516 1 96.31 260 THR B O 1
ATOM 5468 N N . GLY B 1 261 ? 5.25 19.75 20.312 1 94.12 261 GLY B N 1
ATOM 5469 C CA . GLY B 1 261 ? 3.861 20.094 20.062 1 94.12 261 GLY B CA 1
ATOM 5470 C C . GLY B 1 261 ? 3.703 21.406 19.328 1 94.12 261 GLY B C 1
ATOM 5471 O O . GLY B 1 261 ? 4.695 22.047 18.953 1 94.12 261 GLY B O 1
ATOM 5472 N N . ARG B 1 262 ? 2.447 21.734 19.031 1 95.31 262 ARG B N 1
ATOM 5473 C CA . ARG B 1 262 ? 2.061 22.953 18.344 1 95.31 262 ARG B CA 1
ATOM 5474 C C . ARG B 1 262 ? 0.976 23.703 19.109 1 95.31 262 ARG B C 1
ATOM 5476 O O . ARG B 1 262 ? 0.255 23.109 19.922 1 95.31 262 ARG B O 1
ATOM 5483 N N . LYS B 1 263 ? 0.904 24.984 18.953 1 96.19 263 LYS B N 1
ATOM 5484 C CA . LYS B 1 263 ? -0.129 25.828 19.547 1 96.19 263 LYS B CA 1
ATOM 5485 C C . LYS B 1 263 ? -0.931 26.547 18.453 1 96.19 263 LYS B C 1
ATOM 5487 O O . LYS B 1 263 ? -0.396 26.875 17.391 1 96.19 263 LYS B O 1
ATOM 5492 N N . PRO B 1 264 ? -2.24 26.797 18.734 1 97.5 264 PRO B N 1
ATOM 5493 C CA . PRO B 1 264 ? -3.057 27.5 17.75 1 97.5 264 PRO B CA 1
ATOM 5494 C C . PRO B 1 264 ? -2.541 28.906 17.453 1 97.5 264 PRO B C 1
ATOM 5496 O O . PRO B 1 264 ? -2.084 29.609 18.359 1 97.5 264 PRO B O 1
ATOM 5499 N N . ASN B 1 265 ? -2.629 29.312 16.188 1 96.75 265 ASN B N 1
ATOM 5500 C CA . ASN B 1 265 ? -2.254 30.656 15.766 1 96.75 265 ASN B CA 1
ATOM 5501 C C . ASN B 1 265 ? -3.385 31.656 16 1 96.75 265 ASN B C 1
ATOM 5503 O O . ASN B 1 265 ? -3.99 32.156 15.047 1 96.75 265 ASN B O 1
ATOM 5507 N N . THR B 1 266 ? -3.568 32.062 17.25 1 97.5 266 THR B N 1
ATOM 5508 C CA . THR B 1 266 ? -4.684 32.938 17.594 1 97.5 266 THR B CA 1
ATOM 5509 C C . THR B 1 266 ? -4.18 34.312 18.016 1 97.5 266 THR B C 1
ATOM 5511 O O . THR B 1 266 ? -4.957 35.25 18.109 1 97.5 266 THR B O 1
ATOM 5514 N N . ALA B 1 267 ? -2.922 34.406 18.266 1 95 267 ALA B N 1
ATOM 5515 C CA . ALA B 1 267 ? -2.355 35.656 18.781 1 95 267 ALA B CA 1
ATOM 5516 C C . ALA B 1 267 ? -2.461 36.781 17.734 1 95 267 ALA B C 1
ATOM 5518 O O . ALA B 1 267 ? -2.172 36.562 16.562 1 95 267 ALA B O 1
ATOM 5519 N N . GLY B 1 268 ? -2.879 37.906 18.172 1 94.81 268 GLY B N 1
ATOM 5520 C CA . GLY B 1 268 ? -2.863 39.094 17.344 1 94.81 268 GLY B CA 1
ATOM 5521 C C . GLY B 1 268 ? -4.043 39.156 16.391 1 94.81 268 GLY B C 1
ATOM 5522 O O . GLY B 1 268 ? -4.121 40.062 15.547 1 94.81 268 GLY B O 1
ATOM 5523 N N . LEU B 1 269 ? -5.082 38.312 16.5 1 97.44 269 LEU B N 1
ATOM 5524 C CA . LEU B 1 269 ? -6.207 38.25 15.57 1 97.44 269 LEU B CA 1
ATOM 5525 C C . LEU B 1 269 ? -7.344 39.156 16.047 1 97.44 269 LEU B C 1
ATOM 5527 O O . LEU B 1 269 ? -8.305 39.375 15.305 1 97.44 269 LEU B O 1
ATOM 5531 N N . GLY B 1 270 ? -7.207 39.75 17.203 1 96.94 270 GLY B N 1
ATOM 5532 C CA . GLY B 1 270 ? -8.273 40.594 17.75 1 96.94 270 GLY B CA 1
ATOM 5533 C C . GLY B 1 270 ? -9.391 39.781 18.391 1 96.94 270 GLY B C 1
ATOM 5534 O O . GLY B 1 270 ? -10.5 40.281 18.562 1 96.94 270 GLY B O 1
ATOM 5535 N N . LEU B 1 271 ? -9.141 38.562 18.75 1 97.88 271 LEU B N 1
ATOM 5536 C CA . LEU B 1 271 ? -10.172 37.656 19.25 1 97.88 271 LEU B CA 1
ATOM 5537 C C . LEU B 1 271 ? -10.57 38.031 20.672 1 97.88 271 LEU B C 1
ATOM 5539 O O . LEU B 1 271 ? -11.758 38.062 21 1 97.88 271 LEU B O 1
ATOM 5543 N N . SER B 1 272 ? -9.539 38.25 21.5 1 94.5 272 SER B N 1
ATOM 5544 C CA . SER B 1 272 ? -9.805 38.594 22.891 1 94.5 272 SER B CA 1
ATOM 5545 C C . SER B 1 272 ? -10.602 39.875 23.016 1 94.5 272 SER B C 1
ATOM 5547 O O . SER B 1 272 ? -11.547 39.969 23.797 1 94.5 272 SER B O 1
ATOM 5549 N N . GLU B 1 273 ? -10.25 40.875 22.234 1 95.06 273 GLU B N 1
ATOM 5550 C CA . GLU B 1 273 ? -10.938 42.156 22.234 1 95.06 273 GLU B CA 1
ATOM 5551 C C . GLU B 1 273 ? -12.398 42 21.828 1 95.06 273 GLU B C 1
ATOM 5553 O O . GLU B 1 273 ? -13.258 42.75 22.328 1 95.06 273 GLU B O 1
ATOM 5558 N N . LEU B 1 274 ? -12.641 41.062 21.016 1 96.94 274 LEU B N 1
ATOM 5559 C CA . LEU B 1 274 ? -13.984 40.844 20.484 1 96.94 274 LEU B CA 1
ATOM 5560 C C . LEU B 1 274 ? -14.789 39.938 21.406 1 96.94 274 LEU B C 1
ATOM 5562 O O . LEU B 1 274 ? -16.016 39.812 21.25 1 96.94 274 LEU B O 1
ATOM 5566 N N . GLY B 1 275 ? -14.07 39.344 22.344 1 97.62 275 GLY B N 1
ATOM 5567 C CA . GLY B 1 275 ? -14.758 38.438 23.266 1 97.62 275 GLY B CA 1
ATOM 5568 C C . GLY B 1 275 ? -14.961 37.062 22.719 1 97.62 275 GLY B C 1
ATOM 5569 O O . GLY B 1 275 ? -15.867 36.344 23.141 1 97.62 275 GLY B O 1
ATOM 5570 N N . VAL B 1 276 ? -14.219 36.688 21.703 1 98.38 276 VAL B N 1
ATOM 5571 C CA . VAL B 1 276 ? -14.281 35.312 21.203 1 98.38 276 VAL B CA 1
ATOM 5572 C C . VAL B 1 276 ? -13.734 34.375 22.266 1 98.38 276 VAL B C 1
ATOM 5574 O O . VAL B 1 276 ? -12.664 34.594 22.828 1 98.38 276 VAL B O 1
ATOM 5577 N N . ALA B 1 277 ? -14.438 33.281 22.516 1 98.38 277 ALA B N 1
ATOM 5578 C CA . ALA B 1 277 ? -14.055 32.312 23.562 1 98.38 277 ALA B CA 1
ATOM 5579 C C . ALA B 1 277 ? -12.852 31.484 23.109 1 98.38 277 ALA B C 1
ATOM 5581 O O . ALA B 1 277 ? -12.859 30.922 22.016 1 98.38 277 ALA B O 1
ATOM 5582 N N . LEU B 1 278 ? -11.844 31.422 23.906 1 98.06 278 LEU B N 1
ATOM 5583 C CA . LEU B 1 278 ? -10.656 30.609 23.703 1 98.06 278 LEU B CA 1
ATOM 5584 C C . LEU B 1 278 ? -10.453 29.641 24.875 1 98.06 278 LEU B C 1
ATOM 5586 O O . LEU B 1 278 ? -10.812 29.938 26.016 1 98.06 278 LEU B O 1
ATOM 5590 N N . THR B 1 279 ? -9.914 28.469 24.594 1 97.44 279 THR B N 1
ATOM 5591 C CA . THR B 1 279 ? -9.508 27.562 25.656 1 97.44 279 THR B CA 1
ATOM 5592 C C . THR B 1 279 ? -8.242 28.078 26.344 1 97.44 279 THR B C 1
ATOM 5594 O O . THR B 1 279 ? -7.652 29.062 25.906 1 97.44 279 THR B O 1
ATOM 5597 N N . GLU B 1 280 ? -7.84 27.375 27.391 1 95 280 GLU B N 1
ATOM 5598 C CA . GLU B 1 280 ? -6.621 27.719 28.109 1 95 280 GLU B CA 1
ATOM 5599 C C . GLU B 1 280 ? -5.391 27.609 27.219 1 95 280 GLU B C 1
ATOM 5601 O O . GLU B 1 280 ? -4.414 28.328 27.391 1 95 280 GLU B O 1
ATOM 5606 N N . ASN B 1 281 ? -5.5 26.766 26.219 1 94.12 281 ASN B N 1
ATOM 5607 C CA . ASN B 1 281 ? -4.383 26.531 25.312 1 94.12 281 ASN B CA 1
ATOM 5608 C C . ASN B 1 281 ? -4.43 27.484 24.125 1 94.12 281 ASN B C 1
ATOM 5610 O O . ASN B 1 281 ? -3.562 27.422 23.25 1 94.12 281 ASN B O 1
ATOM 5614 N N . GLY B 1 282 ? -5.457 28.297 24.062 1 96.25 282 GLY B N 1
ATOM 5615 C CA . GLY B 1 282 ? -5.551 29.312 23.016 1 96.25 282 GLY B CA 1
ATOM 5616 C C . GLY B 1 282 ? -6.363 28.844 21.812 1 96.25 282 GLY B C 1
ATOM 5617 O O . GLY B 1 282 ? -6.367 29.5 20.766 1 96.25 282 GLY B O 1
ATOM 5618 N N . GLU B 1 283 ? -7.043 27.719 21.891 1 98.19 283 GLU B N 1
ATOM 5619 C CA . GLU B 1 283 ? -7.879 27.219 20.812 1 98.19 283 GLU B CA 1
ATOM 5620 C C . GLU B 1 283 ? -9.203 27.953 20.734 1 98.19 283 GLU B C 1
ATOM 5622 O O . GLU B 1 283 ? -9.797 28.281 21.766 1 98.19 283 GLU B O 1
ATOM 5627 N N . ILE B 1 284 ? -9.664 28.234 19.562 1 98.69 284 ILE B N 1
ATOM 5628 C CA . ILE B 1 284 ? -10.969 28.875 19.422 1 98.69 284 ILE B CA 1
ATOM 5629 C C . ILE B 1 284 ? -12.07 27.859 19.734 1 98.69 284 ILE B C 1
ATOM 5631 O O . ILE B 1 284 ? -12.125 26.781 19.141 1 98.69 284 ILE B O 1
ATOM 5635 N N . VAL B 1 285 ? -12.914 28.203 20.703 1 98.62 285 VAL B N 1
ATOM 5636 C CA . VAL B 1 285 ? -14.023 27.344 21.062 1 98.62 285 VAL B CA 1
ATOM 5637 C C . VAL B 1 285 ? -15.141 27.453 20.031 1 98.62 285 VAL B C 1
ATOM 5639 O O . VAL B 1 285 ? -15.633 28.562 19.766 1 98.62 285 VAL B O 1
ATOM 5642 N N . VAL B 1 286 ? -15.547 26.375 19.422 1 98.5 286 VAL B N 1
ATOM 5643 C CA . VAL B 1 286 ? -16.625 26.391 18.422 1 98.5 286 VAL B CA 1
ATOM 5644 C C . VAL B 1 286 ? -17.625 25.281 18.734 1 98.5 286 VAL B C 1
ATOM 5646 O O . VAL B 1 286 ? -17.312 24.359 19.5 1 98.5 286 VAL B O 1
ATOM 5649 N N . ASP B 1 287 ? -18.812 25.391 18.188 1 97.44 287 ASP B N 1
ATOM 5650 C CA . ASP B 1 287 ? -19.812 24.328 18.312 1 97.44 287 ASP B CA 1
ATOM 5651 C C . ASP B 1 287 ? -19.656 23.297 17.219 1 97.44 287 ASP B C 1
ATOM 5653 O O . ASP B 1 287 ? -18.609 23.234 16.547 1 97.44 287 ASP B O 1
ATOM 5657 N N . ASP B 1 288 ? -20.594 22.406 17 1 95 288 ASP B N 1
ATOM 5658 C CA . ASP B 1 288 ? -20.516 21.297 16.062 1 95 288 ASP B CA 1
ATOM 5659 C C . ASP B 1 288 ? -20.656 21.797 14.617 1 95 288 ASP B C 1
ATOM 5661 O O . ASP B 1 288 ? -20.484 21.031 13.672 1 95 288 ASP B O 1
ATOM 5665 N N . ARG B 1 289 ? -20.938 23.094 14.477 1 95.25 289 ARG B N 1
ATOM 5666 C CA . ARG B 1 289 ? -21.047 23.688 13.148 1 95.25 289 ARG B CA 1
ATOM 5667 C C . ARG B 1 289 ? -19.906 24.656 12.891 1 95.25 289 ARG B C 1
ATOM 5669 O O . ARG B 1 289 ? -19.984 25.484 11.977 1 95.25 289 ARG B O 1
ATOM 5676 N N . TYR B 1 290 ? -18.906 24.609 13.781 1 98.38 290 TYR B N 1
ATOM 5677 C CA . TYR B 1 290 ? -17.672 25.359 13.648 1 98.38 290 TYR B CA 1
ATOM 5678 C C . TYR B 1 290 ? -17.906 26.844 13.867 1 98.38 290 TYR B C 1
ATOM 5680 O O . TYR B 1 290 ? -17.141 27.688 13.359 1 98.38 290 TYR B O 1
ATOM 5688 N N . GLN B 1 291 ? -19.031 27.125 14.555 1 98.56 291 GLN B N 1
ATOM 5689 C CA . GLN B 1 291 ? -19.391 28.516 14.875 1 98.56 291 GLN B CA 1
ATOM 5690 C C . GLN B 1 291 ? -18.906 28.891 16.281 1 98.56 291 GLN B C 1
ATOM 5692 O O . GLN B 1 291 ? -19.094 28.109 17.219 1 98.56 291 GLN B O 1
ATOM 5697 N N . SER B 1 292 ? -18.25 30.109 16.391 1 98.69 292 SER B N 1
ATOM 5698 C CA . SER B 1 292 ? -17.828 30.609 17.703 1 98.69 292 SER B CA 1
ATOM 5699 C C . SER B 1 292 ? -19 31.219 18.453 1 98.69 292 SER B C 1
ATOM 5701 O O . SER B 1 292 ? -20.141 31.156 18 1 98.69 292 SER B O 1
ATOM 5703 N N . ASN B 1 293 ? -18.672 31.75 19.719 1 98.56 293 ASN B N 1
ATOM 5704 C CA . ASN B 1 293 ? -19.703 32.438 20.5 1 98.56 293 ASN B CA 1
ATOM 5705 C C . ASN B 1 293 ? -20.141 33.75 19.844 1 98.56 293 ASN B C 1
ATOM 5707 O O . ASN B 1 293 ? -21.156 34.312 20.234 1 98.56 293 ASN B O 1
ATOM 5711 N N . ILE B 1 294 ? -19.344 34.281 18.891 1 98.44 294 ILE B N 1
ATOM 5712 C CA . ILE B 1 294 ? -19.766 35.406 18.062 1 98.44 294 ILE B CA 1
ATOM 5713 C C . ILE B 1 294 ? -20.391 34.875 16.766 1 98.44 294 ILE B C 1
ATOM 5715 O O . ILE B 1 294 ? -19.703 34.312 15.922 1 98.44 294 ILE B O 1
ATOM 5719 N N . PRO B 1 295 ? -21.625 35.062 16.5 1 98.19 295 PRO B N 1
ATOM 5720 C CA . PRO B 1 295 ? -22.406 34.406 15.461 1 98.19 295 PRO B CA 1
ATOM 5721 C C . PRO B 1 295 ? -21.781 34.5 14.078 1 98.19 295 PRO B C 1
ATOM 5723 O O . PRO B 1 295 ? -21.891 33.594 13.258 1 98.19 295 PRO B O 1
ATOM 5726 N N . SER B 1 296 ? -21.094 35.562 13.773 1 98.44 296 SER B N 1
ATOM 5727 C CA . SER B 1 296 ? -20.562 35.781 12.438 1 98.44 296 SER B CA 1
ATOM 5728 C C . SER B 1 296 ? -19.172 35.188 12.281 1 98.44 296 SER B C 1
ATOM 5730 O O . SER B 1 296 ? -18.609 35.188 11.188 1 98.44 296 SER B O 1
ATOM 5732 N N . ILE B 1 297 ? -18.578 34.625 13.383 1 98.81 297 ILE B N 1
ATOM 5733 C CA . ILE B 1 297 ? -17.188 34.156 13.367 1 98.81 297 ILE B CA 1
ATOM 5734 C C . ILE B 1 297 ? -17.141 32.656 13.5 1 98.81 297 ILE B C 1
ATOM 5736 O O . ILE B 1 297 ? -17.656 32.094 14.477 1 98.81 297 ILE B O 1
ATOM 5740 N N . TYR B 1 298 ? -16.562 31.984 12.508 1 98.88 298 TYR B N 1
ATOM 5741 C CA . TYR B 1 298 ? -16.344 30.547 12.445 1 98.88 298 TYR B CA 1
ATOM 5742 C C . TYR B 1 298 ? -14.859 30.203 12.523 1 98.88 298 TYR B C 1
ATOM 5744 O O . TYR B 1 298 ? -14.008 31.078 12.297 1 98.88 298 TYR B O 1
ATOM 5752 N N . ALA B 1 299 ? -14.523 29 12.938 1 98.88 299 ALA B N 1
ATOM 5753 C CA . ALA B 1 299 ? -13.141 28.531 12.961 1 98.88 299 ALA B CA 1
ATOM 5754 C C . ALA B 1 299 ? -13.078 27.016 12.711 1 98.88 299 ALA B C 1
ATOM 5756 O O . ALA B 1 299 ? -13.992 26.281 13.086 1 98.88 299 ALA B O 1
ATOM 5757 N N . LEU B 1 300 ? -12.039 26.562 12.062 1 98.38 300 LEU B N 1
ATOM 5758 C CA . LEU B 1 300 ? -11.859 25.141 11.828 1 98.38 300 LEU B CA 1
ATOM 5759 C C . LEU B 1 300 ? -10.383 24.797 11.688 1 98.38 300 LEU B C 1
ATOM 5761 O O . LEU B 1 300 ? -9.539 25.688 11.555 1 98.38 300 LEU B O 1
ATOM 5765 N N . GLY B 1 301 ? -10.078 23.469 11.75 1 97.62 301 GLY B N 1
ATOM 5766 C CA . GLY B 1 301 ? -8.711 23 11.633 1 97.62 301 GLY B CA 1
ATOM 5767 C C . GLY B 1 301 ? -7.938 23.078 12.945 1 97.62 301 GLY B C 1
ATOM 5768 O O . GLY B 1 301 ? -8.531 22.984 14.023 1 97.62 301 GLY B O 1
ATOM 5769 N N . ASP B 1 302 ? -6.668 23.25 12.805 1 97.31 302 ASP B N 1
ATOM 5770 C CA . ASP B 1 302 ? -5.777 23.125 13.953 1 97.31 302 ASP B CA 1
ATOM 5771 C C . ASP B 1 302 ? -6.062 24.234 14.977 1 97.31 302 ASP B C 1
ATOM 5773 O O . ASP B 1 302 ? -5.836 24.047 16.172 1 97.31 302 ASP B O 1
ATOM 5777 N N . VAL B 1 303 ? -6.598 25.344 14.539 1 98.38 303 VAL B N 1
ATOM 5778 C CA . VAL B 1 303 ? -6.793 26.5 15.414 1 98.38 303 VAL B CA 1
ATOM 5779 C C . VAL B 1 303 ? -7.863 26.188 16.453 1 98.38 303 VAL B C 1
ATOM 5781 O O . VAL B 1 303 ? -7.961 26.875 17.484 1 98.38 303 VAL B O 1
ATOM 5784 N N . THR B 1 304 ? -8.664 25.141 16.219 1 97.94 304 THR B N 1
ATOM 5785 C CA . THR B 1 304 ? -9.758 24.781 17.125 1 97.94 304 THR B CA 1
ATOM 5786 C C . THR B 1 304 ? -9.344 23.625 18.031 1 97.94 304 THR B C 1
ATOM 5788 O O . THR B 1 304 ? -10.133 23.188 18.875 1 97.94 304 THR B O 1
ATOM 5791 N N . GLY B 1 305 ? -8.141 23.078 17.922 1 93.31 305 GLY B N 1
ATOM 5792 C CA . GLY B 1 305 ? -7.578 22.094 18.844 1 93.31 305 GLY B CA 1
ATOM 5793 C C . GLY B 1 305 ? -8.039 20.688 18.547 1 93.31 305 GLY B C 1
ATOM 5794 O O . GLY B 1 305 ? -7.73 19.75 19.297 1 93.31 305 GLY B O 1
ATOM 5795 N N . GLY B 1 306 ? -8.742 20.328 17.516 1 89.44 306 GLY B N 1
ATOM 5796 C CA . GLY B 1 306 ? -9.141 18.984 17.141 1 89.44 306 GLY B CA 1
ATOM 5797 C C . GLY B 1 306 ? -8.008 18.172 16.531 1 89.44 306 GLY B C 1
ATOM 5798 O O . GLY B 1 306 ? -6.84 18.359 16.891 1 89.44 306 GLY B O 1
ATOM 5799 N N . LEU B 1 307 ? -8.289 17.141 15.844 1 90.19 307 LEU B N 1
ATOM 5800 C CA . LEU B 1 307 ? -7.273 16.328 15.172 1 90.19 307 LEU B CA 1
ATOM 5801 C C . LEU B 1 307 ? -6.52 17.156 14.133 1 90.19 307 LEU B C 1
ATOM 5803 O O . LEU B 1 307 ? -7.117 17.641 13.172 1 90.19 307 LEU B O 1
ATOM 5807 N N . ASN B 1 308 ? -5.352 17.281 14.375 1 92.31 308 ASN B N 1
ATOM 5808 C CA . ASN B 1 308 ? -4.527 18.141 13.531 1 92.31 308 ASN B CA 1
ATOM 5809 C C . ASN B 1 308 ? -4.008 17.406 12.305 1 92.31 308 ASN B C 1
ATOM 5811 O O . ASN B 1 308 ? -2.809 17.141 12.195 1 92.31 308 ASN B O 1
ATOM 5815 N N . LEU B 1 309 ? -4.879 17.047 11.398 1 93.94 309 LEU B N 1
ATOM 5816 C CA . LEU B 1 309 ? -4.609 16.391 10.133 1 93.94 309 LEU B CA 1
ATOM 5817 C C . LEU B 1 309 ? -5.18 17.188 8.961 1 93.94 309 LEU B C 1
ATOM 5819 O O . LEU B 1 309 ? -6.324 17.641 9.023 1 93.94 309 LEU B O 1
ATOM 5823 N N . THR B 1 310 ? -4.406 17.297 7.945 1 94.62 310 THR B N 1
ATOM 5824 C CA . THR B 1 310 ? -4.797 18.047 6.758 1 94.62 310 THR B CA 1
ATOM 5825 C C . THR B 1 310 ? -6.148 17.578 6.234 1 94.62 310 THR B C 1
ATOM 5827 O O . THR B 1 310 ? -7.055 18.375 6.016 1 94.62 310 THR B O 1
ATOM 5830 N N . PRO B 1 311 ? -6.309 16.266 6.121 1 95.44 311 PRO B N 1
ATOM 5831 C CA . PRO B 1 311 ? -7.586 15.82 5.566 1 95.44 311 PRO B CA 1
ATOM 5832 C C . PRO B 1 311 ? -8.766 16.094 6.496 1 95.44 311 PRO B C 1
ATOM 5834 O O . PRO B 1 311 ? -9.898 16.266 6.031 1 95.44 311 PRO B O 1
ATOM 5837 N N . VAL B 1 312 ? -8.531 16.203 7.758 1 96.62 312 VAL B N 1
ATOM 5838 C CA . VAL B 1 312 ? -9.602 16.562 8.688 1 96.62 312 VAL B CA 1
ATOM 5839 C C . VAL B 1 312 ? -10 18.016 8.477 1 96.62 312 VAL B C 1
ATOM 5841 O O . VAL B 1 312 ? -11.188 18.328 8.383 1 96.62 312 VAL B O 1
ATOM 5844 N N . ALA B 1 313 ? -8.992 18.859 8.375 1 97.44 313 ALA B N 1
ATOM 5845 C CA . ALA B 1 313 ? -9.258 20.281 8.141 1 97.44 313 ALA B CA 1
ATOM 5846 C C . ALA B 1 313 ? -10.039 20.484 6.852 1 97.44 313 ALA B C 1
ATOM 5848 O O . ALA B 1 313 ? -10.969 21.297 6.805 1 97.44 313 ALA B O 1
ATOM 5849 N N . THR B 1 314 ? -9.703 19.781 5.82 1 96.88 314 THR B N 1
ATOM 5850 C CA . THR B 1 314 ? -10.391 19.922 4.543 1 96.88 314 THR B CA 1
ATOM 5851 C C . THR B 1 314 ? -11.828 19.391 4.641 1 96.88 314 THR B C 1
ATOM 5853 O O . THR B 1 314 ? -12.742 19.969 4.047 1 96.88 314 THR B O 1
ATOM 5856 N N . ALA B 1 315 ? -11.984 18.312 5.375 1 96.75 315 ALA B N 1
ATOM 5857 C CA . ALA B 1 315 ? -13.328 17.781 5.582 1 96.75 315 ALA B CA 1
ATOM 5858 C C . ALA B 1 315 ? -14.195 18.766 6.359 1 96.75 315 ALA B C 1
ATOM 5860 O O . ALA B 1 315 ? -15.375 18.938 6.043 1 96.75 315 ALA B O 1
ATOM 5861 N N . GLU B 1 316 ? -13.641 19.359 7.332 1 97.88 316 GLU B N 1
ATOM 5862 C CA . GLU B 1 316 ? -14.352 20.359 8.125 1 97.88 316 GLU B CA 1
ATOM 5863 C C . GLU B 1 316 ? -14.742 21.562 7.27 1 97.88 316 GLU B C 1
ATOM 5865 O O . GLU B 1 316 ? -15.844 22.109 7.418 1 97.88 316 GLU B O 1
ATOM 5870 N N . ALA B 1 317 ? -13.836 21.953 6.402 1 98.25 317 ALA B N 1
ATOM 5871 C CA . ALA B 1 317 ? -14.125 23.047 5.477 1 98.25 317 ALA B CA 1
ATOM 5872 C C . ALA B 1 317 ? -15.336 22.719 4.605 1 98.25 317 ALA B C 1
ATOM 5874 O O . ALA B 1 317 ? -16.234 23.547 4.434 1 98.25 317 ALA B O 1
ATOM 5875 N N . MET B 1 318 ? -15.359 21.531 4.09 1 96.69 318 MET B N 1
ATOM 5876 C CA . MET B 1 318 ? -16.484 21.109 3.252 1 96.69 318 MET B CA 1
ATOM 5877 C C . MET B 1 318 ? -17.781 21.109 4.047 1 96.69 318 MET B C 1
ATOM 5879 O O . MET B 1 318 ? -18.812 21.562 3.555 1 96.69 318 MET B O 1
ATOM 5883 N N . ALA B 1 319 ? -17.703 20.547 5.23 1 97.12 319 ALA B N 1
ATOM 5884 C CA . ALA B 1 319 ? -18.875 20.5 6.09 1 97.12 319 ALA B CA 1
ATOM 5885 C C . ALA B 1 319 ? -19.406 21.891 6.379 1 97.12 319 ALA B C 1
ATOM 5887 O O . ALA B 1 319 ? -20.625 22.141 6.285 1 97.12 319 ALA B O 1
ATOM 5888 N N . LEU B 1 320 ? -18.547 22.797 6.68 1 98.19 320 LEU B N 1
ATOM 5889 C CA . LEU B 1 320 ? -18.938 24.156 7 1 98.19 320 LEU B CA 1
ATOM 5890 C C . LEU B 1 320 ? -19.609 24.828 5.805 1 98.19 320 LEU B C 1
ATOM 5892 O O . LEU B 1 320 ? -20.719 25.375 5.93 1 98.19 320 LEU B O 1
ATOM 5896 N N . VAL B 1 321 ? -18.969 24.781 4.652 1 98.19 321 VAL B N 1
ATOM 5897 C CA . VAL B 1 321 ? -19.438 25.484 3.463 1 98.19 321 VAL B CA 1
ATOM 5898 C C . VAL B 1 321 ? -20.797 24.906 3.035 1 98.19 321 VAL B C 1
ATOM 5900 O O . VAL B 1 321 ? -21.719 25.656 2.703 1 98.19 321 VAL B O 1
ATOM 5903 N N . ASN B 1 322 ? -20.859 23.594 3.082 1 96.62 322 ASN B N 1
ATOM 5904 C CA . ASN B 1 322 ? -22.125 22.969 2.715 1 96.62 322 ASN B CA 1
ATOM 5905 C C . ASN B 1 322 ? -23.25 23.375 3.662 1 96.62 322 ASN B C 1
ATOM 5907 O O . ASN B 1 322 ? -24.391 23.609 3.23 1 96.62 322 ASN B O 1
ATOM 5911 N N . THR B 1 323 ? -22.969 23.406 4.91 1 96.62 323 THR B N 1
ATOM 5912 C CA . THR B 1 323 ? -23.969 23.75 5.918 1 96.62 323 THR B CA 1
ATOM 5913 C C . THR B 1 323 ? -24.391 25.203 5.777 1 96.62 323 THR B C 1
ATOM 5915 O O . THR B 1 323 ? -25.562 25.531 5.914 1 96.62 323 THR B O 1
ATOM 5918 N N . LEU B 1 324 ? -23.5 26.125 5.449 1 97.38 324 LEU B N 1
ATOM 5919 C CA . LEU B 1 324 ? -23.766 27.547 5.395 1 97.38 324 LEU B CA 1
ATOM 5920 C C . LEU B 1 324 ? -24.453 27.922 4.086 1 97.38 324 LEU B C 1
ATOM 5922 O O . LEU B 1 324 ? -25.281 28.844 4.051 1 97.38 324 LEU B O 1
ATOM 5926 N N . TYR B 1 325 ? -24.125 27.25 2.992 1 97.44 325 TYR B N 1
ATOM 5927 C CA . TYR B 1 325 ? -24.453 27.875 1.71 1 97.44 325 TYR B CA 1
ATOM 5928 C C . TYR B 1 325 ? -25.219 26.906 0.819 1 97.44 325 TYR B C 1
ATOM 5930 O O . TYR B 1 325 ? -25.578 27.234 -0.313 1 97.44 325 TYR B O 1
ATOM 5938 N N . THR B 1 326 ? -25.359 25.688 1.248 1 96.31 326 THR B N 1
ATOM 5939 C CA . THR B 1 326 ? -26.156 24.734 0.475 1 96.31 326 THR B CA 1
ATOM 5940 C C . THR B 1 326 ? -27.312 24.188 1.312 1 96.31 326 THR B C 1
ATOM 5942 O O . THR B 1 326 ? -27.438 24.531 2.492 1 96.31 326 THR B O 1
ATOM 5945 N N . ASP B 1 327 ? -28.234 23.406 0.66 1 93.75 327 ASP B N 1
ATOM 5946 C CA . ASP B 1 327 ? -29.359 22.781 1.336 1 93.75 327 ASP B CA 1
ATOM 5947 C C . ASP B 1 327 ? -29.016 21.375 1.794 1 93.75 327 ASP B C 1
ATOM 5949 O O . ASP B 1 327 ? -29.906 20.562 2.049 1 93.75 327 ASP B O 1
ATOM 5953 N N . LYS B 1 328 ? -27.656 21.094 1.901 1 88 328 LYS B N 1
ATOM 5954 C CA . LYS B 1 328 ? -27.188 19.766 2.268 1 88 328 LYS B CA 1
ATOM 5955 C C . LYS B 1 328 ? -26.188 19.828 3.416 1 88 328 LYS B C 1
ATOM 5957 O O . LYS B 1 328 ? -25 19.547 3.234 1 88 328 LYS B O 1
ATOM 5962 N N . PRO B 1 329 ? -26.766 20.188 4.559 1 88.44 329 PRO B N 1
ATOM 5963 C CA . PRO B 1 329 ? -25.828 20.219 5.684 1 88.44 329 PRO B CA 1
ATOM 5964 C C . PRO B 1 329 ? -25.109 18.891 5.879 1 88.44 329 PRO B C 1
ATOM 5966 O O . PRO B 1 329 ? -25.703 17.812 5.699 1 88.44 329 PRO B O 1
ATOM 5969 N N . THR B 1 330 ? -23.781 18.953 6.035 1 89.81 330 THR B N 1
ATOM 5970 C CA . THR B 1 330 ? -22.938 17.781 6.195 1 89.81 330 THR B CA 1
ATOM 5971 C C . THR B 1 330 ? -22.125 17.859 7.488 1 89.81 330 THR B C 1
ATOM 5973 O O . THR B 1 330 ? -21.859 18.969 7.984 1 89.81 330 THR B O 1
ATOM 5976 N N . SER B 1 331 ? -21.891 16.75 8.125 1 92.81 331 SER B N 1
ATOM 5977 C CA . SER B 1 331 ? -21.031 16.656 9.312 1 92.81 331 SER B CA 1
ATOM 5978 C C . SER B 1 331 ? -19.828 15.75 9.062 1 92.81 331 SER B C 1
ATOM 5980 O O . SER B 1 331 ? -19.875 14.891 8.18 1 92.81 331 SER B O 1
ATOM 5982 N N . VAL B 1 332 ? -18.797 16.062 9.75 1 94.5 332 VAL B N 1
ATOM 5983 C CA . VAL B 1 332 ? -17.625 15.219 9.688 1 94.5 332 VAL B CA 1
ATOM 5984 C C . VAL B 1 332 ? -17.75 14.086 10.703 1 94.5 332 VAL B C 1
ATOM 5986 O O . VAL B 1 332 ? -18.094 14.312 11.859 1 94.5 332 VAL B O 1
ATOM 5989 N N . ASP B 1 333 ? -17.578 12.914 10.195 1 91.81 333 ASP B N 1
ATOM 5990 C CA . ASP B 1 333 ? -17.5 11.758 11.094 1 91.81 333 ASP B CA 1
ATOM 5991 C C . ASP B 1 333 ? -16.078 11.57 11.602 1 91.81 333 ASP B C 1
ATOM 5993 O O . ASP B 1 333 ? -15.18 11.172 10.844 1 91.81 333 ASP B O 1
ATOM 5997 N N . TYR B 1 334 ? -15.883 11.805 12.891 1 93.5 334 TYR B N 1
ATOM 5998 C CA . TYR B 1 334 ? -14.539 11.789 13.461 1 93.5 334 TYR B CA 1
ATOM 5999 C C . TYR B 1 334 ? -14.164 10.391 13.922 1 93.5 334 TYR B C 1
ATOM 6001 O O . TYR B 1 334 ? -13.07 10.18 14.453 1 93.5 334 TYR B O 1
ATOM 6009 N N . ASP B 1 335 ? -15.094 9.445 13.656 1 90.44 335 ASP B N 1
ATOM 6010 C CA . ASP B 1 335 ? -14.781 8.062 14 1 90.44 335 ASP B CA 1
ATOM 6011 C C . ASP B 1 335 ? -13.93 7.402 12.914 1 90.44 335 ASP B C 1
ATOM 6013 O O . ASP B 1 335 ? -14.094 7.703 11.727 1 90.44 335 ASP B O 1
ATOM 6017 N N . TYR B 1 336 ? -13.023 6.586 13.289 1 94.5 336 TYR B N 1
ATOM 6018 C CA . TYR B 1 336 ? -12.242 5.734 12.398 1 94.5 336 TYR B CA 1
ATOM 6019 C C . TYR B 1 336 ? -11.43 6.566 11.414 1 94.5 336 TYR B C 1
ATOM 6021 O O . TYR B 1 336 ? -11.375 6.25 10.219 1 94.5 336 TYR B O 1
ATOM 6029 N N . ILE B 1 337 ? -10.969 7.711 11.859 1 97.31 337 ILE B N 1
ATOM 6030 C CA . ILE B 1 337 ? -10.055 8.492 11.039 1 97.31 337 ILE B CA 1
ATOM 6031 C C . ILE B 1 337 ? -8.711 7.766 10.93 1 97.31 337 ILE B C 1
ATOM 6033 O O . ILE B 1 337 ? -8.023 7.57 11.93 1 97.31 337 ILE B O 1
ATOM 6037 N N . PRO B 1 338 ? -8.391 7.297 9.664 1 98.31 338 PRO B N 1
ATOM 6038 C CA . PRO B 1 338 ? -7.094 6.641 9.523 1 98.31 338 PRO B CA 1
ATOM 6039 C C . PRO B 1 338 ? -5.922 7.613 9.656 1 98.31 338 PRO B C 1
ATOM 6041 O O . PRO B 1 338 ? -6.031 8.773 9.242 1 98.31 338 PRO B O 1
ATOM 6044 N N . THR B 1 339 ? -4.844 7.121 10.227 1 96.88 339 THR B N 1
ATOM 6045 C CA . THR B 1 339 ? -3.684 7.957 10.508 1 96.88 339 THR B CA 1
ATOM 6046 C C . THR B 1 339 ? -2.391 7.211 10.188 1 96.88 339 THR B C 1
ATOM 6048 O O . THR B 1 339 ? -2.291 6.004 10.414 1 96.88 339 THR B O 1
ATOM 6051 N N . ALA B 1 340 ? -1.472 7.965 9.656 1 97.88 340 ALA B N 1
ATOM 6052 C CA . ALA B 1 340 ? -0.147 7.402 9.406 1 97.88 340 ALA B CA 1
ATOM 6053 C C . ALA B 1 340 ? 0.938 8.234 10.086 1 97.88 340 ALA B C 1
ATOM 6055 O O . ALA B 1 340 ? 0.805 9.453 10.211 1 97.88 340 ALA B O 1
ATOM 6056 N N . VAL B 1 341 ? 1.909 7.605 10.641 1 98.25 341 VAL B N 1
ATOM 6057 C CA . VAL B 1 341 ? 3.186 8.195 11.039 1 98.25 341 VAL B CA 1
ATOM 6058 C C . VAL B 1 341 ? 4.285 7.734 10.086 1 98.25 341 VAL B C 1
ATOM 6060 O O . VAL B 1 341 ? 4.637 6.551 10.055 1 98.25 341 VAL B O 1
ATOM 6063 N N . PHE B 1 342 ? 4.789 8.648 9.336 1 98.06 342 PHE B N 1
ATOM 6064 C CA . PHE B 1 342 ? 5.762 8.266 8.32 1 98.06 342 PHE B CA 1
ATOM 6065 C C . PHE B 1 342 ? 7.16 8.156 8.922 1 98.06 342 PHE B C 1
ATOM 6067 O O . PHE B 1 342 ? 8.117 8.727 8.391 1 98.06 342 PHE B O 1
ATOM 6074 N N . SER B 1 343 ? 7.191 7.508 10.047 1 98 343 SER B N 1
ATOM 6075 C CA . SER B 1 343 ? 8.445 7.078 10.656 1 98 343 SER B CA 1
ATOM 6076 C C . SER B 1 343 ? 9.078 5.934 9.875 1 98 343 SER B C 1
ATOM 6078 O O . SER B 1 343 ? 8.531 5.484 8.867 1 98 343 SER B O 1
ATOM 6080 N N . GLN B 1 344 ? 10.273 5.555 10.312 1 96.94 344 GLN B N 1
ATOM 6081 C CA . GLN B 1 344 ? 10.961 4.406 9.727 1 96.94 344 GLN B CA 1
ATOM 6082 C C . GLN B 1 344 ? 11.305 3.371 10.797 1 96.94 344 GLN B C 1
ATOM 6084 O O . GLN B 1 344 ? 12.312 3.502 11.492 1 96.94 344 GLN B O 1
ATOM 6089 N N . PRO B 1 345 ? 10.414 2.344 10.898 1 97.5 345 PRO B N 1
ATOM 6090 C CA . PRO B 1 345 ? 9.375 1.919 9.961 1 97.5 345 PRO B CA 1
ATOM 6091 C C . PRO B 1 345 ? 8.094 2.748 10.078 1 97.5 345 PRO B C 1
ATOM 6093 O O . PRO B 1 345 ? 7.855 3.379 11.109 1 97.5 345 PRO B O 1
ATOM 6096 N N . ASN B 1 346 ? 7.23 2.645 8.969 1 98.12 346 ASN B N 1
ATOM 6097 C CA . ASN B 1 346 ? 5.957 3.35 8.875 1 98.12 346 ASN B CA 1
ATOM 6098 C C . ASN B 1 346 ? 4.93 2.783 9.852 1 98.12 346 ASN B C 1
ATOM 6100 O O . ASN B 1 346 ? 4.992 1.607 10.211 1 98.12 346 ASN B O 1
ATOM 6104 N N . ILE B 1 347 ? 4.074 3.643 10.305 1 98.75 347 ILE B N 1
ATOM 6105 C CA . ILE B 1 347 ? 2.959 3.227 11.148 1 98.75 347 ILE B CA 1
ATOM 6106 C C . ILE B 1 347 ? 1.639 3.621 10.492 1 98.75 347 ILE B C 1
ATOM 6108 O O . ILE B 1 347 ? 1.521 4.711 9.922 1 98.75 347 ILE B O 1
ATOM 6112 N N . GLY B 1 348 ? 0.676 2.766 10.445 1 98.69 348 GLY B N 1
ATOM 6113 C CA . GLY B 1 348 ? -0.692 3.039 10.039 1 98.69 348 GLY B CA 1
ATOM 6114 C C . GLY B 1 348 ? -1.726 2.5 11.008 1 98.69 348 GLY B C 1
ATOM 6115 O O . GLY B 1 348 ? -1.61 1.365 11.477 1 98.69 348 GLY B O 1
ATOM 6116 N N . THR B 1 349 ? -2.684 3.311 11.367 1 98.5 349 THR B N 1
ATOM 6117 C CA . THR B 1 349 ? -3.691 2.881 12.328 1 98.5 349 THR B CA 1
ATOM 6118 C C . THR B 1 349 ? -5.07 3.408 11.938 1 98.5 349 THR B C 1
ATOM 6120 O O . THR B 1 349 ? -5.18 4.441 11.273 1 98.5 349 THR B O 1
ATOM 6123 N N . VAL B 1 350 ? -6.055 2.717 12.312 1 98.69 350 VAL B N 1
ATOM 6124 C CA . VAL B 1 350 ? -7.438 3.164 12.195 1 98.69 350 VAL B CA 1
ATOM 6125 C C . VAL B 1 350 ? -8.289 2.5 13.281 1 98.69 350 VAL B C 1
ATOM 6127 O O . VAL B 1 350 ? -8.094 1.323 13.594 1 98.69 350 VAL B O 1
ATOM 6130 N N . GLY B 1 351 ? -9.156 3.312 13.891 1 98.31 351 GLY B N 1
ATOM 6131 C CA . GLY B 1 351 ? -10.094 2.773 14.859 1 98.31 351 GLY B CA 1
ATOM 6132 C C . GLY B 1 351 ? -9.555 2.758 16.266 1 98.31 351 GLY B C 1
ATOM 6133 O O . GLY B 1 351 ? -8.641 3.521 16.609 1 98.31 351 GLY B O 1
ATOM 6134 N N . LEU B 1 352 ? -10.133 1.94 17.109 1 98.25 352 LEU B N 1
ATOM 6135 C CA . LEU B 1 352 ? -9.836 1.942 18.547 1 98.25 352 LEU B CA 1
ATOM 6136 C C . LEU B 1 352 ? -8.539 1.192 18.828 1 98.25 352 LEU B C 1
ATOM 6138 O O . LEU B 1 352 ? -8.258 0.173 18.203 1 98.25 352 LEU B O 1
ATOM 6142 N N . THR B 1 353 ? -7.809 1.699 19.75 1 98.25 353 THR B N 1
ATOM 6143 C CA . THR B 1 353 ? -6.746 0.908 20.359 1 98.25 353 THR B CA 1
ATOM 6144 C C . THR B 1 353 ? -7.324 -0.201 21.234 1 98.25 353 THR B C 1
ATOM 6146 O O . THR B 1 353 ? -8.516 -0.191 21.547 1 98.25 353 THR B O 1
ATOM 6149 N N . GLU B 1 354 ? -6.43 -1.134 21.547 1 98.44 354 GLU B N 1
ATOM 6150 C CA . GLU B 1 354 ? -6.883 -2.197 22.438 1 98.44 354 GLU B CA 1
ATOM 6151 C C . GLU B 1 354 ? -7.422 -1.628 23.75 1 98.44 354 GLU B C 1
ATOM 6153 O O . GLU B 1 354 ? -8.484 -2.033 24.219 1 98.44 354 GLU B O 1
ATOM 6158 N N . SER B 1 355 ? -6.73 -0.646 24.328 1 98.06 355 SER B N 1
ATOM 6159 C CA . SER B 1 355 ? -7.133 -0.042 25.594 1 98.06 355 SER B CA 1
ATOM 6160 C C . SER B 1 355 ? -8.484 0.66 25.469 1 98.06 355 SER B C 1
ATOM 6162 O O . SER B 1 355 ? -9.359 0.492 26.328 1 98.06 355 SER B O 1
ATOM 6164 N N . GLU B 1 356 ? -8.695 1.429 24.453 1 97.88 356 GLU B N 1
ATOM 6165 C CA . GLU B 1 356 ? -9.961 2.113 24.234 1 97.88 356 GLU B CA 1
ATOM 6166 C C . GLU B 1 356 ? -11.102 1.117 24.047 1 97.88 356 GLU B C 1
ATOM 6168 O O . GLU B 1 356 ? -12.203 1.33 24.562 1 97.88 356 GLU B O 1
ATOM 6173 N N . ALA B 1 357 ? -10.836 0.054 23.281 1 98.25 357 ALA B N 1
ATOM 6174 C CA . ALA B 1 357 ? -11.859 -0.958 23.031 1 98.25 357 ALA B CA 1
ATOM 6175 C C . ALA B 1 357 ? -12.289 -1.64 24.328 1 98.25 357 ALA B C 1
ATOM 6177 O O . ALA B 1 357 ? -13.477 -1.825 24.578 1 98.25 357 ALA B O 1
ATOM 6178 N N . LYS B 1 358 ? -11.336 -1.978 25.141 1 97.69 358 LYS B N 1
ATOM 6179 C CA . LYS B 1 358 ? -11.617 -2.676 26.391 1 97.69 358 LYS B CA 1
ATOM 6180 C C . LYS B 1 358 ? -12.352 -1.771 27.375 1 97.69 358 LYS B C 1
ATOM 6182 O O . LYS B 1 358 ? -13.109 -2.252 28.234 1 97.69 358 LYS B O 1
ATOM 6187 N N . GLU B 1 359 ? -12.125 -0.489 27.297 1 97.81 359 GLU B N 1
ATOM 6188 C CA . GLU B 1 359 ? -12.859 0.468 28.109 1 97.81 359 GLU B CA 1
ATOM 6189 C C . GLU B 1 359 ? -14.32 0.554 27.688 1 97.81 359 GLU B C 1
ATOM 6191 O O . GLU B 1 359 ? -15.211 0.771 28.516 1 97.81 359 GLU B O 1
ATOM 6196 N N . ARG B 1 360 ? -14.602 0.369 26.469 1 97.06 360 ARG B N 1
ATOM 6197 C CA . ARG B 1 360 ? -15.93 0.569 25.891 1 97.06 360 ARG B CA 1
ATOM 6198 C C . ARG B 1 360 ? -16.719 -0.735 25.875 1 97.06 360 ARG B C 1
ATOM 6200 O O . ARG B 1 360 ? -17.953 -0.725 25.953 1 97.06 360 ARG B O 1
ATOM 6207 N N . TYR B 1 361 ? -16.016 -1.806 25.703 1 97.38 361 TYR B N 1
ATOM 6208 C CA . TYR B 1 361 ? -16.672 -3.086 25.5 1 97.38 361 TYR B CA 1
ATOM 6209 C C . TYR B 1 361 ? -16.047 -4.164 26.375 1 97.38 361 TYR B C 1
ATOM 6211 O O . TYR B 1 361 ? -14.836 -4.18 26.594 1 97.38 361 TYR B O 1
ATOM 6219 N N . SER B 1 362 ? -16.875 -5.211 26.781 1 96.94 362 SER B N 1
ATOM 6220 C CA . SER B 1 362 ? -16.406 -6.273 27.672 1 96.94 362 SER B CA 1
ATOM 6221 C C . SER B 1 362 ? -15.984 -7.508 26.875 1 96.94 362 SER B C 1
ATOM 6223 O O . SER B 1 362 ? -15.344 -8.414 27.422 1 96.94 362 SER B O 1
ATOM 6225 N N . ASP B 1 363 ? -16.25 -7.637 25.656 1 97.44 363 ASP B N 1
ATOM 6226 C CA . ASP B 1 363 ? -16.031 -8.844 24.859 1 97.44 363 ASP B CA 1
ATOM 6227 C C . ASP B 1 363 ? -15.125 -8.547 23.656 1 97.44 363 ASP B C 1
ATOM 6229 O O . ASP B 1 363 ? -15.562 -8.664 22.516 1 97.44 363 ASP B O 1
ATOM 6233 N N . ILE B 1 364 ? -13.914 -8.234 23.938 1 98 364 ILE B N 1
ATOM 6234 C CA . ILE B 1 364 ? -12.938 -7.883 22.906 1 98 364 ILE B CA 1
ATOM 6235 C C . ILE B 1 364 ? -12.039 -9.086 22.625 1 98 364 ILE B C 1
ATOM 6237 O O . ILE B 1 364 ? -11.641 -9.805 23.547 1 98 364 ILE B O 1
ATOM 6241 N N . GLU B 1 365 ? -11.711 -9.305 21.344 1 98.12 365 GLU B N 1
ATOM 6242 C CA . GLU B 1 365 ? -10.734 -10.281 20.875 1 98.12 365 GLU B CA 1
ATOM 6243 C C . GLU B 1 365 ? -9.609 -9.609 20.078 1 98.12 365 GLU B C 1
ATOM 6245 O O . GLU B 1 365 ? -9.859 -8.695 19.297 1 98.12 365 GLU B O 1
ATOM 6250 N N . ILE B 1 366 ? -8.398 -10.062 20.344 1 98.62 366 ILE B N 1
ATOM 6251 C CA . ILE B 1 366 ? -7.23 -9.453 19.719 1 98.62 366 ILE B CA 1
ATOM 6252 C C . ILE B 1 366 ? -6.566 -10.453 18.781 1 98.62 366 ILE B C 1
ATOM 6254 O O . ILE B 1 366 ? -6.355 -11.609 19.141 1 98.62 366 ILE B O 1
ATOM 6258 N N . TYR B 1 367 ? -6.301 -10.047 17.594 1 98.62 367 TYR B N 1
ATOM 6259 C CA . TYR B 1 367 ? -5.465 -10.773 16.641 1 98.62 367 TYR B CA 1
ATOM 6260 C C . TYR B 1 367 ? -4.164 -10.023 16.375 1 98.62 367 TYR B C 1
ATOM 6262 O O . TYR B 1 367 ? -4.164 -8.797 16.266 1 98.62 367 TYR B O 1
ATOM 6270 N N . LYS B 1 368 ? -3.062 -10.664 16.375 1 98.19 368 LYS B N 1
ATOM 6271 C CA . LYS B 1 368 ? -1.756 -10.039 16.203 1 98.19 368 LYS B CA 1
ATOM 6272 C C . LYS B 1 368 ? -0.812 -10.938 15.414 1 98.19 368 LYS B C 1
ATOM 6274 O O . LYS B 1 368 ? -0.824 -12.156 15.586 1 98.19 368 LYS B O 1
ATOM 6279 N N . SER B 1 369 ? -0.067 -10.383 14.516 1 97.94 369 SER B N 1
ATOM 6280 C CA . SER B 1 369 ? 0.933 -11.102 13.727 1 97.94 369 SER B CA 1
ATOM 6281 C C . SER B 1 369 ? 2.227 -10.305 13.617 1 97.94 369 SER B C 1
ATOM 6283 O O . SER B 1 369 ? 2.193 -9.078 13.477 1 97.94 369 SER B O 1
ATOM 6285 N N . VAL B 1 370 ? 3.377 -10.898 13.781 1 98.19 370 VAL B N 1
ATOM 6286 C CA . VAL B 1 370 ? 4.703 -10.336 13.539 1 98.19 370 VAL B CA 1
ATOM 6287 C C . VAL B 1 370 ? 5.445 -11.195 12.516 1 98.19 370 VAL B C 1
ATOM 6289 O O . VAL B 1 370 ? 5.539 -12.414 12.664 1 98.19 370 VAL B O 1
ATOM 6292 N N . PHE B 1 371 ? 5.973 -10.617 11.461 1 97.12 371 PHE B N 1
ATOM 6293 C CA . PHE B 1 371 ? 6.609 -11.406 10.414 1 97.12 371 PHE B CA 1
ATOM 6294 C C . PHE B 1 371 ? 7.695 -10.594 9.711 1 97.12 371 PHE B C 1
ATOM 6296 O O . PHE B 1 371 ? 7.766 -9.375 9.867 1 97.12 371 PHE B O 1
ATOM 6303 N N . THR B 1 372 ? 8.562 -11.281 8.992 1 96.94 372 THR B N 1
ATOM 6304 C CA . THR B 1 372 ? 9.586 -10.664 8.172 1 96.94 372 THR B CA 1
ATOM 6305 C C . THR B 1 372 ? 9.047 -10.328 6.785 1 96.94 372 THR B C 1
ATOM 6307 O O . THR B 1 372 ? 8.594 -11.211 6.055 1 96.94 372 THR B O 1
ATOM 6310 N N . PRO B 1 373 ? 9.062 -9.031 6.445 1 96.12 373 PRO B N 1
ATOM 6311 C CA . PRO B 1 373 ? 8.672 -8.727 5.066 1 96.12 373 PRO B CA 1
ATOM 6312 C C . PRO B 1 373 ? 9.539 -9.461 4.039 1 96.12 373 PRO B C 1
ATOM 6314 O O . PRO B 1 373 ? 10.742 -9.617 4.238 1 96.12 373 PRO B O 1
ATOM 6317 N N . MET B 1 374 ? 8.922 -9.82 2.953 1 95.81 374 MET B N 1
ATOM 6318 C CA . MET B 1 374 ? 9.578 -10.664 1.96 1 95.81 374 MET B CA 1
ATOM 6319 C C . MET B 1 374 ? 10.867 -10.016 1.463 1 95.81 374 MET B C 1
ATOM 6321 O O . MET B 1 374 ? 11.859 -10.703 1.236 1 95.81 374 MET B O 1
ATOM 6325 N N . LYS B 1 375 ? 10.852 -8.758 1.246 1 96.62 375 LYS B N 1
ATOM 6326 C CA . LYS B 1 375 ? 12.039 -8.062 0.762 1 96.62 375 LYS B CA 1
ATOM 6327 C C . LYS B 1 375 ? 13.234 -8.312 1.679 1 96.62 375 LYS B C 1
ATOM 6329 O O . LYS B 1 375 ? 14.367 -8.398 1.214 1 96.62 375 LYS B O 1
ATOM 6334 N N . HIS B 1 376 ? 13.008 -8.461 2.988 1 96.75 376 HIS B N 1
ATOM 6335 C CA . HIS B 1 376 ? 14.086 -8.531 3.967 1 96.75 376 HIS B CA 1
ATOM 6336 C C . HIS B 1 376 ? 14.641 -9.953 4.066 1 96.75 376 HIS B C 1
ATOM 6338 O O . HIS B 1 376 ? 15.656 -10.18 4.734 1 96.75 376 HIS B O 1
ATOM 6344 N N . THR B 1 377 ? 14 -10.859 3.338 1 95.62 377 THR B N 1
ATOM 6345 C CA . THR B 1 377 ? 14.539 -12.211 3.314 1 95.62 377 THR B CA 1
ATOM 6346 C C . THR B 1 377 ? 15.883 -12.25 2.602 1 95.62 377 THR B C 1
ATOM 6348 O O . THR B 1 377 ? 16.719 -13.117 2.883 1 95.62 377 THR B O 1
ATOM 6351 N N . LEU B 1 378 ? 16.031 -11.266 1.667 1 97.19 378 LEU B N 1
ATOM 6352 C CA . LEU B 1 378 ? 17.312 -11.258 0.952 1 97.19 378 LEU B CA 1
ATOM 6353 C C . LEU B 1 378 ? 18.125 -10.031 1.319 1 97.19 378 LEU B C 1
ATOM 6355 O O . LEU B 1 378 ? 19.344 -10 1.093 1 97.19 378 LEU B O 1
ATOM 6359 N N . SER B 1 379 ? 17.5 -8.953 1.823 1 95.44 379 SER B N 1
ATOM 6360 C CA . SER B 1 379 ? 18.219 -7.707 2.078 1 95.44 379 SER B CA 1
ATOM 6361 C C . SER B 1 379 ? 19.203 -7.859 3.238 1 95.44 379 SER B C 1
ATOM 6363 O O . SER B 1 379 ? 20.156 -7.082 3.363 1 95.44 379 SER B O 1
ATOM 6365 N N . GLY B 1 380 ? 18.859 -8.812 4.195 1 93 380 GLY B N 1
ATOM 6366 C CA . GLY B 1 380 ? 19.656 -9 5.391 1 93 380 GLY B CA 1
ATOM 6367 C C . GLY B 1 380 ? 19.188 -8.18 6.57 1 93 380 GLY B C 1
ATOM 6368 O O . GLY B 1 380 ? 19.719 -8.281 7.668 1 93 380 GLY B O 1
ATOM 6369 N N . PHE B 1 381 ? 18.188 -7.367 6.359 1 95 381 PHE B N 1
ATOM 6370 C CA . PHE B 1 381 ? 17.672 -6.562 7.457 1 95 381 PHE B CA 1
ATOM 6371 C C . PHE B 1 381 ? 16.844 -7.418 8.414 1 95 381 PHE B C 1
ATOM 6373 O O . PHE B 1 381 ? 16.125 -8.328 7.984 1 95 381 PHE B O 1
ATOM 6380 N N . ASP B 1 382 ? 16.938 -7.133 9.664 1 95.06 382 ASP B N 1
ATOM 6381 C CA . ASP B 1 382 ? 16.172 -7.848 10.688 1 95.06 382 ASP B CA 1
ATOM 6382 C C . ASP B 1 382 ? 14.898 -7.094 11.055 1 95.06 382 ASP B C 1
ATOM 6384 O O . ASP B 1 382 ? 14.188 -7.48 11.984 1 95.06 382 ASP B O 1
ATOM 6388 N N . GLU B 1 383 ? 14.578 -6.055 10.359 1 96.69 383 GLU B N 1
ATOM 6389 C CA . GLU B 1 383 ? 13.352 -5.297 10.617 1 96.69 383 GLU B CA 1
ATOM 6390 C C . GLU B 1 383 ? 12.117 -6.148 10.352 1 96.69 383 GLU B C 1
ATOM 6392 O O . GLU B 1 383 ? 12.023 -6.82 9.32 1 96.69 383 GLU B O 1
ATOM 6397 N N . LYS B 1 384 ? 11.188 -6.168 11.266 1 98.25 384 LYS B N 1
ATOM 6398 C CA . LYS B 1 384 ? 9.961 -6.957 11.141 1 98.25 384 LYS B CA 1
ATOM 6399 C C . LYS B 1 384 ? 8.742 -6.055 10.953 1 98.25 384 LYS B C 1
ATOM 6401 O O . LYS B 1 384 ? 8.859 -4.828 11.016 1 98.25 384 LYS B O 1
ATOM 6406 N N . THR B 1 385 ? 7.645 -6.656 10.594 1 98.56 385 THR B N 1
ATOM 6407 C CA . THR B 1 385 ? 6.336 -6.016 10.492 1 98.56 385 THR B CA 1
ATOM 6408 C C . THR B 1 385 ? 5.383 -6.562 11.547 1 98.56 385 THR B C 1
ATOM 6410 O O . THR B 1 385 ? 5.387 -7.762 11.836 1 98.56 385 THR B O 1
ATOM 6413 N N . MET B 1 386 ? 4.613 -5.707 12.141 1 98.81 386 MET B N 1
ATOM 6414 C CA . MET B 1 386 ? 3.584 -6.125 13.086 1 98.81 386 MET B CA 1
ATOM 6415 C C . MET B 1 386 ? 2.215 -5.598 12.672 1 98.81 386 MET B C 1
ATOM 6417 O O . MET B 1 386 ? 2.086 -4.445 12.258 1 98.81 386 MET B O 1
ATOM 6421 N N . MET B 1 387 ? 1.219 -6.422 12.719 1 98.88 387 MET B N 1
ATOM 6422 C CA . MET B 1 387 ? -0.172 -6.055 12.469 1 98.88 387 MET B CA 1
ATOM 6423 C C . MET B 1 387 ? -1.07 -6.516 13.609 1 98.88 387 MET B C 1
ATOM 6425 O O . MET B 1 387 ? -0.849 -7.582 14.188 1 98.88 387 MET B O 1
ATOM 6429 N N . LYS B 1 388 ? -1.999 -5.719 13.977 1 98.75 388 LYS B N 1
ATOM 6430 C CA . LYS B 1 388 ? -2.906 -5.992 15.086 1 98.75 388 LYS B CA 1
ATOM 6431 C C . LYS B 1 388 ? -4.344 -5.625 14.727 1 98.75 388 LYS B C 1
ATOM 6433 O O . LYS B 1 388 ? -4.59 -4.574 14.133 1 98.75 388 LYS B O 1
ATOM 6438 N N . MET B 1 389 ? -5.246 -6.477 15.008 1 98.88 389 MET B N 1
ATOM 6439 C CA . MET B 1 389 ? -6.668 -6.281 14.75 1 98.88 389 MET B CA 1
ATOM 6440 C C . MET B 1 389 ? -7.477 -6.441 16.031 1 98.88 389 MET B C 1
ATOM 6442 O O . MET B 1 389 ? -7.242 -7.367 16.812 1 98.88 389 MET B O 1
ATOM 6446 N N . ILE B 1 390 ? -8.344 -5.523 16.297 1 98.81 390 ILE B N 1
ATOM 6447 C CA . ILE B 1 390 ? -9.219 -5.535 17.453 1 98.81 390 ILE B CA 1
ATOM 6448 C C . ILE B 1 390 ? -10.648 -5.84 17.031 1 98.81 390 ILE B C 1
ATOM 6450 O O . ILE B 1 390 ? -11.219 -5.125 16.203 1 98.81 390 ILE B O 1
ATOM 6454 N N . VAL B 1 391 ? -11.297 -6.871 17.625 1 98.75 391 VAL B N 1
ATOM 6455 C CA . VAL B 1 391 ? -12.617 -7.336 17.203 1 98.75 391 VAL B CA 1
ATOM 6456 C C . VAL B 1 391 ? -13.547 -7.41 18.406 1 98.75 391 VAL B C 1
ATOM 6458 O O . VAL B 1 391 ? -13.141 -7.828 19.484 1 98.75 391 VAL B O 1
ATOM 6461 N N . ARG B 1 392 ? -14.773 -6.93 18.266 1 98.5 392 ARG B N 1
ATOM 6462 C CA . ARG B 1 392 ? -15.805 -7.16 19.266 1 98.5 392 ARG B CA 1
ATOM 6463 C C . ARG B 1 392 ? -16.453 -8.523 19.078 1 98.5 392 ARG B C 1
ATOM 6465 O O . ARG B 1 392 ? -17.094 -8.766 18.047 1 98.5 392 ARG B O 1
ATOM 6472 N N . LYS B 1 393 ? -16.438 -9.391 19.984 1 97.19 393 LYS B N 1
ATOM 6473 C CA . LYS B 1 393 ? -16.812 -10.797 19.859 1 97.19 393 LYS B CA 1
ATOM 6474 C C . LYS B 1 393 ? -18.297 -10.945 19.562 1 97.19 393 LYS B C 1
ATOM 6476 O O . LYS B 1 393 ? -18.688 -11.672 18.641 1 97.19 393 LYS B O 1
ATOM 6481 N N . SER B 1 394 ? -19.141 -10.258 20.219 1 97.75 394 SER B N 1
ATOM 6482 C CA . SER B 1 394 ? -20.578 -10.438 20.141 1 97.75 394 SER B CA 1
ATOM 6483 C C . SER B 1 394 ? -21.125 -10.039 18.766 1 97.75 394 SER B C 1
ATOM 6485 O O . SER B 1 394 ? -22.078 -10.633 18.281 1 97.75 394 SER B O 1
ATOM 6487 N N . THR B 1 395 ? -20.5 -9.062 18.172 1 97.69 395 THR B N 1
ATOM 6488 C CA . THR B 1 395 ? -21.016 -8.562 16.891 1 97.69 395 THR B CA 1
ATOM 6489 C C . THR B 1 395 ? -20.078 -8.953 15.75 1 97.69 395 THR B C 1
ATOM 6491 O O . THR B 1 395 ? -20.438 -8.805 14.578 1 97.69 395 THR B O 1
ATOM 6494 N N . ASP B 1 396 ? -18.891 -9.398 16.047 1 98.25 396 ASP B N 1
ATOM 6495 C CA . ASP B 1 396 ? -17.859 -9.781 15.094 1 98.25 396 ASP B CA 1
ATOM 6496 C C . ASP B 1 396 ? -17.312 -8.562 14.352 1 98.25 396 ASP B C 1
ATOM 6498 O O . ASP B 1 396 ? -16.625 -8.703 13.336 1 98.25 396 ASP B O 1
ATOM 6502 N N . ARG B 1 397 ? -17.625 -7.371 14.883 1 98.38 397 ARG B N 1
ATOM 6503 C CA . ARG B 1 397 ? -17.219 -6.129 14.234 1 98.38 397 ARG B CA 1
ATOM 6504 C C . ARG B 1 397 ? -15.742 -5.848 14.484 1 98.38 397 ARG B C 1
ATOM 6506 O O . ARG B 1 397 ? -15.258 -6.004 15.609 1 98.38 397 ARG B O 1
ATOM 6513 N N . VAL B 1 398 ? -15.055 -5.496 13.422 1 98.75 398 VAL B N 1
ATOM 6514 C CA . VAL B 1 398 ? -13.68 -5.047 13.586 1 98.75 398 VAL B CA 1
ATOM 6515 C C . VAL B 1 398 ? -13.664 -3.588 14.039 1 98.75 398 VAL B C 1
ATOM 6517 O O . VAL B 1 398 ? -14.219 -2.717 13.367 1 98.75 398 VAL B O 1
ATOM 6520 N N . LEU B 1 399 ? -12.977 -3.334 15.172 1 98.56 399 LEU B N 1
ATOM 6521 C CA . LEU B 1 399 ? -13.047 -2.029 15.828 1 98.56 399 LEU B CA 1
ATOM 6522 C C . LEU B 1 399 ? -11.789 -1.212 15.531 1 98.56 399 LEU B C 1
ATOM 6524 O O . LEU B 1 399 ? -11.797 0.012 15.68 1 98.56 399 LEU B O 1
ATOM 6528 N N . GLY B 1 400 ? -10.719 -1.873 15.234 1 98.69 400 GLY B N 1
ATOM 6529 C CA . GLY B 1 400 ? -9.469 -1.189 14.961 1 98.69 400 GLY B CA 1
ATOM 6530 C C . GLY B 1 400 ? -8.438 -2.074 14.273 1 98.69 400 GLY B C 1
ATOM 6531 O O . GLY B 1 400 ? -8.43 -3.291 14.477 1 98.69 400 GLY B O 1
ATOM 6532 N N . ILE B 1 401 ? -7.625 -1.487 13.461 1 98.94 401 ILE B N 1
ATOM 6533 C CA . ILE B 1 401 ? -6.496 -2.133 12.797 1 98.94 401 ILE B CA 1
ATOM 6534 C C . ILE B 1 401 ? -5.262 -1.24 12.898 1 98.94 401 ILE B C 1
ATOM 6536 O O . ILE B 1 401 ? -5.32 -0.049 12.586 1 98.94 401 ILE B O 1
ATOM 6540 N N . HIS B 1 402 ? -4.156 -1.812 13.344 1 98.88 402 HIS B N 1
ATOM 6541 C CA . HIS B 1 402 ? -2.9 -1.101 13.547 1 98.88 402 HIS B CA 1
ATOM 6542 C C . HIS B 1 402 ? -1.724 -1.886 12.984 1 98.88 402 HIS B C 1
ATOM 6544 O O . HIS B 1 402 ? -1.688 -3.115 13.078 1 98.88 402 HIS B O 1
ATOM 6550 N N . MET B 1 403 ? -0.786 -1.176 12.391 1 98.75 403 MET B N 1
ATOM 6551 C CA . MET B 1 403 ? 0.367 -1.903 11.867 1 98.75 403 MET B CA 1
ATOM 6552 C C . MET B 1 403 ? 1.62 -1.034 11.898 1 98.75 403 MET B C 1
ATOM 6554 O O . MET B 1 403 ? 1.528 0.195 11.906 1 98.75 403 MET B O 1
ATOM 6558 N N . VAL B 1 404 ? 2.752 -1.625 12.062 1 98.81 404 VAL B N 1
ATOM 6559 C CA . VAL B 1 404 ? 4.086 -1.072 11.867 1 98.81 404 VAL B CA 1
ATOM 6560 C C . VAL B 1 404 ? 4.816 -1.854 10.781 1 98.81 404 VAL B C 1
ATOM 6562 O O . VAL B 1 404 ? 4.957 -3.076 10.875 1 98.81 404 VAL B O 1
ATOM 6565 N N . GLY B 1 405 ? 5.23 -1.177 9.781 1 98.25 405 GLY B N 1
ATOM 6566 C CA . GLY B 1 405 ? 5.941 -1.83 8.695 1 98.25 405 GLY B CA 1
ATOM 6567 C C . GLY B 1 405 ? 5.84 -1.081 7.379 1 98.25 405 GLY B C 1
ATOM 6568 O O . GLY B 1 405 ? 5.215 -0.022 7.309 1 98.25 405 GLY B O 1
ATOM 6569 N N . PRO B 1 406 ? 6.422 -1.624 6.371 1 96 406 PRO B N 1
ATOM 6570 C CA . PRO B 1 406 ? 6.414 -0.944 5.074 1 96 406 PRO B CA 1
ATOM 6571 C C . PRO B 1 406 ? 5.004 -0.733 4.527 1 96 406 PRO B C 1
ATOM 6573 O O . PRO B 1 406 ? 4.137 -1.596 4.691 1 96 406 PRO B O 1
ATOM 6576 N N . GLU B 1 407 ? 4.707 0.416 3.951 1 97.25 407 GLU B N 1
ATOM 6577 C CA . GLU B 1 407 ? 3.5 0.778 3.215 1 97.25 407 GLU B CA 1
ATOM 6578 C C . GLU B 1 407 ? 2.289 0.846 4.141 1 97.25 407 GLU B C 1
ATOM 6580 O O . GLU B 1 407 ? 1.151 0.686 3.693 1 97.25 407 GLU B O 1
ATOM 6585 N N . ALA B 1 408 ? 2.582 0.98 5.449 1 98.62 408 ALA B N 1
ATOM 6586 C CA . ALA B 1 408 ? 1.489 1.002 6.418 1 98.62 408 ALA B CA 1
ATOM 6587 C C . ALA B 1 408 ? 0.461 2.07 6.059 1 98.62 408 ALA B C 1
ATOM 6589 O O . ALA B 1 408 ? -0.746 1.819 6.098 1 98.62 408 ALA B O 1
ATOM 6590 N N . GLY B 1 409 ? 0.939 3.277 5.691 1 97.94 409 GLY B N 1
ATOM 6591 C CA . GLY B 1 409 ? 0.034 4.359 5.332 1 97.94 409 GLY B CA 1
ATOM 6592 C C . GLY B 1 409 ? -0.859 4.023 4.156 1 97.94 409 GLY B C 1
ATOM 6593 O O . GLY B 1 409 ? -2.037 4.387 4.137 1 97.94 409 GLY B O 1
ATOM 6594 N N . GLU B 1 410 ? -0.364 3.301 3.16 1 98.62 410 GLU B N 1
ATOM 6595 C CA . GLU B 1 410 ? -1.121 2.895 1.979 1 98.62 410 GLU B CA 1
ATOM 6596 C C . GLU B 1 410 ? -2.105 1.777 2.312 1 98.62 410 GLU B C 1
ATOM 6598 O O . GLU B 1 410 ? -3.262 1.814 1.885 1 98.62 410 GLU B O 1
ATOM 6603 N N . ILE B 1 411 ? -1.64 0.813 3.107 1 98.81 411 ILE B N 1
ATOM 6604 C CA . ILE B 1 411 ? -2.402 -0.39 3.418 1 98.81 411 ILE B CA 1
ATOM 6605 C C . ILE B 1 411 ? -3.611 -0.028 4.277 1 98.81 411 ILE B C 1
ATOM 6607 O O . ILE B 1 411 ? -4.723 -0.497 4.027 1 98.81 411 ILE B O 1
ATOM 6611 N N . ILE B 1 412 ? -3.445 0.892 5.211 1 98.81 412 ILE B N 1
ATOM 6612 C CA . ILE B 1 412 ? -4.457 1.158 6.227 1 98.81 412 ILE B CA 1
ATOM 6613 C C . ILE B 1 412 ? -5.617 1.937 5.609 1 98.81 412 ILE B C 1
ATOM 6615 O O . ILE B 1 412 ? -6.75 1.861 6.09 1 98.81 412 ILE B O 1
ATOM 6619 N N . GLN B 1 413 ? -5.367 2.693 4.547 1 98.75 413 GLN B N 1
ATOM 6620 C CA . GLN B 1 413 ? -6.422 3.496 3.936 1 98.75 413 GLN B CA 1
ATOM 6621 C C . GLN B 1 413 ? -7.621 2.631 3.555 1 98.75 413 GLN B C 1
ATOM 6623 O O . GLN B 1 413 ? -8.766 2.967 3.873 1 98.75 413 GLN B O 1
ATOM 6628 N N . GLY B 1 414 ? -7.34 1.477 2.854 1 98.69 414 GLY B N 1
ATOM 6629 C CA . GLY B 1 414 ? -8.43 0.585 2.479 1 98.69 414 GLY B CA 1
ATOM 6630 C C . GLY B 1 414 ? -9.117 -0.052 3.672 1 98.69 414 GLY B C 1
ATOM 6631 O O . GLY B 1 414 ? -10.328 -0.265 3.656 1 98.69 414 GLY B O 1
ATOM 6632 N N . MET B 1 415 ? -8.367 -0.332 4.703 1 98.88 415 MET B N 1
ATOM 6633 C CA . MET B 1 415 ? -8.922 -0.913 5.922 1 98.88 415 MET B CA 1
ATOM 6634 C C . MET B 1 415 ? -9.883 0.062 6.602 1 98.88 415 MET B C 1
ATOM 6636 O O . MET B 1 415 ? -10.883 -0.352 7.191 1 98.88 415 MET B O 1
ATOM 6640 N N . ALA B 1 416 ? -9.523 1.352 6.496 1 98.75 416 ALA B N 1
ATOM 6641 C CA . ALA B 1 416 ? -10.406 2.375 7.055 1 98.75 416 ALA B CA 1
ATOM 6642 C C . ALA B 1 416 ? -11.758 2.371 6.363 1 98.75 416 ALA B C 1
ATOM 6644 O O . ALA B 1 416 ? -12.805 2.469 7.02 1 98.75 416 ALA B O 1
ATOM 6645 N N . VAL B 1 417 ? -11.781 2.227 5.047 1 98.69 417 VAL B N 1
ATOM 6646 C CA . VAL B 1 417 ? -13.039 2.154 4.309 1 98.69 417 VAL B CA 1
ATOM 6647 C C . VAL B 1 417 ? -13.82 0.917 4.738 1 98.69 417 VAL B C 1
ATOM 6649 O O . VAL B 1 417 ? -15.031 0.984 4.949 1 98.69 417 VAL B O 1
ATOM 6652 N N . ALA B 1 418 ? -13.109 -0.216 4.875 1 98.75 418 ALA B N 1
ATOM 6653 C CA . ALA B 1 418 ? -13.734 -1.48 5.25 1 98.75 418 ALA B CA 1
ATOM 6654 C C . ALA B 1 418 ? -14.406 -1.376 6.617 1 98.75 418 ALA B C 1
ATOM 6656 O O . ALA B 1 418 ? -15.562 -1.786 6.781 1 98.75 418 ALA B O 1
ATOM 6657 N N . ILE B 1 419 ? -13.68 -0.805 7.559 1 98.19 419 ILE B N 1
ATOM 6658 C CA . ILE B 1 419 ? -14.195 -0.685 8.914 1 98.19 419 ILE B CA 1
ATOM 6659 C C . ILE B 1 419 ? -15.414 0.24 8.93 1 98.19 419 ILE B C 1
ATOM 6661 O O . ILE B 1 419 ? -16.406 -0.048 9.586 1 98.19 419 ILE B O 1
ATOM 6665 N N . ARG B 1 420 ? -15.352 1.327 8.227 1 97.38 420 ARG B N 1
ATOM 6666 C CA . ARG B 1 420 ? -16.469 2.256 8.141 1 97.38 420 ARG B CA 1
ATOM 6667 C C . ARG B 1 420 ? -17.688 1.595 7.488 1 97.38 420 ARG B C 1
ATOM 6669 O O . ARG B 1 420 ? -18.828 1.913 7.816 1 97.38 420 ARG B O 1
ATOM 6676 N N . ALA B 1 421 ? -17.406 0.668 6.586 1 97.56 421 ALA B N 1
ATOM 6677 C CA . ALA B 1 421 ? -18.469 -0.065 5.91 1 97.56 421 ALA B CA 1
ATOM 6678 C C . ALA B 1 421 ? -19.047 -1.158 6.809 1 97.56 421 ALA B C 1
ATOM 6680 O O . ALA B 1 421 ? -19.953 -1.89 6.406 1 97.56 421 ALA B O 1
ATOM 6681 N N . GLY B 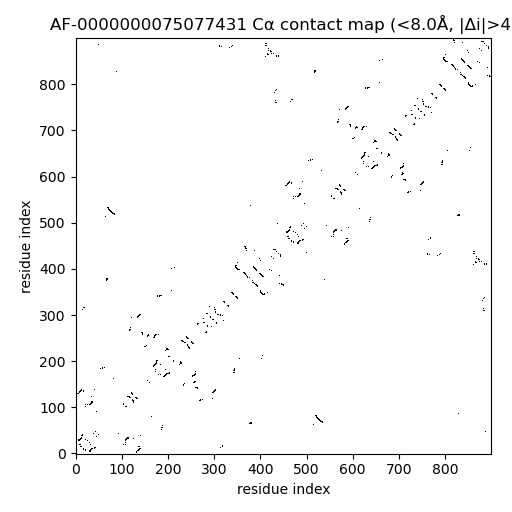1 422 ? -18.438 -1.321 7.98 1 97.25 422 GLY B N 1
ATOM 6682 C CA . GLY B 1 422 ? -18.969 -2.271 8.945 1 97.25 422 GLY B CA 1
ATOM 6683 C C . GLY B 1 422 ? -18.391 -3.666 8.789 1 97.25 422 GLY B C 1
ATOM 6684 O O . GLY B 1 422 ? -19.016 -4.652 9.164 1 97.25 422 GLY B O 1
ATOM 6685 N N . ALA B 1 423 ? -17.234 -3.785 8.273 1 98.44 423 ALA B N 1
ATOM 6686 C CA . ALA B 1 423 ? -16.625 -5.09 8.039 1 98.44 423 ALA B CA 1
ATOM 6687 C C . ALA B 1 423 ? -16.484 -5.871 9.344 1 98.44 423 ALA B C 1
ATOM 6689 O O . ALA B 1 423 ? -16.094 -5.309 10.367 1 98.44 423 ALA B O 1
ATOM 6690 N N . THR B 1 424 ? -16.828 -7.141 9.281 1 98.5 424 THR B N 1
ATOM 6691 C CA . THR B 1 424 ? -16.672 -8.07 10.391 1 98.5 424 THR B CA 1
ATOM 6692 C C . THR B 1 424 ? -15.438 -8.938 10.219 1 98.5 424 THR B C 1
ATOM 6694 O O . THR B 1 424 ? -14.82 -8.938 9.148 1 98.5 424 THR B O 1
ATOM 6697 N N . LYS B 1 425 ? -15.055 -9.594 11.305 1 98.44 425 LYS B N 1
ATOM 6698 C CA . LYS B 1 425 ? -13.953 -10.547 11.219 1 98.44 425 LYS B CA 1
ATOM 6699 C C . LYS B 1 425 ? -14.242 -11.625 10.172 1 98.44 425 LYS B C 1
ATOM 6701 O O . LYS B 1 425 ? -13.336 -12.07 9.469 1 98.44 425 LYS B O 1
ATOM 6706 N N . ALA B 1 426 ? -15.484 -12.031 10.031 1 96.69 426 ALA B N 1
ATOM 6707 C CA . ALA B 1 426 ? -15.883 -13.023 9.031 1 96.69 426 ALA B CA 1
ATOM 6708 C C . ALA B 1 426 ? -15.641 -12.508 7.617 1 96.69 426 ALA B C 1
ATOM 6710 O O . ALA B 1 426 ? -15.234 -13.266 6.73 1 96.69 426 ALA B O 1
ATOM 6711 N N . VAL B 1 427 ? -15.898 -11.242 7.391 1 97.44 427 VAL B N 1
ATOM 6712 C CA . VAL B 1 427 ? -15.664 -10.633 6.086 1 97.44 427 VAL B CA 1
ATOM 6713 C C . VAL B 1 427 ? -14.164 -10.648 5.773 1 97.44 427 VAL B C 1
ATOM 6715 O O . VAL B 1 427 ? -13.758 -11.031 4.676 1 97.44 427 VAL B O 1
ATOM 6718 N N . PHE B 1 428 ? -13.367 -10.242 6.777 1 98.12 428 PHE B N 1
ATOM 6719 C CA . PHE B 1 428 ? -11.922 -10.305 6.598 1 98.12 428 PHE B CA 1
ATOM 6720 C C . PHE B 1 428 ? -11.477 -11.734 6.281 1 98.12 428 PHE B C 1
ATOM 6722 O O . PHE B 1 428 ? -10.734 -11.953 5.324 1 98.12 428 PHE B O 1
ATOM 6729 N N . ASP B 1 429 ? -12.008 -12.664 7.02 1 95.56 429 ASP B N 1
ATOM 6730 C CA . ASP B 1 429 ? -11.578 -14.055 6.898 1 95.56 429 ASP B CA 1
ATOM 6731 C C . ASP B 1 429 ? -12.016 -14.648 5.562 1 95.56 429 ASP B C 1
ATOM 6733 O O . ASP B 1 429 ? -11.383 -15.57 5.047 1 95.56 429 ASP B O 1
ATOM 6737 N N . SER B 1 430 ? -13.086 -14.125 4.992 1 95.12 430 SER B N 1
ATOM 6738 C CA . SER B 1 430 ? -13.609 -14.68 3.75 1 95.12 430 SER B CA 1
ATOM 6739 C C . SER B 1 430 ? -13.031 -13.969 2.535 1 95.12 430 SER B C 1
ATOM 6741 O O . SER B 1 430 ? -13.273 -14.375 1.396 1 95.12 430 SER B O 1
ATOM 6743 N N . THR B 1 431 ? -12.32 -12.891 2.789 1 97.44 431 THR B N 1
ATOM 6744 C CA . THR B 1 431 ? -11.672 -12.188 1.691 1 97.44 431 THR B CA 1
ATOM 6745 C C . THR B 1 431 ? -10.375 -12.891 1.291 1 97.44 431 THR B C 1
ATOM 6747 O O . THR B 1 431 ? -9.508 -13.125 2.131 1 97.44 431 THR B O 1
ATOM 6750 N N . ILE B 1 432 ? -10.242 -13.234 -0.027 1 97.81 432 ILE B N 1
ATOM 6751 C CA . ILE B 1 432 ? -9.047 -13.898 -0.523 1 97.81 432 ILE B CA 1
ATOM 6752 C C . ILE B 1 432 ? -7.875 -12.922 -0.522 1 97.81 432 ILE B C 1
ATOM 6754 O O . ILE B 1 432 ? -8.031 -11.758 -0.903 1 97.81 432 ILE B O 1
ATOM 6758 N N . GLY B 1 433 ? -6.75 -13.328 -0.064 1 97.75 433 GLY B N 1
ATOM 6759 C CA . GLY B 1 433 ? -5.574 -12.469 -0.001 1 97.75 433 GLY B CA 1
ATOM 6760 C C . GLY B 1 433 ? -4.863 -12.336 -1.334 1 97.75 433 GLY B C 1
ATOM 6761 O O . GLY B 1 433 ? -4.969 -13.219 -2.191 1 97.75 433 GLY B O 1
ATOM 6762 N N . ILE B 1 434 ? -4.164 -11.227 -1.524 1 98.06 434 ILE B N 1
ATOM 6763 C CA . ILE B 1 434 ? -3.203 -11.086 -2.611 1 98.06 434 ILE B CA 1
ATOM 6764 C C . ILE B 1 434 ? -1.837 -11.602 -2.164 1 98.06 434 ILE B C 1
ATOM 6766 O O . ILE B 1 434 ? -1.225 -11.047 -1.251 1 98.06 434 ILE B O 1
ATOM 6770 N N . HIS B 1 435 ? -1.366 -12.625 -2.854 1 96.75 435 HIS B N 1
ATOM 6771 C CA . HIS B 1 435 ? -0.105 -13.242 -2.463 1 96.75 435 HIS B CA 1
ATOM 6772 C C . HIS B 1 435 ? 0.969 -13.023 -3.521 1 96.75 435 HIS B C 1
ATOM 6774 O O . HIS B 1 435 ? 0.72 -13.219 -4.715 1 96.75 435 HIS B O 1
ATOM 6780 N N . PRO B 1 436 ? 2.15 -12.648 -3.205 1 96.12 436 PRO B N 1
ATOM 6781 C CA . PRO B 1 436 ? 2.535 -12.281 -1.84 1 96.12 436 PRO B CA 1
ATOM 6782 C C . PRO B 1 436 ? 2.455 -10.773 -1.591 1 96.12 436 PRO B C 1
ATOM 6784 O O . PRO B 1 436 ? 2.988 -9.984 -2.375 1 96.12 436 PRO B O 1
ATOM 6787 N N . THR B 1 437 ? 1.807 -10.352 -0.578 1 97.69 437 THR B N 1
ATOM 6788 C CA . THR B 1 437 ? 1.811 -8.984 -0.054 1 97.69 437 THR B CA 1
ATOM 6789 C C . THR B 1 437 ? 1.817 -8.992 1.472 1 97.69 437 THR B C 1
ATOM 6791 O O . THR B 1 437 ? 1.471 -10 2.094 1 97.69 437 THR B O 1
ATOM 6794 N N . ALA B 1 438 ? 2.219 -7.918 2.061 1 98 438 ALA B N 1
ATOM 6795 C CA . ALA B 1 438 ? 2.107 -7.785 3.51 1 98 438 ALA B CA 1
ATOM 6796 C C . ALA B 1 438 ? 0.647 -7.707 3.945 1 98 438 ALA B C 1
ATOM 6798 O O . ALA B 1 438 ? 0.259 -8.305 4.953 1 98 438 ALA B O 1
ATOM 6799 N N . ALA B 1 439 ? -0.149 -7.012 3.174 1 98.5 439 ALA B N 1
ATOM 6800 C CA . ALA B 1 439 ? -1.542 -6.738 3.516 1 98.5 439 ALA B CA 1
ATOM 6801 C C . ALA B 1 439 ? -2.352 -8.023 3.605 1 98.5 439 ALA B C 1
ATOM 6803 O O . ALA B 1 439 ? -3.396 -8.07 4.258 1 98.5 439 ALA B O 1
ATOM 6804 N N . GLU B 1 440 ? -1.873 -9.078 2.918 1 97.81 440 GLU B N 1
ATOM 6805 C CA . GLU B 1 440 ? -2.594 -10.352 2.943 1 97.81 440 GLU B CA 1
ATOM 6806 C C . GLU B 1 440 ? -2.703 -10.891 4.363 1 97.81 440 GLU B C 1
ATOM 6808 O O . GLU B 1 440 ? -3.639 -11.633 4.684 1 97.81 440 GLU B O 1
ATOM 6813 N N . GLU B 1 441 ? -1.762 -10.477 5.203 1 97.94 441 GLU B N 1
ATOM 6814 C CA . GLU B 1 441 ? -1.746 -10.953 6.586 1 97.94 441 GLU B CA 1
ATOM 6815 C C . GLU B 1 441 ? -3.029 -10.57 7.316 1 97.94 441 GLU B C 1
ATOM 6817 O O . GLU B 1 441 ? -3.502 -11.305 8.18 1 97.94 441 GLU B O 1
ATOM 6822 N N . LEU B 1 442 ? -3.627 -9.445 6.953 1 98.56 442 LEU B N 1
ATOM 6823 C CA . LEU B 1 442 ? -4.809 -8.93 7.637 1 98.56 442 LEU B CA 1
ATOM 6824 C C . LEU B 1 442 ? -6.035 -9.781 7.32 1 98.56 442 LEU B C 1
ATOM 6826 O O . LEU B 1 442 ? -7.047 -9.711 8.016 1 98.56 442 LEU B O 1
ATOM 6830 N N . VAL B 1 443 ? -5.973 -10.609 6.254 1 98 443 VAL B N 1
ATOM 6831 C CA . VAL B 1 443 ? -7.117 -11.445 5.91 1 98 443 VAL B CA 1
ATOM 6832 C C . VAL B 1 443 ? -6.781 -12.914 6.172 1 98 443 VAL B C 1
ATOM 6834 O O . VAL B 1 443 ? -7.586 -13.805 5.879 1 98 443 VAL B O 1
ATOM 6837 N N . THR B 1 444 ? -5.578 -13.203 6.715 1 95.94 444 THR B N 1
ATOM 6838 C CA . THR B 1 444 ? -5.199 -14.586 6.98 1 95.94 444 THR B CA 1
ATOM 6839 C C . THR B 1 444 ? -4.926 -14.797 8.469 1 95.94 444 THR B C 1
ATOM 6841 O O . THR B 1 444 ? -4.637 -15.914 8.898 1 95.94 444 THR B O 1
ATOM 6844 N N . MET B 1 445 ? -5.008 -13.727 9.227 1 95.06 445 MET B N 1
ATOM 6845 C CA . MET B 1 445 ? -4.848 -13.836 10.68 1 95.06 445 MET B CA 1
ATOM 6846 C C . MET B 1 445 ? -6.051 -14.531 11.305 1 95.06 445 MET B C 1
ATOM 6848 O O . MET B 1 445 ? -7.121 -13.938 11.438 1 95.06 445 MET B O 1
ATOM 6852 N N . ARG B 1 446 ? -5.844 -15.797 11.852 1 91.81 446 ARG B N 1
ATOM 6853 C CA . ARG B 1 446 ? -7 -16.594 12.258 1 91.81 446 ARG B CA 1
ATOM 6854 C C . ARG B 1 446 ? -6.973 -16.875 13.75 1 91.81 446 ARG B C 1
ATOM 6856 O O . ARG B 1 446 ? -8.008 -17.156 14.352 1 91.81 446 ARG B O 1
ATOM 6863 N N . LYS B 1 447 ? -5.84 -16.766 14.367 1 92.44 447 LYS B N 1
ATOM 6864 C CA . LYS B 1 447 ? -5.73 -17.156 15.773 1 92.44 447 LYS B CA 1
ATOM 6865 C C . LYS B 1 447 ? -5.73 -15.938 16.688 1 92.44 447 LYS B C 1
ATOM 6867 O O . LYS B 1 447 ? -4.852 -15.07 16.578 1 92.44 447 LYS B O 1
ATOM 6872 N N . SER B 1 448 ? -6.711 -15.859 17.594 1 95.56 448 SER B N 1
ATOM 6873 C CA . SER B 1 448 ? -6.758 -14.781 18.578 1 95.56 448 SER B CA 1
ATOM 6874 C C . SER B 1 448 ? -5.66 -14.938 19.625 1 95.56 448 SER B C 1
ATOM 6876 O O . SER B 1 448 ? -5.336 -16.062 20.031 1 95.56 448 SER B O 1
ATOM 6878 N N . VAL B 1 449 ? -5.109 -13.93 20.047 1 94.56 449 VAL B N 1
ATOM 6879 C CA . VAL B 1 449 ? -4.051 -13.977 21.062 1 94.56 449 VAL B CA 1
ATOM 6880 C C . VAL B 1 449 ? -4.559 -13.391 22.375 1 94.56 449 VAL B C 1
ATOM 6882 O O . VAL B 1 449 ? -3.793 -13.227 23.328 1 94.56 449 VAL B O 1
ATOM 6885 N N . GLY B 1 450 ? -5.793 -12.992 22.484 1 87 450 GLY B N 1
ATOM 6886 C CA . GLY B 1 450 ? -6.398 -12.453 23.688 1 87 450 GLY B CA 1
ATOM 6887 C C . GLY B 1 450 ? -7.805 -11.922 23.453 1 87 450 GLY B C 1
ATOM 6888 O O . GLY B 1 450 ? -8.211 -11.688 22.312 1 87 450 GLY B O 1
#

Nearest PDB structures (foldseek):
  3o0h-assembly1_B  TM=9.829E-01  e=1.705E-63  Bartonella henselae str. Houston-1
  4dna-assembly1_B  TM=9.881E-01  e=4.481E-62  Sinorhizobium meliloti 1021
  6kgy-assembly1_A  TM=9.318E-01  e=1.755E-44  Escherichia coli BL21(DE3)
  6kod-assembly2_D  TM=9.235E-01  e=3.064E-43  Escherichia coli BL21(DE3)
  1xdi-assembly1_A  TM=8.933E-01  e=7.444E-39  Mycobacterium tuberculosis

Solvent-accessible surface area (backbone atoms only — not comparable to full-atom values): 45145 Å² total; per-residue (Å²): 126,88,81,47,80,22,54,35,34,28,37,22,35,17,54,25,23,43,46,28,41,36,56,36,15,68,72,70,44,47,26,33,39,26,31,65,78,64,58,39,27,53,42,48,68,53,30,51,49,50,51,50,53,43,38,56,45,14,47,45,52,56,49,61,56,29,34,43,37,43,20,36,48,66,69,86,64,45,76,38,66,66,51,27,45,52,48,52,47,52,51,41,51,52,49,33,50,48,50,52,48,50,34,50,76,32,62,34,44,79,41,84,29,59,57,28,39,79,51,76,37,32,39,30,40,84,90,46,75,44,36,20,60,25,35,35,42,21,53,24,55,41,75,40,76,74,92,48,59,42,53,86,75,46,44,42,64,66,49,68,77,66,54,92,64,83,56,62,30,38,34,32,36,28,36,41,65,66,27,46,24,47,47,30,27,43,38,38,66,68,24,49,32,34,36,31,17,60,48,90,59,54,40,78,91,56,37,67,68,56,34,53,49,51,52,50,51,29,43,74,76,62,40,44,74,41,57,64,34,44,77,54,34,39,42,82,53,98,82,30,35,40,35,32,34,78,77,78,42,77,47,76,19,55,40,38,37,38,34,66,50,66,37,34,54,48,81,79,34,38,39,71,84,66,63,46,51,57,47,98,75,42,19,45,47,52,52,99,73,29,35,31,85,44,85,34,34,28,44,43,34,36,21,42,63,58,72,79,42,66,48,49,15,34,45,47,18,50,20,42,40,27,46,74,75,46,98,54,68,47,78,74,68,81,68,48,53,33,45,59,40,74,24,60,64,19,26,12,35,23,47,47,34,67,68,58,42,55,74,76,39,92,51,63,37,33,34,67,51,74,48,69,50,73,72,34,75,44,29,72,54,83,64,61,28,39,40,38,38,32,28,36,58,91,76,33,34,43,50,16,42,40,33,36,18,85,61,17,46,32,32,35,44,20,42,30,36,10,40,75,37,59,22,29,53,65,48,31,58,61,34,57,40,36,80,85,44,77,52,24,50,72,30,64,72,80,62,68,78,76,124,86,81,46,80,22,53,34,34,30,38,23,36,18,54,25,24,43,45,28,43,35,55,36,16,68,72,71,44,47,26,33,38,26,33,64,77,66,57,40,27,52,42,48,68,54,30,50,49,52,50,50,53,41,37,54,44,12,46,45,54,56,50,61,54,30,34,44,35,43,19,37,45,66,68,86,65,45,78,36,66,65,51,26,47,52,47,51,48,52,51,41,51,52,49,32,50,48,50,52,48,50,34,51,75,33,60,35,44,78,41,85,29,60,58,28,38,79,50,77,40,31,37,30,40,84,91,46,74,44,37,20,61,26,34,37,42,19,52,23,55,41,77,40,75,74,92,49,59,41,52,87,75,46,43,41,64,66,49,67,77,67,55,92,64,82,56,63,29,38,35,33,37,28,37,41,65,66,27,47,24,49,47,29,28,42,37,38,68,69,22,49,33,35,37,31,17,61,46,90,59,53,38,78,91,55,37,65,69,54,35,53,49,50,52,51,50,29,42,74,74,62,42,45,73,41,57,63,33,46,77,56,33,38,44,83,52,97,83,30,34,39,35,32,32,77,78,78,42,77,47,75,19,55,40,38,36,37,34,68,49,67,36,33,54,48,81,80,34,39,40,71,84,67,62,47,50,56,47,97,75,42,19,45,48,52,52,98,72,28,35,31,84,45,85,32,34,28,44,42,35,36,21,42,62,57,72,78,42,65,48,50,12,34,46,47,20,52,20,41,40,27,44,75,76,44,97,55,68,47,79,75,68,81,68,50,53,34,45,58,39,76,24,58,64,20,27,12,33,24,46,46,33,66,70,58,42,55,73,75,39,92,51,63,37,32,33,67,50,75,48,69,49,73,72,35,75,44,30,71,51,84,65,57,28,39,41,38,39,34,30,35,60,90,77,34,35,43,50,16,43,39,32,36,17,86,60,17,47,33,32,37,45,20,42,29,38,10,40,74,36,60,22,28,53,66,49,33,59,63,34,56,39,35,80,86,45,77,51,25,50,72,29,63,70,79,63,67,78,76

InterPro domains:
  IPR001100 Pyridine nucleotide-disulphide oxidoreductase, class I [PIRSF000350] (4-424)
  IPR004099 Pyridine nucleotide-disulphide oxidoreductase, dimerisation domain [PF02852] (337-445)
  IPR006324 Glutathione reductase [TIGR01424] (4-446)
  IPR012999 Pyridine nucleotide-disulphide oxidoreductase, class I, active site [PS00076] (40-50)
  IPR016156 FAD/NAD-linked reductase, dimerisation domain superfamily [G3DSA:3.30.390.30] (336-449)
  IPR016156 FAD/NAD-linked reductase, dimerisation domain superfamily [SSF55424] (333-446)
  IPR023753 FAD/NAD(P)-binding domain [PF07992] (7-317)
  IPR036188 FAD/NAD(P)-binding domain superfamily [G3DSA:3.50.50.60] (10-322)
  IPR036188 FAD/NAD(P)-binding domain superfamily [G3DSA:3.50.50.60] (144-260)
  IPR036188 FAD/NAD(P)-binding domain superfamily [SSF51905] (2-363)
  IPR046952 Glutathione reductase/thioredoxin reductase-like [PTHR42737] (4-447)

Organism: Methylotuvimicrobium buryatense (NCBI:txid95641)

pLDDT: mean 96.93, std 3.92, range [39.5, 98.94]